Protein 9UOB (pdb70)

B-factor: mean 87.87, std 25.32, range [30.0, 170.55]

Radius of gyration: 32.94 Å; Cα contacts (8 Å, |Δi|>4): 2125; chains: 3; bounding box: 52×70×106 Å

Solvent-accessible surface area: 31831 Å² total; per-residue (Å²): 144,17,74,93,29,1,33,113,6,13,128,63,10,202,72,14,122,62,0,74,55,2,104,52,67,50,95,33,45,119,9,53,98,9,70,34,68,118,96,24,78,2,30,30,5,57,5,49,76,32,44,0,50,18,77,22,3,108,22,4,24,41,0,66,35,2,48,33,0,28,1,18,9,2,117,0,66,34,114,8,25,85,74,7,6,166,59,9,25,176,92,5,37,36,1,47,1,30,8,0,82,0,86,21,82,10,12,76,28,3,21,144,13,132,86,4,90,22,0,0,1,8,18,1,95,0,42,27,68,11,20,48,78,4,1,62,2,80,39,0,67,62,5,3,9,0,69,12,63,15,61,109,12,93,18,18,80,34,3,125,80,1,71,101,0,69,27,5,29,10,11,69,3,74,3,46,30,104,21,12,100,31,2,14,111,4,136,71,0,59,24,0,6,0,7,21,29,44,2,57,22,62,3,35,69,45,1,4,53,3,46,111,2,92,22,1,0,0,16,22,11,82,0,56,36,23,17,94,26,51,142,90,23,52,40,2,75,74,1,49,16,0,0,1,0,2,1,97,157,0,52,23,91,9,10,107,22,1,7,115,0,74,65,0,86,29,1,14,0,2,27,6,73,0,46,28,90,2,17,52,14,7,10,158,27,79,30,9,40,36,5,5,1,4,119,17,156,0,58,25,132,10,4,72,49,8,10,112,85,84,88,21,17,6,44,34,3,12,4,16,59,13,84,2,43,26,64,13,7,114,22,0,23,50,25,41,102,0,45,1,2,0,3,41,64,8,123,2,82,25,56,6,6,72,33,0,1,64,7,58,36,0,32,0,0,3,1,0,53,6,108,1,39,39,121,4,36,132,22,1,13,82,80,1,74,6,44,26,0,14,0,57,78,8,153,0,42,12,64,10,34,113,133,16,57,120,74,5,13,8,0,38,0,45,63,6,95,0,17,32,96,12,1,39,20,0,67,19,0,62,28,2,39,0,8,73,2,73,0,46,16,116,15,18,96,51,3,8,168,8,1,40,75,3,22,10,6,44,0,14,19,5,101,0,99,26,37,22,13,85,16,5,19,141,3,121,86,1,19,46,8,29,4,8,134,8,104,0,37,40,103,10,13,79,108,4,10,84,14,140,8,0,4,17,1,23,1,18,40,10,101,0,49,13,158,8,9,94,75,1,40,66,27,28,4,4,104,9,37,1,10,60,7,102,1,77,11,110,14,24,102,52,5,32,74,57,12,32,47,159,4,1,59,45,6,110,21,1,5,48,132,210,24,72,55,14,126,78,92,89,81,25,10,91,3,1,63,29,4,64,128,42,12,136,48,91,87,78,23,2,135,40,1,44,54,21,15,23,38,3,33,42,6,22,39,5,42,29,60,109,109,80,19,3,41,16,2,18,3,10,59,12,115,6,39,15,39,20,26,60,72,5,10,88,1,96,59,0,66,38,1,7,0,10,38,14,88,0,49,19,96,10,16,120,68,0,2,68,0,80,45,0,23,0,1,2,0,31,83,12,125,0,64,31,35,17,7,103,34,4,10,125,0,120,114,0,68,2,3,33,4,33,70,17,65,0,49,37,122,8,22,118,32,2,21,109,0,88,52,5,70,44,6,43,1,16,60,15,84,1,36,33,72,63,10,96,80,43,24,7,72,141,37,77,113,141,9,32,24,117,16,123,98,51,106,85,57,67,58,79,36,10,42,62,13,7,2,39,11,10,29,87,51,80,133,59,44,139,44,47,67

Nearest PDB structures (foldseek):
  5ixt-assembly1_A  TM=8.768E-01  e=4.515E-34  Arabidopsis thaliana
  5xjo-assembly2_B  TM=7.564E-01  e=3.999E-30  Arabidopsis thaliana
  4mn8-assembly1_A  TM=6.180E-01  e=1.613E-26  Arabidopsis thaliana
  5xjx-assembly4_D  TM=6.017E-01  e=2.844E-13  Arabidopsis thaliana
  6g3w-assembly2_D  TM=8.480E-01  e=1.600E-07  Arabidopsis thaliana

Sequence (771 aa):
DDRQLLIRIKRVWRDPPVLAAWNGSGDHCTWPYVTCDASGRVTSLSLANTGVAGPFPDAIGGLSGLTSLDLSGNYLDGELPADIGRALGKNLTSLMLNGNYFNGTIPTSLSRLKNLQSLALDNNFLAGTIPAELGDLTGLQMLTLANNSFSVGVLPASFKNLTQLKTFWAAICNLTGDFPSYVAEMRELEVLDLSVNALTGSIPPAIWNLAKLQTMALFANNFTGGVVVADGAFSAVNLVMIDLSSNHRLSGPIPEAFGHLPNLETLNLYFNNFSGEIPASIGRLPSLVTLSLFRNRLTGRLPPDLGKNSSAGLMYIDVDDNEISGAIPEGLCANGKFQSLIARNNRLNGSIPAGLASCATLNNLMLGNNQLSGEVPEALWTVPQLEYVLLRNNRLSGSLPVKMFINLSTLHIENNQFGGNIPAAAVGLREFIAGNNNFSGEMPASLGKGMPLLQAMNLSGNQLFGGIPSSVAKLRLLTQLDLSRNQLAGEIPAELGAMRVLSALDLSSNKLSGYIPPPLAGLPLTFLNLSSNQLDGQVPAGLATAAYDRSFLGNPGLCHAYLTGVRSCNTEGDALYSLRQSLKDANNVLQSWDPTLVNPCTWFHVTCNTDNSVIRVDLGNAQLSGALVSQLGQLKNLQYLELYSNNISGTIPLELGNLTNLVSLDLYLNKFTGGIPDTLGKLLKLRFLRLNNNSLSGQIPQSLTNISTLQVLDLSNNNLSGAVPSTGSFSLFTPISFGNNPNLPRGGGSAGAPNGCTNNPKHPPGGKCHG

Structure (mmCIF, N/CA/C/O backbone):
data_9UOB
#
_entry.id   9UOB
#
_cell.length_a   1.00
_cell.length_b   1.00
_cell.length_c   1.00
_cell.angle_alpha   90.00
_cell.angle_beta   90.00
_cell.angle_gamma   90.00
#
_symmetry.space_group_name_H-M   'P 1'
#
loop_
_entity.id
_entity.type
_entity.pdbx_description
1 polymer 'Protein kinase domain-containing protein'
2 polymer 'Somatic embryogenesis receptor kinase 1'
3 polymer TaNNS-C
#
loop_
_atom_site.group_PDB
_atom_site.id
_atom_site.type_symbol
_atom_site.label_atom_id
_atom_site.label_alt_id
_atom_site.label_comp_id
_atom_site.label_asym_id
_atom_site.label_entity_id
_atom_site.label_seq_id
_atom_site.pdbx_PDB_ins_code
_atom_site.Cartn_x
_atom_site.Cartn_y
_atom_site.Cartn_z
_atom_site.occupancy
_atom_site.B_iso_or_equiv
_atom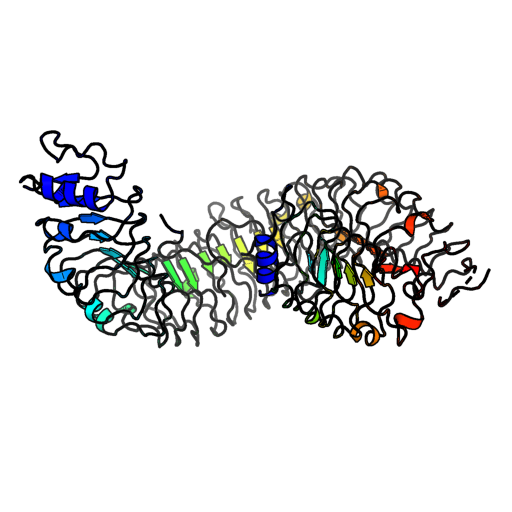_site.auth_seq_id
_atom_site.auth_comp_id
_atom_site.auth_asym_id
_atom_site.auth_atom_id
_atom_site.pdbx_PDB_model_num
ATOM 1 N N . ASP A 1 4 ? 87.650 85.495 59.405 1.00 152.61 30 ASP A N 1
ATOM 2 C CA . ASP A 1 4 ? 88.805 84.839 60.006 1.00 153.05 30 ASP A CA 1
ATOM 3 C C . ASP A 1 4 ? 89.274 85.588 61.248 1.00 152.12 30 ASP A C 1
ATOM 4 O O . ASP A 1 4 ? 89.964 85.027 62.100 1.00 148.87 30 ASP A O 1
ATOM 9 N N . ASP A 1 5 ? 88.895 86.865 61.343 1.00 153.47 31 ASP A N 1
ATOM 10 C CA . ASP A 1 5 ? 89.310 87.676 62.482 1.00 149.19 31 ASP A CA 1
ATOM 11 C C . ASP A 1 5 ? 88.660 87.208 63.777 1.00 145.99 31 ASP A C 1
ATOM 12 O O . ASP A 1 5 ? 89.206 87.439 64.861 1.00 143.52 31 ASP A O 1
ATOM 17 N N . ARG A 1 6 ? 87.496 86.560 63.689 1.00 148.03 32 ARG A N 1
ATOM 18 C CA . ARG A 1 6 ? 86.828 86.075 64.893 1.00 148.35 32 ARG A CA 1
ATOM 19 C C . ARG A 1 6 ? 87.653 84.994 65.583 1.00 145.72 32 ARG A C 1
ATOM 20 O O . ARG A 1 6 ? 87.827 85.015 66.808 1.00 142.11 32 ARG A O 1
ATOM 28 N N . GLN A 1 7 ? 88.171 84.037 64.809 1.00 146.24 33 GLN A N 1
ATOM 29 C CA . GLN A 1 7 ? 89.001 82.985 65.388 1.00 143.17 33 GLN A CA 1
ATOM 30 C C . GLN A 1 7 ? 90.277 83.560 65.987 1.00 140.44 33 GLN A C 1
ATOM 31 O O . GLN A 1 7 ? 90.703 83.153 67.075 1.00 137.62 33 GLN A O 1
ATOM 37 N N . LEU A 1 8 ? 90.900 84.512 65.290 1.00 141.64 34 LEU A N 1
ATOM 38 C CA . LEU A 1 8 ? 92.105 85.147 65.810 1.00 139.55 34 LEU A CA 1
ATOM 39 C C . LEU A 1 8 ? 91.823 85.880 67.115 1.00 136.62 34 LEU A C 1
ATOM 40 O O . LEU A 1 8 ? 92.621 85.818 68.058 1.00 132.54 34 LEU A O 1
ATOM 45 N N . LEU A 1 9 ? 90.694 86.588 67.184 1.00 137.56 35 LEU A N 1
ATOM 46 C CA . LEU A 1 9 ? 90.348 87.321 68.396 1.00 136.28 35 LEU A CA 1
ATOM 47 C C . LEU A 1 9 ? 90.067 86.370 69.554 1.00 135.91 35 LEU A C 1
ATOM 48 O O . LEU A 1 9 ? 90.511 86.607 70.684 1.00 134.19 35 LEU A O 1
ATOM 53 N N . ILE A 1 10 ? 89.329 85.287 69.296 1.00 136.97 36 ILE A N 1
ATOM 54 C CA . ILE A 1 10 ? 89.002 84.361 70.375 1.00 136.53 36 ILE A CA 1
ATOM 55 C C . ILE A 1 10 ? 90.207 83.534 70.802 1.00 136.23 36 ILE A C 1
ATOM 56 O O . ILE A 1 10 ? 90.221 83.015 71.922 1.00 135.74 36 ILE A O 1
ATOM 61 N N . ARG A 1 11 ? 91.215 83.381 69.937 1.00 135.61 37 ARG A N 1
ATOM 62 C CA . ARG A 1 11 ? 92.414 82.649 70.336 1.00 131.98 37 ARG A CA 1
ATOM 63 C C . ARG A 1 11 ? 93.109 83.327 71.509 1.00 131.94 37 ARG A C 1
ATOM 64 O O . ARG A 1 11 ? 93.674 82.654 72.380 1.00 131.62 37 ARG A O 1
ATOM 72 N N . ILE A 1 12 ? 93.078 84.661 71.548 1.00 130.60 38 ILE A N 1
ATOM 73 C CA . ILE A 1 12 ? 93.657 85.391 72.672 1.00 124.42 38 ILE A CA 1
ATOM 74 C C . ILE A 1 12 ? 92.940 85.029 73.966 1.00 125.23 38 ILE A C 1
ATOM 75 O O . ILE A 1 12 ? 93.574 84.811 75.006 1.00 121.77 38 ILE A O 1
ATOM 80 N N . LYS A 1 13 ? 91.607 84.956 73.922 1.00 128.29 39 LYS A N 1
ATOM 81 C CA . LYS A 1 13 ? 90.846 84.549 75.100 1.00 129.35 39 LYS A CA 1
ATOM 82 C C . LYS A 1 13 ? 91.166 83.113 75.498 1.00 130.74 39 LYS A C 1
ATOM 83 O O . LYS A 1 13 ? 91.323 82.813 76.688 1.00 130.12 39 LYS A O 1
ATOM 89 N N . ARG A 1 14 ? 91.266 82.211 74.517 1.00 131.50 40 ARG A N 1
ATOM 90 C CA . ARG A 1 14 ? 91.586 80.817 74.826 1.00 129.36 40 ARG A CA 1
ATOM 91 C C . ARG A 1 14 ? 92.960 80.695 75.473 1.00 128.86 40 ARG A C 1
ATOM 92 O O . ARG A 1 14 ? 93.171 79.838 76.339 1.00 130.00 40 ARG A O 1
ATOM 100 N N . VAL A 1 15 ? 93.911 81.535 75.058 1.00 127.97 41 VAL A N 1
ATOM 101 C CA . VAL A 1 15 ? 95.236 81.519 75.673 1.00 124.30 41 VAL A CA 1
ATOM 102 C C . VAL A 1 15 ? 95.142 81.890 77.149 1.00 122.67 41 VAL A C 1
ATOM 103 O O . VAL A 1 15 ? 95.812 81.292 78.000 1.00 122.18 41 VAL A O 1
ATOM 107 N N . TRP A 1 16 ? 94.292 82.864 77.479 1.00 123.22 42 TRP A N 1
ATOM 108 C CA . TRP A 1 16 ? 94.112 83.321 78.850 1.00 123.48 42 TRP A CA 1
ATOM 109 C C . TRP A 1 16 ? 93.106 82.475 79.630 1.00 130.10 42 TRP A C 1
ATOM 110 O O . TRP A 1 16 ? 92.557 82.951 80.631 1.00 131.17 42 TRP A O 1
ATOM 121 N N . ARG A 1 17 ? 92.856 81.240 79.189 1.00 131.18 43 ARG A N 1
ATOM 122 C CA . ARG A 1 17 ? 91.998 80.288 79.900 1.00 134.23 43 ARG A CA 1
ATOM 123 C C . ARG A 1 17 ? 90.581 80.840 80.076 1.00 135.68 43 ARG A C 1
ATOM 124 O O . ARG A 1 17 ? 89.938 80.649 81.111 1.00 135.29 43 ARG A O 1
ATOM 132 N N . ASP A 1 18 ? 90.095 81.536 79.052 1.00 136.38 44 ASP A N 1
ATOM 133 C CA . ASP A 1 18 ? 88.720 82.022 78.993 1.00 137.00 44 ASP A CA 1
ATOM 134 C C . ASP A 1 18 ? 88.325 82.832 80.231 1.00 136.85 44 ASP A C 1
ATOM 135 O O . ASP A 1 18 ? 87.571 82.346 81.082 1.00 137.96 44 ASP A O 1
ATOM 140 N N . PRO A 1 19 ? 88.827 84.056 80.371 1.00 136.44 45 PRO A N 1
ATOM 141 C CA . PRO A 1 19 ? 88.438 84.895 81.512 1.00 135.15 45 PRO A CA 1
ATOM 142 C C . PRO A 1 19 ? 86.951 85.197 81.485 1.00 134.45 45 PRO A C 1
ATOM 143 O O . PRO A 1 19 ? 86.366 85.383 80.407 1.00 133.80 45 PRO A O 1
ATOM 147 N N . PRO A 1 20 ? 86.301 85.246 82.650 1.00 134.15 46 PRO A N 1
ATOM 148 C CA . PRO A 1 20 ? 84.863 85.563 82.676 1.00 134.57 46 PRO A CA 1
ATOM 149 C C . PRO A 1 20 ? 84.535 86.966 82.194 1.00 134.50 46 PRO A C 1
ATOM 150 O O . PRO A 1 20 ? 83.377 87.224 81.843 1.00 136.00 46 PRO A O 1
ATOM 154 N N . VAL A 1 21 ? 85.509 87.879 82.175 1.00 133.18 47 VAL A N 1
ATOM 155 C CA . VAL A 1 21 ? 85.238 89.255 81.763 1.00 131.52 47 VAL A CA 1
ATOM 156 C C . VAL A 1 21 ? 84.791 89.297 80.307 1.00 132.71 47 VAL A C 1
ATOM 157 O O . VAL A 1 21 ? 83.816 89.972 79.955 1.00 131.84 47 VAL A O 1
ATOM 161 N N . LEU A 1 22 ? 85.490 88.569 79.441 1.00 134.70 48 LEU A N 1
ATOM 162 C CA . LEU A 1 22 ? 85.155 88.517 78.017 1.00 135.85 48 LEU A CA 1
ATOM 163 C C . LEU A 1 22 ? 84.137 87.418 77.721 1.00 136.76 48 LEU A C 1
ATOM 164 O O . LEU A 1 22 ? 84.361 86.541 76.889 1.00 136.71 48 LEU A O 1
ATOM 169 N N . ALA A 1 23 ? 82.997 87.466 78.412 1.00 135.66 49 ALA A N 1
ATOM 170 C CA . ALA A 1 23 ? 81.963 86.452 78.250 1.00 134.07 49 ALA A CA 1
ATOM 171 C C . ALA A 1 23 ? 81.070 86.690 77.040 1.00 134.83 49 ALA A C 1
ATOM 172 O O . ALA A 1 23 ? 80.322 85.784 76.658 1.00 136.37 49 ALA A O 1
ATOM 174 N N . ALA A 1 24 ? 81.127 87.871 76.431 1.00 135.84 50 ALA A N 1
ATOM 175 C CA . ALA A 1 24 ? 80.300 88.190 75.275 1.00 140.15 50 ALA A CA 1
ATOM 176 C C . ALA A 1 24 ? 80.992 87.899 73.950 1.00 143.53 50 ALA A C 1
ATOM 177 O O . ALA A 1 24 ? 80.427 88.199 72.894 1.00 145.49 50 ALA A O 1
ATOM 179 N N . TRP A 1 25 ? 82.194 87.327 73.980 1.00 143.16 51 TRP A N 1
ATOM 180 C CA . TRP A 1 25 ? 82.955 87.048 72.763 1.00 142.99 51 TRP A CA 1
ATOM 181 C C . TRP A 1 25 ? 82.653 85.636 72.253 1.00 147.39 51 TRP A C 1
ATOM 182 O O . TRP A 1 25 ? 83.535 84.791 72.107 1.00 148.45 51 TRP A O 1
ATOM 193 N N . ASN A 1 26 ? 81.367 85.386 71.981 1.00 149.95 52 ASN A N 1
ATOM 194 C CA . ASN A 1 26 ? 80.903 84.076 71.513 1.00 151.76 52 ASN A CA 1
ATOM 195 C C . ASN A 1 26 ? 80.033 84.266 70.270 1.00 153.28 52 ASN A C 1
ATOM 196 O O . ASN A 1 26 ? 78.805 84.318 70.367 1.00 152.51 52 ASN A O 1
ATOM 201 N N . GLY A 1 27 ? 80.687 84.351 69.110 1.00 155.74 53 GLY A N 1
ATOM 202 C CA . GLY A 1 27 ? 80.046 84.342 67.804 1.00 155.92 53 GLY A CA 1
ATOM 203 C C . GLY A 1 27 ? 78.730 85.080 67.665 1.00 156.59 53 GLY A C 1
ATOM 204 O O . GLY A 1 27 ? 77.797 84.568 67.039 1.00 155.18 53 GLY A O 1
ATOM 205 N N . SER A 1 28 ? 78.634 86.278 68.236 1.00 157.06 54 SER A N 1
ATOM 206 C CA . SER A 1 28 ? 77.393 87.051 68.194 1.00 157.61 54 SER A CA 1
ATOM 207 C C . SER A 1 28 ? 77.440 88.044 67.033 1.00 159.14 54 SER A C 1
ATOM 208 O O . SER A 1 28 ? 77.529 89.261 67.206 1.00 159.00 54 SER A O 1
ATOM 211 N N . GLY A 1 29 ? 77.362 87.487 65.827 1.00 159.75 55 GLY A N 1
ATOM 212 C CA . GLY A 1 29 ? 77.378 88.312 64.629 1.00 160.26 55 GLY A CA 1
ATOM 213 C C . GLY A 1 29 ? 78.672 89.091 64.507 1.00 160.26 55 GLY A C 1
ATOM 214 O O . GLY A 1 29 ? 79.771 88.542 64.636 1.00 158.79 55 GLY A O 1
ATOM 215 N N . ASP A 1 30 ? 78.545 90.391 64.248 1.00 160.28 56 ASP A N 1
ATOM 216 C CA . ASP A 1 30 ? 79.717 91.247 64.137 1.00 157.68 56 ASP A CA 1
ATOM 217 C C . ASP A 1 30 ? 80.409 91.385 65.487 1.00 156.36 56 ASP A C 1
ATOM 218 O O . ASP A 1 30 ? 79.767 91.367 66.541 1.00 154.98 56 ASP A O 1
ATOM 223 N N . HIS A 1 31 ? 81.733 91.513 65.452 1.00 155.18 57 HIS A N 1
ATOM 224 C CA . HIS A 1 31 ? 82.538 91.614 66.661 1.00 152.84 57 HIS A CA 1
ATOM 225 C C . HIS A 1 31 ? 82.758 93.051 67.116 1.00 150.66 57 HIS A C 1
ATOM 226 O O . HIS A 1 31 ? 83.391 93.265 68.154 1.00 146.18 57 HIS A O 1
ATOM 233 N N . CYS A 1 32 ? 82.253 94.037 66.371 1.00 151.47 58 CYS A N 1
ATOM 234 C CA . CYS A 1 32 ? 82.476 95.430 66.746 1.00 148.30 58 CYS A CA 1
ATOM 235 C C . CYS A 1 32 ? 81.636 95.835 67.951 1.00 145.27 58 CYS A C 1
ATOM 236 O O . CYS A 1 32 ? 82.052 96.701 68.729 1.00 145.31 58 CYS A O 1
ATOM 239 N N . THR A 1 33 ? 80.461 95.231 68.123 1.00 146.60 59 THR A N 1
ATOM 240 C CA . THR A 1 33 ? 79.642 95.499 69.297 1.00 147.61 59 THR A CA 1
ATOM 241 C C . THR A 1 33 ? 80.178 94.816 70.549 1.00 144.17 59 THR A C 1
ATOM 242 O O . THR A 1 33 ? 79.696 95.105 71.650 1.00 143.95 59 THR A O 1
ATOM 246 N N . TRP A 1 34 ? 81.159 93.929 70.407 1.00 141.05 60 TRP A N 1
ATOM 247 C CA . TRP A 1 34 ? 81.759 93.284 71.561 1.00 135.42 60 TRP A CA 1
ATOM 248 C C . TRP A 1 34 ? 82.485 94.318 72.422 1.00 129.47 60 TRP A C 1
ATOM 249 O O . TRP A 1 34 ? 83.058 95.278 71.901 1.00 129.15 60 TRP A O 1
ATOM 260 N N . PRO A 1 35 ? 82.467 94.148 73.742 1.00 125.65 61 PRO A N 1
ATOM 261 C CA . PRO A 1 35 ? 83.148 95.109 74.614 1.00 121.47 61 PRO A CA 1
ATOM 262 C C . PRO A 1 35 ? 84.653 95.100 74.398 1.00 120.63 61 PRO A C 1
ATOM 263 O O . PRO A 1 35 ? 85.248 94.083 74.032 1.00 122.76 61 PRO A O 1
ATOM 267 N N . TYR A 1 36 ? 85.262 96.266 74.615 1.00 117.28 62 TYR A N 1
ATOM 268 C CA . TYR A 1 36 ? 86.703 96.493 74.545 1.00 111.50 62 TYR A CA 1
ATOM 269 C C . TYR A 1 36 ? 87.275 96.290 73.148 1.00 110.04 62 TYR A C 1
ATOM 270 O O . TYR A 1 36 ? 88.499 96.185 73.000 1.00 108.12 62 TYR A O 1
ATOM 279 N N . VAL A 1 37 ? 86.436 96.234 72.118 1.00 112.05 63 VAL A N 1
ATOM 280 C CA . VAL A 1 37 ? 86.882 95.99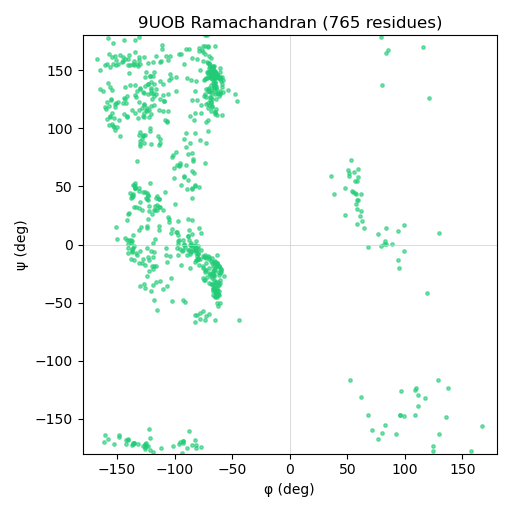7 70.750 1.00 114.84 63 VAL A CA 1
ATOM 281 C C . VAL A 1 37 ? 86.314 97.092 69.859 1.00 118.34 63 VAL A C 1
ATOM 282 O O . VAL A 1 37 ? 85.116 97.392 69.923 1.00 124.11 63 VAL A O 1
ATOM 286 N N . THR A 1 38 ? 87.173 97.691 69.036 1.00 120.07 64 THR A N 1
ATOM 287 C CA . THR A 1 38 ? 86.778 98.737 68.105 1.00 125.76 64 THR A CA 1
ATOM 288 C C . THR A 1 38 ? 87.315 98.400 66.721 1.00 131.06 64 THR A C 1
ATOM 289 O O . THR A 1 38 ? 88.477 98.008 66.576 1.00 129.69 64 THR A O 1
ATOM 293 N N . CYS A 1 39 ? 86.462 98.541 65.709 1.00 137.13 65 CYS A N 1
ATOM 294 C CA . CYS A 1 39 ? 86.833 98.266 64.331 1.00 139.01 65 CYS A CA 1
ATOM 295 C C . CYS A 1 39 ? 86.837 99.556 63.523 1.00 138.78 65 CYS A C 1
ATOM 296 O O . CYS A 1 39 ? 86.179 100.539 63.873 1.00 137.68 65 CYS A O 1
ATOM 299 N N . ASP A 1 40 ? 87.596 99.540 62.431 1.00 141.38 66 ASP A N 1
ATOM 300 C CA . ASP A 1 40 ? 87.601 100.644 61.481 1.00 145.24 66 ASP A CA 1
ATOM 301 C C . ASP A 1 40 ? 86.413 100.492 60.531 1.00 146.53 66 ASP A C 1
ATOM 302 O O . ASP A 1 40 ? 85.507 99.683 60.752 1.00 146.49 66 ASP A O 1
ATOM 307 N N . ALA A 1 41 ? 86.403 101.281 59.453 1.00 145.79 67 ALA A N 1
ATOM 308 C CA . ALA A 1 41 ? 85.319 101.188 58.481 1.00 145.88 67 ALA A CA 1
ATOM 309 C C . ALA A 1 41 ? 85.314 99.842 57.767 1.00 146.53 67 ALA A C 1
ATOM 310 O O . ALA A 1 41 ? 84.258 99.383 57.317 1.00 146.75 67 ALA A O 1
ATOM 312 N N . SER A 1 42 ? 86.473 99.197 57.655 1.00 146.90 68 SER A N 1
ATOM 313 C CA . SER A 1 42 ? 86.588 97.910 56.980 1.00 146.07 68 SER A CA 1
ATOM 314 C C . SER A 1 42 ? 86.277 96.728 57.890 1.00 145.13 68 SER A C 1
ATOM 315 O O . SER A 1 42 ? 86.232 95.591 57.409 1.00 144.73 68 SER A O 1
ATOM 318 N N . GLY A 1 43 ? 86.062 96.964 59.184 1.00 143.32 69 GLY A N 1
ATOM 319 C CA . GLY A 1 43 ? 85.748 95.906 60.119 1.00 141.65 69 GLY A CA 1
ATOM 320 C C . GLY A 1 43 ? 86.933 95.318 60.854 1.00 142.04 69 GLY A C 1
ATOM 321 O O . GLY A 1 43 ? 86.732 94.597 61.840 1.00 143.03 69 GLY A O 1
ATOM 322 N N . ARG A 1 44 ? 88.156 95.594 60.410 1.00 141.72 70 ARG A N 1
ATOM 323 C CA . ARG A 1 44 ? 89.334 95.080 61.093 1.00 137.20 70 ARG A CA 1
ATOM 324 C C . ARG A 1 44 ? 89.537 95.793 62.426 1.00 133.11 70 ARG A C 1
ATOM 325 O O . ARG A 1 44 ? 89.208 96.971 62.584 1.00 134.85 70 ARG A O 1
ATOM 333 N N . VAL A 1 45 ? 90.089 95.059 63.392 1.00 128.33 71 VAL A N 1
ATOM 334 C CA . VAL A 1 45 ? 90.288 95.600 64.731 1.00 126.54 71 VAL A CA 1
ATOM 335 C C . VAL A 1 45 ? 91.371 96.670 64.694 1.00 124.00 71 VAL A C 1
ATOM 336 O O . VAL A 1 45 ? 92.457 96.459 64.137 1.00 122.30 71 VAL A O 1
ATOM 340 N N . THR A 1 46 ? 91.078 97.830 65.288 1.00 123.39 72 THR A N 1
ATOM 341 C CA . THR A 1 46 ? 92.020 98.939 65.342 1.00 119.04 72 THR A CA 1
ATOM 342 C C . THR A 1 46 ? 92.424 99.334 66.755 1.00 115.90 72 THR A C 1
ATOM 343 O O . THR A 1 46 ? 93.455 100.000 66.921 1.00 114.21 72 THR A O 1
ATOM 347 N N . SER A 1 47 ? 91.659 98.941 67.772 1.00 112.18 73 SER A N 1
ATOM 348 C CA . SER A 1 47 ? 91.963 99.281 69.152 1.00 106.02 73 SER A CA 1
ATOM 349 C C . SER A 1 47 ? 91.611 98.106 70.050 1.00 104.63 73 SER A C 1
ATOM 350 O O . SER A 1 47 ? 90.549 97.495 69.901 1.00 111.10 73 SER A O 1
ATOM 353 N N . LEU A 1 48 ? 92.511 97.799 70.981 1.00 101.56 74 LEU A N 1
ATOM 354 C CA . LEU A 1 48 ? 92.319 96.744 71.976 1.00 98.88 74 LEU A CA 1
ATOM 355 C C . LEU A 1 48 ? 92.658 97.351 73.333 1.00 96.61 74 LEU A C 1
ATOM 356 O O . LEU A 1 48 ? 93.824 97.377 73.737 1.00 98.58 74 LEU A O 1
ATOM 361 N N . SER A 1 49 ? 91.635 97.842 74.029 1.00 93.26 75 SER A N 1
ATOM 362 C CA . SER A 1 49 ? 91.786 98.480 75.334 1.00 92.26 75 SER A CA 1
ATOM 363 C C . SER A 1 49 ? 91.248 97.522 76.392 1.00 93.61 75 SER A C 1
ATOM 364 O O . SER A 1 49 ? 90.034 97.340 76.521 1.00 98.28 75 SER A O 1
ATOM 367 N N . LEU A 1 50 ? 92.157 96.909 77.145 1.00 90.20 76 LEU A N 1
ATOM 368 C CA . LEU A 1 50 ? 91.819 95.975 78.212 1.00 88.84 76 LEU A CA 1
ATOM 369 C C . LEU A 1 50 ? 92.465 96.406 79.523 1.00 89.96 76 LEU A C 1
ATOM 370 O O . LEU A 1 50 ? 93.039 95.595 80.253 1.00 91.26 76 LEU A O 1
ATOM 375 N N . ALA A 1 51 ? 92.377 97.697 79.831 1.00 88.82 77 ALA A N 1
ATOM 376 C CA . ALA A 1 51 ? 93.043 98.240 81.007 1.00 89.24 77 ALA A CA 1
ATOM 377 C C . ALA A 1 51 ? 92.357 97.771 82.285 1.00 91.97 77 ALA A C 1
ATOM 378 O O . ALA A 1 51 ? 91.134 97.872 82.416 1.00 92.85 77 ALA A O 1
ATOM 380 N N . ASN A 1 52 ? 93.166 97.298 83.233 1.00 93.61 78 ASN A N 1
ATOM 381 C CA . ASN A 1 52 ? 92.734 96.781 84.539 1.00 95.87 78 ASN A CA 1
ATOM 382 C C . ASN A 1 52 ? 91.409 96.024 84.442 1.00 98.27 78 ASN A C 1
ATOM 383 O O . ASN A 1 52 ? 90.414 96.359 85.086 1.00 100.23 78 ASN A O 1
ATOM 388 N N . THR A 1 53 ? 91.415 94.982 83.613 1.00 98.42 79 THR A N 1
ATOM 389 C CA . THR A 1 53 ? 90.250 94.117 83.475 1.00 98.46 79 THR A CA 1
ATOM 390 C C . THR A 1 53 ? 90.323 92.916 84.413 1.00 102.41 79 THR A C 1
ATOM 391 O O . THR A 1 53 ? 89.348 92.605 85.105 1.00 107.13 79 THR A O 1
ATOM 395 N N . GLY A 1 54 ? 91.467 92.237 84.451 1.00 100.70 80 GLY A N 1
ATOM 396 C CA . GLY A 1 54 ? 91.638 91.106 85.341 1.00 101.58 80 GLY A CA 1
ATOM 397 C C . GLY A 1 54 ? 92.177 89.866 84.658 1.00 103.85 80 GLY A C 1
ATOM 398 O O . GLY A 1 54 ? 92.201 88.785 85.253 1.00 105.57 80 GLY A O 1
ATOM 399 N N . VAL A 1 55 ? 92.611 90.009 83.403 1.00 102.25 81 VAL A N 1
ATOM 400 C CA . VAL A 1 55 ? 93.129 88.862 82.666 1.00 102.75 81 VAL A CA 1
ATOM 401 C C . VAL A 1 55 ? 94.478 88.434 83.238 1.00 102.61 81 VAL A C 1
ATOM 402 O O . VAL A 1 55 ? 95.152 89.176 83.962 1.00 101.80 81 VAL A O 1
ATOM 406 N N . ALA A 1 56 ? 94.874 87.207 82.903 1.00 102.36 82 ALA A N 1
ATOM 407 C CA . ALA A 1 56 ? 96.131 86.653 83.380 1.00 97.59 82 ALA A CA 1
ATOM 408 C C . ALA A 1 56 ? 96.660 85.660 82.357 1.00 103.43 82 ALA A C 1
ATOM 409 O O . ALA A 1 56 ? 95.914 85.138 81.523 1.00 106.83 82 ALA A O 1
ATOM 411 N N . GLY A 1 57 ? 97.964 85.405 82.431 1.00 101.72 83 GLY A N 1
ATOM 412 C CA . GLY A 1 57 ? 98.612 84.480 81.534 1.00 103.88 83 GLY A CA 1
ATOM 413 C C . GLY A 1 57 ? 99.781 85.109 80.803 1.00 101.80 83 GLY A C 1
ATOM 414 O O . GLY A 1 57 ? 100.127 86.274 81.022 1.00 101.87 83 GLY A O 1
ATOM 415 N N . PRO A 1 58 ? 100.412 84.346 79.918 1.00 100.35 84 PRO A N 1
ATOM 416 C CA . PRO A 1 58 ? 101.549 84.869 79.156 1.00 100.12 84 PRO A CA 1
ATOM 417 C C . PRO A 1 58 ? 101.085 85.789 78.033 1.00 101.37 84 PRO A C 1
ATOM 418 O O . PRO A 1 58 ? 99.905 85.857 77.687 1.00 102.79 84 PRO A O 1
ATOM 422 N N . PHE A 1 59 ? 102.047 86.504 77.467 1.00 100.88 85 PHE A N 1
ATOM 423 C CA . PHE A 1 59 ? 101.757 87.411 76.363 1.00 101.00 85 PHE A CA 1
ATOM 424 C C . PHE A 1 59 ? 101.408 86.604 75.120 1.00 104.11 85 PHE A C 1
ATOM 425 O O . PHE A 1 59 ? 102.237 85.810 74.656 1.00 105.91 85 PHE A O 1
ATOM 433 N N . PRO A 1 60 ? 100.211 86.760 74.556 1.00 105.21 86 PRO A N 1
ATOM 434 C CA . PRO A 1 60 ? 99.840 85.961 73.382 1.00 108.61 86 PRO A CA 1
ATOM 435 C C . PRO A 1 60 ? 100.676 86.331 72.166 1.00 111.24 86 PRO A C 1
ATOM 436 O O . PRO A 1 60 ? 101.054 87.489 71.975 1.00 109.62 86 PRO A O 1
ATOM 440 N N . ASP A 1 61 ? 100.962 85.328 71.338 1.00 115.32 87 ASP A N 1
ATOM 441 C CA . ASP A 1 61 ? 101.686 85.529 70.091 1.00 118.55 87 ASP A CA 1
ATOM 442 C C . ASP A 1 61 ? 100.765 85.634 68.883 1.00 117.73 87 ASP A C 1
ATOM 443 O O . ASP A 1 61 ? 101.250 85.862 67.770 1.00 116.15 87 ASP A O 1
ATOM 448 N N . ALA A 1 62 ? 99.455 85.474 69.071 1.00 117.60 88 ALA A N 1
ATOM 449 C CA . ALA A 1 62 ? 98.506 85.611 67.974 1.00 117.76 88 ALA A CA 1
ATOM 450 C C . ALA A 1 62 ? 98.138 87.060 67.689 1.00 118.60 88 ALA A C 1
ATOM 451 O O . ALA A 1 62 ? 97.587 87.342 66.618 1.00 119.85 88 ALA A O 1
ATOM 453 N N . ILE A 1 63 ? 98.440 87.981 68.609 1.00 117.21 89 ILE A N 1
ATOM 454 C CA . ILE A 1 63 ? 98.134 89.390 68.401 1.00 115.74 89 ILE A CA 1
ATOM 455 C C . ILE A 1 63 ? 98.861 89.935 67.182 1.00 115.41 89 ILE A C 1
ATOM 456 O O . ILE A 1 63 ? 98.390 90.888 66.551 1.00 116.19 89 ILE A O 1
ATOM 461 N N . GLY A 1 64 ? 99.999 89.339 66.821 1.00 114.52 90 GLY A N 1
ATOM 462 C CA . GLY A 1 64 ? 100.708 89.751 65.625 1.00 119.11 90 GLY A CA 1
ATOM 463 C C . GLY A 1 64 ? 99.933 89.526 64.344 1.00 120.94 90 GLY A C 1
ATOM 464 O O . GLY A 1 64 ? 100.263 90.126 63.316 1.00 123.23 90 GLY A O 1
ATOM 465 N N . GLY A 1 65 ? 98.904 88.673 64.379 1.00 118.65 91 GLY A N 1
ATOM 466 C CA . GLY A 1 65 ? 98.073 88.482 63.204 1.00 122.06 91 GLY A CA 1
ATOM 467 C C . GLY A 1 65 ? 97.022 89.550 63.004 1.00 123.79 91 GLY A C 1
ATOM 468 O O . GLY A 1 65 ? 96.385 89.587 61.946 1.00 124.58 91 GLY A O 1
ATOM 469 N N . LEU A 1 66 ? 96.823 90.417 63.998 1.00 121.61 92 LEU A N 1
ATOM 470 C CA . LEU A 1 66 ? 95.828 91.486 63.919 1.00 119.26 92 LEU A CA 1
ATOM 471 C C . LEU A 1 66 ? 96.402 92.699 63.183 1.00 117.14 92 LEU A C 1
ATOM 472 O O . LEU A 1 66 ? 96.702 93.742 63.765 1.00 111.01 92 LEU A O 1
ATOM 477 N N . SER A 1 67 ? 96.559 92.537 61.870 1.00 120.86 93 SER A N 1
ATOM 478 C CA . SER A 1 67 ? 97.044 93.624 61.031 1.00 122.62 93 SER A CA 1
ATOM 479 C C . SER A 1 67 ? 96.073 94.796 61.070 1.00 121.79 93 SER A C 1
ATOM 480 O O . SER A 1 67 ? 94.854 94.613 61.134 1.00 124.20 93 SER A O 1
ATOM 483 N N . GLY A 1 68 ? 96.622 96.007 61.030 1.00 117.75 94 GLY A N 1
ATOM 484 C CA . GLY A 1 68 ? 95.842 97.216 61.170 1.00 114.12 94 GLY A CA 1
ATOM 485 C C . GLY A 1 68 ? 95.671 97.693 62.595 1.00 110.17 94 GLY A C 1
ATOM 486 O O . GLY A 1 68 ? 95.003 98.712 62.813 1.00 109.03 94 GLY A O 1
ATOM 487 N N . LEU A 1 69 ? 96.242 96.985 63.567 1.00 111.39 95 LEU A N 1
ATOM 488 C CA . LEU A 1 69 ? 96.175 97.403 64.961 1.00 108.74 95 LEU A CA 1
ATOM 489 C C . LEU A 1 69 ? 96.823 98.767 65.141 1.00 107.81 95 LEU A C 1
ATOM 490 O O . LEU A 1 69 ? 97.949 98.997 64.690 1.00 110.99 95 LEU A O 1
ATOM 495 N N . THR A 1 70 ? 96.107 99.674 65.800 1.00 104.22 96 THR A N 1
ATOM 496 C CA . THR A 1 70 ? 96.596 101.023 66.046 1.00 102.32 96 THR A CA 1
ATOM 497 C C . THR A 1 70 ? 96.734 101.368 67.520 1.00 100.12 96 THR A C 1
ATOM 498 O O . THR A 1 70 ? 97.654 102.108 67.876 1.00 99.46 96 THR A O 1
ATOM 502 N N . SER A 1 71 ? 95.858 100.862 68.384 1.00 100.35 97 SER A N 1
ATOM 503 C CA . SER A 1 71 ? 95.956 101.113 69.816 1.00 96.31 97 SER A CA 1
ATOM 504 C C . SER A 1 71 ? 95.944 99.788 70.561 1.00 97.51 97 SER A C 1
ATOM 505 O O . SER A 1 71 ? 95.071 98.949 70.322 1.00 104.30 97 SER A O 1
ATOM 508 N N . LEU A 1 72 ? 96.906 99.602 71.463 1.00 89.80 98 LEU A N 1
ATOM 509 C CA . LEU A 1 72 ? 96.984 98.388 72.263 1.00 85.91 98 LEU A CA 1
ATOM 510 C C . LEU A 1 72 ? 97.315 98.751 73.702 1.00 86.52 98 LEU A C 1
ATOM 511 O O . LEU A 1 72 ? 98.396 99.284 73.980 1.00 90.27 98 LEU A O 1
ATOM 516 N N . ASP A 1 73 ? 96.383 98.458 74.609 1.00 85.19 99 ASP A N 1
ATOM 517 C CA . ASP A 1 73 ? 96.521 98.776 76.024 1.00 83.95 99 ASP A CA 1
ATOM 518 C C . ASP A 1 73 ? 96.284 97.490 76.802 1.00 83.95 99 ASP A C 1
ATOM 519 O O . ASP A 1 73 ? 95.207 96.891 76.703 1.00 87.98 99 ASP A O 1
ATOM 524 N N . LEU A 1 74 ? 97.291 97.066 77.571 1.00 82.25 100 LEU A N 1
ATOM 525 C CA . LEU A 1 74 ? 97.177 95.896 78.432 1.00 81.55 100 LEU A CA 1
ATOM 526 C C . LEU A 1 74 ? 97.669 96.209 79.840 1.00 79.79 100 LEU A C 1
ATOM 527 O O . LEU A 1 74 ? 98.196 95.329 80.530 1.00 80.72 100 LEU A O 1
ATOM 532 N N . SER A 1 75 ? 97.504 97.454 80.277 1.00 78.63 101 SER A N 1
ATOM 533 C CA . SER A 1 75 ? 98.045 97.893 81.553 1.00 79.09 101 SER A CA 1
ATOM 534 C C . SER A 1 75 ? 97.191 97.405 82.717 1.00 81.02 101 SER A C 1
ATOM 535 O O . SER A 1 75 ? 95.979 97.214 82.595 1.00 87.30 101 SER A O 1
ATOM 538 N N . GLY A 1 76 ? 97.845 97.199 83.859 1.00 78.72 102 GLY A N 1
ATOM 539 C CA . GLY A 1 76 ? 97.167 96.889 85.098 1.00 85.58 102 GLY A CA 1
ATOM 540 C C . GLY A 1 76 ? 96.711 95.457 85.257 1.00 91.55 102 GLY A C 1
ATOM 541 O O . GLY A 1 76 ? 96.150 95.119 86.308 1.00 93.70 102 GLY A O 1
ATOM 542 N N . ASN A 1 77 ? 96.931 94.604 84.263 1.00 89.81 103 ASN A N 1
ATOM 543 C CA . ASN A 1 77 ? 96.481 93.220 84.328 1.00 88.00 103 ASN A CA 1
ATOM 544 C C . ASN A 1 77 ? 97.513 92.375 85.074 1.00 88.97 103 ASN A C 1
ATOM 545 O O . ASN A 1 77 ? 98.478 92.886 85.649 1.00 90.34 103 ASN A O 1
ATOM 550 N N . TYR A 1 78 ? 97.314 91.057 85.070 1.00 89.83 104 TYR A N 1
ATOM 551 C CA . TYR A 1 78 ? 98.218 90.119 85.723 1.00 91.89 104 TYR A CA 1
ATOM 552 C C . TYR A 1 78 ? 99.072 89.352 84.720 1.00 93.17 104 TYR A C 1
ATOM 553 O O . TYR A 1 78 ? 99.546 88.253 85.027 1.00 94.33 104 TYR A O 1
ATOM 562 N N . LEU A 1 79 ? 99.268 89.906 83.525 1.00 92.69 105 LEU A N 1
ATOM 563 C CA . LEU A 1 79 ? 100.068 89.237 82.508 1.00 91.81 105 LEU A CA 1
ATOM 564 C C . LEU A 1 79 ? 101.513 89.099 82.968 1.00 93.87 105 LEU A C 1
ATOM 565 O O . LEU A 1 79 ? 102.099 90.039 83.513 1.00 94.36 105 LEU A O 1
ATOM 570 N N . ASP A 1 80 ? 102.088 87.919 82.744 1.00 96.25 106 ASP A N 1
ATOM 571 C CA . ASP A 1 80 ? 103.473 87.661 83.117 1.00 94.64 106 ASP A CA 1
ATOM 572 C C . ASP A 1 80 ? 104.203 86.914 82.009 1.00 96.87 106 ASP A C 1
ATOM 573 O O . ASP A 1 80 ? 103.667 86.746 80.908 1.00 98.19 106 ASP A O 1
ATOM 578 N N . GLY A 1 81 ? 105.424 86.466 82.286 1.00 96.55 107 GLY A N 1
ATOM 579 C CA . GLY A 1 81 ? 106.182 85.709 81.312 1.00 98.57 107 GLY A CA 1
ATOM 580 C C . GLY A 1 81 ? 107.354 86.471 80.731 1.00 95.85 107 GLY A C 1
ATOM 581 O O . GLY A 1 81 ? 108.208 86.970 81.469 1.00 94.29 107 GLY A O 1
ATOM 582 N N . GLU A 1 82 ? 107.405 86.567 79.404 1.00 97.33 108 GLU A N 1
ATOM 583 C CA . GLU A 1 82 ? 108.509 87.238 78.730 1.00 97.65 108 GLU A CA 1
ATOM 584 C C . GLU A 1 82 ? 108.022 87.751 77.385 1.00 98.89 108 GLU A C 1
ATOM 585 O O . GLU A 1 82 ? 107.366 87.014 76.642 1.00 99.65 108 GLU A O 1
ATOM 591 N N . LEU A 1 83 ? 108.336 89.005 77.082 1.00 98.51 109 LEU A N 1
ATOM 592 C CA . LEU A 1 83 ? 107.978 89.566 75.789 1.00 97.70 109 LEU A CA 1
ATOM 593 C C . LEU A 1 83 ? 108.742 88.839 74.686 1.00 100.42 109 LEU A C 1
ATOM 594 O O . LEU A 1 83 ? 109.945 88.585 74.838 1.00 103.41 109 LEU A O 1
ATOM 599 N N . PRO A 1 84 ? 108.088 88.474 73.583 1.00 100.77 110 PRO A N 1
ATOM 600 C CA . PRO A 1 84 ? 108.793 87.761 72.511 1.00 102.77 110 PRO A CA 1
ATOM 601 C C . PRO A 1 84 ? 109.939 88.587 71.946 1.00 104.68 110 PRO A C 1
ATOM 602 O O . PRO A 1 84 ? 109.842 89.809 71.809 1.00 106.70 110 PRO A O 1
ATOM 606 N N . ALA A 1 85 ? 111.038 87.901 71.621 1.00 104.79 111 ALA A N 1
ATOM 607 C CA . ALA A 1 85 ? 112.197 88.584 71.054 1.00 106.95 111 ALA A CA 1
ATOM 608 C C . ALA A 1 85 ? 111.897 89.149 69.673 1.00 109.73 111 ALA A C 1
ATOM 609 O O . ALA A 1 85 ? 112.526 90.127 69.252 1.00 110.57 111 ALA A O 1
ATOM 611 N N . ASP A 1 86 ? 110.947 88.553 68.955 1.00 109.76 112 ASP A N 1
ATOM 612 C CA . ASP A 1 86 ? 110.554 89.002 67.620 1.00 112.27 112 ASP A CA 1
ATOM 613 C C . ASP A 1 86 ? 109.288 89.847 67.659 1.00 113.70 112 ASP A C 1
ATOM 614 O O . ASP A 1 86 ? 108.466 89.800 66.738 1.00 115.47 112 ASP A O 1
ATOM 619 N N . ILE A 1 87 ? 109.112 90.636 68.722 1.00 111.38 113 ILE A N 1
ATOM 620 C CA . ILE A 1 87 ? 107.912 91.457 68.854 1.00 109.06 113 ILE A CA 1
ATOM 621 C C . ILE A 1 87 ? 107.864 92.516 67.758 1.00 110.82 113 ILE A C 1
ATOM 622 O O . ILE A 1 87 ? 106.791 92.847 67.241 1.00 112.26 113 ILE A O 1
ATOM 627 N N . GLY A 1 88 ? 109.021 93.053 67.376 1.00 110.59 114 GLY A N 1
ATOM 628 C CA . GLY A 1 88 ? 109.059 94.106 66.379 1.00 109.79 114 GLY A CA 1
ATOM 629 C C . GLY A 1 88 ? 108.936 93.652 64.942 1.00 112.20 114 GLY A C 1
ATOM 630 O O . GLY A 1 88 ? 108.883 94.499 64.045 1.00 110.09 114 GLY A O 1
ATOM 631 N N . ARG A 1 89 ? 108.888 92.343 64.696 1.00 117.18 115 ARG A N 1
ATOM 632 C CA . ARG A 1 89 ? 108.849 91.816 63.339 1.00 121.07 115 ARG A CA 1
ATOM 633 C C . ARG A 1 89 ? 107.486 91.275 62.931 1.00 122.38 115 ARG A C 1
ATOM 634 O O . ARG A 1 89 ? 107.256 91.068 61.735 1.00 124.70 115 ARG A O 1
ATOM 642 N N . ALA A 1 90 ? 106.580 91.040 63.881 1.00 119.45 116 ALA A N 1
ATOM 643 C CA . ALA A 1 90 ? 105.280 90.476 63.541 1.00 121.38 116 ALA A CA 1
ATOM 644 C C . ALA A 1 90 ? 104.096 91.149 64.218 1.00 122.52 116 ALA A C 1
ATOM 645 O O . ALA A 1 90 ? 102.964 90.911 63.788 1.00 124.46 116 ALA A O 1
ATOM 647 N N . LEU A 1 91 ? 104.303 91.980 65.242 1.00 118.77 117 LEU A N 1
ATOM 648 C CA . LEU A 1 91 ? 103.184 92.543 65.989 1.00 114.18 117 LEU A CA 1
ATOM 649 C C . LEU A 1 91 ? 102.334 93.486 65.144 1.00 114.01 117 LEU A C 1
ATOM 650 O O . LEU A 1 91 ? 101.112 93.533 65.322 1.00 115.33 117 LEU A O 1
ATOM 655 N N . GLY A 1 92 ? 102.941 94.227 64.235 1.00 113.95 118 GLY A N 1
ATOM 656 C CA . GLY A 1 92 ? 102.189 95.116 63.372 1.00 114.56 118 GLY A CA 1
ATOM 657 C C . GLY A 1 92 ? 103.072 96.224 62.836 1.00 114.98 118 GLY A C 1
ATOM 658 O O . GLY A 1 92 ? 104.270 96.283 63.098 1.00 116.63 118 GLY A O 1
ATOM 659 N N . LYS A 1 93 ? 102.438 97.112 62.067 1.00 110.74 119 LYS A N 1
ATOM 660 C CA . LYS A 1 93 ? 103.140 98.231 61.457 1.00 110.27 119 LYS A CA 1
ATOM 661 C C . LYS A 1 93 ? 102.387 99.551 61.562 1.00 109.53 119 LYS A C 1
ATOM 662 O O . LYS A 1 93 ? 102.923 100.578 61.132 1.00 109.25 119 LYS A O 1
ATOM 668 N N . ASN A 1 94 ? 101.176 99.566 62.119 1.00 108.43 120 ASN A N 1
ATOM 669 C CA . ASN A 1 94 ? 100.369 100.776 62.213 1.00 109.72 120 ASN A CA 1
ATOM 670 C C . ASN A 1 94 ? 99.985 101.095 63.654 1.00 105.14 120 ASN A C 1
ATOM 671 O O . ASN A 1 94 ? 99.005 101.802 63.897 1.00 106.40 120 ASN A O 1
ATOM 676 N N . LEU A 1 95 ? 100.743 100.585 64.621 1.00 97.83 121 LEU A N 1
ATOM 677 C CA . LEU A 1 95 ? 100.450 100.824 66.028 1.00 96.68 121 LEU A CA 1
ATOM 678 C C . LEU A 1 95 ? 101.156 102.090 66.497 1.00 96.14 121 LEU A C 1
ATOM 679 O O . LEU A 1 95 ? 102.279 102.384 66.077 1.00 96.96 121 LEU A O 1
ATOM 684 N N . THR A 1 96 ? 100.484 102.839 67.376 1.00 94.10 122 THR A N 1
ATOM 685 C CA . THR A 1 96 ? 101.033 104.073 67.921 1.00 92.73 122 THR A CA 1
ATOM 686 C C . THR A 1 96 ? 100.895 104.211 69.432 1.00 88.73 122 THR A C 1
ATOM 687 O O . THR A 1 96 ? 101.453 105.161 69.991 1.00 89.20 122 THR A O 1
ATOM 691 N N . SER A 1 97 ? 100.181 103.315 70.109 1.00 85.85 123 SER A N 1
ATOM 692 C CA . SER A 1 97 ? 99.854 103.485 71.524 1.00 86.35 123 SER A CA 1
ATOM 693 C C . SER A 1 97 ? 100.094 102.198 72.304 1.00 88.57 123 SER A C 1
ATOM 694 O O . SER A 1 97 ? 99.242 101.738 73.066 1.00 94.70 123 SER A O 1
ATOM 697 N N . LEU A 1 98 ? 101.265 101.592 72.120 1.00 83.96 124 LEU A N 1
ATOM 698 C CA . LEU A 1 98 ? 101.647 100.409 72.888 1.00 81.36 124 LEU A CA 1
ATOM 699 C C . LEU A 1 98 ? 101.769 100.778 74.363 1.00 79.37 124 LEU A C 1
ATOM 700 O O . LEU A 1 98 ? 102.623 101.588 74.733 1.00 83.12 124 LEU A O 1
ATOM 705 N N . MET A 1 99 ? 100.922 100.192 75.215 1.00 75.84 125 MET A N 1
ATOM 706 C CA . MET A 1 99 ? 100.949 100.477 76.654 1.00 76.79 125 MET A CA 1
ATOM 707 C C . MET A 1 99 ? 101.026 99.165 77.435 1.00 76.70 125 MET A C 1
ATOM 708 O O . MET A 1 99 ? 99.997 98.569 77.767 1.00 83.71 125 MET A O 1
ATOM 713 N N . LEU A 1 100 ? 102.248 98.716 77.727 1.00 71.78 126 LEU A N 1
ATOM 714 C CA . LEU A 1 100 ? 102.474 97.536 78.564 1.00 66.34 126 LEU A CA 1
ATOM 715 C C . LEU A 1 100 ? 103.144 97.974 79.864 1.00 71.94 126 LEU A C 1
ATOM 716 O O . LEU A 1 100 ? 104.364 97.934 80.010 1.00 77.42 126 LEU A O 1
ATOM 721 N N . ASN A 1 101 ? 102.326 98.379 80.834 1.00 73.21 127 ASN A N 1
ATOM 722 C CA . ASN A 1 101 ? 102.838 98.836 82.120 1.00 74.04 127 ASN A CA 1
ATOM 723 C C . ASN A 1 101 ? 102.028 98.234 83.258 1.00 78.27 127 ASN A C 1
ATOM 724 O O . ASN A 1 101 ? 100.858 97.879 83.083 1.00 83.58 127 ASN A O 1
ATOM 729 N N . GLY A 1 102 ? 102.661 98.114 84.422 1.00 76.96 128 GLY A N 1
ATOM 730 C CA . GLY A 1 102 ? 101.993 97.604 85.602 1.00 77.56 128 GLY A CA 1
ATOM 731 C C . GLY A 1 102 ? 101.792 96.107 85.637 1.00 82.86 128 GLY A C 1
ATOM 732 O O . GLY A 1 102 ? 101.084 95.616 86.524 1.00 88.24 128 GLY A O 1
ATOM 733 N N . ASN A 1 103 ? 102.382 95.367 84.706 1.00 81.28 129 ASN A N 1
ATOM 734 C CA . ASN A 1 103 ? 102.215 93.927 84.621 1.00 81.42 129 ASN A CA 1
ATOM 735 C C . ASN A 1 103 ? 103.332 93.225 85.400 1.00 88.16 129 ASN A C 1
ATOM 736 O O . ASN A 1 103 ? 104.109 93.867 86.116 1.00 89.03 129 ASN A O 1
ATOM 741 N N . TYR A 1 104 ? 103.419 91.901 85.263 1.00 90.30 130 TYR A N 1
ATOM 742 C CA . TYR A 1 104 ? 104.415 91.110 85.976 1.00 88.54 130 TYR A CA 1
ATOM 743 C C . TYR A 1 104 ? 105.417 90.514 84.994 1.00 87.40 130 TYR A C 1
ATOM 744 O O . TYR A 1 104 ? 105.836 89.363 85.151 1.00 88.96 130 TYR A O 1
ATOM 753 N N . PHE A 1 105 ? 105.803 91.283 83.979 1.00 85.78 131 PHE A N 1
ATOM 754 C CA . PHE A 1 105 ? 106.670 90.789 82.919 1.00 84.53 131 PHE A CA 1
ATOM 755 C C . PHE A 1 105 ? 108.090 90.580 83.429 1.00 88.84 131 PHE A C 1
ATOM 756 O O . PHE A 1 105 ? 108.649 91.437 84.118 1.00 86.95 131 PHE A O 1
ATOM 764 N N . ASN A 1 106 ? 108.669 89.433 83.080 1.00 94.44 132 ASN A N 1
ATOM 765 C CA . ASN A 1 106 ? 110.040 89.098 83.428 1.00 91.22 132 ASN A CA 1
ATOM 766 C C . ASN A 1 106 ? 110.948 89.314 82.219 1.00 90.59 132 ASN A C 1
ATOM 767 O O . ASN A 1 106 ? 110.535 89.830 81.179 1.00 97.27 132 ASN A O 1
ATOM 772 N N . GLY A 1 107 ? 112.206 88.910 82.364 1.00 89.41 133 GLY A N 1
ATOM 773 C CA . GLY A 1 107 ? 113.151 88.981 81.272 1.00 91.22 133 GLY A CA 1
ATOM 774 C C . GLY A 1 107 ? 113.671 90.385 81.025 1.00 88.89 133 GLY A C 1
ATOM 775 O O . GLY A 1 107 ? 113.500 91.307 81.827 1.00 90.07 133 GLY A O 1
ATOM 776 N N . THR A 1 108 ? 114.325 90.537 79.878 1.00 88.06 134 THR A N 1
ATOM 777 C CA . THR A 1 108 ? 114.913 91.799 79.460 1.00 90.88 134 THR A CA 1
ATOM 778 C C . THR A 1 108 ? 114.093 92.415 78.333 1.00 92.37 134 THR A C 1
ATOM 779 O O . THR A 1 108 ? 113.292 91.744 77.676 1.00 95.44 134 THR A O 1
ATOM 783 N N . ILE A 1 109 ? 114.300 93.708 78.122 1.00 90.08 135 ILE A N 1
ATOM 784 C CA . ILE A 1 109 ? 113.563 94.425 77.075 1.00 88.43 135 ILE A CA 1
ATOM 785 C C . ILE A 1 109 ? 114.038 93.943 75.708 1.00 94.14 135 ILE A C 1
ATOM 786 O O . ILE A 1 109 ? 115.253 93.947 75.441 1.00 99.86 135 ILE A O 1
ATOM 791 N N . PRO A 1 110 ? 113.140 93.509 74.826 1.00 95.63 136 PRO A N 1
ATOM 792 C CA . PRO A 1 110 ? 113.563 93.111 73.478 1.00 97.18 136 PRO A CA 1
ATOM 793 C C . PRO A 1 110 ? 114.164 94.285 72.719 1.00 95.87 136 PRO A C 1
ATOM 794 O O . PRO A 1 110 ? 113.729 95.430 72.861 1.00 95.27 136 PRO A O 1
ATOM 798 N N . THR A 1 111 ? 115.174 93.989 71.905 1.00 98.46 137 THR A N 1
ATOM 799 C CA . THR A 1 111 ? 115.862 95.006 71.121 1.00 101.80 137 THR A CA 1
ATOM 800 C C . THR A 1 111 ? 115.268 95.187 69.730 1.00 106.60 137 THR A C 1
ATOM 801 O O . THR A 1 111 ? 115.764 96.020 68.965 1.00 107.03 137 THR A O 1
ATOM 805 N N . SER A 1 112 ? 114.225 94.433 69.384 1.00 106.58 138 SER A N 1
ATOM 806 C CA . SER A 1 112 ? 113.563 94.592 68.096 1.00 107.93 138 SER A CA 1
ATOM 807 C C . SER A 1 112 ? 112.540 95.720 68.095 1.00 107.53 138 SER A C 1
ATOM 808 O O . SER A 1 112 ? 111.988 96.034 67.033 1.00 107.57 138 SER A O 1
ATOM 811 N N . LEU A 1 113 ? 112.293 96.347 69.249 1.00 106.12 139 LEU A N 1
ATOM 812 C CA . LEU A 1 113 ? 111.294 97.405 69.332 1.00 100.53 139 LEU A CA 1
ATOM 813 C C . LEU A 1 113 ? 111.651 98.607 68.470 1.00 101.02 139 LEU A C 1
ATOM 814 O O . LEU A 1 113 ? 110.780 99.438 68.192 1.00 102.31 139 LEU A O 1
ATOM 819 N N . SER A 1 114 ? 112.910 98.721 68.044 1.00 102.13 140 SER A N 1
ATOM 820 C CA . SER A 1 114 ? 113.306 99.793 67.142 1.00 103.61 140 SER A CA 1
ATOM 821 C C . SER A 1 114 ? 112.735 99.628 65.739 1.00 106.16 140 SER A C 1
ATOM 822 O O . SER A 1 114 ? 112.789 100.583 64.957 1.00 107.60 140 SER A O 1
ATOM 825 N N . ARG A 1 115 ? 112.186 98.461 65.402 1.00 106.78 141 ARG A N 1
ATOM 826 C CA . ARG A 1 115 ? 111.657 98.211 64.067 1.00 108.12 141 ARG A CA 1
ATOM 827 C C . ARG A 1 115 ? 110.199 98.629 63.919 1.00 109.02 141 ARG A C 1
ATOM 828 O O . ARG A 1 115 ? 109.557 98.263 62.930 1.00 111.21 141 ARG A O 1
ATOM 836 N N . LEU A 1 116 ? 109.668 99.385 64.878 1.00 108.30 142 LEU A N 1
ATOM 837 C CA . LEU A 1 116 ? 108.295 99.871 64.843 1.00 106.71 142 LEU A CA 1
ATOM 838 C C . LEU A 1 116 ? 108.262 101.393 64.899 1.00 105.05 142 LEU A C 1
ATOM 839 O O . LEU A 1 116 ? 107.609 101.961 65.780 1.00 102.37 142 LEU A O 1
ATOM 844 N N . LYS A 1 117 ? 109.004 102.058 64.009 1.00 106.43 143 LYS A N 1
ATOM 845 C CA . LYS A 1 117 ? 109.163 103.508 64.064 1.00 104.92 143 LYS A CA 1
ATOM 846 C C . LYS A 1 117 ? 107.865 104.162 63.600 1.00 101.45 143 LYS A C 1
ATOM 847 O O . LYS A 1 117 ? 107.810 104.759 62.519 1.00 106.89 143 LYS A O 1
ATOM 853 N N . ASN A 1 118 ? 106.823 104.049 64.412 1.00 95.99 144 ASN A N 1
ATOM 854 C CA . ASN A 1 118 ? 105.613 104.843 64.244 1.00 95.55 144 ASN A CA 1
ATOM 855 C C . ASN A 1 118 ? 104.966 105.083 65.599 1.00 91.34 144 ASN A C 1
ATOM 856 O O . ASN A 1 118 ? 103.882 105.670 65.645 1.00 87.60 144 ASN A O 1
ATOM 861 N N . LEU A 1 119 ? 105.588 104.656 66.695 1.00 90.25 145 LEU A N 1
ATOM 862 C CA . LEU A 1 119 ? 104.990 104.764 68.016 1.00 85.35 145 LEU A CA 1
ATOM 863 C C . LEU A 1 119 ? 104.919 106.214 68.477 1.00 85.12 145 LEU A C 1
ATOM 864 O O . LEU A 1 119 ? 105.730 107.059 68.087 1.00 89.46 145 LEU A O 1
ATOM 869 N N . GLN A 1 120 ? 103.928 106.493 69.322 1.00 81.94 146 GLN A N 1
ATOM 870 C CA . GLN A 1 120 ? 103.801 107.780 69.985 1.00 79.48 146 GLN A CA 1
ATOM 871 C C . GLN A 1 120 ? 103.778 107.671 71.501 1.00 78.51 146 GLN A C 1
ATOM 872 O O . GLN A 1 120 ? 103.925 108.694 72.178 1.00 80.37 146 GLN A O 1
ATOM 878 N N . SER A 1 121 ? 103.596 106.472 72.050 1.00 77.86 147 SER A N 1
ATOM 879 C CA . SER A 1 121 ? 103.596 106.276 73.497 1.00 74.03 147 SER A CA 1
ATOM 880 C C . SER A 1 121 ? 104.121 104.880 73.785 1.00 73.35 147 SER A C 1
ATOM 881 O O . SER A 1 121 ? 103.567 103.896 73.285 1.00 80.30 147 SER A O 1
ATOM 884 N N . LEU A 1 122 ? 105.184 104.793 74.581 1.00 69.09 148 LEU A N 1
ATOM 885 C CA . LEU A 1 122 ? 105.781 103.514 74.958 1.00 65.03 148 LEU A CA 1
ATOM 886 C C . LEU A 1 122 ? 106.048 103.552 76.456 1.00 67.80 148 LEU A C 1
ATOM 887 O O . LEU A 1 122 ? 106.892 104.327 76.915 1.00 72.27 148 LEU A O 1
ATOM 892 N N . ALA A 1 123 ? 105.330 102.721 77.217 1.00 64.21 149 ALA A N 1
ATOM 893 C CA . ALA A 1 123 ? 105.376 102.749 78.681 1.00 64.29 149 ALA A CA 1
ATOM 894 C C . ALA A 1 123 ? 105.602 101.333 79.209 1.00 68.42 149 ALA A C 1
ATOM 895 O O . ALA A 1 123 ? 104.648 100.620 79.523 1.00 76.05 149 ALA A O 1
ATOM 897 N N . LEU A 1 124 ? 106.865 100.933 79.308 1.00 64.33 150 LEU A N 1
ATOM 898 C CA . LEU A 1 124 ? 107.237 99.682 79.970 1.00 60.18 150 LEU A CA 1
ATOM 899 C C . LEU A 1 124 ? 107.739 99.959 81.387 1.00 64.06 150 LEU A C 1
ATOM 900 O O . LEU A 1 124 ? 108.905 99.747 81.719 1.00 69.99 150 LEU A O 1
ATOM 905 N N . ASP A 1 125 ? 106.833 100.442 82.232 1.00 65.50 151 ASP A N 1
ATOM 906 C CA . ASP A 1 125 ? 107.175 100.859 83.582 1.00 69.76 151 ASP A CA 1
ATOM 907 C C . ASP A 1 125 ? 106.419 100.021 84.606 1.00 72.80 151 ASP A C 1
ATOM 908 O O . ASP A 1 125 ? 105.374 99.434 84.314 1.00 74.72 151 ASP A O 1
ATOM 913 N N . ASN A 1 126 ? 106.979 99.973 85.817 1.00 72.97 152 ASN A N 1
ATOM 914 C CA . ASN A 1 126 ? 106.450 99.200 86.940 1.00 73.11 152 ASN A CA 1
ATOM 915 C C . ASN A 1 126 ? 106.394 97.704 86.646 1.00 78.77 152 ASN A C 1
ATOM 916 O O . ASN A 1 126 ? 105.598 96.980 87.250 1.00 84.78 152 ASN A O 1
ATOM 921 N N . ASN A 1 127 ? 107.225 97.225 85.726 1.00 74.01 153 ASN A N 1
ATOM 922 C CA . ASN A 1 127 ? 107.311 95.804 85.431 1.00 71.73 153 ASN A CA 1
ATOM 923 C C . ASN A 1 127 ? 108.451 95.182 86.238 1.00 80.37 153 ASN A C 1
ATOM 924 O O . ASN A 1 127 ? 109.028 95.811 87.129 1.00 83.70 153 ASN A O 1
ATOM 929 N N . PHE A 1 128 ? 108.787 93.932 85.931 1.00 81.37 154 PHE A N 1
ATOM 930 C CA . PHE A 1 128 ? 109.877 93.214 86.583 1.00 80.77 154 PHE A CA 1
ATOM 931 C C . PHE A 1 128 ? 111.010 92.925 85.602 1.00 82.43 154 PHE A C 1
ATOM 932 O O . PHE A 1 128 ? 111.614 91.851 85.624 1.00 83.36 154 PHE A O 1
ATOM 940 N N . LEU A 1 129 ? 111.301 93.882 84.724 1.00 82.92 155 LEU A N 1
ATOM 941 C CA . LEU A 1 129 ? 112.352 93.705 83.735 1.00 80.73 155 LEU A CA 1
ATOM 942 C C . LEU A 1 129 ? 113.726 93.723 84.404 1.00 81.12 155 LEU A C 1
ATOM 943 O O . LEU A 1 129 ? 113.875 94.050 85.584 1.00 80.67 155 LEU A O 1
ATOM 948 N N . ALA A 1 130 ? 114.744 93.366 83.624 1.00 82.03 156 ALA A N 1
ATOM 949 C CA . ALA A 1 130 ? 116.101 93.286 84.142 1.00 82.77 156 ALA A CA 1
ATOM 950 C C . ALA A 1 130 ? 117.081 93.554 83.011 1.00 83.94 156 ALA A C 1
ATOM 951 O O . ALA A 1 130 ? 116.734 93.474 81.830 1.00 84.86 156 ALA A O 1
ATOM 953 N N . GLY A 1 131 ? 118.313 93.878 83.393 1.00 82.65 157 GLY A N 1
ATOM 954 C CA . GLY A 1 131 ? 119.363 94.146 82.431 1.00 82.34 157 GLY A CA 1
ATOM 955 C C . GLY A 1 131 ? 119.765 95.604 82.370 1.00 81.61 157 GLY A C 1
ATOM 956 O O . GLY A 1 131 ? 120.155 96.193 83.382 1.00 83.40 157 GLY A O 1
ATOM 957 N N . THR A 1 132 ? 119.675 96.197 81.182 1.00 79.34 158 THR A N 1
ATOM 958 C CA . THR A 1 132 ? 120.040 97.592 80.981 1.00 79.28 158 THR A CA 1
ATOM 959 C C . THR A 1 132 ? 119.163 98.152 79.872 1.00 81.38 158 THR A C 1
ATOM 960 O O . THR A 1 132 ? 118.657 97.411 79.025 1.00 82.81 158 THR A O 1
ATOM 964 N N . ILE A 1 133 ? 118.984 99.470 79.888 1.00 81.39 159 ILE A N 1
ATOM 965 C CA . ILE A 1 133 ? 118.195 100.144 78.860 1.00 78.24 159 ILE A CA 1
ATOM 966 C C . ILE A 1 133 ? 118.948 100.046 77.538 1.00 82.80 159 ILE A C 1
ATOM 967 O O . ILE A 1 133 ? 120.076 100.548 77.430 1.00 87.45 159 ILE A O 1
ATOM 972 N N . PRO A 1 134 ? 118.375 99.408 76.519 1.00 84.54 160 PRO A N 1
ATOM 973 C CA . PRO A 1 134 ? 119.088 99.268 75.244 1.00 85.39 160 PRO A CA 1
ATOM 974 C C . PRO A 1 134 ? 119.245 100.605 74.535 1.00 87.34 160 PRO A C 1
ATOM 975 O O . PRO A 1 134 ? 118.397 101.494 74.638 1.00 89.29 160 PRO A O 1
ATOM 979 N N . ALA A 1 135 ? 120.354 100.737 73.804 1.00 87.33 161 ALA A N 1
ATOM 980 C CA . ALA A 1 135 ? 120.583 101.947 73.021 1.00 91.90 161 ALA A CA 1
ATOM 981 C C . ALA A 1 135 ? 119.633 102.037 71.834 1.00 96.85 161 ALA A C 1
ATOM 982 O O . ALA A 1 135 ? 119.233 103.141 71.444 1.00 98.83 161 ALA A O 1
ATOM 984 N N . GLU A 1 136 ? 119.256 100.892 71.255 1.00 97.94 162 GLU A N 1
ATOM 985 C CA . GLU A 1 136 ? 118.370 100.886 70.096 1.00 97.40 162 GLU A CA 1
ATOM 986 C C . GLU A 1 136 ? 117.023 101.531 70.391 1.00 98.22 162 GLU A C 1
ATOM 987 O O . GLU A 1 136 ? 116.345 101.980 69.459 1.00 100.02 162 GLU A O 1
ATOM 993 N N . LEU A 1 137 ? 116.628 101.603 71.666 1.00 95.02 163 LEU A N 1
ATOM 994 C CA . LEU A 1 137 ? 115.376 102.259 72.024 1.00 91.50 163 LEU A CA 1
ATOM 995 C C . LEU A 1 137 ? 115.388 103.741 71.680 1.00 92.33 163 LEU A C 1
ATOM 996 O O . LEU A 1 137 ? 114.322 104.366 71.643 1.00 92.97 163 LEU A O 1
ATOM 1001 N N . GLY A 1 138 ? 116.561 104.316 71.428 1.00 93.15 164 GLY A N 1
ATOM 1002 C CA . GLY A 1 138 ? 116.646 105.684 70.969 1.00 92.95 164 GLY A CA 1
ATOM 1003 C C . GLY A 1 138 ? 116.367 105.882 69.499 1.00 94.48 164 GLY A C 1
ATOM 1004 O O . GLY A 1 138 ? 116.392 107.019 69.020 1.00 94.45 164 GLY A O 1
ATOM 1005 N N . ASP A 1 139 ? 116.098 104.804 68.760 1.00 95.74 165 ASP A N 1
ATOM 1006 C CA . ASP A 1 139 ? 115.806 104.910 67.336 1.00 98.53 165 ASP A CA 1
ATOM 1007 C C . ASP A 1 139 ? 114.373 105.340 67.050 1.00 99.40 165 ASP A C 1
ATOM 1008 O O . ASP A 1 139 ? 114.067 105.688 65.905 1.00 103.31 165 ASP A O 1
ATOM 1013 N N . LEU A 1 140 ? 113.492 105.325 68.052 1.00 95.84 166 LEU A N 1
ATOM 1014 C CA . LEU A 1 140 ? 112.097 105.729 67.874 1.00 95.11 166 LEU A CA 1
ATOM 1015 C C . LEU A 1 140 ? 112.009 107.246 68.017 1.00 100.47 166 LEU A C 1
ATOM 1016 O O . LEU A 1 140 ? 111.612 107.790 69.051 1.00 103.95 166 LEU A O 1
ATOM 1021 N N . THR A 1 141 ? 112.384 107.941 66.940 1.00 101.93 167 THR A N 1
ATOM 1022 C CA . THR A 1 141 ? 112.411 109.399 66.959 1.00 99.37 167 THR A CA 1
ATOM 1023 C C . THR A 1 141 ? 111.018 110.011 67.060 1.00 97.84 167 THR A C 1
ATOM 1024 O O . THR A 1 141 ? 110.901 111.199 67.376 1.00 100.50 167 THR A O 1
ATOM 1028 N N . GLY A 1 142 ? 109.970 109.236 66.803 1.00 93.42 168 GLY A N 1
ATOM 1029 C CA . GLY A 1 142 ? 108.605 109.709 66.884 1.00 92.14 168 GLY A CA 1
ATOM 1030 C C . GLY A 1 142 ? 107.961 109.581 68.246 1.00 88.05 168 GLY A C 1
ATOM 1031 O O . GLY A 1 142 ? 106.757 109.831 68.373 1.00 88.32 168 GLY A O 1
ATOM 1032 N N . LEU A 1 143 ? 108.721 109.195 69.266 1.00 83.81 169 LEU A N 1
ATOM 1033 C CA . LEU A 1 143 ? 108.166 109.001 70.597 1.00 80.12 169 LEU A CA 1
ATOM 1034 C C . LEU A 1 143 ? 107.683 110.320 71.189 1.00 80.07 169 LEU A C 1
ATOM 1035 O O . LEU A 1 143 ? 108.245 111.388 70.931 1.00 82.16 169 LEU A O 1
ATOM 1040 N N . GLN A 1 144 ? 106.622 110.234 71.992 1.00 79.40 170 GLN A N 1
ATOM 1041 C CA . GLN A 1 144 ? 106.092 111.387 72.704 1.00 75.28 170 GLN A CA 1
ATOM 1042 C C . GLN A 1 144 ? 105.930 111.158 74.198 1.00 72.84 170 GLN A C 1
ATOM 1043 O O . GLN A 1 144 ? 105.709 112.129 74.929 1.00 75.98 170 GLN A O 1
ATOM 1049 N N . MET A 1 145 ? 106.029 109.918 74.674 1.00 67.98 171 MET A N 1
ATOM 1050 C CA . MET A 1 145 ? 105.930 109.639 76.104 1.00 63.41 171 MET A CA 1
ATOM 1051 C C . MET A 1 145 ? 106.654 108.326 76.366 1.00 66.46 171 MET A C 1
ATOM 1052 O O . MET A 1 145 ? 106.181 107.265 75.945 1.00 74.86 171 MET A O 1
ATOM 1057 N N . LEU A 1 146 ? 107.801 108.401 77.036 1.00 64.70 172 LEU A N 1
ATOM 1058 C CA . LEU A 1 146 ? 108.599 107.231 77.376 1.00 62.38 172 LEU A CA 1
ATOM 1059 C C . LEU A 1 146 ? 108.733 107.158 78.889 1.00 62.92 172 LEU A C 1
ATOM 1060 O O . LEU A 1 146 ? 109.278 108.077 79.510 1.00 67.44 172 LEU A O 1
ATOM 1065 N N . THR A 1 147 ? 108.237 106.073 79.478 1.00 61.51 173 THR A N 1
ATOM 1066 C CA . THR A 1 147 ? 108.316 105.859 80.920 1.00 64.80 173 THR A CA 1
ATOM 1067 C C . THR A 1 147 ? 108.938 104.493 81.177 1.00 68.13 173 THR A C 1
ATOM 1068 O O . THR A 1 147 ? 108.327 103.460 80.886 1.00 70.26 173 THR A O 1
ATOM 1072 N N . LEU A 1 148 ? 110.160 104.492 81.707 1.00 67.17 174 LEU A N 1
ATOM 1073 C CA . LEU A 1 148 ? 110.849 103.281 82.152 1.00 63.38 174 LEU A CA 1
ATOM 1074 C C . LEU A 1 148 ? 111.253 103.539 83.599 1.00 68.03 174 LEU A C 1
ATOM 1075 O O . LEU A 1 148 ? 112.297 104.140 83.861 1.00 77.15 174 LEU A O 1
ATOM 1080 N N . ALA A 1 149 ? 110.415 103.102 84.536 1.00 61.88 175 ALA A N 1
ATOM 1081 C CA . ALA A 1 149 ? 110.612 103.399 85.945 1.00 62.37 175 ALA A CA 1
ATOM 1082 C C . ALA A 1 149 ? 110.306 102.177 86.796 1.00 70.77 175 ALA A C 1
ATOM 1083 O O . ALA A 1 149 ? 109.532 101.300 86.401 1.00 76.53 175 ALA A O 1
ATOM 1085 N N . ASN A 1 150 ? 110.932 102.136 87.974 1.00 73.07 176 ASN A N 1
ATOM 1086 C CA . ASN A 1 150 ? 110.657 101.124 88.995 1.00 75.31 176 ASN A CA 1
ATOM 1087 C C . ASN A 1 150 ? 110.885 99.709 88.465 1.00 74.79 176 ASN A C 1
ATOM 1088 O O . ASN A 1 150 ? 110.137 98.781 88.777 1.00 76.47 176 ASN A O 1
ATOM 1093 N N . ASN A 1 151 ? 111.923 99.542 87.654 1.00 71.33 177 ASN A N 1
ATOM 1094 C CA . ASN A 1 151 ? 112.295 98.240 87.125 1.00 74.04 177 ASN A CA 1
ATOM 1095 C C . ASN A 1 151 ? 113.519 97.699 87.858 1.00 79.52 177 ASN A C 1
ATOM 1096 O O . ASN A 1 151 ? 114.253 98.431 88.526 1.00 80.13 177 ASN A O 1
ATOM 1101 N N . SER A 1 152 ? 113.734 96.391 87.723 1.00 79.74 178 SER A N 1
ATOM 1102 C CA . SER A 1 152 ? 114.861 95.719 88.371 1.00 76.84 178 SER A CA 1
ATOM 1103 C C . SER A 1 152 ? 116.070 95.679 87.434 1.00 76.25 178 SER A C 1
ATOM 1104 O O . SER A 1 152 ? 116.594 94.623 87.080 1.00 75.13 178 SER A O 1
ATOM 1107 N N . PHE A 1 153 ? 116.512 96.869 87.037 1.00 78.92 179 PHE A N 1
ATOM 1108 C CA . PHE A 1 153 ? 117.646 97.007 86.135 1.00 78.67 179 PHE A CA 1
ATOM 1109 C C . PHE A 1 153 ? 118.948 96.788 86.904 1.00 81.45 179 PHE A C 1
ATOM 1110 O O . PHE A 1 153 ? 118.954 96.430 88.085 1.00 83.54 179 PHE A O 1
ATOM 1118 N N . SER A 1 154 ? 120.071 97.004 86.232 1.00 82.66 180 SER A N 1
ATOM 1119 C CA . SER A 1 154 ? 121.397 96.911 86.822 1.00 84.88 180 SER A CA 1
ATOM 1120 C C . SER A 1 154 ? 122.110 98.250 86.661 1.00 84.22 180 SER A C 1
ATOM 1121 O O . SER A 1 154 ? 121.543 99.225 86.162 1.00 84.81 180 SER A O 1
ATOM 1124 N N . VAL A 1 155 ? 123.367 98.291 87.097 1.00 85.33 181 VAL A N 1
ATOM 1125 C CA . VAL A 1 155 ? 124.175 99.501 86.992 1.00 86.15 181 VAL A CA 1
ATOM 1126 C C . VAL A 1 155 ? 124.407 99.820 85.522 1.00 84.63 181 VAL A C 1
ATOM 1127 O O . VAL A 1 155 ? 125.086 99.070 84.811 1.00 86.08 181 VAL A O 1
ATOM 1131 N N . GLY A 1 156 ? 123.846 100.933 85.058 1.00 78.67 182 GLY A N 1
ATOM 1132 C CA . GLY A 1 156 ? 123.964 101.309 83.663 1.00 79.85 182 GLY A CA 1
ATOM 1133 C C . GLY A 1 156 ? 123.690 102.780 83.472 1.00 79.62 182 GLY A C 1
ATOM 1134 O O . GLY A 1 156 ? 122.982 103.407 84.266 1.00 79.02 182 GLY A O 1
ATOM 1135 N N . VAL A 1 157 ? 124.258 103.334 82.407 1.00 83.88 183 VAL A N 1
ATOM 1136 C CA . VAL A 1 157 ? 124.126 104.748 82.076 1.00 84.60 183 VAL A CA 1
ATOM 1137 C C . VAL A 1 157 ? 123.132 104.889 80.931 1.00 84.15 183 VAL A C 1
ATOM 1138 O O . VAL A 1 157 ? 123.023 104.012 80.066 1.00 88.11 183 VAL A O 1
ATOM 1142 N N . LEU A 1 158 ? 122.386 105.991 80.935 1.00 79.40 184 LEU A N 1
ATOM 1143 C CA . LEU A 1 158 ? 121.447 106.261 79.855 1.00 80.75 184 LEU A CA 1
ATOM 1144 C C . LEU A 1 158 ? 122.197 106.354 78.528 1.00 85.60 184 LEU A C 1
ATOM 1145 O O . LEU A 1 158 ? 123.206 107.069 78.442 1.00 88.28 184 LEU A O 1
ATOM 1150 N N . PRO A 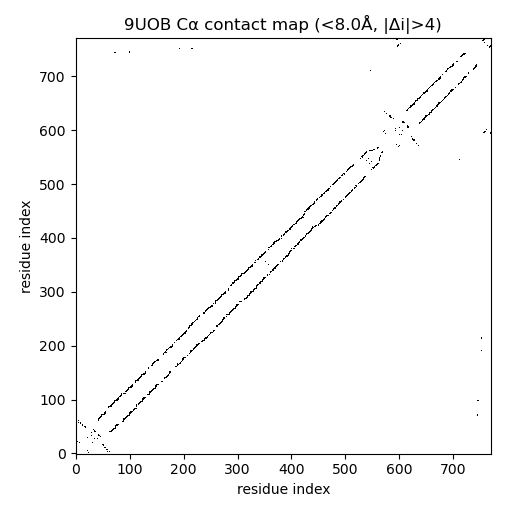1 159 ? 121.753 105.651 77.488 1.00 85.04 185 PRO A N 1
ATOM 1151 C CA . PRO A 1 159 ? 122.455 105.715 76.201 1.00 87.04 185 PRO A CA 1
ATOM 1152 C C . PRO A 1 159 ? 122.422 107.118 75.616 1.00 90.19 185 PRO A C 1
ATOM 1153 O O . PRO A 1 159 ? 121.452 107.860 75.785 1.00 89.74 185 PRO A O 1
ATOM 1157 N N . ALA A 1 160 ? 123.503 107.479 74.921 1.00 92.75 186 ALA A N 1
ATOM 1158 C CA . ALA A 1 160 ? 123.568 108.768 74.245 1.00 92.03 186 ALA A CA 1
ATOM 1159 C C . ALA A 1 160 ? 122.569 108.882 73.102 1.00 93.52 186 ALA A C 1
ATOM 1160 O O . ALA A 1 160 ? 122.196 110.004 72.737 1.00 95.22 186 ALA A O 1
ATOM 1162 N N . SER A 1 161 ? 122.117 107.756 72.543 1.00 93.74 187 SER A N 1
ATOM 1163 C CA . SER A 1 161 ? 121.137 107.788 71.465 1.00 95.87 187 SER A CA 1
ATOM 1164 C C . SER A 1 161 ? 119.826 108.431 71.897 1.00 97.38 187 SER A C 1
ATOM 1165 O O . SER A 1 161 ? 119.048 108.862 71.039 1.00 99.54 187 SER A O 1
ATOM 1168 N N . PHE A 1 162 ? 119.574 108.520 73.205 1.00 95.42 188 PHE A N 1
ATOM 1169 C CA . PHE A 1 162 ? 118.384 109.205 73.691 1.00 93.75 188 PHE A CA 1
ATOM 1170 C C . PHE A 1 162 ? 118.394 110.685 73.335 1.00 94.77 188 PHE A C 1
ATOM 1171 O O . PHE A 1 162 ? 117.347 111.337 73.416 1.00 94.37 188 PHE A O 1
ATOM 1179 N N . LYS A 1 163 ? 119.550 111.231 72.946 1.00 96.38 189 LYS A N 1
ATOM 1180 C CA . LYS A 1 163 ? 119.591 112.604 72.457 1.00 96.18 189 LYS A CA 1
ATOM 1181 C C . LYS A 1 163 ? 118.827 112.768 71.150 1.00 95.55 189 LYS A C 1
ATOM 1182 O O . LYS A 1 163 ? 118.522 113.901 70.761 1.00 95.11 189 LYS A O 1
ATOM 1188 N N . ASN A 1 164 ? 118.512 111.666 70.466 1.00 95.02 190 ASN A N 1
ATOM 1189 C CA . ASN A 1 164 ? 117.774 111.731 69.211 1.00 98.09 190 ASN A CA 1
ATOM 1190 C C . ASN A 1 164 ? 116.282 111.960 69.411 1.00 99.54 190 ASN A C 1
ATOM 1191 O O . ASN A 1 164 ? 115.585 112.260 68.435 1.00 99.93 190 ASN A O 1
ATOM 1196 N N . LEU A 1 165 ? 115.776 111.826 70.636 1.00 97.50 191 LEU A N 1
ATOM 1197 C CA . LEU A 1 165 ? 114.355 112.022 70.924 1.00 93.31 191 LEU A CA 1
ATOM 1198 C C . LEU A 1 165 ? 114.137 113.490 71.266 1.00 94.80 191 LEU A C 1
ATOM 1199 O O . LEU A 1 165 ? 114.320 113.922 72.404 1.00 96.55 191 LEU A O 1
ATOM 1204 N N . THR A 1 166 ? 113.739 114.270 70.263 1.00 95.26 192 THR A N 1
ATOM 1205 C CA . THR A 1 166 ? 113.523 115.701 70.425 1.00 97.06 192 THR A CA 1
ATOM 1206 C C . THR A 1 166 ? 112.048 116.071 70.525 1.00 97.59 192 THR A C 1
ATOM 1207 O O . THR A 1 166 ? 111.714 117.259 70.482 1.00 102.41 192 THR A O 1
ATOM 1211 N N . GLN A 1 167 ? 111.158 115.087 70.659 1.00 92.20 193 GLN A N 1
ATOM 1212 C CA . GLN A 1 167 ? 109.725 115.341 70.743 1.00 88.66 193 GLN A CA 1
ATOM 1213 C C . GLN A 1 167 ? 109.096 114.749 71.998 1.00 83.29 193 GLN A C 1
ATOM 1214 O O . GLN A 1 167 ? 107.868 114.618 72.059 1.00 80.32 193 GLN A O 1
ATOM 1220 N N . LEU A 1 168 ? 109.899 114.386 72.994 1.00 82.70 194 LEU A N 1
ATOM 1221 C CA . LEU A 1 168 ? 109.368 113.787 74.209 1.00 76.40 194 LEU A CA 1
ATOM 1222 C C . LEU A 1 168 ? 108.560 114.800 75.012 1.00 76.70 194 LEU A C 1
ATOM 1223 O O . LEU A 1 168 ? 108.833 116.003 74.999 1.00 79.77 194 LEU A O 1
ATOM 1228 N N . LYS A 1 169 ? 107.548 114.293 75.719 1.00 73.22 195 LYS A N 1
ATOM 1229 C CA . LYS A 1 169 ? 106.739 115.108 76.612 1.00 70.11 195 LYS A CA 1
ATOM 1230 C C . LYS A 1 169 ? 106.733 114.593 78.044 1.00 68.57 195 LYS A C 1
ATOM 1231 O O . LYS A 1 169 ? 106.253 115.302 78.936 1.00 73.35 195 LYS A O 1
ATOM 1237 N N . THR A 1 170 ? 107.249 113.390 78.291 1.00 63.35 196 THR A N 1
ATOM 1238 C CA . THR A 1 170 ? 107.301 112.836 79.643 1.00 58.71 196 THR A CA 1
ATOM 1239 C C . THR A 1 170 ? 108.496 111.895 79.713 1.00 60.42 196 THR A C 1
ATOM 1240 O O . THR A 1 170 ? 108.576 110.940 78.935 1.00 68.71 196 THR A O 1
ATOM 1244 N N . PHE A 1 171 ? 109.414 112.165 80.636 1.00 58.79 197 PHE A N 1
ATOM 1245 C CA . PHE A 1 171 ? 110.625 111.369 80.826 1.00 57.96 197 PHE A CA 1
ATOM 1246 C C . PHE A 1 171 ? 110.600 110.837 82.256 1.00 58.78 197 PHE A C 1
ATOM 1247 O O . PHE A 1 171 ? 111.165 111.448 83.165 1.00 64.21 197 PHE A O 1
ATOM 1255 N N . TRP A 1 172 ? 109.939 109.696 82.453 1.00 55.48 198 TRP A N 1
ATOM 1256 C CA . TRP A 1 172 ? 109.766 109.119 83.785 1.00 58.67 198 TRP A CA 1
ATOM 1257 C C . TRP A 1 172 ? 110.760 107.973 83.972 1.00 65.05 198 TRP A C 1
ATOM 1258 O O . TRP A 1 172 ? 110.421 106.793 83.887 1.00 69.04 198 TRP A O 1
ATOM 1269 N N . ALA A 1 173 ? 112.013 108.341 84.229 1.00 62.67 199 ALA A N 1
ATOM 1270 C CA . ALA A 1 173 ? 113.039 107.379 84.636 1.00 56.34 199 ALA A CA 1
ATOM 1271 C C . ALA A 1 173 ? 113.267 107.487 86.143 1.00 62.31 199 ALA A C 1
ATOM 1272 O O . ALA A 1 173 ? 114.265 108.030 86.619 1.00 66.02 199 ALA A O 1
ATOM 1274 N N . ALA A 1 174 ? 112.311 106.949 86.901 1.00 64.43 200 ALA A N 1
ATOM 1275 C CA . ALA A 1 174 ? 112.318 107.156 88.346 1.00 62.65 200 ALA A CA 1
ATOM 1276 C C . ALA A 1 174 ? 113.404 106.330 89.027 1.00 65.66 200 ALA A C 1
ATOM 1277 O O . ALA A 1 174 ? 114.359 106.876 89.590 1.00 71.22 200 ALA A O 1
ATOM 1279 N N . ILE A 1 175 ? 113.280 105.005 88.976 1.00 65.41 201 ILE A N 1
ATOM 1280 C CA . ILE A 1 175 ? 114.179 104.124 89.713 1.00 63.23 201 ILE A CA 1
ATOM 1281 C C . ILE A 1 175 ? 114.723 103.059 88.771 1.00 70.77 201 ILE A C 1
ATOM 1282 O O . ILE A 1 175 ? 114.064 102.045 88.518 1.00 77.01 201 ILE A O 1
ATOM 1287 N N . CYS A 1 176 ? 115.927 103.282 88.240 1.00 71.60 202 CYS A N 1
ATOM 1288 C CA . CYS A 1 176 ? 116.511 102.352 87.285 1.00 77.27 202 CYS A CA 1
ATOM 1289 C C . CYS A 1 176 ? 118.008 102.142 87.483 1.00 77.84 202 CYS A C 1
ATOM 1290 O O . CYS A 1 176 ? 118.702 101.810 86.514 1.00 79.72 202 CYS A O 1
ATOM 1293 N N . ASN A 1 177 ? 118.524 102.334 88.699 1.00 76.69 203 ASN A N 1
ATOM 1294 C CA . ASN A 1 177 ? 119.902 102.004 89.055 1.00 77.34 203 ASN A CA 1
ATOM 1295 C C . ASN A 1 177 ? 120.929 102.797 88.251 1.00 72.91 203 ASN A C 1
ATOM 1296 O O . ASN A 1 177 ? 122.040 102.310 88.018 1.00 78.36 203 ASN A O 1
ATOM 1301 N N . LEU A 1 178 ? 120.581 104.007 87.817 1.00 66.14 204 LEU A N 1
ATOM 1302 C CA . LEU A 1 178 ? 121.463 104.785 86.958 1.00 69.14 204 LEU A CA 1
ATOM 1303 C C . LEU A 1 178 ? 122.704 105.261 87.707 1.00 72.67 204 LEU A C 1
ATOM 1304 O O . LEU A 1 178 ? 122.70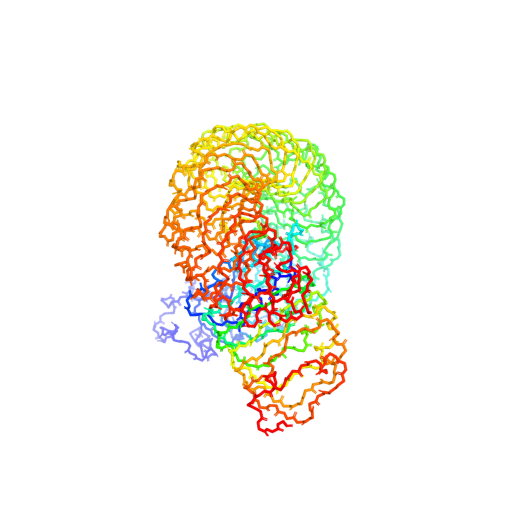2 105.447 88.926 1.00 76.78 204 LEU A O 1
ATOM 1309 N N . THR A 1 179 ? 123.776 105.463 86.944 1.00 73.52 205 THR A N 1
ATOM 1310 C CA . THR A 1 179 ? 124.982 106.139 87.408 1.00 72.85 205 THR A CA 1
ATOM 1311 C C . THR A 1 179 ? 125.413 107.116 86.319 1.00 74.83 205 THR A C 1
ATOM 1312 O O . THR A 1 179 ? 124.689 107.344 85.345 1.00 76.84 205 THR A O 1
ATOM 1316 N N . GLY A 1 180 ? 126.597 107.691 86.479 1.00 76.59 206 GLY A N 1
ATOM 1317 C CA . GLY A 1 180 ? 127.130 108.597 85.481 1.00 83.86 206 GLY A CA 1
ATOM 1318 C C . GLY A 1 180 ? 126.786 110.048 85.756 1.00 84.42 206 GLY A C 1
ATOM 1319 O O . GLY A 1 180 ? 126.394 110.438 86.860 1.00 83.40 206 GLY A O 1
ATOM 1320 N N . ASP A 1 181 ? 126.937 110.861 84.716 1.00 86.49 207 ASP A N 1
ATOM 1321 C CA . ASP A 1 181 ? 126.723 112.297 84.800 1.00 86.68 207 ASP A CA 1
ATOM 1322 C C . ASP A 1 181 ? 125.314 112.667 84.350 1.00 88.82 207 ASP A C 1
ATOM 1323 O O . ASP A 1 181 ? 124.607 111.878 83.718 1.00 90.99 207 ASP A O 1
ATOM 1328 N N . PHE A 1 182 ? 124.913 113.887 84.695 1.00 89.38 208 PHE A N 1
ATOM 1329 C CA . PHE A 1 182 ? 123.596 114.378 84.317 1.00 87.80 208 PHE A CA 1
ATOM 1330 C C . PHE A 1 182 ? 123.508 114.517 82.800 1.00 91.72 208 PHE A C 1
ATOM 1331 O O . PHE A 1 182 ? 124.455 115.012 82.173 1.00 94.75 208 PHE A O 1
ATOM 1339 N N . PRO A 1 183 ? 122.412 114.088 82.178 1.00 90.90 209 PRO A N 1
ATOM 1340 C CA . PRO A 1 183 ? 122.298 114.198 80.717 1.00 93.14 209 PRO A CA 1
ATOM 1341 C C . PRO A 1 183 ? 122.313 115.651 80.264 1.00 94.03 209 PRO A C 1
ATOM 1342 O O . PRO A 1 183 ? 121.576 116.491 80.785 1.00 95.00 209 PRO A O 1
ATOM 1346 N N . SER A 1 184 ? 123.164 115.943 79.282 1.00 95.20 210 SER A N 1
ATOM 1347 C CA . SER A 1 184 ? 123.272 117.285 78.729 1.00 96.49 210 SER A CA 1
ATOM 1348 C C . SER A 1 184 ? 122.317 117.533 77.569 1.00 99.63 210 SER A C 1
ATOM 1349 O O . SER A 1 184 ? 122.198 118.678 77.120 1.00 99.28 210 SER A O 1
ATOM 1352 N N . TYR A 1 185 ? 121.641 116.499 77.076 1.00 99.68 211 TYR A N 1
ATOM 1353 C CA . TYR A 1 185 ? 120.679 116.639 75.991 1.00 100.04 211 TYR A CA 1
ATOM 1354 C C . TYR A 1 185 ? 119.260 116.883 76.486 1.00 100.69 211 TYR A C 1
ATOM 1355 O O . TYR A 1 185 ? 118.350 117.030 75.664 1.00 101.03 211 TYR A O 1
ATOM 1364 N N . VAL A 1 186 ? 119.051 116.925 77.803 1.00 99.42 212 VAL A N 1
ATOM 1365 C CA . VAL A 1 186 ? 117.722 117.208 78.335 1.00 99.11 212 VAL A CA 1
ATOM 1366 C C . VAL A 1 186 ? 117.295 118.626 77.976 1.00 99.49 212 VAL A C 1
ATOM 1367 O O . VAL A 1 186 ? 116.128 118.874 77.647 1.00 97.76 212 VAL A O 1
ATOM 1371 N N . ALA A 1 187 ? 118.235 119.574 78.008 1.00 100.95 213 ALA A N 1
ATOM 1372 C CA . ALA A 1 187 ? 117.911 120.961 77.690 1.00 101.66 213 ALA A CA 1
ATOM 1373 C C . ALA A 1 187 ? 117.590 121.166 76.215 1.00 105.58 213 ALA A C 1
ATOM 1374 O O . ALA A 1 187 ? 117.115 122.243 75.843 1.00 105.09 213 ALA A O 1
ATOM 1376 N N . GLU A 1 188 ? 117.841 120.174 75.365 1.00 106.29 214 GLU A N 1
ATOM 1377 C CA . GLU A 1 188 ? 117.501 120.304 73.954 1.00 108.11 214 GLU A CA 1
ATOM 1378 C C . GLU A 1 188 ? 116.125 119.754 73.611 1.00 111.05 214 GLU A C 1
ATOM 1379 O O . GLU A 1 188 ? 115.692 119.890 72.462 1.00 114.48 214 GLU A O 1
ATOM 1385 N N . MET A 1 189 ? 115.429 119.140 74.568 1.00 109.06 215 MET A N 1
ATOM 1386 C CA . MET A 1 189 ? 114.057 118.681 74.352 1.00 105.16 215 MET A CA 1
ATOM 1387 C C . MET A 1 189 ? 113.111 119.814 74.738 1.00 104.98 215 MET A C 1
ATOM 1388 O O . MET A 1 189 ? 112.590 119.884 75.853 1.00 104.05 215 MET A O 1
ATOM 1393 N N . ARG A 1 190 ? 112.889 120.722 73.787 1.00 104.66 216 ARG A N 1
ATOM 1394 C CA . ARG A 1 190 ? 112.093 121.911 74.069 1.00 105.44 216 ARG A CA 1
ATOM 1395 C C . ARG A 1 190 ? 110.603 121.630 73.915 1.00 101.74 216 ARG A C 1
ATOM 1396 O O . ARG A 1 190 ? 109.881 122.399 73.272 1.00 100.78 216 ARG A O 1
ATOM 1404 N N . GLU A 1 191 ? 110.139 120.531 74.509 1.00 100.18 217 GLU A N 1
ATOM 1405 C CA . GLU A 1 191 ? 108.718 120.237 74.615 1.00 95.44 217 GLU A CA 1
ATOM 1406 C C . GLU A 1 191 ? 108.355 119.577 75.937 1.00 89.14 217 GLU A C 1
ATOM 1407 O O . GLU A 1 191 ? 107.199 119.178 76.109 1.00 86.88 217 GLU A O 1
ATOM 1413 N N . LEU A 1 192 ? 109.300 119.447 76.865 1.00 84.58 218 LEU A N 1
ATOM 1414 C CA . LEU A 1 192 ? 109.078 118.663 78.072 1.00 77.12 218 LEU A CA 1
ATOM 1415 C C . LEU A 1 192 ? 108.006 119.291 78.952 1.00 76.38 218 LEU A C 1
ATOM 1416 O O . LEU A 1 192 ? 107.971 120.508 79.152 1.00 81.38 218 LEU A O 1
ATOM 1421 N N . GLU A 1 193 ? 107.122 118.442 79.479 1.00 73.24 219 GLU A N 1
ATOM 1422 C CA . GLU A 1 193 ? 106.138 118.855 80.467 1.00 71.15 219 GLU A CA 1
ATOM 1423 C C . GLU A 1 193 ? 106.375 118.245 81.838 1.00 68.49 219 GLU A C 1
ATOM 1424 O O . GLU A 1 193 ? 106.057 118.885 82.844 1.00 71.43 219 GLU A O 1
ATOM 1430 N N . VAL A 1 194 ? 106.920 117.032 81.903 1.00 64.48 220 VAL A N 1
ATOM 1431 C CA . VAL A 1 194 ? 107.261 116.385 83.164 1.00 58.51 220 VAL A CA 1
ATOM 1432 C C . VAL A 1 194 ? 108.659 115.800 83.034 1.00 59.24 220 VAL A C 1
ATOM 1433 O O . VAL A 1 194 ? 108.937 115.044 82.098 1.00 64.64 220 VAL A O 1
ATOM 1437 N N . LEU A 1 195 ? 109.538 116.150 83.971 1.00 58.95 221 LEU A N 1
ATOM 1438 C CA . LEU A 1 195 ? 110.878 115.583 84.049 1.00 54.33 221 LEU A CA 1
ATOM 1439 C C . LEU A 1 195 ? 111.027 114.943 85.419 1.00 54.47 221 LEU A C 1
ATOM 1440 O O . LEU A 1 195 ? 110.977 115.640 86.437 1.00 63.31 221 LEU A O 1
ATOM 1445 N N . ASP A 1 196 ? 111.207 113.626 85.448 1.00 51.14 222 ASP A N 1
ATOM 1446 C CA . ASP A 1 196 ? 111.196 112.874 86.698 1.00 56.11 222 ASP A CA 1
ATOM 1447 C C . ASP A 1 196 ? 112.405 111.958 86.798 1.00 59.66 222 ASP A C 1
ATOM 1448 O O . ASP A 1 196 ? 112.291 110.768 87.101 1.00 64.05 222 ASP A O 1
ATOM 1453 N N . LEU A 1 197 ? 113.590 112.497 86.534 1.00 58.81 223 LEU A N 1
ATOM 1454 C CA . LEU A 1 197 ? 114.797 111.804 86.954 1.00 53.85 223 LEU A CA 1
ATOM 1455 C C . LEU A 1 197 ? 114.839 111.752 88.476 1.00 55.64 223 LEU A C 1
ATOM 1456 O O . LEU A 1 197 ? 115.006 112.769 89.152 1.00 63.07 223 LEU A O 1
ATOM 1461 N N . SER A 1 198 ? 114.705 110.546 89.014 1.00 54.11 224 SER A N 1
ATOM 1462 C CA . SER A 1 198 ? 114.432 110.357 90.432 1.00 56.50 224 SER A CA 1
ATOM 1463 C C . SER A 1 198 ? 115.555 109.509 91.012 1.00 60.82 224 SER A C 1
ATOM 1464 O O . SER A 1 198 ? 116.603 109.339 90.382 1.00 66.50 224 SER A O 1
ATOM 1467 N N . VAL A 1 199 ? 115.341 109.001 92.229 1.00 55.78 225 VAL A N 1
ATOM 1468 C CA . VAL A 1 199 ? 116.406 108.448 93.062 1.00 56.82 225 VAL A CA 1
ATOM 1469 C C . VAL A 1 199 ? 117.307 107.523 92.247 1.00 56.87 225 VAL A C 1
ATOM 1470 O O . VAL A 1 199 ? 116.844 106.585 91.585 1.00 59.61 225 VAL A O 1
ATOM 1474 N N . ASN A 1 200 ? 118.598 107.835 92.243 1.00 58.34 226 ASN A N 1
ATOM 1475 C CA . ASN A 1 200 ? 119.587 107.210 91.373 1.00 62.11 226 ASN A CA 1
ATOM 1476 C C . ASN A 1 200 ? 120.963 107.463 91.979 1.00 65.18 226 ASN A C 1
ATOM 1477 O O . ASN A 1 200 ? 121.084 107.831 93.152 1.00 72.10 226 ASN A O 1
ATOM 1482 N N . ALA A 1 201 ? 122.009 107.259 91.176 1.00 67.63 227 ALA A N 1
ATOM 1483 C CA . ALA A 1 201 ? 123.375 107.566 91.580 1.00 70.66 227 ALA A CA 1
ATOM 1484 C C . ALA A 1 201 ? 124.041 108.563 90.636 1.00 74.17 227 ALA A C 1
ATOM 1485 O O . ALA A 1 201 ? 125.266 108.539 90.480 1.00 76.98 227 ALA A O 1
ATOM 1487 N N . LEU A 1 202 ? 123.260 109.434 90.000 1.00 71.11 228 LEU A N 1
ATOM 1488 C CA . LEU A 1 202 ? 123.821 110.428 89.096 1.00 72.51 228 LEU A CA 1
ATOM 1489 C C . LEU A 1 202 ? 124.669 111.437 89.867 1.00 75.15 228 LEU A C 1
ATOM 1490 O O . LEU A 1 202 ? 124.462 111.686 91.056 1.00 75.68 228 LEU A O 1
ATOM 1495 N N . THR A 1 203 ? 125.637 112.024 89.166 1.00 77.82 229 THR A N 1
ATOM 1496 C CA . THR A 1 203 ? 126.550 112.988 89.762 1.00 79.19 229 THR A CA 1
ATOM 1497 C C . THR A 1 203 ? 126.804 114.115 88.772 1.00 80.69 229 THR A C 1
ATOM 1498 O O . THR A 1 203 ? 126.594 113.969 87.565 1.00 81.68 229 THR A O 1
ATOM 1502 N N . GLY A 1 204 ? 127.255 115.245 89.297 1.00 79.70 230 GLY A N 1
ATOM 1503 C CA . GLY A 1 204 ? 127.545 116.424 88.506 1.00 81.62 230 GLY A CA 1
ATOM 1504 C C . GLY A 1 204 ? 126.777 117.628 89.007 1.00 79.80 230 GLY A C 1
ATOM 1505 O O . GLY A 1 204 ? 126.099 117.589 90.037 1.00 80.15 230 GLY A O 1
ATOM 1506 N N . SER A 1 205 ? 126.887 118.718 88.255 1.00 77.17 231 SER A N 1
ATOM 1507 C CA . SER A 1 205 ? 126.232 119.973 88.591 1.00 77.97 231 SER A CA 1
ATOM 1508 C C . SER A 1 205 ? 124.999 120.162 87.720 1.00 80.22 231 SER A C 1
ATOM 1509 O O . SER A 1 205 ? 124.997 119.790 86.542 1.00 80.22 231 SER A O 1
ATOM 1512 N N . ILE A 1 206 ? 123.951 120.734 88.306 1.00 81.06 232 ILE A N 1
ATOM 1513 C CA . ILE A 1 206 ? 122.731 121.046 87.568 1.00 80.59 232 ILE A CA 1
ATOM 1514 C C . ILE A 1 206 ? 123.077 122.080 86.503 1.00 82.37 232 ILE A C 1
ATOM 1515 O O . ILE A 1 206 ? 123.641 123.135 86.827 1.00 84.46 232 ILE A O 1
ATOM 1520 N N . PRO A 1 207 ? 122.770 121.822 85.230 1.00 81.22 233 PRO A N 1
ATOM 1521 C CA . PRO A 1 207 ? 123.170 122.756 84.182 1.00 85.32 233 PRO A CA 1
ATOM 1522 C C . PRO A 1 207 ? 122.428 124.074 84.314 1.00 90.64 233 PRO A C 1
ATOM 1523 O O . PRO A 1 207 ? 121.317 124.124 84.868 1.00 88.18 233 PRO A O 1
ATOM 1527 N N . PRO A 1 208 ? 123.014 125.175 83.840 1.00 95.20 234 PRO A N 1
ATOM 1528 C CA . PRO A 1 208 ? 122.311 126.462 83.861 1.00 92.35 234 PRO A CA 1
ATOM 1529 C C . PRO A 1 208 ? 121.334 126.656 82.713 1.00 89.92 234 PRO A C 1
ATOM 1530 O O . PRO A 1 208 ? 120.730 127.729 82.615 1.00 91.60 234 PRO A O 1
ATOM 1534 N N . ALA A 1 209 ? 121.159 125.656 81.848 1.00 87.91 235 ALA A N 1
ATOM 1535 C CA . ALA A 1 209 ? 120.294 125.778 80.685 1.00 88.28 235 ALA A CA 1
ATOM 1536 C C . ALA A 1 209 ? 118.993 124.996 80.799 1.00 86.80 235 ALA A C 1
ATOM 1537 O O . ALA A 1 209 ? 118.116 125.167 79.946 1.00 89.06 235 ALA A O 1
ATOM 1539 N N . ILE A 1 210 ? 118.843 124.144 81.817 1.00 85.01 236 ILE A N 1
ATOM 1540 C CA . ILE A 1 210 ? 117.609 123.381 81.967 1.00 84.81 236 ILE A CA 1
ATOM 1541 C C . ILE A 1 210 ? 116.446 124.288 82.351 1.00 86.34 236 ILE A C 1
ATOM 1542 O O . ILE A 1 210 ? 115.290 123.983 82.034 1.00 89.57 236 ILE A O 1
ATOM 1547 N N . TRP A 1 211 ? 116.726 125.426 82.988 1.00 87.43 237 TRP A N 1
ATOM 1548 C CA . TRP A 1 211 ? 115.702 126.393 83.362 1.00 88.64 237 TRP A CA 1
ATOM 1549 C C . TRP A 1 211 ? 115.255 127.270 82.195 1.00 89.98 237 TRP A C 1
ATOM 1550 O O . TRP A 1 211 ? 114.603 128.296 82.423 1.00 91.32 237 TRP A O 1
ATOM 1561 N N . ASN A 1 212 ? 115.585 126.898 80.957 1.00 89.65 238 ASN A N 1
ATOM 1562 C CA . ASN A 1 212 ? 115.248 127.699 79.790 1.00 92.19 238 ASN A CA 1
ATOM 1563 C C . ASN A 1 212 ? 114.075 127.152 78.991 1.00 95.03 238 ASN A C 1
ATOM 1564 O O . ASN A 1 212 ? 113.589 127.842 78.088 1.00 99.07 238 ASN A O 1
ATOM 1569 N N . LEU A 1 213 ? 113.609 125.942 79.291 1.00 92.49 239 LEU A N 1
ATOM 1570 C CA . LEU A 1 213 ? 112.493 125.341 78.569 1.00 90.41 239 LEU A CA 1
ATOM 1571 C C . LEU A 1 213 ? 111.190 125.876 79.151 1.00 89.90 239 LEU A C 1
ATOM 1572 O O . LEU A 1 213 ? 110.853 125.587 80.304 1.00 88.90 239 LEU A O 1
ATOM 1577 N N . ALA A 1 214 ? 110.457 126.655 78.361 1.00 91.58 240 ALA A N 1
ATOM 1578 C CA . ALA A 1 214 ? 109.231 127.297 78.834 1.00 92.35 240 ALA A CA 1
ATOM 1579 C C . ALA A 1 214 ? 108.004 126.416 78.616 1.00 89.62 240 ALA A C 1
ATOM 1580 O O . ALA A 1 214 ? 106.976 126.861 78.108 1.00 91.70 240 ALA A O 1
ATOM 1582 N N . LYS A 1 215 ? 108.106 125.147 79.008 1.00 82.90 241 LYS A N 1
ATOM 1583 C CA . LYS A 1 215 ? 106.953 124.257 79.004 1.00 79.74 241 LYS A CA 1
ATOM 1584 C C . LYS A 1 215 ? 106.912 123.310 80.194 1.00 77.38 241 LYS A C 1
ATOM 1585 O O . LYS A 1 215 ? 106.018 122.459 80.247 1.00 80.00 241 LYS A O 1
ATOM 1591 N N . LEU A 1 216 ? 107.841 123.420 81.139 1.00 70.89 242 LEU A N 1
ATOM 1592 C CA . LEU A 1 216 ? 107.893 122.483 82.252 1.00 69.65 242 LEU A CA 1
ATOM 1593 C C . LEU A 1 216 ? 106.733 122.706 83.213 1.00 69.44 242 LEU A C 1
ATOM 1594 O O . LEU A 1 216 ? 106.249 123.829 83.383 1.00 73.10 242 LEU A O 1
ATOM 1599 N N . GLN A 1 217 ? 106.287 121.620 83.841 1.00 64.96 243 GLN A N 1
ATOM 1600 C CA . GLN A 1 217 ? 105.247 121.683 84.855 1.00 64.44 243 GLN A CA 1
ATOM 1601 C C . GLN A 1 217 ? 105.598 120.932 86.128 1.00 64.83 243 GLN A C 1
ATOM 1602 O O . GLN A 1 217 ? 104.938 121.151 87.149 1.00 69.70 243 GLN A O 1
ATOM 1608 N N . THR A 1 218 ? 106.602 120.058 86.105 1.00 61.78 244 THR A N 1
ATOM 1609 C CA . THR A 1 218 ? 107.004 119.320 87.299 1.00 61.52 244 THR A CA 1
ATOM 1610 C C . THR A 1 218 ? 108.482 118.992 87.183 1.00 59.23 244 THR A C 1
ATOM 1611 O O . THR A 1 218 ? 108.897 118.333 86.224 1.00 58.89 244 THR A O 1
ATOM 1615 N N . MET A 1 219 ? 109.271 119.454 88.148 1.00 58.86 245 MET A N 1
ATOM 1616 C CA . MET A 1 219 ? 110.694 119.159 88.228 1.00 53.67 245 MET A CA 1
ATOM 1617 C C . MET A 1 219 ? 110.962 118.405 89.521 1.00 55.88 245 MET A C 1
ATOM 1618 O O . MET A 1 219 ? 110.697 118.926 90.610 1.00 63.67 245 MET A O 1
ATOM 1623 N N . ALA A 1 220 ? 111.493 117.188 89.404 1.00 47.89 246 ALA A N 1
ATOM 1624 C CA . ALA A 1 220 ? 111.679 116.315 90.563 1.00 49.52 246 ALA A CA 1
ATOM 1625 C C . ALA A 1 220 ? 112.997 115.562 90.416 1.00 51.57 246 ALA A C 1
ATOM 1626 O O . ALA A 1 220 ? 113.123 114.684 89.558 1.00 55.01 246 ALA A O 1
ATOM 1628 N N . LEU A 1 221 ? 113.976 115.909 91.263 1.00 52.48 247 LEU A N 1
ATOM 1629 C CA . LEU A 1 221 ? 115.257 115.201 91.374 1.00 49.33 247 LEU A CA 1
ATOM 1630 C C . LEU A 1 221 ? 115.474 114.923 92.863 1.00 46.34 247 LEU A C 1
ATOM 1631 O O . LEU A 1 221 ? 116.083 115.724 93.574 1.00 49.04 247 LEU A O 1
ATOM 1636 N N . PHE A 1 222 ? 114.974 113.777 93.330 1.00 48.32 248 PHE A N 1
ATOM 1637 C CA . PHE A 1 222 ? 114.867 113.552 94.770 1.00 49.67 248 PHE A CA 1
ATOM 1638 C C . PHE A 1 222 ? 116.207 113.177 95.389 1.00 52.66 248 PHE A C 1
ATOM 1639 O O . PHE A 1 222 ? 116.751 113.920 96.212 1.00 58.91 248 PHE A O 1
ATOM 1647 N N . ALA A 1 223 ? 116.758 112.029 95.001 1.00 50.88 249 ALA A N 1
ATOM 1648 C CA . ALA A 1 223 ? 117.934 111.497 95.684 1.00 48.48 249 ALA A CA 1
ATOM 1649 C C . ALA A 1 223 ? 119.009 111.215 94.646 1.00 55.82 249 ALA A C 1
ATOM 1650 O O . ALA A 1 223 ? 118.873 110.278 93.855 1.00 64.06 249 ALA A O 1
ATOM 1652 N N . ASN A 1 224 ? 120.070 112.010 94.661 1.00 57.96 250 ASN A N 1
ATOM 1653 C CA . ASN A 1 224 ? 121.164 111.849 93.714 1.00 66.14 250 ASN A CA 1
ATOM 1654 C C . ASN A 1 224 ? 122.449 112.284 94.408 1.00 71.67 250 ASN A C 1
ATOM 1655 O O . ASN A 1 224 ? 122.491 112.420 95.635 1.00 74.40 250 ASN A O 1
ATOM 1660 N N . ASN A 1 225 ? 123.501 112.498 93.627 1.00 74.55 251 ASN A N 1
ATOM 1661 C CA . ASN A 1 225 ? 124.793 112.931 94.139 1.00 76.28 251 ASN A CA 1
ATOM 1662 C C . ASN A 1 225 ? 125.244 114.199 93.434 1.00 77.77 251 ASN A C 1
ATOM 1663 O O . ASN A 1 225 ? 126.421 114.363 93.098 1.00 80.48 251 ASN A O 1
ATOM 1668 N N . PHE A 1 226 ? 124.310 115.115 93.195 1.00 72.94 252 PHE A N 1
ATOM 1669 C CA . PHE A 1 226 ? 124.642 116.382 92.564 1.00 72.04 252 PHE A CA 1
ATOM 1670 C C . PHE A 1 226 ? 125.471 117.249 93.503 1.00 73.24 252 PHE A C 1
ATOM 1671 O O . PHE A 1 226 ? 125.271 117.254 94.721 1.00 72.34 252 PHE A O 1
ATOM 1679 N N . THR A 1 227 ? 126.413 117.986 92.919 1.00 75.45 253 THR A N 1
ATOM 1680 C CA . THR A 1 227 ? 127.271 118.883 93.683 1.00 75.51 253 THR A CA 1
ATOM 1681 C C . THR A 1 227 ? 127.181 120.296 93.124 1.00 74.99 253 THR A C 1
ATOM 1682 O O . THR A 1 227 ? 126.364 120.568 92.238 1.00 76.81 253 THR A O 1
ATOM 1686 N N . GLY A 1 228 ? 128.016 121.200 93.630 1.00 73.82 254 GLY A N 1
ATOM 1687 C CA . GLY A 1 228 ? 127.942 122.571 93.174 1.00 77.34 254 GLY A CA 1
ATOM 1688 C C . GLY A 1 228 ? 126.688 123.262 93.690 1.00 74.84 254 GLY A C 1
ATOM 1689 O O . GLY A 1 228 ? 126.061 122.845 94.667 1.00 73.54 254 GLY A O 1
ATOM 1690 N N . GLY A 1 229 ? 126.328 124.342 93.009 1.00 72.75 255 GLY A N 1
ATOM 1691 C CA . GLY A 1 229 ? 125.151 125.106 93.368 1.00 73.77 255 GLY A CA 1
ATOM 1692 C C . GLY A 1 229 ? 124.330 125.463 92.148 1.00 79.69 255 GLY A C 1
ATOM 1693 O O . GLY A 1 229 ? 124.826 125.487 91.022 1.00 82.66 255 GLY A O 1
ATOM 1694 N N . VAL A 1 230 ? 123.047 125.735 92.390 1.00 80.86 256 VAL A N 1
ATOM 1695 C CA . VAL A 1 230 ? 122.144 126.172 91.332 1.00 80.22 256 VAL A CA 1
ATOM 1696 C C . VAL A 1 230 ? 122.619 127.528 90.831 1.00 82.97 256 VAL A C 1
ATOM 1697 O O . VAL A 1 230 ? 122.587 128.522 91.566 1.00 84.38 256 VAL A O 1
ATOM 1701 N N . VAL A 1 231 ? 123.058 127.577 89.575 1.00 85.83 257 VAL A N 1
ATOM 1702 C CA . VAL A 1 231 ? 123.754 128.741 89.041 1.00 93.87 257 VAL A CA 1
ATOM 1703 C C . VAL A 1 231 ? 122.936 129.352 87.905 1.00 101.91 257 VAL A C 1
ATOM 1704 O O . VAL A 1 231 ? 123.488 129.899 86.942 1.00 108.07 257 VAL A O 1
ATOM 1708 N N . VAL A 1 232 ? 121.607 129.268 88.016 1.00 100.69 258 VAL A N 1
ATOM 1709 C CA . VAL A 1 232 ? 120.729 129.859 87.011 1.00 106.53 258 VAL A CA 1
ATOM 1710 C C . VAL A 1 232 ? 121.087 131.327 86.822 1.00 112.31 258 VAL A C 1
ATOM 1711 O O . VAL A 1 232 ? 121.285 132.068 87.791 1.00 113.67 258 VAL A O 1
ATOM 1715 N N . ALA A 1 233 ? 121.201 131.741 85.565 1.00 115.00 259 ALA A N 1
ATOM 1716 C CA . ALA A 1 233 ? 121.719 133.053 85.212 1.00 123.56 259 ALA A CA 1
ATOM 1717 C C . ALA A 1 233 ? 120.601 133.986 84.760 1.00 131.67 259 ALA A C 1
ATOM 1718 O O . ALA A 1 233 ? 119.521 133.554 84.349 1.00 128.69 259 ALA A O 1
ATOM 1720 N N . ASP A 1 234 ? 120.882 135.283 84.846 1.00 138.08 260 ASP A N 1
ATOM 1721 C CA . ASP A 1 234 ? 119.932 136.296 84.412 1.00 141.53 260 ASP A CA 1
ATOM 1722 C C . ASP A 1 234 ? 119.768 136.269 82.896 1.00 140.67 260 ASP A C 1
ATOM 1723 O O . ASP A 1 234 ? 120.703 135.967 82.150 1.00 139.70 260 ASP A O 1
ATOM 1728 N N . GLY A 1 235 ? 118.556 136.586 82.445 1.00 137.52 261 GLY A N 1
ATOM 1729 C CA . GLY A 1 235 ? 118.243 136.599 81.033 1.00 134.53 261 GLY A CA 1
ATOM 1730 C C . GLY A 1 235 ? 117.922 135.250 80.431 1.00 134.05 261 GLY A C 1
ATOM 1731 O O . GLY A 1 235 ? 117.646 135.179 79.227 1.00 133.57 261 GLY A O 1
ATOM 1732 N N . ALA A 1 236 ? 117.948 134.178 81.224 1.00 132.69 262 ALA A N 1
ATOM 1733 C CA . ALA A 1 236 ? 117.627 132.845 80.741 1.00 124.84 262 ALA A CA 1
ATOM 1734 C C . ALA A 1 236 ? 116.412 132.228 81.417 1.00 117.32 262 ALA A C 1
ATOM 1735 O O . ALA A 1 236 ? 115.981 131.146 81.001 1.00 111.63 262 ALA A O 1
ATOM 1737 N N . PHE A 1 237 ? 115.851 132.873 82.437 1.00 116.36 263 PHE A N 1
ATOM 1738 C CA . PHE A 1 237 ? 114.690 132.336 83.139 1.00 109.63 263 PHE A CA 1
ATOM 1739 C C . PHE A 1 237 ? 113.439 132.573 82.304 1.00 105.81 263 PHE A C 1
ATOM 1740 O O . PHE A 1 237 ? 113.019 133.719 82.110 1.00 104.13 263 PHE A O 1
ATOM 1748 N N . SER A 1 238 ? 112.838 131.490 81.806 1.00 102.22 264 SER A N 1
ATOM 1749 C CA . SER A 1 238 ? 111.635 131.604 80.993 1.00 102.38 264 SER A CA 1
ATOM 1750 C C . SER A 1 238 ? 110.582 130.560 81.343 1.00 96.53 264 SER A C 1
ATOM 1751 O O . SER A 1 238 ? 109.530 130.525 80.693 1.00 94.15 264 SER A O 1
ATOM 1754 N N . ALA A 1 239 ? 110.819 129.719 82.348 1.00 91.27 265 ALA A N 1
ATOM 1755 C CA . ALA A 1 239 ? 109.858 128.687 82.737 1.00 84.67 265 ALA A CA 1
ATOM 1756 C C . ALA A 1 239 ? 108.818 129.259 83.702 1.00 83.43 265 ALA A C 1
ATOM 1757 O O . ALA A 1 239 ? 108.697 128.851 84.856 1.00 81.96 265 ALA A O 1
ATOM 1759 N N . VAL A 1 240 ? 108.055 130.231 83.196 1.00 87.45 266 VAL A N 1
ATOM 1760 C CA . VAL A 1 240 ? 107.022 130.869 84.003 1.00 87.11 266 VAL A CA 1
ATOM 1761 C C . VAL A 1 240 ? 105.891 129.908 84.339 1.00 86.51 266 VAL A C 1
ATOM 1762 O O . VAL A 1 240 ? 105.177 130.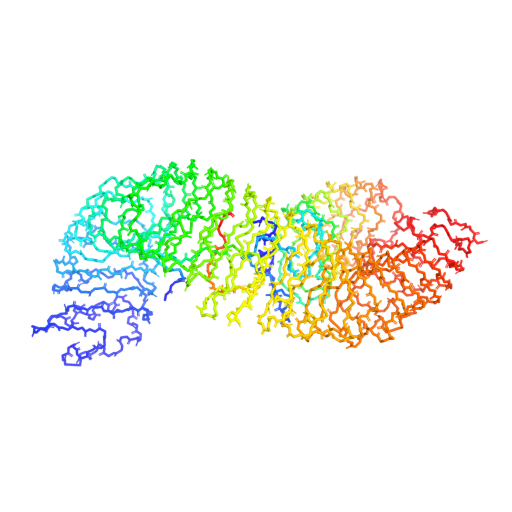119 85.327 1.00 85.85 266 VAL A O 1
ATOM 1766 N N . ASN A 1 241 ? 105.704 128.856 83.545 1.00 83.20 267 ASN A N 1
ATOM 1767 C CA . ASN A 1 241 ? 104.651 127.880 83.790 1.00 76.33 267 ASN A CA 1
ATOM 1768 C C . ASN A 1 241 ? 105.069 126.788 84.765 1.00 70.70 267 ASN A C 1
ATOM 1769 O O . ASN A 1 241 ? 104.272 125.880 85.026 1.00 70.47 267 ASN A O 1
ATOM 1774 N N . LEU A 1 242 ? 106.290 126.846 85.293 1.00 70.97 268 LEU A N 1
ATOM 1775 C CA . LEU A 1 242 ? 106.747 125.841 86.243 1.00 67.32 268 LEU A CA 1
ATOM 1776 C C . LEU A 1 242 ? 105.853 125.827 87.475 1.00 63.97 268 LEU A C 1
ATOM 1777 O O . LEU A 1 242 ? 105.550 126.875 88.052 1.00 68.29 268 LEU A O 1
ATOM 1782 N N . VAL A 1 243 ? 105.427 124.631 87.873 1.00 60.04 269 VAL A N 1
ATOM 1783 C CA . VAL A 1 243 ? 104.514 124.457 88.990 1.00 61.02 269 VAL A CA 1
ATOM 1784 C C . VAL A 1 243 ? 105.223 123.888 90.214 1.00 61.84 269 VAL A C 1
ATOM 1785 O O . VAL A 1 243 ? 104.905 124.259 91.345 1.00 68.87 269 VAL A O 1
ATOM 1789 N N . MET A 1 244 ? 106.198 123.005 90.011 1.00 55.90 270 MET A N 1
ATOM 1790 C CA . MET A 1 244 ? 106.806 122.280 91.116 1.00 55.18 270 MET A CA 1
ATOM 1791 C C . MET A 1 244 ? 108.313 122.187 90.929 1.00 55.98 270 MET A C 1
ATOM 1792 O O . MET A 1 244 ? 108.796 121.930 89.823 1.00 62.85 270 MET A O 1
ATOM 1797 N N . ILE A 1 245 ? 109.049 122.399 92.020 1.00 51.55 271 ILE A N 1
ATOM 1798 C CA . ILE A 1 245 ? 110.496 122.217 92.065 1.00 47.98 271 ILE A CA 1
ATOM 1799 C C . ILE A 1 245 ? 110.811 121.373 93.292 1.00 49.78 271 ILE A C 1
ATOM 1800 O O . ILE A 1 245 ? 110.456 121.753 94.414 1.00 55.68 271 ILE A O 1
ATOM 1805 N N . ASP A 1 246 ? 111.467 120.232 93.086 1.00 48.43 272 ASP A N 1
ATOM 1806 C CA . ASP A 1 246 ? 111.702 119.283 94.172 1.00 48.00 272 ASP A CA 1
ATOM 1807 C C . ASP A 1 246 ? 113.141 118.776 94.174 1.00 48.12 272 ASP A C 1
ATOM 1808 O O . ASP A 1 246 ? 113.396 117.571 94.182 1.00 51.35 272 ASP A O 1
ATOM 1813 N N . LEU A 1 247 ? 114.105 119.690 94.169 1.00 45.62 273 LEU A N 1
ATOM 1814 C CA . LEU A 1 247 ? 115.477 119.308 94.495 1.00 45.04 273 LEU A CA 1
ATOM 1815 C C . LEU A 1 247 ? 115.461 119.011 95.987 1.00 47.52 273 LEU A C 1
ATOM 1816 O O . LEU A 1 247 ? 115.548 119.917 96.817 1.00 56.48 273 LEU A O 1
ATOM 1821 N N . SER A 1 248 ? 115.356 117.729 96.336 1.00 41.89 274 SER A N 1
ATOM 1822 C CA . SER A 1 248 ? 114.890 117.323 97.653 1.00 45.31 274 SER A CA 1
ATOM 1823 C C . SER A 1 248 ? 116.001 116.882 98.590 1.00 49.03 274 SER A C 1
ATOM 1824 O O . SER A 1 248 ? 116.019 117.327 99.736 1.00 56.45 274 SER A O 1
ATOM 1827 N N . SER A 1 249 ? 116.909 116.007 98.158 1.00 50.90 275 SER A N 1
ATOM 1828 C CA . SER A 1 249 ? 117.915 115.473 99.080 1.00 52.19 275 SER A CA 1
ATOM 1829 C C . SER A 1 249 ? 119.140 115.050 98.268 1.00 56.49 275 SER A C 1
ATOM 1830 O O . SER A 1 249 ? 119.145 113.999 97.622 1.00 58.36 275 SER A O 1
ATOM 1833 N N . ASN A 1 250 ? 120.180 115.880 98.320 1.00 58.35 276 ASN A N 1
ATOM 1834 C CA . ASN A 1 250 ? 121.447 115.578 97.670 1.00 57.62 276 ASN A CA 1
ATOM 1835 C C . ASN A 1 250 ? 122.649 115.652 98.598 1.00 60.56 276 ASN A C 1
ATOM 1836 O O . ASN A 1 250 ? 123.708 115.122 98.239 1.00 67.69 276 ASN A O 1
ATOM 1841 N N . HIS A 1 251 ? 122.531 116.296 99.760 1.00 57.28 277 HIS A N 1
ATOM 1842 C CA . HIS A 1 251 ? 123.525 116.354 100.829 1.00 58.35 277 HIS A CA 1
ATOM 1843 C C . HIS A 1 251 ? 124.772 117.148 100.458 1.00 59.20 277 HIS A C 1
ATOM 1844 O O . HIS A 1 251 ? 125.658 117.302 101.307 1.00 65.88 277 HIS A O 1
ATOM 1851 N N . ARG A 1 252 ? 124.879 117.659 99.230 1.00 58.28 278 ARG A N 1
ATOM 1852 C CA . ARG A 1 252 ? 126.078 118.378 98.824 1.00 61.57 278 ARG A CA 1
ATOM 1853 C C . ARG A 1 252 ? 125.806 119.641 98.020 1.00 67.55 278 ARG A C 1
ATOM 1854 O O . ARG A 1 252 ? 126.765 120.272 97.564 1.00 73.77 278 ARG A O 1
ATOM 1862 N N . LEU A 1 253 ? 124.549 120.032 97.825 1.00 65.62 279 LEU A N 1
ATOM 1863 C CA . LEU A 1 253 ? 124.261 121.268 97.110 1.00 64.12 279 LEU A CA 1
ATOM 1864 C C . LEU A 1 253 ? 124.586 122.465 97.993 1.00 67.77 279 LEU A C 1
ATOM 1865 O O . LEU A 1 253 ? 124.153 122.535 99.147 1.00 67.35 279 LEU A O 1
ATOM 1870 N N . SER A 1 254 ? 125.348 123.407 97.451 1.00 69.90 280 SER A N 1
ATOM 1871 C CA . SER A 1 254 ? 125.802 124.583 98.180 1.00 70.98 280 SER A CA 1
ATOM 1872 C C . SER A 1 254 ? 125.366 125.846 97.445 1.00 71.89 280 SER A C 1
ATOM 1873 O O . SER A 1 254 ? 124.618 125.800 96.466 1.00 72.40 280 SER A O 1
ATOM 1876 N N . GLY A 1 255 ? 125.841 126.987 97.937 1.00 71.75 281 GLY A N 1
ATOM 1877 C CA . GLY A 1 255 ? 125.522 128.264 97.347 1.00 72.79 281 GLY A CA 1
ATOM 1878 C C . GLY A 1 255 ? 124.198 128.810 97.839 1.00 70.54 281 GLY A C 1
ATOM 1879 O O . GLY A 1 255 ? 123.386 128.095 98.434 1.00 69.53 281 GLY A O 1
ATOM 1880 N N . PRO A 1 256 ? 123.958 130.096 97.601 1.00 72.38 282 PRO A N 1
ATOM 1881 C CA . PRO A 1 256 ? 122.693 130.702 98.027 1.00 74.68 282 PRO A CA 1
ATOM 1882 C C . PRO A 1 256 ? 121.521 130.194 97.201 1.00 76.28 282 PRO A C 1
ATOM 1883 O O . PRO A 1 256 ? 121.667 129.751 96.060 1.00 78.87 282 PRO A O 1
ATOM 1887 N N . ILE A 1 257 ? 120.340 130.259 97.809 1.00 72.79 283 ILE A N 1
ATOM 1888 C CA . ILE A 1 257 ? 119.115 129.896 97.087 1.00 71.08 283 ILE A CA 1
ATOM 1889 C C . ILE A 1 257 ? 118.911 130.875 95.937 1.00 75.40 283 ILE A C 1
ATOM 1890 O O . ILE A 1 257 ? 119.055 132.098 96.135 1.00 80.44 283 ILE A O 1
ATOM 1895 N N . PRO A 1 258 ? 118.601 130.408 94.727 1.00 72.18 284 PRO A N 1
ATOM 1896 C CA . PRO A 1 258 ? 118.493 131.328 93.587 1.00 72.41 284 PRO A CA 1
ATOM 1897 C C . PRO A 1 258 ? 117.413 132.378 93.803 1.00 79.60 284 PRO A C 1
ATOM 1898 O O . PRO A 1 258 ? 116.358 132.107 94.378 1.00 80.83 284 PRO A O 1
ATOM 1902 N N . GLU A 1 259 ? 117.695 133.593 93.330 1.00 86.25 285 GLU A N 1
ATOM 1903 C CA . GLU A 1 259 ? 116.756 134.702 93.437 1.00 85.64 285 GLU A CA 1
ATOM 1904 C C . GLU A 1 259 ? 115.667 134.654 92.375 1.00 84.55 285 GLU A C 1
ATOM 1905 O O . GLU A 1 259 ? 114.729 135.456 92.435 1.00 84.67 285 GLU A O 1
ATOM 1911 N N . ALA A 1 260 ? 115.763 133.738 91.416 1.00 85.53 286 ALA A N 1
ATOM 1912 C CA . ALA A 1 260 ? 114.781 133.615 90.348 1.00 88.91 286 ALA A CA 1
ATOM 1913 C C . ALA A 1 260 ? 113.590 132.748 90.734 1.00 85.69 286 ALA A C 1
ATOM 1914 O O . ALA A 1 260 ? 112.681 132.572 89.916 1.00 87.43 286 ALA A O 1
ATOM 1916 N N . PHE A 1 261 ? 113.571 132.206 91.949 1.00 81.08 287 PHE A N 1
ATOM 1917 C CA . PHE A 1 261 ? 112.461 131.393 92.425 1.00 78.09 287 PHE A CA 1
ATOM 1918 C C . PHE A 1 261 ? 111.318 132.233 92.976 1.00 80.77 287 PHE A C 1
ATOM 1919 O O . PHE A 1 261 ? 110.296 131.676 93.389 1.00 83.38 287 PHE A O 1
ATOM 1927 N N . GLY A 1 262 ? 111.466 133.555 92.991 1.00 81.79 288 GLY A N 1
ATOM 1928 C CA . GLY A 1 262 ? 110.429 134.433 93.491 1.00 79.55 288 GLY A CA 1
ATOM 1929 C C . GLY A 1 262 ? 109.673 135.149 92.394 1.00 81.09 288 GLY A C 1
ATOM 1930 O O . GLY A 1 262 ? 109.063 136.196 92.630 1.00 82.77 288 GLY A O 1
ATOM 1931 N N . HIS A 1 263 ? 109.709 134.594 91.181 1.00 81.38 289 HIS A N 1
ATOM 1932 C CA . HIS A 1 263 ? 109.014 135.191 90.048 1.00 80.80 289 HIS A CA 1
ATOM 1933 C C . HIS A 1 263 ? 108.226 134.145 89.269 1.00 82.90 289 HIS A C 1
ATOM 1934 O O . HIS A 1 263 ? 108.074 134.259 88.048 1.00 82.89 289 HIS A O 1
ATOM 1941 N N . LEU A 1 264 ? 107.721 133.123 89.958 1.00 85.27 290 LEU A N 1
ATOM 1942 C CA . LEU A 1 264 ? 106.893 132.093 89.339 1.00 82.40 290 LEU A CA 1
ATOM 1943 C C . LEU A 1 264 ? 105.452 132.275 89.795 1.00 83.10 290 LEU A C 1
ATOM 1944 O O . LEU A 1 264 ? 105.125 131.974 90.954 1.00 83.58 290 LEU A O 1
ATOM 1949 N N . PRO A 1 265 ? 104.554 132.757 88.935 1.00 78.11 291 PRO A N 1
ATOM 1950 C CA . PRO A 1 265 ? 103.171 133.011 89.352 1.00 78.94 291 PRO A CA 1
ATOM 1951 C C . PRO A 1 265 ? 102.300 131.769 89.464 1.00 83.99 291 PRO A C 1
ATOM 1952 O O . PRO A 1 265 ? 101.086 131.907 89.635 1.00 88.85 291 PRO A O 1
ATOM 1956 N N . ASN A 1 266 ? 102.873 130.568 89.375 1.00 79.31 292 ASN A N 1
ATOM 1957 C CA . ASN A 1 266 ? 102.103 129.336 89.492 1.00 75.26 292 ASN A CA 1
ATOM 1958 C C . ASN A 1 266 ? 102.790 128.298 90.370 1.00 72.60 292 ASN A C 1
ATOM 1959 O O . ASN A 1 266 ? 102.330 127.151 90.422 1.00 71.89 292 ASN A O 1
ATOM 1964 N N . LEU A 1 267 ? 103.876 128.661 91.048 1.00 71.54 293 LEU A N 1
ATOM 1965 C CA . LEU A 1 267 ? 104.573 127.715 91.908 1.00 66.04 293 LEU A CA 1
ATOM 1966 C C . LEU A 1 267 ? 103.680 127.293 93.069 1.00 65.47 293 LEU A C 1
ATOM 1967 O O . LEU A 1 267 ? 103.008 128.119 93.691 1.00 72.85 293 LEU A O 1
ATOM 1972 N N . GLU A 1 268 ? 103.678 125.992 93.361 1.00 57.85 294 GLU A N 1
ATOM 1973 C CA . GLU A 1 268 ? 102.824 125.442 94.403 1.00 59.21 294 GLU A CA 1
ATOM 1974 C C . GLU A 1 268 ? 103.556 124.584 95.423 1.00 62.56 294 GLU A C 1
ATOM 1975 O O . GLU A 1 268 ? 102.994 124.327 96.494 1.00 67.35 294 GLU A O 1
ATOM 1981 N N . THR A 1 269 ? 104.775 124.136 95.137 1.00 58.69 295 THR A N 1
ATOM 1982 C CA . THR A 1 269 ? 105.508 123.280 96.068 1.00 52.33 295 THR A CA 1
ATOM 1983 C C . THR A 1 269 ? 106.995 123.503 95.857 1.00 51.40 295 THR A C 1
ATOM 1984 O O . THR A 1 269 ? 107.510 123.242 94.765 1.00 59.31 295 THR A O 1
ATOM 1988 N N . LEU A 1 270 ? 107.680 123.987 96.890 1.00 47.70 296 LEU A N 1
ATOM 1989 C CA . LEU A 1 270 ? 109.116 124.238 96.843 1.00 44.65 296 LEU A CA 1
ATOM 1990 C C . LEU A 1 270 ? 109.780 123.429 97.950 1.00 49.54 296 LEU A C 1
ATOM 1991 O O . LEU A 1 270 ? 109.620 123.743 99.134 1.00 53.10 296 LEU A O 1
ATOM 1996 N N . ASN A 1 271 ? 110.519 122.390 97.567 1.00 47.69 297 ASN A N 1
ATOM 1997 C CA . ASN A 1 271 ? 111.217 121.520 98.506 1.00 43.88 297 ASN A CA 1
ATOM 1998 C C . ASN A 1 271 ? 112.706 121.560 98.195 1.00 42.95 297 ASN A C 1
ATOM 1999 O O . ASN A 1 271 ? 113.135 121.081 97.140 1.00 47.70 297 ASN A O 1
ATOM 2004 N N . LEU A 1 272 ? 113.489 122.131 99.111 1.00 39.71 298 LEU A N 1
ATOM 2005 C CA . LEU A 1 272 ? 114.935 122.251 98.944 1.00 39.84 298 LEU A CA 1
ATOM 2006 C C . LEU A 1 272 ? 115.655 121.907 100.239 1.00 47.06 298 LEU A C 1
ATOM 2007 O O . LEU A 1 272 ? 116.602 122.589 100.643 1.00 54.24 298 LEU A O 1
ATOM 2012 N N . TYR A 1 273 ? 115.217 120.849 100.911 1.00 45.98 299 TYR A N 1
ATOM 2013 C CA . TYR A 1 273 ? 115.801 120.470 102.186 1.00 49.92 299 TYR A CA 1
ATOM 2014 C C . TYR A 1 273 ? 116.983 119.523 101.990 1.00 53.71 299 TYR A C 1
ATOM 2015 O O . TYR A 1 273 ? 117.416 119.248 100.870 1.00 55.04 299 TYR A O 1
ATOM 2024 N N . PHE A 1 274 ? 117.513 119.041 103.116 1.00 54.92 300 PHE A N 1
ATOM 2025 C CA . PHE A 1 274 ? 118.584 118.042 103.156 1.00 52.77 300 PHE A CA 1
ATOM 2026 C C . PHE A 1 274 ? 119.733 118.414 102.216 1.00 57.72 300 PHE A C 1
ATOM 2027 O O . PHE A 1 274 ? 120.218 117.605 101.424 1.00 63.06 300 PHE A O 1
ATOM 2035 N N . ASN A 1 275 ? 120.161 119.667 102.320 1.00 57.46 301 ASN A N 1
ATOM 2036 C CA . ASN A 1 275 ? 121.263 120.176 101.519 1.00 57.29 301 ASN A CA 1
ATOM 2037 C C . ASN A 1 275 ? 122.087 121.113 102.394 1.00 65.29 301 ASN A C 1
ATOM 2038 O O . ASN A 1 275 ? 121.871 121.207 103.606 1.00 68.31 301 ASN A O 1
ATOM 2043 N N . ASN A 1 276 ? 123.035 121.812 101.778 1.00 68.43 302 ASN A N 1
ATOM 2044 C CA . ASN A 1 276 ? 123.905 122.742 102.488 1.00 69.96 302 ASN A CA 1
ATOM 2045 C C . ASN A 1 276 ? 123.811 124.130 101.874 1.00 69.74 302 ASN A C 1
ATOM 2046 O O . ASN A 1 276 ? 124.818 124.819 101.686 1.00 74.23 302 ASN A O 1
ATOM 2051 N N . PHE A 1 277 ? 122.592 124.555 101.545 1.00 66.20 303 PHE A N 1
ATOM 2052 C CA . PHE A 1 277 ? 122.380 125.905 101.045 1.00 65.08 303 PHE A CA 1
ATOM 2053 C C . PHE A 1 277 ? 122.722 126.924 102.124 1.00 66.40 303 PHE A C 1
ATOM 2054 O O . PHE A 1 277 ? 122.486 126.698 103.314 1.00 68.54 303 PHE A O 1
ATOM 2062 N N . SER A 1 278 ? 123.285 128.053 101.701 1.00 68.99 304 SER A N 1
ATOM 2063 C CA . SER A 1 278 ? 123.653 129.108 102.636 1.00 72.09 304 SER A CA 1
ATOM 2064 C C . SER A 1 278 ? 123.028 130.432 102.221 1.00 76.51 304 SER A C 1
ATOM 2065 O O . SER A 1 278 ? 122.234 130.483 101.277 1.00 79.28 304 SER A O 1
ATOM 2068 N N . GLY A 1 279 ? 123.376 131.506 102.923 1.00 75.44 305 GLY A N 1
ATOM 2069 C CA . GLY A 1 279 ? 122.849 132.815 102.608 1.00 77.70 305 GLY A CA 1
ATOM 2070 C C . GLY A 1 279 ? 121.447 133.024 103.145 1.00 80.39 305 GLY A C 1
ATOM 2071 O O . GLY A 1 279 ? 120.833 132.152 103.760 1.00 79.08 305 GLY A O 1
ATOM 2072 N N . GLU A 1 280 ? 120.935 134.225 102.897 1.00 82.87 306 GLU A N 1
ATOM 2073 C CA . GLU A 1 280 ? 119.607 134.600 103.358 1.00 79.89 306 GLU A CA 1
ATOM 2074 C C . GLU A 1 280 ? 118.540 134.056 102.417 1.00 79.59 306 GLU A C 1
ATOM 2075 O O . GLU A 1 280 ? 118.718 134.044 101.196 1.00 83.51 306 GLU A O 1
ATOM 2081 N N . ILE A 1 281 ? 117.435 133.593 102.994 1.00 76.48 307 ILE A N 1
ATOM 2082 C CA . ILE A 1 281 ? 116.289 133.202 102.166 1.00 77.57 307 ILE A CA 1
ATOM 2083 C C . ILE A 1 281 ? 115.795 134.424 101.404 1.00 81.34 307 ILE A C 1
ATOM 2084 O O . ILE A 1 281 ? 115.561 135.483 102.021 1.00 81.86 307 ILE A O 1
ATOM 2089 N N . PRO A 1 282 ? 115.636 134.352 100.083 1.00 83.36 308 PRO A N 1
ATOM 2090 C CA . PRO A 1 282 ? 115.237 135.542 99.320 1.00 81.87 308 PRO A CA 1
ATOM 2091 C C . PRO A 1 282 ? 113.902 136.091 99.800 1.00 84.26 308 PRO A C 1
ATOM 2092 O O . PRO A 1 282 ? 112.950 135.344 100.038 1.00 85.14 308 PRO A O 1
ATOM 2096 N N . ALA A 1 283 ? 113.841 137.416 99.943 1.00 86.77 309 ALA A N 1
ATOM 2097 C CA . ALA A 1 283 ? 112.598 138.076 100.317 1.00 85.98 309 ALA A CA 1
ATOM 2098 C C . ALA A 1 283 ? 111.591 138.110 99.178 1.00 84.68 309 ALA A C 1
ATOM 2099 O O . ALA A 1 283 ? 110.439 138.498 99.403 1.00 87.51 309 ALA A O 1
ATOM 2101 N N . SER A 1 284 ? 111.996 137.720 97.968 1.00 80.33 310 SER A N 1
ATOM 2102 C CA . SER A 1 284 ? 111.090 137.778 96.828 1.00 80.05 310 SER A CA 1
ATOM 2103 C C . SER A 1 284 ? 109.948 136.778 96.959 1.00 81.18 310 SER A C 1
ATOM 2104 O O . SER A 1 284 ? 108.855 137.024 96.437 1.00 84.26 310 SER A O 1
ATOM 2107 N N . ILE A 1 285 ? 110.168 135.655 97.644 1.00 80.94 311 ILE A N 1
ATOM 2108 C CA . ILE A 1 285 ? 109.082 134.704 97.842 1.00 79.26 311 ILE A CA 1
ATOM 2109 C C . ILE A 1 285 ? 108.319 135.076 99.105 1.00 78.08 311 ILE A C 1
ATOM 2110 O O . ILE A 1 285 ? 108.483 134.451 100.159 1.00 78.53 311 ILE A O 1
ATOM 2115 N N . GLY A 1 286 ? 107.468 136.089 98.997 1.00 79.00 312 GLY A N 1
ATOM 2116 C CA . GLY A 1 286 ? 106.506 136.404 100.029 1.00 81.29 312 GLY A CA 1
ATOM 2117 C C . GLY A 1 286 ? 105.271 137.050 99.444 1.00 85.02 312 GLY A C 1
ATOM 2118 O O . GLY A 1 286 ? 104.453 137.634 100.162 1.00 90.67 312 GLY A O 1
ATOM 2119 N N . ARG A 1 287 ? 105.131 136.937 98.124 1.00 85.23 313 ARG A N 1
ATOM 2120 C CA . ARG A 1 287 ? 104.089 137.628 97.384 1.00 90.07 313 ARG A CA 1
ATOM 2121 C C . ARG A 1 287 ? 103.523 136.737 96.289 1.00 90.58 313 ARG A C 1
ATOM 2122 O O . ARG A 1 287 ? 102.542 137.129 95.648 1.00 95.69 313 ARG A O 1
ATOM 2130 N N . LEU A 1 288 ? 104.111 135.567 96.050 1.00 87.09 314 LEU A N 1
ATOM 2131 C CA . LEU A 1 288 ? 103.595 134.614 95.077 1.00 83.63 314 LEU A CA 1
ATOM 2132 C C . LEU A 1 288 ? 102.214 134.146 95.519 1.00 86.47 314 LEU A C 1
ATOM 2133 O O . LEU A 1 288 ? 102.094 133.449 96.534 1.00 87.80 314 LEU A O 1
ATOM 2138 N N . PRO A 1 289 ? 101.146 134.507 94.796 1.00 89.41 315 PRO A N 1
ATOM 2139 C CA . PRO A 1 289 ? 99.803 134.110 95.237 1.00 89.81 315 PRO A CA 1
ATOM 2140 C C . PRO A 1 289 ? 99.433 132.717 94.762 1.00 88.10 315 PRO A C 1
ATOM 2141 O O . PRO A 1 289 ? 98.295 132.473 94.348 1.00 92.66 315 PRO A O 1
ATOM 2145 N N . SER A 1 290 ? 100.397 131.801 94.801 1.00 80.70 316 SER A N 1
ATOM 2146 C CA . SER A 1 290 ? 100.128 130.404 94.496 1.00 76.24 316 SER A CA 1
ATOM 2147 C C . SER A 1 290 ? 100.819 129.433 95.438 1.00 73.97 316 SER A C 1
ATOM 2148 O O . SER A 1 290 ? 100.475 128.247 95.419 1.00 75.26 316 SER A O 1
ATOM 2151 N N . LEU A 1 291 ? 101.772 129.882 96.251 1.00 71.43 317 LEU A N 1
ATOM 2152 C CA . LEU A 1 291 ? 102.561 128.969 97.066 1.00 64.85 317 LEU A CA 1
ATOM 2153 C C . LEU A 1 291 ? 101.690 128.274 98.106 1.00 65.98 317 LEU A C 1
ATOM 2154 O O . LEU A 1 291 ? 100.842 128.897 98.751 1.00 73.14 317 LEU A O 1
ATOM 2159 N N . VAL A 1 292 ? 101.902 126.970 98.261 1.00 60.61 318 VAL A N 1
ATOM 2160 C CA . VAL A 1 292 ? 101.162 126.183 99.238 1.00 58.83 318 VAL A CA 1
ATOM 2161 C C . VAL A 1 292 ? 102.070 125.444 100.214 1.00 58.75 318 VAL A C 1
ATOM 2162 O O . VAL A 1 292 ? 101.659 125.207 101.362 1.00 61.22 318 VAL A O 1
ATOM 2166 N N . THR A 1 293 ? 103.298 125.101 99.830 1.00 58.55 319 THR A N 1
ATOM 2167 C CA . THR A 1 293 ? 104.181 124.327 100.697 1.00 56.38 319 THR A CA 1
ATOM 2168 C C . THR A 1 293 ? 105.606 124.825 100.524 1.00 55.84 319 THR A C 1
ATOM 2169 O O . THR A 1 293 ? 106.114 124.873 99.400 1.00 58.97 319 THR A O 1
ATOM 2173 N N . LEU A 1 294 ? 106.242 125.199 101.632 1.00 50.79 320 LEU A N 1
ATOM 2174 C CA . LEU A 1 294 ? 107.635 125.633 101.651 1.00 45.33 320 LEU A CA 1
ATOM 2175 C C . LEU A 1 294 ? 108.370 124.791 102.686 1.00 51.03 320 LEU A C 1
ATOM 2176 O O . LEU A 1 294 ? 108.093 124.895 103.885 1.00 54.43 320 LEU A O 1
ATOM 2181 N N . SER A 1 295 ? 109.302 123.957 102.226 1.00 49.38 321 SER A N 1
ATOM 2182 C CA . SER A 1 295 ? 109.993 123.005 103.088 1.00 46.88 321 SER A CA 1
ATOM 2183 C C . SER A 1 295 ? 111.496 123.146 102.903 1.00 49.66 321 SER A C 1
ATOM 2184 O O . SER A 1 295 ? 112.012 122.923 101.803 1.00 51.89 321 SER A O 1
ATOM 2187 N N . LEU A 1 296 ? 112.192 123.515 103.978 1.00 50.78 322 LEU A N 1
ATOM 2188 C CA . LEU A 1 296 ? 113.642 123.685 103.974 1.00 47.48 322 LEU A CA 1
ATOM 2189 C C . LEU A 1 296 ? 114.236 123.055 105.238 1.00 50.83 322 LEU A C 1
ATOM 2190 O O . LEU A 1 296 ? 114.993 123.691 105.965 1.00 54.42 322 LEU A O 1
ATOM 2195 N N . PHE A 1 297 ? 113.873 121.790 105.500 1.00 52.73 323 PHE A N 1
ATOM 2196 C CA . PHE A 1 297 ? 114.111 121.169 106.807 1.00 50.94 323 PHE A CA 1
ATOM 2197 C C . PHE A 1 297 ? 115.503 121.464 107.354 1.00 56.21 323 PHE A C 1
ATOM 2198 O O . PHE A 1 297 ? 115.648 122.138 108.378 1.00 63.50 323 PHE A O 1
ATOM 2206 N N . ARG A 1 298 ? 116.543 120.984 106.677 1.00 55.26 324 ARG A N 1
ATOM 2207 C CA . ARG A 1 298 ? 117.890 121.061 107.232 1.00 57.39 324 ARG A CA 1
ATOM 2208 C C . ARG A 1 298 ? 118.811 121.721 106.221 1.00 57.12 324 ARG A C 1
ATOM 2209 O O . ARG A 1 298 ? 118.977 121.213 105.108 1.00 60.01 324 ARG A O 1
ATOM 2217 N N . ASN A 1 299 ? 119.415 122.836 106.615 1.00 57.60 325 ASN A N 1
ATOM 2218 C CA . ASN A 1 299 ? 120.329 123.590 105.764 1.00 61.18 325 ASN A CA 1
ATOM 2219 C C . ASN A 1 299 ? 121.218 124.426 106.680 1.00 67.07 325 ASN A C 1
ATOM 2220 O O . ASN A 1 299 ? 121.253 124.221 107.897 1.00 70.32 325 ASN A O 1
ATOM 2225 N N . ARG A 1 300 ? 121.939 125.372 106.084 1.00 67.71 326 ARG A N 1
ATOM 2226 C CA . ARG A 1 300 ? 122.736 126.348 106.822 1.00 67.37 326 ARG A CA 1
ATOM 2227 C C . ARG A 1 300 ? 122.335 127.773 106.454 1.00 72.96 326 ARG A C 1
ATOM 2228 O O . ARG A 1 300 ? 123.177 128.664 106.330 1.00 74.75 326 ARG A O 1
ATOM 2236 N N . LEU A 1 301 ? 121.035 127.996 106.275 1.00 72.86 327 LEU A N 1
ATOM 2237 C CA . LEU A 1 301 ? 120.520 129.305 105.903 1.00 70.21 327 LEU A CA 1
ATOM 2238 C C . LEU A 1 301 ? 120.598 130.263 107.084 1.00 72.87 327 LEU A C 1
ATOM 2239 O O . LEU A 1 301 ? 120.225 129.911 108.208 1.00 72.43 327 LEU A O 1
ATOM 2244 N N . THR A 1 302 ? 121.084 131.471 106.827 1.00 74.21 328 THR A N 1
ATOM 2245 C CA . THR A 1 302 ? 121.127 132.538 107.812 1.00 74.92 328 THR A CA 1
ATOM 2246 C C . THR A 1 302 ? 120.157 133.643 107.397 1.00 78.34 328 THR A C 1
ATOM 2247 O O . THR A 1 302 ? 119.416 133.515 106.416 1.00 80.24 328 THR A O 1
ATOM 2251 N N . GLY A 1 303 ? 120.157 134.735 108.155 1.00 77.10 329 GLY A N 1
ATOM 2252 C CA . GLY A 1 303 ? 119.309 135.865 107.833 1.00 81.42 329 GLY A CA 1
ATOM 2253 C C . GLY A 1 303 ? 118.005 135.882 108.603 1.00 80.91 329 GLY A C 1
ATOM 2254 O O . GLY A 1 303 ? 118.004 135.823 109.836 1.00 83.46 329 GLY A O 1
ATOM 2255 N N . ARG A 1 304 ? 116.887 135.966 107.887 1.00 79.67 330 ARG A N 1
ATOM 2256 C CA . ARG A 1 304 ? 115.581 136.026 108.526 1.00 80.74 330 ARG A CA 1
ATOM 2257 C C . ARG A 1 304 ? 114.531 135.494 107.564 1.00 83.15 330 ARG A C 1
ATOM 2258 O O . ARG A 1 304 ? 114.752 135.416 106.352 1.00 85.11 330 ARG A O 1
ATOM 2266 N N . LEU A 1 305 ? 113.383 135.125 108.125 1.00 81.19 331 LEU A N 1
ATOM 2267 C CA . LEU A 1 305 ? 112.235 134.772 107.309 1.00 81.07 331 LEU A CA 1
ATOM 2268 C C . LEU A 1 305 ? 111.746 136.005 106.549 1.00 85.60 331 LEU A C 1
ATOM 2269 O O . LEU A 1 305 ? 111.891 137.133 107.029 1.00 88.75 331 LEU A O 1
ATOM 2274 N N . PRO A 1 306 ? 111.186 135.821 105.356 1.00 86.85 332 PRO A N 1
ATOM 2275 C CA . PRO A 1 306 ? 110.663 136.964 104.596 1.00 87.23 332 PRO A CA 1
ATOM 2276 C C . PRO A 1 306 ? 109.598 137.700 105.389 1.00 88.54 332 PRO A C 1
ATOM 2277 O O . PRO A 1 306 ? 108.752 137.071 106.042 1.00 87.60 332 PRO A O 1
ATOM 2281 N N . PRO A 1 307 ? 109.612 139.037 105.362 1.00 89.76 333 PRO A N 1
ATOM 2282 C CA . PRO A 1 307 ? 108.649 139.806 106.166 1.00 91.29 333 PRO A CA 1
ATOM 2283 C C . PRO A 1 307 ? 107.207 139.547 105.761 1.00 89.74 333 PRO A C 1
ATOM 2284 O O . PRO A 1 307 ? 106.369 139.208 106.602 1.00 88.06 333 PRO A O 1
ATOM 2288 N N . ASP A 1 308 ? 106.910 139.702 104.474 1.00 89.34 334 ASP A N 1
ATOM 2289 C CA . ASP A 1 308 ? 105.576 139.445 103.950 1.00 89.04 334 ASP A CA 1
ATOM 2290 C C . ASP A 1 308 ? 105.445 137.958 103.650 1.00 85.32 334 ASP A C 1
ATOM 2291 O O . ASP A 1 308 ? 106.260 137.397 102.912 1.00 91.07 334 ASP A O 1
ATOM 2296 N N . LEU A 1 309 ? 104.438 137.316 104.239 1.00 78.06 335 LEU A N 1
ATOM 2297 C CA . LEU A 1 309 ? 104.170 135.908 103.955 1.00 79.46 335 LEU A CA 1
ATOM 2298 C C . LEU A 1 309 ? 102.711 135.632 104.290 1.00 81.87 335 LEU A C 1
ATOM 2299 O O . LEU A 1 309 ? 102.365 135.491 105.467 1.00 84.92 335 LEU A O 1
ATOM 2304 N N . GLY A 1 310 ? 101.866 135.549 103.265 1.00 80.82 336 GLY A N 1
ATOM 2305 C CA . GLY A 1 310 ? 100.454 135.305 103.460 1.00 82.06 336 GLY A CA 1
ATOM 2306 C C . GLY A 1 310 ? 99.619 136.529 103.763 1.00 88.43 336 GLY A C 1
ATOM 2307 O O . GLY A 1 310 ? 98.475 136.378 104.210 1.00 90.13 336 GLY A O 1
ATOM 2308 N N . LYS A 1 311 ? 100.153 137.734 103.548 1.00 89.14 337 LYS A N 1
ATOM 2309 C CA . LYS A 1 311 ? 99.376 138.947 103.791 1.00 89.40 337 LYS A CA 1
ATOM 2310 C C . LYS A 1 311 ? 98.161 139.016 102.874 1.00 92.78 337 LYS A C 1
ATOM 2311 O O . LYS A 1 311 ? 97.092 139.488 103.275 1.00 95.51 337 LYS A O 1
ATOM 2317 N N . ASN A 1 312 ? 98.316 138.563 101.629 1.00 94.99 338 ASN A N 1
ATOM 2318 C CA . ASN A 1 312 ? 97.199 138.522 100.695 1.00 99.58 338 ASN A CA 1
ATOM 2319 C C . ASN A 1 312 ? 96.062 137.679 101.258 1.00 100.22 338 ASN A C 1
ATOM 2320 O O . ASN A 1 312 ? 96.271 136.555 101.723 1.00 100.09 338 ASN A O 1
ATOM 2325 N N . SER A 1 313 ? 94.850 138.231 101.214 1.00 102.72 339 SER A N 1
ATOM 2326 C CA . SER A 1 313 ? 93.680 137.544 101.743 1.00 102.67 339 SER A CA 1
ATOM 2327 C C . SER A 1 313 ? 93.213 136.398 100.859 1.00 103.36 339 SER A C 1
ATOM 2328 O O . SER A 1 313 ? 92.545 135.483 101.354 1.00 98.99 339 SER A O 1
ATOM 2331 N N . SER A 1 314 ? 93.543 136.426 99.571 1.00 104.52 340 SER A N 1
ATOM 2332 C CA . SER A 1 314 ? 93.190 135.365 98.632 1.00 100.60 340 SER A CA 1
ATOM 2333 C C . SER A 1 314 ? 94.486 134.685 98.197 1.00 98.91 340 SER A C 1
ATOM 2334 O O . SER A 1 314 ? 95.096 135.043 97.189 1.00 102.19 340 SER A O 1
ATOM 2337 N N . ALA A 1 315 ? 94.904 133.692 98.973 1.00 96.04 341 ALA A N 1
ATOM 2338 C CA . ALA A 1 315 ? 96.139 132.965 98.705 1.00 93.17 341 ALA A CA 1
ATOM 2339 C C . ALA A 1 315 ? 95.901 131.498 99.045 1.00 91.75 341 ALA A C 1
ATOM 2340 O O . ALA A 1 315 ? 94.765 131.061 99.254 1.00 96.95 341 ALA A O 1
ATOM 2342 N N . GLY A 1 316 ? 96.980 130.722 99.100 1.00 83.78 342 GLY A N 1
ATOM 2343 C CA . GLY A 1 316 ? 96.873 129.306 99.387 1.00 79.68 342 GLY A CA 1
ATOM 2344 C C . GLY A 1 316 ? 97.982 128.779 100.273 1.00 78.46 342 GLY A C 1
ATOM 2345 O O . GLY A 1 316 ? 98.251 127.574 100.287 1.00 79.21 342 GLY A O 1
ATOM 2346 N N . LEU A 1 317 ? 98.638 129.669 101.013 1.00 74.86 343 LEU A N 1
ATOM 2347 C CA . LEU A 1 317 ? 99.720 129.262 101.899 1.00 66.75 343 LEU A CA 1
ATOM 2348 C C . LEU A 1 317 ? 99.157 128.494 103.088 1.00 64.93 343 LEU A C 1
ATOM 2349 O O . LEU A 1 317 ? 98.378 129.040 103.876 1.00 71.22 343 LEU A O 1
ATOM 2354 N N . MET A 1 318 ? 99.547 127.224 103.216 1.00 60.70 344 MET A N 1
ATOM 2355 C CA . MET A 1 318 ? 99.076 126.394 104.318 1.00 61.69 344 MET A CA 1
ATOM 2356 C C . MET A 1 318 ? 100.171 125.620 105.036 1.00 60.41 344 MET A C 1
ATOM 2357 O O . MET A 1 318 ? 99.882 125.031 106.082 1.00 60.61 344 MET A O 1
ATOM 2362 N N . TYR A 1 319 ? 101.406 125.595 104.535 1.00 58.51 345 TYR A N 1
ATOM 2363 C CA . TYR A 1 319 ? 102.459 124.804 105.158 1.00 52.23 345 TYR A CA 1
ATOM 2364 C C . TYR A 1 319 ? 103.777 125.562 105.116 1.00 53.00 345 TYR A C 1
ATOM 2365 O O . TYR A 1 319 ? 104.203 126.016 104.050 1.00 61.99 345 TYR A O 1
ATOM 2374 N N . ILE A 1 320 ? 104.414 125.690 106.278 1.00 47.06 346 ILE A N 1
ATOM 2375 C CA . ILE A 1 320 ? 105.762 126.230 106.404 1.00 47.50 346 ILE A CA 1
ATOM 2376 C C . ILE A 1 320 ? 106.547 125.290 107.307 1.00 53.18 346 ILE A C 1
ATOM 2377 O O . ILE A 1 320 ? 106.059 124.902 108.374 1.00 55.34 346 ILE A O 1
ATOM 2382 N N . ASP A 1 321 ? 107.758 124.920 106.884 1.00 55.33 347 ASP A N 1
ATOM 2383 C CA . ASP A 1 321 ? 108.542 123.938 107.633 1.00 52.75 347 ASP A CA 1
ATOM 2384 C C . ASP A 1 321 ? 110.025 124.241 107.433 1.00 54.92 347 ASP A C 1
ATOM 2385 O O . ASP A 1 321 ? 110.601 123.891 106.399 1.00 54.87 347 ASP A O 1
ATOM 2390 N N . VAL A 1 322 ? 110.629 124.886 108.429 1.00 54.73 348 VAL A N 1
ATOM 2391 C CA . VAL A 1 322 ? 112.073 125.114 108.480 1.00 53.20 348 VAL A CA 1
ATOM 2392 C C . VAL A 1 322 ? 112.523 124.600 109.846 1.00 54.82 348 VAL A C 1
ATOM 2393 O O . VAL A 1 322 ? 112.469 125.321 110.847 1.00 56.26 348 VAL A O 1
ATOM 2397 N N . ASP A 1 323 ? 112.973 123.348 109.895 1.00 56.55 349 ASP A N 1
ATOM 2398 C CA . ASP A 1 323 ? 113.118 122.618 111.148 1.00 59.19 349 ASP A CA 1
ATOM 2399 C C . ASP A 1 323 ? 114.515 122.693 111.753 1.00 58.81 349 ASP A C 1
ATOM 2400 O O . ASP A 1 323 ? 114.674 122.388 112.939 1.00 61.82 349 ASP A O 1
ATOM 2405 N N . ASP A 1 324 ? 115.531 123.071 110.980 1.00 57.62 350 ASP A N 1
ATOM 2406 C CA . ASP A 1 324 ? 116.892 123.141 111.509 1.00 59.38 350 ASP A CA 1
ATOM 2407 C C . ASP A 1 324 ? 117.703 124.073 110.621 1.00 62.66 350 ASP A C 1
ATOM 2408 O O . ASP A 1 324 ? 118.041 123.707 109.492 1.00 66.98 350 ASP A O 1
ATOM 2413 N N . ASN A 1 325 ? 118.024 125.257 111.133 1.00 62.77 351 ASN A N 1
ATOM 2414 C CA . ASN A 1 325 ? 118.764 126.255 110.371 1.00 65.66 351 ASN A CA 1
ATOM 2415 C C . ASN A 1 325 ? 119.367 127.254 111.353 1.00 71.74 351 ASN A C 1
ATOM 2416 O O . ASN A 1 325 ? 119.353 127.041 112.570 1.00 77.45 351 ASN A O 1
ATOM 2421 N N . GLU A 1 326 ? 119.904 128.351 110.819 1.00 74.15 352 GLU A N 1
ATOM 2422 C CA . GLU A 1 326 ? 120.474 129.430 111.617 1.00 77.71 352 GLU A CA 1
ATOM 2423 C C . GLU A 1 326 ? 119.701 130.728 111.415 1.00 77.30 352 GLU A C 1
ATOM 2424 O O . GLU A 1 326 ? 120.266 131.819 111.507 1.00 81.50 352 GLU A O 1
ATOM 2430 N N . ILE A 1 327 ? 118.402 130.618 111.132 1.00 70.71 353 ILE A N 1
ATOM 2431 C CA . ILE A 1 327 ? 117.591 131.792 110.846 1.00 67.48 353 ILE A CA 1
ATOM 2432 C C . ILE A 1 327 ? 117.362 132.592 112.124 1.00 74.43 353 ILE A C 1
ATOM 2433 O O . ILE A 1 327 ? 117.195 132.035 113.218 1.00 79.02 353 ILE A O 1
ATOM 2438 N N . SER A 1 328 ? 117.356 133.915 111.984 1.00 76.92 354 SER A N 1
ATOM 2439 C CA . SER A 1 328 ? 117.116 134.825 113.095 1.00 79.74 354 SER A CA 1
ATOM 2440 C C . SER A 1 328 ? 115.958 135.739 112.710 1.00 79.52 354 SER A C 1
ATOM 2441 O O . SER A 1 328 ? 115.280 135.524 111.701 1.00 81.52 354 SER A O 1
ATOM 2444 N N . GLY A 1 329 ? 115.721 136.764 113.524 1.00 80.38 355 GLY A N 1
ATOM 2445 C CA . GLY A 1 329 ? 114.667 137.716 113.234 1.00 81.42 355 GLY A CA 1
ATOM 2446 C C . GLY A 1 329 ? 113.392 137.465 114.011 1.00 82.51 355 GLY A C 1
ATOM 2447 O O . GLY A 1 329 ? 113.434 136.992 115.151 1.00 85.58 355 GLY A O 1
ATOM 2448 N N . ALA A 1 330 ? 112.250 137.780 113.405 1.00 82.12 356 ALA A N 1
ATOM 2449 C CA . ALA A 1 330 ? 110.955 137.645 114.054 1.00 81.28 356 ALA A CA 1
ATOM 2450 C C . ALA A 1 330 ? 109.994 136.888 113.150 1.00 82.92 356 ALA A C 1
ATOM 2451 O O . ALA A 1 330 ? 110.155 136.862 111.926 1.00 87.96 356 ALA A O 1
ATOM 2453 N N . ILE A 1 331 ? 108.997 136.264 113.771 1.00 79.79 357 ILE A N 1
ATOM 2454 C CA . ILE A 1 331 ? 107.975 135.536 113.011 1.00 77.95 357 ILE A CA 1
ATOM 2455 C C . ILE A 1 331 ? 107.184 136.526 112.165 1.00 83.43 357 ILE A C 1
ATOM 2456 O O . ILE A 1 331 ? 106.876 137.637 112.643 1.00 87.57 357 ILE A O 1
ATOM 2461 N N . PRO A 1 332 ? 106.848 136.205 110.914 1.00 80.84 358 PRO A N 1
ATOM 2462 C CA . PRO A 1 332 ? 106.048 137.132 110.105 1.00 79.93 358 PRO A CA 1
ATOM 2463 C C . PRO A 1 332 ? 104.707 137.434 110.758 1.00 81.60 358 PRO A C 1
ATOM 2464 O O . PRO A 1 332 ? 104.092 136.572 111.390 1.00 83.25 358 PRO A O 1
ATOM 2468 N N . GLU A 1 333 ? 104.256 138.679 110.595 1.00 81.74 359 GLU A N 1
ATOM 2469 C CA . GLU A 1 333 ? 103.055 139.135 111.288 1.00 82.63 359 GLU A CA 1
ATOM 2470 C C . GLU A 1 333 ? 101.797 138.526 110.680 1.00 84.51 359 GLU A C 1
ATOM 2471 O O . GLU A 1 333 ? 101.056 137.798 111.351 1.00 84.20 359 GLU A O 1
ATOM 2477 N N . GLY A 1 334 ? 101.540 138.812 109.407 1.00 85.39 360 GLY A N 1
ATOM 2478 C CA . GLY A 1 334 ? 100.324 138.356 108.764 1.00 84.18 360 GLY A CA 1
ATOM 2479 C C . GLY A 1 334 ? 100.448 137.005 108.093 1.00 81.76 360 GLY A C 1
ATOM 2480 O O . GLY A 1 334 ? 100.399 136.909 106.864 1.00 84.96 360 GLY A O 1
ATOM 2481 N N . LEU A 1 335 ? 100.602 135.948 108.892 1.00 79.54 361 LEU A N 1
ATOM 2482 C CA . LEU A 1 335 ? 100.718 134.604 108.337 1.00 77.86 361 LEU A CA 1
ATOM 2483 C C . LEU A 1 335 ? 99.357 134.063 107.914 1.00 76.83 361 LEU A C 1
ATOM 2484 O O . LEU A 1 335 ? 99.146 133.724 106.745 1.00 76.96 361 LEU A O 1
ATOM 2489 N N . CYS A 1 336 ? 98.418 133.974 108.857 1.00 77.08 362 CYS A N 1
ATOM 2490 C CA . CYS A 1 336 ? 97.090 133.430 108.581 1.00 79.97 362 CYS A CA 1
ATOM 2491 C C . CYS A 1 336 ? 96.116 134.582 108.351 1.00 83.71 362 CYS A C 1
ATOM 2492 O O . CYS A 1 336 ? 95.343 134.970 109.226 1.00 83.16 362 CYS A O 1
ATOM 2495 N N . ALA A 1 337 ? 96.163 135.133 107.141 1.00 84.61 363 ALA A N 1
ATOM 2496 C CA . ALA A 1 337 ? 95.190 136.128 106.711 1.00 81.29 363 ALA A CA 1
ATOM 2497 C C . ALA A 1 337 ? 94.140 135.556 105.772 1.00 85.94 363 ALA A C 1
ATOM 2498 O O . ALA A 1 337 ? 93.009 136.052 105.749 1.00 90.31 363 ALA A O 1
ATOM 2500 N N . ASN A 1 338 ? 94.490 134.525 105.000 1.00 87.46 364 ASN A N 1
ATOM 2501 C CA . ASN A 1 338 ? 93.516 133.886 104.124 1.00 88.78 364 ASN A CA 1
ATOM 2502 C C . ASN A 1 338 ? 92.536 133.022 104.906 1.00 87.58 364 ASN A C 1
ATOM 2503 O O . ASN A 1 338 ? 91.379 132.875 104.497 1.00 90.49 364 ASN A O 1
ATOM 2508 N N . GLY A 1 339 ? 92.972 132.448 106.021 1.00 82.54 365 GLY A N 1
ATOM 2509 C CA . GLY A 1 339 ? 92.111 131.635 106.849 1.00 77.76 365 GLY A CA 1
ATOM 2510 C C . GLY A 1 339 ? 92.229 130.137 106.666 1.00 78.94 365 GLY A C 1
ATOM 2511 O O . GLY A 1 339 ? 91.320 129.413 107.085 1.00 78.68 365 GLY A O 1
ATOM 2512 N N . LYS A 1 340 ? 93.307 129.650 106.045 1.00 78.15 366 LYS A N 1
ATOM 2513 C CA . LYS A 1 340 ? 93.516 128.217 105.873 1.00 71.90 366 LYS A CA 1
ATOM 2514 C C . LYS A 1 340 ? 94.895 127.760 106.338 1.00 69.78 366 LYS A C 1
ATOM 2515 O O . LYS A 1 340 ? 95.308 126.645 105.997 1.00 73.64 366 LYS A O 1
ATOM 2521 N N . PHE A 1 341 ? 95.617 128.584 107.094 1.00 67.13 367 PHE A N 1
ATOM 2522 C CA . PHE A 1 341 ? 96.932 128.193 107.584 1.00 64.05 367 PHE A CA 1
ATOM 2523 C C . PHE A 1 341 ? 96.807 127.014 108.540 1.00 62.60 367 PHE A C 1
ATOM 2524 O O . PHE A 1 341 ? 95.888 126.954 109.362 1.00 64.93 367 PHE A O 1
ATOM 2532 N N . GLN A 1 342 ? 97.742 126.063 108.432 1.00 57.50 368 GLN A N 1
ATOM 2533 C CA . GLN A 1 342 ? 97.599 124.813 109.166 1.00 56.73 368 GLN A CA 1
ATOM 2534 C C . GLN A 1 342 ? 98.881 124.315 109.825 1.00 57.33 368 GLN A C 1
ATOM 2535 O O . GLN A 1 342 ? 98.831 123.304 110.537 1.00 60.84 368 GLN A O 1
ATOM 2541 N N . SER A 1 343 ? 100.020 124.978 109.636 1.00 55.07 369 SER A N 1
ATOM 2542 C CA . SER A 1 343 ? 101.258 124.435 110.184 1.00 49.84 369 SER A CA 1
ATOM 2543 C C . SER A 1 343 ? 102.334 125.510 110.185 1.00 49.86 369 SER A C 1
ATOM 2544 O O . SER A 1 343 ? 102.344 126.407 109.338 1.00 55.46 369 SER A O 1
ATOM 2547 N N . LEU A 1 344 ? 103.246 125.398 111.150 1.00 44.96 370 LEU A N 1
ATOM 2548 C CA . LEU A 1 344 ? 104.417 126.269 111.231 1.00 41.08 370 LEU A CA 1
ATOM 2549 C C . LEU A 1 344 ? 105.456 125.571 112.092 1.00 46.62 370 LEU A C 1
ATOM 2550 O O . LEU A 1 344 ? 105.217 125.343 113.282 1.00 49.57 370 LEU A O 1
ATOM 2555 N N . ILE A 1 345 ? 106.601 125.235 111.501 1.00 49.22 371 ILE A N 1
ATOM 2556 C CA . ILE A 1 345 ? 107.662 124.498 112.181 1.00 47.29 371 ILE A CA 1
ATOM 2557 C C . ILE A 1 345 ? 108.944 125.310 112.058 1.00 50.37 371 ILE A C 1
ATOM 2558 O O . ILE A 1 345 ? 109.446 125.518 110.947 1.00 55.21 371 ILE A O 1
ATOM 2563 N N . ALA A 1 346 ? 109.472 125.775 113.190 1.00 44.18 372 ALA A N 1
ATOM 2564 C CA . ALA A 1 346 ? 110.715 126.542 113.211 1.00 40.62 372 ALA A CA 1
ATOM 2565 C C . ALA A 1 346 ? 111.592 126.119 114.382 1.00 46.27 372 ALA A C 1
ATOM 2566 O O . ALA A 1 346 ? 112.152 126.959 115.094 1.00 51.41 372 ALA A O 1
ATOM 2568 N N . ARG A 1 347 ? 111.724 124.814 114.602 1.00 48.77 373 ARG A N 1
ATOM 2569 C CA . ARG A 1 347 ? 112.533 124.327 115.710 1.00 52.18 373 ARG A CA 1
ATOM 2570 C C . ARG A 1 347 ? 114.016 124.581 115.462 1.00 56.03 373 ARG A C 1
ATOM 2571 O O . ARG A 1 347 ? 114.462 124.732 114.322 1.00 60.31 373 ARG A O 1
ATOM 2579 N N . ASN A 1 348 ? 114.775 124.635 116.556 1.00 57.68 374 ASN A N 1
ATOM 2580 C CA . ASN A 1 348 ? 116.235 124.738 116.540 1.00 58.44 374 ASN A CA 1
ATOM 2581 C C . ASN A 1 348 ? 116.705 125.884 115.640 1.00 60.66 374 ASN A C 1
ATOM 2582 O O . ASN A 1 348 ? 117.416 125.700 114.653 1.00 66.39 374 ASN A O 1
ATOM 2587 N N . ASN A 1 349 ? 116.283 127.086 116.020 1.00 60.65 375 ASN A N 1
ATOM 2588 C CA . ASN A 1 349 ? 116.633 128.293 115.286 1.00 61.70 375 ASN A CA 1
ATOM 2589 C C . ASN A 1 349 ? 117.009 129.367 116.298 1.00 70.05 375 ASN A C 1
ATOM 2590 O O . ASN A 1 349 ? 117.153 129.098 117.494 1.00 77.20 375 ASN A O 1
ATOM 2595 N N . ARG A 1 350 ? 117.167 130.600 115.817 1.00 69.83 376 ARG A N 1
ATOM 2596 C CA . ARG A 1 350 ? 117.533 131.719 116.676 1.00 73.13 376 ARG A CA 1
ATOM 2597 C C . ARG A 1 350 ? 116.588 132.899 116.486 1.00 74.97 376 ARG A C 1
ATOM 2598 O O . ARG A 1 350 ? 116.990 134.054 116.650 1.00 79.37 376 ARG A O 1
ATOM 2606 N N . LEU A 1 351 ? 115.334 132.630 116.133 1.00 72.29 377 LEU A N 1
ATOM 2607 C CA . LEU A 1 351 ? 114.334 133.687 116.080 1.00 74.88 377 LEU A CA 1
ATOM 2608 C C . LEU A 1 351 ? 114.001 134.152 117.489 1.00 77.65 377 LEU A C 1
ATOM 2609 O O . LEU A 1 351 ? 113.980 133.354 118.431 1.00 77.38 377 LEU A O 1
ATOM 2614 N N . ASN A 1 352 ? 113.748 135.450 117.642 1.00 78.12 378 ASN A N 1
ATOM 2615 C CA . ASN A 1 352 ? 113.312 135.974 118.926 1.00 77.57 378 ASN A CA 1
ATOM 2616 C C . ASN A 1 352 ? 112.137 136.913 118.698 1.00 76.39 378 ASN A C 1
ATOM 2617 O O . ASN A 1 352 ? 111.856 137.337 117.573 1.00 78.89 378 ASN A O 1
ATOM 2622 N N . GLY A 1 353 ? 111.445 137.235 119.786 1.00 76.74 379 GLY A N 1
ATOM 2623 C CA . GLY A 1 353 ? 110.307 138.125 119.717 1.00 77.00 379 GLY A CA 1
ATOM 2624 C C . GLY A 1 353 ? 109.148 137.653 120.566 1.00 77.31 379 GLY A C 1
ATOM 2625 O O . GLY A 1 353 ? 109.293 137.452 121.774 1.00 79.88 379 GLY A O 1
ATOM 2626 N N . SER A 1 354 ? 107.988 137.479 119.939 1.00 77.62 380 SER A N 1
ATOM 2627 C CA . SER A 1 354 ? 106.805 136.991 120.631 1.00 76.39 380 SER A CA 1
ATOM 2628 C C . SER A 1 354 ? 105.865 136.376 119.607 1.00 79.06 380 SER A C 1
ATOM 2629 O O . SER A 1 354 ? 106.005 136.593 118.400 1.00 84.50 380 SER A O 1
ATOM 2632 N N . ILE A 1 355 ? 104.905 135.603 120.104 1.00 74.27 381 ILE A N 1
ATOM 2633 C CA . ILE A 1 355 ? 103.905 134.976 119.244 1.00 74.74 381 ILE A CA 1
ATOM 2634 C C . ILE A 1 355 ? 103.015 136.069 118.665 1.00 79.08 381 ILE A C 1
ATOM 2635 O O . ILE A 1 355 ? 102.409 136.839 119.425 1.00 81.17 381 ILE A O 1
ATOM 2640 N N . PRO A 1 356 ? 102.915 136.184 117.341 1.00 77.88 382 PRO A N 1
ATOM 2641 C CA . PRO A 1 356 ? 102.082 137.241 116.756 1.00 79.50 382 PRO A CA 1
ATOM 2642 C C . PRO A 1 356 ? 100.613 137.050 117.098 1.00 80.89 382 PRO A C 1
ATOM 2643 O O . PRO A 1 356 ? 100.130 135.928 117.265 1.00 82.29 382 PRO A O 1
ATOM 2647 N N . ALA A 1 357 ? 99.900 138.175 117.208 1.00 77.26 383 ALA A N 1
ATOM 2648 C CA . ALA A 1 357 ? 98.476 138.119 117.517 1.00 74.77 383 ALA A CA 1
ATOM 2649 C C . ALA A 1 357 ? 97.681 137.471 116.392 1.00 75.52 383 ALA A C 1
ATOM 2650 O O . ALA A 1 357 ? 96.646 136.844 116.644 1.00 74.49 383 ALA A O 1
ATOM 2652 N N . GLY A 1 358 ? 98.142 137.614 115.148 1.00 77.67 384 GLY A N 1
ATOM 2653 C CA . GLY A 1 358 ? 97.447 136.986 114.036 1.00 76.81 384 GLY A CA 1
ATOM 2654 C C . GLY A 1 358 ? 97.509 135.471 114.084 1.00 76.66 384 GLY A C 1
ATOM 2655 O O . GLY A 1 358 ? 96.523 134.791 113.789 1.00 77.86 384 GLY A O 1
ATOM 2656 N N . LEU A 1 359 ? 98.668 134.921 114.454 1.00 76.32 385 LEU A N 1
ATOM 2657 C CA . LEU A 1 359 ? 98.821 133.473 114.530 1.00 73.59 385 LEU A CA 1
ATOM 2658 C C . LEU A 1 359 ? 98.011 132.859 115.664 1.00 72.00 385 LEU A C 1
ATOM 2659 O O . LEU A 1 359 ? 97.620 131.692 115.567 1.00 71.40 385 LEU A O 1
ATOM 2664 N N . ALA A 1 360 ? 97.746 133.614 116.729 1.00 72.15 386 ALA A N 1
ATOM 2665 C CA . ALA A 1 360 ? 97.009 133.095 117.873 1.00 72.32 386 ALA A CA 1
ATOM 2666 C C . ALA A 1 360 ? 95.499 133.128 117.678 1.00 77.18 386 ALA A C 1
ATOM 2667 O O . ALA A 1 360 ? 94.770 132.641 118.548 1.00 77.87 386 ALA A O 1
ATOM 2669 N N . SER A 1 361 ? 95.012 133.687 116.570 1.00 76.97 387 SER A N 1
ATOM 2670 C CA . SER A 1 361 ? 93.584 133.758 116.298 1.00 75.14 387 SER A CA 1
ATOM 2671 C C . SER A 1 361 ? 93.177 133.019 115.032 1.00 76.36 387 SER A C 1
ATOM 2672 O O . SER A 1 361 ? 91.990 133.025 114.684 1.00 79.17 387 SER A O 1
ATOM 2675 N N . CYS A 1 362 ? 94.118 132.386 114.337 1.00 76.62 388 CYS A N 1
ATOM 2676 C CA . CYS A 1 362 ? 93.814 131.645 113.117 1.00 77.48 388 CYS A CA 1
ATOM 2677 C C . CYS A 1 362 ? 93.077 130.359 113.471 1.00 75.76 388 CYS A C 1
ATOM 2678 O O . CYS A 1 362 ? 93.687 129.403 113.957 1.00 76.16 388 CYS A O 1
ATOM 2681 N N . ALA A 1 363 ? 91.769 130.324 113.217 1.00 73.21 389 ALA A N 1
ATOM 2682 C CA . ALA A 1 363 ? 90.968 129.161 113.579 1.00 71.77 389 ALA A CA 1
ATOM 2683 C C . ALA A 1 363 ? 91.026 128.082 112.506 1.00 71.60 389 ALA A C 1
ATOM 2684 O O . ALA A 1 363 ? 89.992 127.551 112.090 1.00 75.34 389 ALA A O 1
ATOM 2686 N N . THR A 1 364 ? 92.235 127.755 112.053 1.00 68.09 390 THR A N 1
ATOM 2687 C CA . THR A 1 364 ? 92.446 126.638 111.145 1.00 66.42 390 THR A CA 1
ATOM 2688 C C . THR A 1 364 ? 93.715 125.865 111.496 1.00 68.17 390 THR A C 1
ATOM 2689 O O . THR A 1 364 ? 93.978 124.821 110.889 1.00 67.23 390 THR A O 1
ATOM 2693 N N . LEU A 1 365 ? 94.472 126.313 112.497 1.00 68.58 391 LEU A N 1
ATOM 2694 C CA . LEU A 1 365 ? 95.778 125.744 112.798 1.00 60.30 391 LEU A CA 1
ATOM 2695 C C . LEU A 1 365 ? 95.673 124.262 113.143 1.00 59.32 391 LEU A C 1
ATOM 2696 O O . LEU A 1 365 ? 94.640 123.779 113.613 1.00 62.24 391 LEU A O 1
ATOM 2701 N N . ASN A 1 366 ? 96.747 123.537 112.871 1.00 57.58 392 ASN A N 1
ATOM 2702 C CA . ASN A 1 366 ? 96.809 122.114 113.177 1.00 55.47 392 ASN A CA 1
ATOM 2703 C C . ASN A 1 366 ? 98.064 121.715 113.938 1.00 58.10 392 ASN A C 1
ATOM 2704 O O . ASN A 1 366 ? 97.998 120.829 114.793 1.00 59.65 392 ASN A O 1
ATOM 2709 N N . ASN A 1 367 ? 99.206 122.345 113.654 1.00 55.27 393 ASN A N 1
ATOM 2710 C CA . ASN A 1 367 ? 100.480 121.881 114.203 1.00 48.82 393 ASN A CA 1
ATOM 2711 C C . ASN A 1 367 ? 101.427 123.074 114.310 1.00 47.77 393 ASN A C 1
ATOM 2712 O O . ASN A 1 367 ? 101.904 123.584 113.292 1.00 49.76 393 ASN A O 1
ATOM 2717 N N . LEU A 1 368 ? 101.691 123.508 115.539 1.00 46.00 394 LEU A N 1
ATOM 2718 C CA . LEU A 1 368 ? 102.674 124.544 115.825 1.00 41.81 394 LEU A CA 1
ATOM 2719 C C . LEU A 1 368 ? 103.870 123.907 116.518 1.00 46.46 394 LEU A C 1
ATOM 2720 O O . LEU A 1 368 ? 103.715 123.262 117.561 1.00 50.13 394 LEU A O 1
ATOM 2725 N N . MET A 1 369 ? 105.058 124.088 115.945 1.00 44.55 395 MET A N 1
ATOM 2726 C CA . MET A 1 369 ? 106.253 123.382 116.404 1.00 42.81 395 MET A CA 1
ATOM 2727 C C . MET A 1 369 ? 107.438 124.336 116.529 1.00 47.35 395 MET A C 1
ATOM 2728 O O . MET A 1 369 ? 108.539 124.062 116.050 1.00 47.83 395 MET A O 1
ATOM 2733 N N . LEU A 1 370 ? 107.223 125.477 117.177 1.00 48.29 396 LEU A N 1
ATOM 2734 C CA . LEU A 1 370 ? 108.325 126.367 117.511 1.00 45.79 396 LEU A CA 1
ATOM 2735 C C . LEU A 1 370 ? 109.009 125.880 118.782 1.00 50.52 396 LEU A C 1
ATOM 2736 O O . LEU A 1 370 ? 108.348 125.592 119.783 1.00 53.11 396 LEU A O 1
ATOM 2741 N N . GLY A 1 371 ? 110.332 125.798 118.747 1.00 51.54 397 GLY A N 1
ATOM 2742 C CA . GLY A 1 371 ? 111.064 125.303 119.898 1.00 52.20 397 GLY A CA 1
ATOM 2743 C C . GLY A 1 371 ? 112.547 125.576 119.768 1.00 58.32 397 GLY A C 1
ATOM 2744 O O . GLY A 1 371 ? 113.069 125.805 118.671 1.00 61.98 397 GLY A O 1
ATOM 2745 N N . ASN A 1 372 ? 113.215 125.547 120.921 1.00 62.49 398 ASN A N 1
ATOM 2746 C CA . ASN A 1 372 ? 114.654 125.753 121.069 1.00 61.23 398 ASN A CA 1
ATOM 2747 C C . ASN A 1 372 ? 115.123 127.100 120.533 1.00 60.66 398 ASN A C 1
ATOM 2748 O O . ASN A 1 372 ? 116.324 127.281 120.292 1.00 58.74 398 ASN A O 1
ATOM 2753 N N . ASN A 1 373 ? 114.214 128.050 120.339 1.00 62.79 399 ASN A N 1
ATOM 2754 C CA . ASN A 1 373 ? 114.570 129.387 119.894 1.00 63.79 399 ASN A CA 1
ATOM 2755 C C . ASN A 1 373 ? 114.765 130.290 121.112 1.00 69.08 399 ASN A C 1
ATOM 2756 O O . ASN A 1 373 ? 114.811 129.829 122.255 1.00 74.00 399 ASN A O 1
ATOM 2761 N N . GLN A 1 374 ? 114.881 131.594 120.877 1.00 72.65 400 GLN A N 1
ATOM 2762 C CA . GLN A 1 374 ? 115.069 132.579 121.935 1.00 74.48 400 GLN A CA 1
ATOM 2763 C C . GLN A 1 374 ? 113.875 133.523 122.017 1.00 74.28 400 GLN A C 1
ATOM 2764 O O . GLN A 1 374 ? 114.026 134.733 122.195 1.00 73.80 400 GLN A O 1
ATOM 2770 N N . LEU A 1 375 ? 112.670 132.971 121.891 1.00 74.59 401 LEU A N 1
ATOM 2771 C CA . LEU A 1 375 ? 111.462 133.777 121.964 1.00 73.77 401 LEU A CA 1
ATOM 2772 C C . LEU A 1 375 ? 111.253 134.307 123.381 1.00 76.51 401 LEU A C 1
ATOM 2773 O O . LEU A 1 375 ? 111.799 133.788 124.358 1.00 81.13 401 LEU A O 1
ATOM 2778 N N . SER A 1 376 ? 110.446 135.358 123.481 1.00 75.81 402 SER A N 1
ATOM 2779 C CA . SER A 1 376 ? 110.172 136.011 124.753 1.00 78.24 402 SER A CA 1
ATOM 2780 C C . SER A 1 376 ? 108.751 136.562 124.713 1.00 81.65 402 SER A C 1
ATOM 2781 O O . SER A 1 376 ? 107.942 136.180 123.863 1.00 85.49 402 SER A O 1
ATOM 2784 N N . GLY A 1 377 ? 108.444 137.459 125.645 1.00 83.12 403 GLY A N 1
ATOM 2785 C CA . GLY A 1 377 ? 107.131 138.067 125.687 1.00 83.66 403 GLY A CA 1
ATOM 2786 C C . GLY A 1 377 ? 106.098 137.171 126.347 1.00 82.80 403 GLY A C 1
ATOM 2787 O O . GLY A 1 377 ? 106.416 136.220 127.068 1.00 79.73 403 GLY A O 1
ATOM 2788 N N . GLU A 1 378 ? 104.833 137.489 126.087 1.00 82.95 404 GLU A N 1
ATOM 2789 C CA . GLU A 1 378 ? 103.707 136.773 126.666 1.00 80.19 404 GLU A CA 1
ATOM 2790 C C . GLU A 1 378 ? 102.844 136.184 125.560 1.00 79.03 404 GLU A C 1
ATOM 2791 O O . GLU A 1 378 ? 102.515 136.866 124.584 1.00 85.39 404 GLU A O 1
ATOM 2797 N N . VAL A 1 379 ? 102.483 134.918 125.719 1.00 74.44 405 VAL A N 1
ATOM 2798 C CA . VAL A 1 379 ? 101.626 134.238 124.746 1.00 74.06 405 VAL A CA 1
ATOM 2799 C C . VAL A 1 379 ? 100.194 134.740 124.919 1.00 75.93 405 VAL A C 1
ATOM 2800 O O . VAL A 1 379 ? 99.680 134.740 126.048 1.00 76.55 405 VAL A O 1
ATOM 2804 N N . PRO A 1 380 ? 99.537 135.188 123.850 1.00 74.29 406 PRO A N 1
ATOM 2805 C CA . PRO A 1 380 ? 98.143 135.633 123.974 1.00 71.25 406 PRO A CA 1
ATOM 2806 C C . PRO A 1 380 ? 97.241 134.506 124.454 1.00 74.49 406 PRO A C 1
ATOM 2807 O O . PRO A 1 380 ? 97.427 133.340 124.099 1.00 78.91 406 PRO A O 1
ATOM 2811 N N . GLU A 1 381 ? 96.251 134.868 125.272 1.00 73.78 407 GLU A N 1
ATOM 2812 C CA . GLU A 1 381 ? 95.346 133.884 125.855 1.00 73.29 407 GLU A CA 1
ATOM 2813 C C . GLU A 1 381 ? 94.427 133.235 124.828 1.00 70.94 407 GLU A C 1
ATOM 2814 O O . GLU A 1 381 ? 93.821 132.203 125.133 1.00 71.71 407 GLU A O 1
ATOM 2820 N N . ALA A 1 382 ? 94.316 133.801 123.626 1.00 68.30 408 ALA A N 1
ATOM 2821 C CA . ALA A 1 382 ? 93.431 133.253 122.608 1.00 68.47 408 ALA A CA 1
ATOM 2822 C C . ALA A 1 382 ? 94.024 132.055 121.880 1.00 69.43 408 ALA A C 1
ATOM 2823 O O . ALA A 1 382 ? 93.290 131.368 121.162 1.00 71.97 408 ALA A O 1
ATOM 2825 N N . LEU A 1 383 ? 95.322 131.788 122.043 1.00 69.04 409 LEU A N 1
ATOM 2826 C CA . LEU A 1 383 ? 95.953 130.672 121.346 1.00 68.85 409 LEU A CA 1
ATOM 2827 C C . LEU A 1 383 ? 95.412 129.321 121.796 1.00 70.42 409 LEU A C 1
ATOM 2828 O O . LEU A 1 383 ? 95.451 128.361 121.019 1.00 70.70 409 LEU A O 1
ATOM 2833 N N . TRP A 1 384 ? 94.911 129.222 123.026 1.00 69.11 410 TRP A N 1
ATOM 2834 C CA . TRP A 1 384 ? 94.435 127.957 123.567 1.00 70.88 410 TRP A CA 1
ATOM 2835 C C . TRP A 1 384 ? 92.933 127.755 123.412 1.00 72.60 410 TRP A C 1
ATOM 2836 O O . TRP A 1 384 ? 92.432 126.683 123.767 1.00 74.71 410 TRP A O 1
ATOM 2847 N N . THR A 1 385 ? 92.204 128.745 122.896 1.00 69.82 411 THR A N 1
ATOM 2848 C CA . THR A 1 385 ? 90.749 128.665 122.825 1.00 69.75 411 THR A CA 1
ATOM 2849 C C . THR A 1 385 ? 90.233 128.638 121.392 1.00 69.93 411 THR A C 1
ATOM 2850 O O . THR A 1 385 ? 89.518 127.703 121.021 1.00 73.69 411 THR A O 1
ATOM 2854 N N . VAL A 1 386 ? 90.572 129.631 120.576 1.00 68.84 412 VAL A N 1
ATOM 2855 C CA . VAL A 1 386 ? 89.998 129.759 119.237 1.00 70.77 412 VAL A CA 1
ATOM 2856 C C . VAL A 1 386 ? 90.602 128.733 118.279 1.00 70.91 412 VAL A C 1
ATOM 2857 O O . VAL A 1 386 ? 89.848 127.941 117.695 1.00 71.34 412 VAL A O 1
ATOM 2861 N N . PRO A 1 387 ? 91.923 128.690 118.071 1.00 69.95 413 PRO A N 1
ATOM 2862 C CA . PRO A 1 387 ? 92.459 127.780 117.052 1.00 66.19 413 PRO A CA 1
ATOM 2863 C C . PRO A 1 387 ? 92.420 126.331 117.509 1.00 67.03 413 PRO A C 1
ATOM 2864 O O . PRO A 1 387 ? 92.650 126.022 118.680 1.00 68.47 413 PRO A O 1
ATOM 2868 N N . GLN A 1 388 ? 92.120 125.441 116.567 1.00 70.41 414 GLN A N 1
ATOM 2869 C CA . GLN A 1 388 ? 92.345 124.023 116.795 1.00 71.24 414 GLN A CA 1
ATOM 2870 C C . GLN A 1 388 ? 93.841 123.767 116.922 1.00 72.40 414 GLN A C 1
ATOM 2871 O O . GLN A 1 388 ? 94.653 124.402 116.245 1.00 76.14 414 GLN A O 1
ATOM 2877 N N . LEU A 1 389 ? 94.210 122.847 117.808 1.00 67.32 415 LEU A N 1
ATOM 2878 C CA . LEU A 1 389 ? 95.621 122.567 118.052 1.00 62.95 415 LEU A CA 1
ATOM 2879 C C . LEU A 1 389 ? 95.759 121.152 118.587 1.00 63.91 415 LEU A C 1
ATOM 2880 O O . LEU A 1 389 ? 95.134 120.805 119.594 1.00 68.16 415 LEU A O 1
ATOM 2885 N N . GLU A 1 390 ? 96.571 120.341 117.910 1.00 60.38 416 GLU A N 1
ATOM 2886 C CA . GLU A 1 390 ? 96.814 118.969 118.323 1.00 58.23 416 GLU A CA 1
ATOM 2887 C C . GLU A 1 390 ? 98.269 118.681 118.662 1.00 58.53 416 GLU A C 1
ATOM 2888 O O . GLU A 1 390 ? 98.552 117.615 119.220 1.00 59.25 416 GLU A O 1
ATOM 2894 N N . TYR A 1 391 ? 99.194 119.587 118.349 1.00 56.93 417 TYR A N 1
ATOM 2895 C CA . TYR A 1 391 ? 100.611 119.371 118.634 1.00 51.46 417 TYR A CA 1
ATOM 2896 C C . TYR A 1 391 ? 101.254 120.721 118.921 1.00 50.56 417 TYR A C 1
ATOM 2897 O O . TYR A 1 391 ? 101.447 121.522 118.003 1.00 54.89 417 TYR A O 1
ATOM 2906 N N . VAL A 1 392 ? 101.582 120.969 120.187 1.00 48.05 418 VAL A N 1
ATOM 2907 C CA . VAL A 1 392 ? 102.287 122.175 120.608 1.00 46.13 418 VAL A CA 1
ATOM 2908 C C . VAL A 1 392 ? 103.600 121.740 121.242 1.00 51.22 418 VAL A C 1
ATOM 2909 O O . VAL A 1 392 ? 103.602 120.928 122.176 1.00 54.66 418 VAL A O 1
ATOM 2913 N N . LEU A 1 393 ? 104.710 122.280 120.744 1.00 49.05 419 LEU A N 1
ATOM 2914 C CA . LEU A 1 393 ? 106.050 121.870 121.160 1.00 49.80 419 LEU A CA 1
ATOM 2915 C C . LEU A 1 393 ? 106.905 123.085 121.504 1.00 53.81 419 LEU A C 1
ATOM 2916 O O . LEU A 1 393 ? 108.065 123.193 121.103 1.00 54.43 419 LEU A O 1
ATOM 2921 N N . LEU A 1 394 ? 106.339 124.017 122.270 1.00 53.87 420 LEU A N 1
ATOM 2922 C CA . LEU A 1 394 ? 107.068 125.215 122.675 1.00 52.55 420 LEU A CA 1
ATOM 2923 C C . LEU A 1 394 ? 108.026 124.906 123.820 1.00 58.52 420 LEU A C 1
ATOM 2924 O O . LEU A 1 394 ? 107.654 125.020 124.991 1.00 64.44 420 LEU A O 1
ATOM 2929 N N . ARG A 1 395 ? 109.262 124.534 123.495 1.00 60.61 421 ARG A N 1
ATOM 2930 C CA . ARG A 1 395 ? 110.236 124.072 124.478 1.00 63.35 421 ARG A CA 1
ATOM 2931 C C . ARG A 1 395 ? 111.441 125.002 124.487 1.00 68.78 421 ARG A C 1
ATOM 2932 O O . ARG A 1 395 ? 111.827 125.532 123.439 1.00 72.20 421 ARG A O 1
ATOM 2940 N N . ASN A 1 396 ? 112.023 125.204 125.672 1.00 67.91 422 ASN A N 1
ATOM 2941 C CA . ASN A 1 396 ? 113.302 125.901 125.829 1.00 66.07 422 ASN A CA 1
ATOM 2942 C C . ASN A 1 396 ? 113.231 127.351 125.350 1.00 68.52 422 ASN A C 1
ATOM 2943 O O . ASN A 1 396 ? 114.133 127.836 124.666 1.00 69.47 422 ASN A O 1
ATOM 2948 N N . ASN A 1 397 ? 112.156 128.045 125.704 1.00 71.56 423 ASN A N 1
ATOM 2949 C CA . ASN A 1 397 ? 112.001 129.461 125.412 1.00 70.57 423 ASN A CA 1
ATOM 2950 C C . ASN A 1 397 ? 111.863 130.247 126.716 1.00 74.46 423 ASN A C 1
ATOM 2951 O O . ASN A 1 397 ? 111.928 129.689 127.817 1.00 78.35 423 ASN A O 1
ATOM 2956 N N . ARG A 1 398 ? 111.686 131.560 126.587 1.00 76.28 424 ARG A N 1
ATOM 2957 C CA . ARG A 1 398 ? 111.471 132.451 127.722 1.00 76.02 424 ARG A CA 1
ATOM 2958 C C . ARG A 1 398 ? 110.057 133.025 127.712 1.00 74.68 424 ARG A C 1
ATOM 2959 O O . ARG A 1 398 ? 109.823 134.153 128.148 1.00 76.02 424 ARG A O 1
ATOM 2967 N N . LEU A 1 399 ? 109.101 132.248 127.212 1.00 72.75 425 LEU A N 1
ATOM 2968 C CA . LEU A 1 399 ? 107.725 132.702 127.106 1.00 72.77 425 LEU A CA 1
ATOM 2969 C C . LEU A 1 399 ? 107.056 132.733 128.479 1.00 73.43 425 LEU A C 1
ATOM 2970 O O . LEU A 1 399 ? 107.535 132.147 129.454 1.00 74.72 425 LEU A O 1
ATOM 2975 N N . SER A 1 400 ? 105.927 133.435 128.542 1.00 73.61 426 SER A N 1
ATOM 2976 C CA . SER A 1 400 ? 105.150 133.549 129.766 1.00 74.44 426 SER A CA 1
ATOM 2977 C C . SER A 1 400 ? 103.674 133.602 129.400 1.00 75.19 426 SER A C 1
ATOM 2978 O O . SER A 1 400 ? 103.307 133.969 128.282 1.00 80.42 426 SER A O 1
ATOM 2981 N N . GLY A 1 401 ? 102.828 133.230 130.355 1.00 71.12 427 GLY A N 1
ATOM 2982 C CA . GLY A 1 401 ? 101.395 133.245 130.105 1.00 73.01 427 GLY A CA 1
ATOM 2983 C C . GLY A 1 401 ? 100.632 132.505 131.182 1.00 74.01 427 GLY A C 1
ATOM 2984 O O . GLY A 1 401 ? 101.110 132.353 132.312 1.00 78.37 427 GLY A O 1
ATOM 2985 N N . SER A 1 402 ? 99.438 132.045 130.814 1.00 74.13 428 SER A N 1
ATOM 2986 C CA . SER A 1 402 ? 98.572 131.331 131.749 1.00 73.71 428 SER A CA 1
ATOM 2987 C C . SER A 1 402 ? 97.608 130.469 130.952 1.00 73.02 428 SER A C 1
ATOM 2988 O O . SER A 1 402 ? 96.825 130.994 130.153 1.00 74.45 428 SER A O 1
ATOM 2991 N N . LEU A 1 403 ? 97.666 129.157 131.163 1.00 73.42 429 LEU A N 1
ATOM 2992 C CA . LEU A 1 403 ? 96.772 128.250 130.464 1.00 73.19 429 LEU A CA 1
ATOM 2993 C C . LEU A 1 403 ? 95.338 128.423 130.965 1.00 74.33 429 LEU A C 1
ATOM 2994 O O . LEU A 1 403 ? 95.116 128.771 132.128 1.00 77.62 429 LEU A O 1
ATOM 2999 N N . PRO A 1 404 ? 94.350 128.190 130.108 1.00 72.34 430 PRO A N 1
ATOM 3000 C CA . PRO A 1 404 ? 92.952 128.303 130.533 1.00 72.28 430 PRO A CA 1
ATOM 3001 C C . PRO A 1 404 ? 92.530 127.105 131.376 1.00 75.47 430 PRO A C 1
ATOM 3002 O O . PRO A 1 404 ? 93.248 126.114 131.510 1.00 78.46 430 PRO A O 1
ATOM 3006 N N . VAL A 1 405 ? 91.334 127.223 131.956 1.00 77.14 431 VAL A N 1
ATOM 3007 C CA . VAL A 1 405 ? 90.807 126.151 132.795 1.00 79.67 431 VAL A CA 1
ATOM 3008 C C . VAL A 1 405 ? 90.550 124.899 131.965 1.00 79.03 431 VAL A C 1
ATOM 3009 O O . VAL A 1 405 ? 90.902 123.785 132.371 1.00 83.37 431 VAL A O 1
ATOM 3013 N N . LYS A 1 406 ? 89.946 125.060 130.791 1.00 76.58 432 LYS A N 1
ATOM 3014 C CA . LYS A 1 406 ? 89.637 123.949 129.902 1.00 78.50 432 LYS A CA 1
ATOM 3015 C C . LYS A 1 406 ? 90.371 124.140 128.584 1.00 77.48 432 LYS A C 1
ATOM 3016 O O . LYS A 1 406 ? 90.304 125.218 127.983 1.00 78.26 432 LYS A O 1
ATOM 3022 N N . MET A 1 407 ? 91.067 123.099 128.141 1.00 73.70 433 MET A N 1
ATOM 3023 C CA . MET A 1 407 ? 91.807 123.127 126.891 1.00 73.16 433 MET A CA 1
ATOM 3024 C C . MET A 1 407 ? 90.945 122.566 125.763 1.00 72.56 433 MET A C 1
ATOM 3025 O O . MET A 1 407 ? 89.786 122.188 125.956 1.00 70.19 433 MET A O 1
ATOM 3030 N N . PHE A 1 408 ? 91.521 122.518 124.565 1.00 73.38 434 PHE A N 1
ATOM 3031 C CA . PHE A 1 408 ? 90.789 122.042 123.401 1.00 70.88 434 PHE A CA 1
ATOM 3032 C C . PHE A 1 408 ? 90.489 120.551 123.522 1.00 70.13 434 PHE A C 1
ATOM 3033 O O . PHE A 1 408 ? 91.210 119.797 124.181 1.00 74.52 434 PHE A O 1
ATOM 3041 N N . ILE A 1 409 ? 89.401 120.131 122.872 1.00 68.41 435 ILE A N 1
ATOM 3042 C CA . ILE A 1 409 ? 88.944 118.748 122.961 1.00 69.66 435 ILE A CA 1
ATOM 3043 C C . ILE A 1 409 ? 89.820 117.774 122.188 1.00 72.10 435 ILE A C 1
ATOM 3044 O O . ILE A 1 409 ? 89.678 116.559 122.365 1.00 74.13 435 ILE A O 1
ATOM 3049 N N . ASN A 1 410 ? 90.727 118.267 121.342 1.00 70.81 436 ASN A N 1
ATOM 3050 C CA . ASN A 1 410 ? 91.554 117.402 120.508 1.00 70.86 436 ASN A CA 1
ATOM 3051 C C . ASN A 1 410 ? 93.046 117.640 120.714 1.00 69.90 436 ASN A C 1
ATOM 3052 O O . ASN A 1 410 ? 93.858 117.179 119.905 1.00 71.38 436 ASN A O 1
ATOM 3057 N N . LEU A 1 411 ? 93.427 118.351 121.772 1.00 66.41 437 LEU A N 1
ATOM 3058 C CA . LEU A 1 411 ? 94.840 118.502 122.092 1.00 62.56 437 LEU A CA 1
ATOM 3059 C C . LEU A 1 411 ? 95.397 117.171 122.580 1.00 64.33 437 LEU A C 1
ATOM 3060 O O . LEU A 1 411 ? 94.799 116.515 123.438 1.00 66.72 437 LEU A O 1
ATOM 3065 N N . SER A 1 412 ? 96.547 116.768 122.031 1.00 59.13 438 SER A N 1
ATOM 3066 C CA . SER A 1 412 ? 97.097 115.455 122.345 1.00 53.70 438 SER A CA 1
ATOM 3067 C C . SER A 1 412 ? 98.592 115.475 122.640 1.00 53.73 438 SER A C 1
ATOM 3068 O O . SER A 1 412 ? 99.158 114.417 122.940 1.00 59.20 438 SER A O 1
ATOM 3071 N N . THR A 1 413 ? 99.250 116.631 122.572 1.00 52.62 439 THR A N 1
ATOM 3072 C CA . THR A 1 413 ? 100.684 116.707 122.840 1.00 48.88 439 THR A CA 1
ATOM 3073 C C . THR A 1 413 ? 101.013 118.124 123.279 1.00 51.63 439 THR A C 1
ATOM 3074 O O . THR A 1 413 ? 100.688 119.080 122.568 1.00 57.89 439 THR A O 1
ATOM 3078 N N . LEU A 1 414 ? 101.650 118.261 124.440 1.00 49.40 440 LEU A N 1
ATOM 3079 C CA . LEU A 1 414 ? 101.978 119.570 124.999 1.00 48.41 440 LEU A CA 1
ATOM 3080 C C . LEU A 1 414 ? 103.352 119.491 125.649 1.00 52.69 440 LEU A C 1
ATOM 3081 O O . LEU A 1 414 ? 103.512 118.843 126.688 1.00 57.72 440 LEU A O 1
ATOM 3086 N N . HIS A 1 415 ? 104.339 120.145 125.041 1.00 51.35 441 HIS A N 1
ATOM 3087 C CA . HIS A 1 415 ? 105.697 120.224 125.580 1.00 51.36 441 HIS A CA 1
ATOM 3088 C C . HIS A 1 415 ? 106.036 121.697 125.784 1.00 55.36 441 HIS A C 1
ATOM 3089 O O . HIS A 1 415 ? 106.384 122.399 124.829 1.00 56.95 441 HIS A O 1
ATOM 3096 N N . ILE A 1 416 ? 105.934 122.164 127.027 1.00 55.68 442 ILE A N 1
ATOM 3097 C CA . ILE A 1 416 ? 106.242 123.551 127.357 1.00 55.23 442 ILE A CA 1
ATOM 3098 C C . ILE A 1 416 ? 107.329 123.592 128.423 1.00 62.94 442 ILE A C 1
ATOM 3099 O O . ILE A 1 416 ? 107.344 124.487 129.275 1.00 64.81 442 ILE A O 1
ATOM 3104 N N . GLU A 1 417 ? 108.238 122.622 128.385 1.00 65.86 443 GLU A N 1
ATOM 3105 C CA . GLU A 1 417 ? 109.301 122.543 129.376 1.00 66.19 443 GLU A CA 1
ATOM 3106 C C . GLU A 1 417 ? 110.267 123.716 129.243 1.00 70.61 443 GLU A C 1
ATOM 3107 O O . GLU A 1 417 ? 110.436 124.295 128.166 1.00 73.35 443 GLU A O 1
ATOM 3113 N N . ASN A 1 418 ? 110.901 124.060 130.363 1.00 70.21 444 ASN A N 1
ATOM 3114 C CA . ASN A 1 418 ? 111.916 125.110 130.436 1.00 69.65 444 ASN A CA 1
ATOM 3115 C C . ASN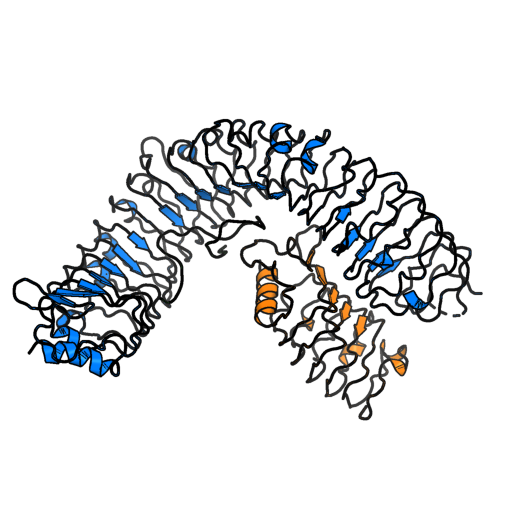 A 1 418 ? 111.369 126.447 129.935 1.00 72.88 444 ASN A C 1
ATOM 3116 O O . ASN A 1 418 ? 111.921 127.087 129.039 1.00 76.89 444 ASN A O 1
ATOM 3121 N N . ASN A 1 419 ? 110.258 126.861 130.542 1.00 71.31 445 ASN A N 1
ATOM 3122 C CA . ASN A 1 419 ? 109.645 128.146 130.230 1.00 71.03 445 ASN A CA 1
ATOM 3123 C C . ASN A 1 419 ? 109.323 128.894 131.518 1.00 73.49 445 ASN A C 1
ATOM 3124 O O . ASN A 1 419 ? 109.724 128.466 132.605 1.00 76.11 445 ASN A O 1
ATOM 3129 N N . GLN A 1 420 ? 108.604 130.008 131.410 1.00 72.24 446 GLN A N 1
ATOM 3130 C CA . GLN A 1 420 ? 108.194 130.799 132.563 1.00 71.48 446 GLN A CA 1
ATOM 3131 C C . GLN A 1 420 ? 106.680 130.968 132.601 1.00 70.54 446 GLN A C 1
ATOM 3132 O O . GLN A 1 420 ? 106.162 132.049 132.889 1.00 72.00 446 GLN A O 1
ATOM 3138 N N . PHE A 1 421 ? 105.953 129.893 132.305 1.00 69.81 447 PHE A N 1
ATOM 3139 C CA . PHE A 1 421 ? 104.500 129.932 132.357 1.00 68.86 447 PHE A CA 1
ATOM 3140 C C . PHE A 1 421 ? 104.013 130.006 133.799 1.00 70.61 447 PHE A C 1
ATOM 3141 O O . PHE A 1 421 ? 104.622 129.450 134.716 1.00 74.00 447 PHE A O 1
ATOM 3149 N N . GLY A 1 422 ? 102.897 130.703 133.993 1.00 72.35 448 GLY A N 1
ATOM 3150 C CA . GLY A 1 422 ? 102.314 130.848 135.312 1.00 71.12 448 GLY A CA 1
ATOM 3151 C C . GLY A 1 422 ? 100.888 130.344 135.382 1.00 74.99 448 GLY A C 1
ATOM 3152 O O . GLY A 1 422 ? 100.469 129.532 134.552 1.00 76.28 448 GLY A O 1
ATOM 3153 N N . GLY A 1 423 ? 100.132 130.818 136.370 1.00 77.16 449 GLY A N 1
ATOM 3154 C CA . GLY A 1 423 ? 98.749 130.402 136.506 1.00 85.33 449 GLY A CA 1
ATOM 3155 C C . GLY A 1 423 ? 98.613 129.071 137.229 1.00 84.31 449 GLY A C 1
ATOM 3156 O O . GLY A 1 423 ? 99.476 128.663 138.008 1.00 82.88 449 GLY A O 1
ATOM 3157 N N . ASN A 1 424 ? 97.503 128.390 136.960 1.00 82.35 450 ASN A N 1
ATOM 3158 C CA . ASN A 1 424 ? 97.187 127.116 137.586 1.00 80.25 450 ASN A CA 1
ATOM 3159 C C . ASN A 1 424 ? 97.137 126.013 136.538 1.00 83.22 450 ASN A C 1
ATOM 3160 O O . ASN A 1 424 ? 97.025 126.269 135.336 1.00 83.35 450 ASN A O 1
ATOM 3165 N N . ILE A 1 425 ? 97.223 124.777 137.014 1.00 81.75 451 ILE A N 1
ATOM 3166 C CA . ILE A 1 425 ? 97.196 123.615 136.119 1.00 79.38 451 ILE A CA 1
ATOM 3167 C C . ILE A 1 425 ? 95.796 123.464 135.536 1.00 81.55 451 ILE A C 1
ATOM 3168 O O . ILE A 1 425 ? 94.805 123.581 136.279 1.00 82.85 451 ILE A O 1
ATOM 3173 N N . PRO A 1 426 ? 95.657 123.231 134.230 1.00 76.78 452 PRO A N 1
ATOM 3174 C CA . PRO A 1 426 ? 94.323 123.012 133.658 1.00 72.79 452 PRO A CA 1
ATOM 3175 C C . PRO A 1 426 ? 93.647 121.799 134.278 1.00 78.08 452 PRO A C 1
ATOM 3176 O O . PRO A 1 426 ? 94.291 120.796 134.591 1.00 85.86 452 PRO A O 1
ATOM 3180 N N . ALA A 1 427 ? 92.330 121.901 134.458 1.00 79.02 453 ALA A N 1
ATOM 3181 C CA . ALA A 1 427 ? 91.558 120.857 135.116 1.00 82.84 453 ALA A CA 1
ATOM 3182 C C . ALA A 1 427 ? 90.869 119.903 134.148 1.00 81.85 453 ALA A C 1
ATOM 3183 O O . ALA A 1 427 ? 90.338 118.879 134.592 1.00 78.73 453 ALA A O 1
ATOM 3185 N N . ALA A 1 428 ? 90.864 120.200 132.849 1.00 82.90 454 ALA A N 1
ATOM 3186 C CA . ALA A 1 428 ? 90.188 119.336 131.882 1.00 82.37 454 ALA A CA 1
ATOM 3187 C C . ALA A 1 428 ? 90.816 119.558 130.513 1.00 82.19 454 ALA A C 1
ATOM 3188 O O . ALA A 1 428 ? 90.643 120.626 129.919 1.00 82.29 454 ALA A O 1
ATOM 3190 N N . ALA A 1 429 ? 91.534 118.553 130.019 1.00 80.35 455 ALA A N 1
ATOM 3191 C CA . ALA A 1 429 ? 92.181 118.602 128.710 1.00 76.90 455 ALA A CA 1
ATOM 3192 C C . ALA A 1 429 ? 91.947 117.289 127.970 1.00 72.98 455 ALA A C 1
ATOM 3193 O O . ALA A 1 429 ? 92.883 116.645 127.493 1.00 74.26 455 ALA A O 1
ATOM 3195 N N . VAL A 1 430 ? 90.681 116.872 127.894 1.00 71.49 456 VAL A N 1
ATOM 3196 C CA . VAL A 1 430 ? 90.281 115.586 127.324 1.00 72.46 456 VAL A CA 1
ATOM 3197 C C . VAL A 1 430 ? 90.959 115.349 125.981 1.00 72.09 456 VAL A C 1
ATOM 3198 O O . VAL A 1 430 ? 90.929 116.209 125.093 1.00 71.63 456 VAL A O 1
ATOM 3202 N N . GLY A 1 431 ? 91.575 114.179 125.830 1.00 69.61 457 GLY A N 1
ATOM 3203 C CA . GLY A 1 431 ? 92.328 113.840 124.642 1.00 66.79 457 GLY A CA 1
ATOM 3204 C C . GLY A 1 431 ? 93.826 114.015 124.763 1.00 67.06 457 GLY A C 1
ATOM 3205 O O . GLY A 1 431 ? 94.550 113.647 123.830 1.00 69.03 457 GLY A O 1
ATOM 3206 N N . LEU A 1 432 ? 94.313 114.559 125.875 1.00 64.48 458 LEU A N 1
ATOM 3207 C CA . LEU A 1 432 ? 95.743 114.750 126.066 1.00 60.01 458 LEU A CA 1
ATOM 3208 C C . LEU A 1 432 ? 96.421 113.422 126.372 1.00 61.85 458 LEU A C 1
ATOM 3209 O O . LEU A 1 432 ? 95.872 112.578 127.086 1.00 63.96 458 LEU A O 1
ATOM 3214 N N . ARG A 1 433 ? 97.622 113.238 125.822 1.00 59.61 459 ARG A N 1
ATOM 3215 C CA . ARG A 1 433 ? 98.384 112.016 126.034 1.00 55.90 459 ARG A CA 1
ATOM 3216 C C . ARG A 1 433 ? 99.824 112.262 126.463 1.00 57.24 459 ARG A C 1
ATOM 3217 O O . ARG A 1 433 ? 100.528 111.297 126.777 1.00 66.37 459 ARG A O 1
ATOM 3225 N N . GLU A 1 434 ? 100.283 113.513 126.486 1.00 55.96 460 GLU A N 1
ATOM 3226 C CA . GLU A 1 434 ? 101.655 113.816 126.890 1.00 52.57 460 GLU A CA 1
ATOM 3227 C C . GLU A 1 434 ? 101.675 115.239 127.442 1.00 56.16 460 GLU A C 1
ATOM 3228 O O . GLU A 1 434 ? 101.664 116.204 126.673 1.00 62.36 460 GLU A O 1
ATOM 3234 N N . PHE A 1 435 ? 101.707 115.357 128.765 1.00 51.83 461 PHE A N 1
ATOM 3235 C CA . PHE A 1 435 ? 101.767 116.643 129.455 1.00 49.56 461 PHE A CA 1
ATOM 3236 C C . PHE A 1 435 ? 103.136 116.728 130.130 1.00 53.95 461 PHE A C 1
ATOM 3237 O O . PHE A 1 435 ? 103.306 116.313 131.277 1.00 60.67 461 PHE A O 1
ATOM 3245 N N . ILE A 1 436 ? 104.109 117.274 129.409 1.00 54.13 462 ILE A N 1
ATOM 3246 C CA . ILE A 1 436 ? 105.464 117.455 129.914 1.00 52.74 462 ILE A CA 1
ATOM 3247 C C . ILE A 1 436 ? 105.685 118.950 130.100 1.00 54.94 462 ILE A C 1
ATOM 3248 O O . ILE A 1 436 ? 105.686 119.714 129.126 1.00 54.04 462 ILE A O 1
ATOM 3253 N N . ALA A 1 437 ? 105.870 119.372 131.353 1.00 59.93 463 ALA A N 1
ATOM 3254 C CA . ALA A 1 437 ? 106.041 120.791 131.662 1.00 59.38 463 ALA A CA 1
ATOM 3255 C C . ALA A 1 437 ? 106.870 120.890 132.942 1.00 67.68 463 ALA A C 1
ATOM 3256 O O . ALA A 1 437 ? 106.335 120.714 134.040 1.00 70.90 463 ALA A O 1
ATOM 3258 N N . GLY A 1 438 ? 108.164 121.182 132.790 1.00 71.25 464 GLY A N 1
ATOM 3259 C CA . GLY A 1 438 ? 109.059 121.276 133.919 1.00 74.62 464 GLY A CA 1
ATOM 3260 C C . GLY A 1 438 ? 109.793 122.605 133.930 1.00 74.40 464 GLY A C 1
ATOM 3261 O O . GLY A 1 438 ? 109.862 123.313 132.922 1.00 77.60 464 GLY A O 1
ATOM 3262 N N . ASN A 1 439 ? 110.334 122.934 135.105 1.00 71.55 465 ASN A N 1
ATOM 3263 C CA . ASN A 1 439 ? 111.102 124.163 135.312 1.00 70.38 465 ASN A CA 1
ATOM 3264 C C . ASN A 1 439 ? 110.279 125.405 134.979 1.00 71.96 465 ASN A C 1
ATOM 3265 O O . ASN A 1 439 ? 110.817 126.430 134.554 1.00 74.93 465 ASN A O 1
ATOM 3270 N N . ASN A 1 440 ? 108.966 125.320 135.171 1.00 70.79 466 ASN A N 1
ATOM 3271 C CA . ASN A 1 440 ? 108.066 126.434 134.927 1.00 71.92 466 ASN A CA 1
ATOM 3272 C C . ASN A 1 440 ? 107.799 127.178 136.234 1.00 76.63 466 ASN A C 1
ATOM 3273 O O . ASN A 1 440 ? 108.419 126.921 137.268 1.00 81.01 466 ASN A O 1
ATOM 3278 N N . ASN A 1 441 ? 106.857 128.120 136.182 1.00 76.53 467 ASN A N 1
ATOM 3279 C CA . ASN A 1 441 ? 106.473 128.909 137.345 1.00 79.84 467 ASN A CA 1
ATOM 3280 C C . ASN A 1 441 ? 105.031 128.652 137.770 1.00 79.52 467 ASN A C 1
ATOM 3281 O O . ASN A 1 441 ? 104.380 129.549 138.314 1.00 86.70 467 ASN A O 1
ATOM 3286 N N . PHE A 1 442 ? 104.517 127.449 137.520 1.00 74.31 468 PHE A N 1
ATOM 3287 C CA . PHE A 1 442 ? 103.168 127.107 137.946 1.00 73.11 468 PHE A CA 1
ATOM 3288 C C . PHE A 1 442 ? 103.069 127.142 139.466 1.00 78.82 468 PHE A C 1
ATOM 3289 O O . PHE A 1 442 ? 104.018 126.809 140.181 1.00 85.62 468 PHE A O 1
ATOM 3297 N N . SER A 1 443 ? 101.905 127.555 139.960 1.00 79.24 469 SER A N 1
ATOM 3298 C CA . SER A 1 443 ? 101.678 127.679 141.392 1.00 85.65 469 SER A CA 1
ATOM 3299 C C . SER A 1 443 ? 100.240 127.283 141.697 1.00 88.87 469 SER A C 1
ATOM 3300 O O . SER A 1 443 ? 99.447 126.997 140.796 1.00 87.34 469 SER A O 1
ATOM 3303 N N . GLY A 1 444 ? 99.910 127.266 142.985 1.00 90.57 470 GLY A N 1
ATOM 3304 C CA . GLY A 1 444 ? 98.583 126.900 143.428 1.00 93.95 470 GLY A CA 1
ATOM 3305 C C . GLY A 1 444 ? 98.414 125.400 143.574 1.00 95.72 470 GLY A C 1
ATOM 3306 O O . GLY A 1 444 ? 99.233 124.593 143.130 1.00 96.63 470 GLY A O 1
ATOM 3307 N N . GLU A 1 445 ? 97.316 125.023 144.224 1.00 99.07 471 GLU A N 1
ATOM 3308 C CA . GLU A 1 445 ? 97.008 123.614 144.417 1.00 99.78 471 GLU A CA 1
ATOM 3309 C C . GLU A 1 445 ? 96.663 122.951 143.089 1.00 101.10 471 GLU A C 1
ATOM 3310 O O . GLU A 1 445 ? 96.035 123.550 142.212 1.00 103.56 471 GLU A O 1
ATOM 3316 N N . MET A 1 446 ? 97.086 121.698 142.948 1.00 98.75 472 MET A N 1
ATOM 3317 C CA . MET A 1 446 ? 96.759 120.940 141.754 1.00 98.96 472 MET A CA 1
ATOM 3318 C C . MET A 1 446 ? 95.255 120.668 141.710 1.00 99.74 472 MET A C 1
ATOM 3319 O O . MET A 1 446 ? 94.603 120.583 142.754 1.00 98.73 472 MET A O 1
ATOM 3324 N N . PRO A 1 447 ? 94.680 120.540 140.513 1.00 100.20 473 PRO A N 1
ATOM 3325 C CA . PRO A 1 447 ? 93.225 120.365 140.411 1.00 96.40 473 PRO A CA 1
ATOM 3326 C C . PRO A 1 447 ? 92.755 119.110 141.130 1.00 95.28 473 PRO A C 1
ATOM 3327 O O . PRO A 1 447 ? 93.468 118.107 141.213 1.00 97.90 473 PRO A O 1
ATOM 3331 N N . ALA A 1 448 ? 91.532 119.187 141.660 1.00 96.56 474 ALA A N 1
ATOM 3332 C CA . ALA A 1 448 ? 91.038 118.152 142.564 1.00 100.55 474 ALA A CA 1
ATOM 3333 C C . ALA A 1 448 ? 90.936 116.799 141.870 1.00 101.42 474 ALA A C 1
ATOM 3334 O O . ALA A 1 448 ? 91.428 115.788 142.386 1.00 103.38 474 ALA A O 1
ATOM 3336 N N . SER A 1 449 ? 90.300 116.753 140.700 1.00 96.65 475 SER A N 1
ATOM 3337 C CA . SER A 1 449 ? 90.059 115.460 140.059 1.00 98.90 475 SER A CA 1
ATOM 3338 C C . SER A 1 449 ? 91.284 114.982 139.284 1.00 101.29 475 SER A C 1
ATOM 3339 O O . SER A 1 449 ? 91.930 114.002 139.668 1.00 105.63 475 SER A O 1
ATOM 3342 N N . LEU A 1 450 ? 91.638 115.690 138.208 1.00 96.32 476 LEU A N 1
ATOM 3343 C CA . LEU A 1 450 ? 92.758 115.328 137.332 1.00 93.55 476 LEU A CA 1
ATOM 3344 C C . LEU A 1 450 ? 92.738 113.853 136.928 1.00 91.47 476 LEU A C 1
ATOM 3345 O O . LEU A 1 450 ? 93.783 113.276 136.612 1.00 94.27 476 LEU A O 1
ATOM 3350 N N . GLY A 1 451 ? 91.565 113.224 136.932 1.00 89.28 477 GLY A N 1
ATOM 3351 C CA . GLY A 1 451 ? 91.459 111.822 136.580 1.00 90.91 477 GLY A CA 1
ATOM 3352 C C . GLY A 1 451 ? 90.272 111.542 135.685 1.00 91.75 477 GLY A C 1
ATOM 3353 O O . GLY A 1 451 ? 90.102 110.426 135.186 1.00 94.41 477 GLY A O 1
ATOM 3354 N N . LYS A 1 452 ? 89.441 112.563 135.474 1.00 92.11 478 LYS A N 1
ATOM 3355 C CA . LYS A 1 452 ? 88.331 112.486 134.540 1.00 92.44 478 LYS A CA 1
ATOM 3356 C C . LYS A 1 452 ? 88.431 113.488 133.403 1.00 88.87 478 LYS A C 1
ATOM 3357 O O . LYS A 1 452 ? 87.796 113.278 132.364 1.00 87.07 478 LYS A O 1
ATOM 3363 N N . GLY A 1 453 ? 89.199 114.562 133.567 1.00 88.96 479 GLY A N 1
ATOM 3364 C CA . GLY A 1 453 ? 89.425 115.509 132.496 1.00 85.31 479 GLY A CA 1
ATOM 3365 C C . GLY A 1 453 ? 90.587 115.112 131.610 1.00 83.14 479 GLY A C 1
ATOM 3366 O O . GLY A 1 453 ? 90.693 115.577 130.473 1.00 84.62 479 GLY A O 1
ATOM 3367 N N . MET A 1 454 ? 91.471 114.257 132.121 1.00 79.79 480 MET A N 1
ATOM 3368 C CA . MET A 1 454 ? 92.583 113.699 131.349 1.00 78.92 480 MET A CA 1
ATOM 3369 C C . MET A 1 454 ? 92.638 112.192 131.568 1.00 77.83 480 MET A C 1
ATOM 3370 O O . MET A 1 454 ? 93.533 111.682 132.252 1.00 79.86 480 MET A O 1
ATOM 3375 N N . PRO A 1 455 ? 91.688 111.444 131.000 1.00 75.49 481 PRO A N 1
ATOM 3376 C CA . PRO A 1 455 ? 91.705 109.985 131.153 1.00 72.92 481 PRO A CA 1
ATOM 3377 C C . PRO A 1 455 ? 92.652 109.271 130.204 1.00 71.30 481 PRO A C 1
ATOM 3378 O O . PRO A 1 455 ? 92.800 108.049 130.312 1.00 70.98 481 PRO A O 1
ATOM 3382 N N . LEU A 1 456 ? 93.297 109.991 129.286 1.00 71.62 482 LEU A N 1
ATOM 3383 C CA . LEU A 1 456 ? 94.177 109.393 128.291 1.00 70.41 482 LEU A CA 1
ATOM 3384 C C . LEU A 1 456 ? 95.638 109.784 128.482 1.00 67.57 482 LEU A C 1
ATOM 3385 O O . LEU A 1 456 ? 96.441 109.605 127.560 1.00 67.86 482 LEU A O 1
ATOM 3390 N N . LEU A 1 457 ? 96.000 110.318 129.646 1.00 67.18 483 LEU A N 1
ATOM 3391 C CA . LEU A 1 457 ? 97.376 110.734 129.880 1.00 64.40 483 LEU A CA 1
ATOM 3392 C C . LEU A 1 457 ? 98.306 109.527 129.913 1.00 67.22 483 LEU A C 1
ATOM 3393 O O . LEU A 1 457 ? 97.978 108.485 130.485 1.00 69.87 483 LEU A O 1
ATOM 3398 N N . GLN A 1 458 ? 99.479 109.677 129.292 1.00 67.32 484 GLN A N 1
ATOM 3399 C CA . GLN A 1 458 ? 100.483 108.623 129.261 1.00 60.38 484 GLN A CA 1
ATOM 3400 C C . GLN A 1 458 ? 101.811 109.013 129.889 1.00 58.89 484 GLN A C 1
ATOM 3401 O O . GLN A 1 458 ? 102.600 108.120 130.216 1.00 61.06 484 GLN A O 1
ATOM 3407 N N . ALA A 1 459 ? 102.083 110.304 130.064 1.00 58.97 485 ALA A N 1
ATOM 3408 C CA . ALA A 1 459 ? 103.341 110.748 130.661 1.00 56.48 485 ALA A CA 1
ATOM 3409 C C . ALA A 1 459 ? 103.144 112.153 131.201 1.00 56.86 485 ALA A C 1
ATOM 3410 O O . ALA A 1 459 ? 102.772 113.057 130.447 1.00 62.45 485 ALA A O 1
ATOM 3412 N N . MET A 1 460 ? 103.389 112.337 132.495 1.00 52.43 486 MET A N 1
ATOM 3413 C CA . MET A 1 460 ? 103.253 113.631 133.147 1.00 52.58 486 MET A CA 1
ATOM 3414 C C . MET A 1 460 ? 104.551 113.987 133.859 1.00 57.52 486 MET A C 1
ATOM 3415 O O . MET A 1 460 ? 105.155 113.143 134.528 1.00 66.48 486 MET A O 1
ATOM 3420 N N . ASN A 1 461 ? 104.974 115.240 133.710 1.00 55.32 487 ASN A N 1
ATOM 3421 C CA . ASN A 1 461 ? 106.187 115.743 134.346 1.00 60.80 487 ASN A CA 1
ATOM 3422 C C . ASN A 1 461 ? 105.931 117.174 134.788 1.00 65.45 487 ASN A C 1
ATOM 3423 O O . ASN A 1 461 ? 105.600 118.029 133.961 1.00 68.89 487 ASN A O 1
ATOM 3428 N N . LEU A 1 462 ? 106.078 117.433 136.091 1.00 66.67 488 LEU A N 1
ATOM 3429 C CA . LEU A 1 462 ? 105.883 118.768 136.643 1.00 65.65 488 LEU A CA 1
ATOM 3430 C C . LEU A 1 462 ? 106.991 119.132 137.625 1.00 72.25 488 LEU A C 1
ATOM 3431 O O . LEU A 1 462 ? 106.750 119.855 138.598 1.00 77.34 488 LEU A O 1
ATOM 3436 N N . SER A 1 463 ? 108.203 118.638 137.391 1.00 73.70 489 SER A N 1
ATOM 3437 C CA . SER A 1 463 ? 109.319 118.929 138.279 1.00 76.85 489 SER A CA 1
ATOM 3438 C C . SER A 1 463 ? 109.746 120.388 138.159 1.00 80.09 489 SER A C 1
ATOM 3439 O O . SER A 1 463 ? 109.646 121.004 137.095 1.00 82.16 489 SER A O 1
ATOM 3442 N N . GLY A 1 464 ? 110.227 120.939 139.271 1.00 77.33 490 GLY A N 1
ATOM 3443 C CA . GLY A 1 464 ? 110.762 122.284 139.294 1.00 75.98 490 GLY A CA 1
ATOM 3444 C C . GLY A 1 464 ? 109.743 123.390 139.455 1.00 75.40 490 GLY A C 1
ATOM 3445 O O . GLY A 1 464 ? 110.132 124.565 139.481 1.00 77.44 490 GLY A O 1
ATOM 3446 N N . ASN A 1 465 ? 108.460 123.061 139.566 1.00 75.35 491 ASN A N 1
ATOM 3447 C CA . ASN A 1 465 ? 107.421 124.072 139.705 1.00 77.87 491 ASN A CA 1
ATOM 3448 C C . ASN A 1 465 ? 107.343 124.536 141.159 1.00 82.01 491 ASN A C 1
ATOM 3449 O O . ASN A 1 465 ? 108.172 124.180 142.001 1.00 87.90 491 ASN A O 1
ATOM 3454 N N . GLN A 1 466 ? 106.330 125.347 141.469 1.00 82.98 492 GLN A N 1
ATOM 3455 C CA . GLN A 1 466 ? 106.114 125.857 142.817 1.00 85.68 492 GLN A CA 1
ATOM 3456 C C . GLN A 1 466 ? 104.762 125.427 143.375 1.00 86.18 492 GLN A C 1
ATOM 3457 O O . GLN A 1 466 ? 104.202 126.113 144.236 1.00 92.65 492 GLN A O 1
ATOM 3463 N N . LEU A 1 467 ? 104.225 124.308 142.894 1.00 83.03 493 LEU A N 1
ATOM 3464 C CA . LEU A 1 467 ? 102.932 123.833 143.364 1.00 85.01 493 LEU A CA 1
ATOM 3465 C C . LEU A 1 467 ? 103.009 123.414 144.826 1.00 89.20 493 LEU A C 1
ATOM 3466 O O . LEU A 1 467 ? 104.021 122.880 145.286 1.00 92.90 493 LEU A O 1
ATOM 3471 N N . PHE A 1 468 ? 101.926 123.664 145.557 1.00 93.20 494 PHE A N 1
ATOM 3472 C CA . PHE A 1 468 ? 101.787 123.236 146.941 1.00 98.03 494 PHE A CA 1
ATOM 3473 C C . PHE A 1 468 ? 100.436 122.551 147.109 1.00 100.48 494 PHE A C 1
ATOM 3474 O O . PHE A 1 468 ? 99.640 122.458 146.169 1.00 101.56 494 PHE A O 1
ATOM 3482 N N . GLY A 1 469 ? 100.175 122.067 148.319 1.00 97.31 495 GLY A N 1
ATOM 3483 C CA . GLY A 1 469 ? 98.935 121.369 148.591 1.00 97.35 495 GLY A CA 1
ATOM 3484 C C . GLY A 1 469 ? 99.137 119.892 148.851 1.00 99.17 495 GLY A C 1
ATOM 3485 O O . GLY A 1 469 ? 99.978 119.512 149.671 1.00 102.31 495 GLY A O 1
ATOM 3486 N N . GLY A 1 470 ? 98.373 119.047 148.161 1.00 100.20 496 GLY A N 1
ATOM 3487 C CA . GLY A 1 470 ? 98.481 117.616 148.344 1.00 101.51 496 GLY A CA 1
ATOM 3488 C C . GLY A 1 470 ? 98.293 116.879 147.034 1.00 101.65 496 GLY A C 1
ATOM 3489 O O . GLY A 1 470 ? 97.735 117.407 146.069 1.00 102.72 496 GLY A O 1
ATOM 3490 N N . ILE A 1 471 ? 98.774 115.643 147.018 1.00 101.67 497 ILE A N 1
ATOM 3491 C CA . ILE A 1 471 ? 98.636 114.799 145.825 1.00 103.20 497 ILE A CA 1
ATOM 3492 C C . ILE A 1 471 ? 97.183 114.354 145.694 1.00 102.93 497 ILE A C 1
ATOM 3493 O O . ILE A 1 471 ? 96.614 113.815 146.660 1.00 102.44 497 ILE A O 1
ATOM 3498 N N . PRO A 1 472 ? 96.542 114.564 144.545 1.00 102.58 498 PRO A N 1
ATOM 3499 C CA . PRO A 1 472 ? 95.147 114.133 144.389 1.00 101.32 498 PRO A CA 1
ATOM 3500 C C . PRO A 1 472 ? 95.012 112.623 144.512 1.00 102.83 498 PRO A C 1
ATOM 3501 O O . PRO A 1 472 ? 95.884 111.863 144.086 1.00 105.12 498 PRO A O 1
ATOM 3505 N N . SER A 1 473 ? 93.898 112.191 145.106 1.00 102.51 499 SER A N 1
ATOM 3506 C CA . SER A 1 473 ? 93.627 110.768 145.264 1.00 100.62 499 SER A CA 1
ATOM 3507 C C . SER A 1 473 ? 93.097 110.121 143.991 1.00 98.55 499 SER A C 1
ATOM 3508 O O . SER A 1 473 ? 93.040 108.888 143.922 1.00 94.77 499 SER A O 1
ATOM 3511 N N . SER A 1 474 ? 92.713 110.911 142.992 1.00 98.63 500 SER A N 1
ATOM 3512 C CA . SER A 1 474 ? 92.188 110.387 141.740 1.00 98.00 500 SER A CA 1
ATOM 3513 C C . SER A 1 474 ? 93.282 110.101 140.717 1.00 98.21 500 SER A C 1
ATOM 3514 O O . SER A 1 474 ? 92.987 109.554 139.648 1.00 97.24 500 SER A O 1
ATOM 3517 N N . VAL A 1 475 ? 94.538 110.436 141.028 1.00 99.85 501 VAL A N 1
ATOM 3518 C CA . VAL A 1 475 ? 95.643 110.144 140.118 1.00 98.16 501 VAL A CA 1
ATOM 3519 C C . VAL A 1 475 ? 95.761 108.644 139.879 1.00 98.96 501 VAL A C 1
ATOM 3520 O O . VAL A 1 475 ? 96.173 108.208 138.797 1.00 99.16 501 VAL A O 1
ATOM 3524 N N . ALA A 1 476 ? 95.382 107.832 140.868 1.00 99.11 502 ALA A N 1
ATOM 3525 C CA . ALA A 1 476 ? 95.407 106.383 140.717 1.00 99.23 502 ALA A CA 1
ATOM 3526 C C . ALA A 1 476 ? 94.378 105.871 139.717 1.00 98.46 502 ALA A C 1
ATOM 3527 O O . ALA A 1 476 ? 94.439 104.695 139.344 1.00 97.51 502 ALA A O 1
ATOM 3529 N N . LYS A 1 477 ? 93.444 106.712 139.279 1.00 98.58 503 LYS A N 1
ATOM 3530 C CA . LYS A 1 477 ? 92.420 106.314 138.323 1.00 97.88 503 LYS A CA 1
ATOM 3531 C C . LYS A 1 477 ? 92.867 106.463 136.874 1.00 92.73 503 LYS A C 1
ATOM 3532 O O . LYS A 1 477 ? 92.087 106.157 135.967 1.00 89.79 503 LYS A O 1
ATOM 3538 N N . LEU A 1 478 ? 94.091 106.926 136.634 1.00 90.68 504 LEU A N 1
ATOM 3539 C CA . LEU A 1 478 ? 94.626 107.041 135.279 1.00 87.23 504 LEU A CA 1
ATOM 3540 C C . LEU A 1 478 ? 95.177 105.679 134.877 1.00 88.64 504 LEU A C 1
ATOM 3541 O O . LEU A 1 478 ? 96.218 105.244 135.374 1.00 89.39 504 LEU A O 1
ATOM 3546 N N . ARG A 1 479 ? 94.466 104.997 133.977 1.00 87.54 505 ARG A N 1
ATOM 3547 C CA . ARG A 1 479 ? 94.799 103.615 133.643 1.00 84.11 505 ARG A CA 1
ATOM 3548 C C . ARG A 1 479 ? 96.168 103.511 132.979 1.00 79.92 505 ARG A C 1
ATOM 3549 O O . ARG A 1 479 ? 97.099 102.917 133.533 1.00 83.66 505 ARG A O 1
ATOM 3557 N N . LEU A 1 480 ? 96.308 104.087 131.788 1.00 75.51 506 LEU A N 1
ATOM 3558 C CA . LEU A 1 480 ? 97.501 103.881 130.966 1.00 75.46 506 LEU A CA 1
ATOM 3559 C C . LEU A 1 480 ? 98.481 105.040 131.147 1.00 74.42 506 LEU A C 1
ATOM 3560 O O . LEU A 1 480 ? 98.738 105.837 130.245 1.00 74.34 506 LEU A O 1
ATOM 3565 N N . LEU A 1 481 ? 99.050 105.108 132.348 1.00 74.38 507 LEU A N 1
ATOM 3566 C CA . LEU A 1 481 ? 100.084 106.080 132.675 1.00 71.46 507 LEU A CA 1
ATOM 3567 C C . LEU A 1 481 ? 101.374 105.341 132.997 1.00 75.73 507 LEU A C 1
ATOM 3568 O O . LEU A 1 481 ? 101.374 104.411 133.811 1.00 80.05 507 LEU A O 1
ATOM 3573 N N . THR A 1 482 ? 102.469 105.755 132.363 1.00 71.89 508 THR A N 1
ATOM 3574 C CA . THR A 1 482 ? 103.758 105.090 132.511 1.00 69.19 508 THR A CA 1
ATOM 3575 C C . THR A 1 482 ? 104.783 105.905 133.284 1.00 69.99 508 THR A C 1
ATOM 3576 O O . THR A 1 482 ? 105.549 105.337 134.064 1.00 73.51 508 THR A O 1
ATOM 3580 N N . GLN A 1 483 ? 104.823 107.222 133.095 1.00 63.84 509 GLN A N 1
ATOM 3581 C CA . GLN A 1 483 ? 105.814 108.074 133.737 1.00 59.42 509 GLN A CA 1
ATOM 3582 C C . GLN A 1 483 ? 105.129 109.160 134.554 1.00 60.82 509 GLN A C 1
ATOM 3583 O O . GLN A 1 483 ? 104.140 109.755 134.114 1.00 65.23 509 GLN A O 1
ATOM 3589 N N . LEU A 1 484 ? 105.666 109.412 135.747 1.00 59.64 510 LEU A N 1
ATOM 3590 C CA . LEU A 1 484 ? 105.181 110.461 136.630 1.00 60.07 510 LEU A CA 1
ATOM 3591 C C . LEU A 1 484 ? 106.376 111.144 137.278 1.00 62.72 510 LEU A C 1
ATOM 3592 O O . LEU A 1 484 ? 107.406 110.513 137.531 1.00 65.16 510 LEU A O 1
ATOM 3597 N N . ASP A 1 485 ? 106.233 112.441 137.544 1.00 66.46 511 ASP A N 1
ATOM 3598 C CA . ASP A 1 485 ? 107.326 113.213 138.131 1.00 69.42 511 ASP A CA 1
ATOM 3599 C C . ASP A 1 485 ? 106.736 114.464 138.761 1.00 72.72 511 ASP A C 1
ATOM 3600 O O . ASP A 1 485 ? 106.148 115.292 138.058 1.00 72.63 511 ASP A O 1
ATOM 3605 N N . LEU A 1 486 ? 106.893 114.602 140.076 1.00 70.79 512 LEU A N 1
ATOM 3606 C CA . LEU A 1 486 ? 106.474 115.793 140.809 1.00 68.03 512 LEU A CA 1
ATOM 3607 C C . LEU A 1 486 ? 107.556 116.204 141.799 1.00 75.15 512 LEU A C 1
ATOM 3608 O O . LEU A 1 486 ? 107.272 116.545 142.952 1.00 79.46 512 LEU A O 1
ATOM 3613 N N . SER A 1 487 ? 108.811 116.174 141.364 1.00 77.05 513 SER A N 1
ATOM 3614 C CA . SER A 1 487 ? 109.936 116.456 142.241 1.00 80.78 513 SER A CA 1
ATOM 3615 C C . SER A 1 487 ? 110.235 117.953 142.291 1.00 83.74 513 SER A C 1
ATOM 3616 O O . SER A 1 487 ? 109.730 118.745 141.492 1.00 86.00 513 SER A O 1
ATOM 3619 N N . ARG A 1 488 ? 111.077 118.330 143.254 1.00 82.81 514 ARG A N 1
ATOM 3620 C CA . ARG A 1 488 ? 111.517 119.713 143.446 1.00 81.54 514 ARG A CA 1
ATOM 3621 C C . ARG A 1 488 ? 110.326 120.660 143.588 1.00 82.74 514 ARG A C 1
ATOM 3622 O O . ARG A 1 488 ? 110.274 121.737 142.990 1.00 86.20 514 ARG A O 1
ATOM 3630 N N . ASN A 1 489 ? 109.358 120.241 144.401 1.00 82.40 515 ASN A N 1
ATOM 3631 C CA . ASN A 1 489 ? 108.178 121.048 144.677 1.00 81.99 515 ASN A CA 1
ATOM 3632 C C . ASN A 1 489 ? 108.003 121.223 146.180 1.00 88.33 515 ASN A C 1
ATOM 3633 O O . ASN A 1 489 ? 108.880 120.841 146.960 1.00 94.97 515 ASN A O 1
ATOM 3638 N N . GLN A 1 490 ? 106.876 121.799 146.595 1.00 88.74 516 GLN A N 1
ATOM 3639 C CA . GLN A 1 490 ? 106.559 121.979 148.006 1.00 91.66 516 GLN A CA 1
ATOM 3640 C C . GLN A 1 490 ? 105.293 121.217 148.387 1.00 94.32 516 GLN A C 1
ATOM 3641 O O . GLN A 1 490 ? 104.556 121.631 149.284 1.00 97.75 516 GLN A O 1
ATOM 3647 N N . LEU A 1 491 ? 105.032 120.106 147.702 1.00 92.54 517 LEU A N 1
ATOM 3648 C CA . LEU A 1 491 ? 103.858 119.297 147.999 1.00 93.44 517 LEU A CA 1
ATOM 3649 C C . LEU A 1 491 ? 103.962 118.692 149.393 1.00 99.65 517 LEU A C 1
ATOM 3650 O O . LEU A 1 491 ? 105.044 118.313 149.848 1.00 102.21 517 LEU A O 1
ATOM 3655 N N . ALA A 1 492 ? 102.822 118.603 150.073 1.00 101.87 518 ALA A N 1
ATOM 3656 C CA . ALA A 1 492 ? 102.739 118.030 151.407 1.00 103.48 518 ALA A CA 1
ATOM 3657 C C . ALA A 1 492 ? 101.549 117.084 151.472 1.00 108.43 518 ALA A C 1
ATOM 3658 O O . ALA A 1 492 ? 100.783 116.944 150.515 1.00 108.69 518 ALA A O 1
ATOM 3660 N N . GLY A 1 493 ? 101.401 116.423 152.616 1.00 110.87 519 GLY A N 1
ATOM 3661 C CA . GLY A 1 493 ? 100.287 115.518 152.812 1.00 114.01 519 GLY A CA 1
ATOM 3662 C C . GLY A 1 493 ? 100.690 114.060 152.880 1.00 118.56 519 GLY A C 1
ATOM 3663 O O . GLY A 1 493 ? 101.700 113.714 153.500 1.00 117.63 519 GLY A O 1
ATOM 3664 N N . GLU A 1 494 ? 99.904 113.195 152.243 1.00 120.14 520 GLU A N 1
ATOM 3665 C CA . GLU A 1 494 ? 100.124 111.758 152.281 1.00 117.03 520 GLU A CA 1
ATOM 3666 C C . GLU A 1 494 ? 100.211 111.208 150.866 1.00 114.75 520 GLU A C 1
ATOM 3667 O O . GLU A 1 494 ? 99.517 111.673 149.957 1.00 114.70 520 GLU A O 1
ATOM 3673 N N . ILE A 1 495 ? 101.072 110.215 150.688 1.00 112.58 521 ILE A N 1
ATOM 3674 C CA . ILE A 1 495 ? 101.125 109.494 149.412 1.00 113.10 521 ILE A CA 1
ATOM 3675 C C . ILE A 1 495 ? 99.845 108.682 149.251 1.00 113.45 521 ILE A C 1
ATOM 3676 O O . ILE A 1 495 ? 99.423 108.006 150.207 1.00 112.99 521 ILE A O 1
ATOM 3681 N N . PRO A 1 496 ? 99.184 108.728 148.094 1.00 113.49 522 PRO A N 1
ATOM 3682 C CA . PRO A 1 496 ? 97.936 107.972 147.929 1.00 110.29 522 PRO A CA 1
ATOM 3683 C C . PRO A 1 496 ? 98.151 106.480 148.140 1.00 109.84 522 PRO A C 1
ATOM 3684 O O . PRO A 1 496 ? 99.161 105.912 147.719 1.00 109.41 522 PRO A O 1
ATOM 3688 N N . ALA A 1 497 ? 97.182 105.847 148.803 1.00 110.65 523 ALA A N 1
ATOM 3689 C CA . ALA A 1 497 ? 97.266 104.420 149.081 1.00 111.94 523 ALA A CA 1
ATOM 3690 C C . ALA A 1 497 ? 96.901 103.564 147.877 1.00 109.57 523 ALA A C 1
ATOM 3691 O O . ALA A 1 497 ? 97.232 102.373 147.858 1.00 104.88 523 ALA A O 1
ATOM 3693 N N . GLU A 1 498 ? 96.233 104.136 146.879 1.00 109.54 524 GLU A N 1
ATOM 3694 C CA . GLU A 1 498 ? 95.859 103.415 145.672 1.00 107.44 524 GLU A CA 1
ATOM 3695 C C . GLU A 1 498 ? 96.844 103.622 144.531 1.00 103.15 524 GLU A C 1
ATOM 3696 O O . GLU A 1 498 ? 96.604 103.125 143.426 1.00 100.75 524 GLU A O 1
ATOM 3702 N N . LEU A 1 499 ? 97.945 104.339 144.770 1.00 101.92 525 LEU A N 1
ATOM 3703 C CA . LEU A 1 499 ? 98.930 104.575 143.721 1.00 98.82 525 LEU A CA 1
ATOM 3704 C C . LEU A 1 499 ? 99.615 103.292 143.272 1.00 100.76 525 LEU A C 1
ATOM 3705 O O . LEU A 1 499 ? 100.148 103.244 142.159 1.00 100.80 525 LEU A O 1
ATOM 3710 N N . GLY A 1 500 ? 99.612 102.258 144.105 1.00 102.02 526 GLY A N 1
ATOM 3711 C CA . GLY A 1 500 ? 100.197 100.981 143.766 1.00 102.12 526 GLY A CA 1
ATOM 3712 C C . GLY A 1 500 ? 99.268 100.018 143.061 1.00 102.84 526 GLY A C 1
ATOM 3713 O O . GLY A 1 500 ? 99.640 98.858 142.855 1.00 102.76 526 GLY A O 1
ATOM 3714 N N . ALA A 1 501 ? 98.069 100.457 142.684 1.00 101.05 527 ALA A N 1
ATOM 3715 C CA . ALA A 1 501 ? 97.088 99.591 142.048 1.00 99.44 527 ALA A CA 1
ATOM 3716 C C . ALA A 1 501 ? 96.910 99.871 140.562 1.00 100.11 527 ALA A C 1
ATOM 3717 O O . ALA A 1 501 ? 96.145 99.160 139.903 1.00 101.29 527 ALA A O 1
ATOM 3719 N N . MET A 1 502 ? 97.586 100.878 140.017 1.00 98.41 528 MET A N 1
ATOM 3720 C CA . MET A 1 502 ? 97.459 101.158 138.596 1.00 95.41 528 MET A CA 1
ATOM 3721 C C . MET A 1 502 ? 98.242 100.135 137.778 1.00 92.93 528 MET A C 1
ATOM 3722 O O . MET A 1 502 ? 99.075 99.386 138.296 1.00 93.64 528 MET A O 1
ATOM 3727 N N . ARG A 1 503 ? 97.963 100.117 136.474 1.00 89.65 529 ARG A N 1
ATOM 3728 C CA . ARG A 1 503 ? 98.421 99.024 135.624 1.00 89.21 529 ARG A CA 1
ATOM 3729 C C . ARG A 1 503 ? 99.881 99.185 135.212 1.00 85.77 529 ARG A C 1
ATOM 3730 O O . ARG A 1 503 ? 100.723 98.339 135.530 1.00 90.04 529 ARG A O 1
ATOM 3738 N N . VAL A 1 504 ? 100.202 100.269 134.505 1.00 80.85 530 VAL A N 1
ATOM 3739 C CA . VAL A 1 504 ? 101.468 100.352 133.785 1.00 78.19 530 VAL A CA 1
ATOM 3740 C C . VAL A 1 504 ? 102.343 101.454 134.378 1.00 81.57 530 VAL A C 1
ATOM 3741 O O . VAL A 1 504 ? 103.096 102.124 133.662 1.00 82.26 530 VAL A O 1
ATOM 3745 N N . LEU A 1 505 ? 102.254 101.660 135.690 1.00 82.14 531 LEU A N 1
ATOM 3746 C CA . LEU A 1 505 ? 103.172 102.586 136.343 1.00 80.30 531 LEU A CA 1
ATOM 3747 C C . LEU A 1 505 ? 104.579 102.000 136.345 1.00 84.16 531 LEU A C 1
ATOM 3748 O O . LEU A 1 505 ? 104.798 100.886 136.832 1.00 90.61 531 LEU A O 1
ATOM 3753 N N . SER A 1 506 ? 105.533 102.751 135.797 1.00 79.75 532 SER A N 1
ATOM 3754 C CA . SER A 1 506 ? 106.905 102.272 135.701 1.00 79.27 532 SER A CA 1
ATOM 3755 C C . SER A 1 506 ? 107.956 103.332 135.998 1.00 76.20 532 SER A C 1
ATOM 3756 O O . SER A 1 506 ? 109.148 103.036 135.869 1.00 79.08 532 SER A O 1
ATOM 3759 N N . ALA A 1 507 ? 107.567 104.545 136.386 1.00 72.02 533 ALA A N 1
ATOM 3760 C CA . ALA A 1 507 ? 108.540 105.591 136.692 1.00 66.70 533 ALA A CA 1
ATOM 3761 C C . ALA A 1 507 ? 107.892 106.566 137.665 1.00 69.22 533 ALA A C 1
ATOM 3762 O O . ALA A 1 507 ? 106.941 107.263 137.298 1.00 72.31 533 ALA A O 1
ATOM 3764 N N . LEU A 1 508 ? 108.404 106.614 138.893 1.00 68.77 534 LEU A N 1
ATOM 3765 C CA . LEU A 1 508 ? 107.853 107.463 139.945 1.00 64.81 534 LEU A CA 1
ATOM 3766 C C . LEU A 1 508 ? 108.993 108.237 140.591 1.00 69.30 534 LEU A C 1
ATOM 3767 O O . LEU A 1 508 ? 109.884 107.639 141.203 1.00 73.26 534 LEU A O 1
ATOM 3772 N N . ASP A 1 509 ? 108.967 109.561 140.456 1.00 69.53 535 ASP A N 1
ATOM 3773 C CA . ASP A 1 509 ? 109.970 110.440 141.048 1.00 70.92 535 ASP A CA 1
ATOM 3774 C C . ASP A 1 509 ? 109.251 111.463 141.918 1.00 73.30 535 ASP A C 1
ATOM 3775 O O . ASP A 1 509 ? 108.493 112.295 141.408 1.00 71.39 535 ASP A O 1
ATOM 3780 N N . LEU A 1 510 ? 109.489 111.402 143.226 1.00 75.45 536 LEU A N 1
ATOM 3781 C CA . LEU A 1 510 ? 108.847 112.295 144.187 1.00 71.19 536 LEU A CA 1
ATOM 3782 C C . LEU A 1 510 ? 109.874 112.800 145.195 1.00 78.37 536 LEU A C 1
ATOM 3783 O O . LEU A 1 510 ? 109.614 112.887 146.396 1.00 85.55 536 LEU A O 1
ATOM 3788 N N . SER A 1 511 ? 111.061 113.141 144.709 1.00 79.41 537 SER A N 1
ATOM 3789 C CA . SER A 1 511 ? 112.163 113.565 145.559 1.00 85.19 537 SER A CA 1
ATOM 3790 C C . SER A 1 511 ? 112.069 115.054 145.875 1.00 89.36 537 SER A C 1
ATOM 3791 O O . SER A 1 511 ? 111.391 115.819 145.185 1.00 93.05 537 SER A O 1
ATOM 3794 N N . SER A 1 512 ? 112.769 115.449 146.942 1.00 90.05 538 SER A N 1
ATOM 3795 C CA . SER A 1 512 ? 112.892 116.840 147.387 1.00 91.35 538 SER A CA 1
ATOM 3796 C C . SER A 1 512 ? 111.516 117.508 147.501 1.00 91.33 538 SER A C 1
ATOM 3797 O O . SER A 1 512 ? 111.185 118.466 146.799 1.00 88.67 538 SER A O 1
ATOM 3800 N N . ASN A 1 513 ? 110.726 116.971 148.422 1.00 93.59 539 ASN A N 1
ATOM 3801 C CA . ASN A 1 513 ? 109.376 117.461 148.677 1.00 92.41 539 ASN A CA 1
ATOM 3802 C C . ASN A 1 513 ? 109.195 117.563 150.188 1.00 96.91 539 ASN A C 1
ATOM 3803 O O . ASN A 1 513 ? 110.147 117.424 150.963 1.00 101.84 539 ASN A O 1
ATOM 3808 N N . LYS A 1 514 ? 107.961 117.808 150.621 1.00 95.92 540 LYS A N 1
ATOM 3809 C CA . LYS A 1 514 ? 107.624 117.933 152.034 1.00 100.43 540 LYS A CA 1
ATOM 3810 C C . LYS A 1 514 ? 106.549 116.929 152.419 1.00 102.91 540 LYS A C 1
ATOM 3811 O O . LYS A 1 514 ? 105.651 117.222 153.214 1.00 104.84 540 LYS A O 1
ATOM 3817 N N . LEU A 1 515 ? 106.623 115.727 151.856 1.00 103.60 541 LEU A N 1
ATOM 3818 C CA . LEU A 1 515 ? 105.666 114.680 152.173 1.00 105.39 541 LEU A CA 1
ATOM 3819 C C . LEU A 1 515 ? 106.035 113.991 153.483 1.00 111.44 541 LEU A C 1
ATOM 3820 O O . LEU A 1 515 ? 107.178 114.040 153.945 1.00 112.66 541 LEU A O 1
ATOM 3825 N N . SER A 1 516 ? 105.041 113.342 154.084 1.00 115.65 542 SER A N 1
ATOM 3826 C CA . SER A 1 516 ? 105.241 112.609 155.325 1.00 118.65 542 SER A CA 1
ATOM 3827 C C . SER A 1 516 ? 104.248 111.460 155.389 1.00 123.60 542 SER A C 1
ATOM 3828 O O . SER A 1 516 ? 103.178 111.512 154.776 1.00 124.12 542 SER A O 1
ATOM 3831 N N . GLY A 1 517 ? 104.611 110.422 156.137 1.00 122.86 543 GLY A N 1
ATOM 3832 C CA . GLY A 1 517 ? 103.767 109.268 156.341 1.00 124.25 543 GLY A CA 1
ATOM 3833 C C . GLY A 1 517 ? 104.514 107.984 156.066 1.00 125.41 543 GLY A C 1
ATOM 3834 O O . GLY A 1 517 ? 105.748 107.947 156.016 1.00 124.51 543 GLY A O 1
ATOM 3835 N N . TYR A 1 518 ? 103.751 106.911 155.879 1.00 125.45 544 TYR A N 1
ATOM 3836 C CA . TYR A 1 518 ? 104.294 105.580 155.662 1.00 123.29 544 TYR A CA 1
ATOM 3837 C C . TYR A 1 518 ? 104.302 105.245 154.176 1.00 119.42 544 TYR A C 1
ATOM 3838 O O . TYR A 1 518 ? 103.398 105.628 153.429 1.00 119.71 544 TYR A O 1
ATOM 3847 N N . ILE A 1 519 ? 105.333 104.525 153.756 1.00 117.54 545 ILE A N 1
ATOM 3848 C CA . ILE A 1 519 ? 105.422 104.084 152.359 1.00 114.52 545 ILE A CA 1
ATOM 3849 C C . ILE A 1 519 ? 104.322 103.063 152.087 1.00 118.40 545 ILE A C 1
ATOM 3850 O O . ILE A 1 519 ? 104.157 102.113 152.872 1.00 122.74 545 ILE A O 1
ATOM 3855 N N . PRO A 1 520 ? 103.545 103.215 151.019 1.00 116.17 546 PRO A N 1
ATOM 3856 C CA . PRO A 1 520 ? 102.485 102.240 150.719 1.00 113.33 546 PRO A CA 1
ATOM 3857 C C . PRO A 1 520 ? 103.063 100.873 150.400 1.00 114.29 546 PRO A C 1
ATOM 3858 O O . PRO A 1 520 ? 103.980 100.753 149.574 1.00 114.65 546 PRO A O 1
ATOM 3862 N N . PRO A 1 521 ? 102.567 99.821 151.048 1.00 113.88 547 PRO A N 1
ATOM 3863 C CA . PRO A 1 521 ? 103.029 98.454 150.739 1.00 114.38 547 PRO A CA 1
ATOM 3864 C C . PRO A 1 521 ? 102.763 98.054 149.294 1.00 112.21 547 PRO A C 1
ATOM 3865 O O . PRO A 1 521 ? 103.687 97.575 148.618 1.00 110.07 547 PRO A O 1
ATOM 3869 N N . PRO A 1 522 ? 101.540 98.222 148.765 1.00 112.00 548 PRO A N 1
ATOM 3870 C CA . PRO A 1 522 ? 101.278 97.731 147.397 1.00 110.10 548 PRO A CA 1
ATOM 3871 C C . PRO A 1 522 ? 102.111 98.416 146.322 1.00 108.56 548 PRO A C 1
ATOM 3872 O O . PRO A 1 522 ? 102.104 97.955 145.172 1.00 106.14 548 PRO A O 1
ATOM 3876 N N . LEU A 1 523 ? 102.840 99.482 146.660 1.00 108.72 549 LEU A N 1
ATOM 3877 C CA . LEU A 1 523 ? 103.787 100.079 145.728 1.00 105.21 549 LEU A CA 1
ATOM 3878 C C . LEU A 1 523 ? 104.877 99.093 145.318 1.00 105.94 549 LEU A C 1
ATOM 3879 O O . LEU A 1 523 ? 105.449 99.230 144.230 1.00 103.12 549 LEU A O 1
ATOM 3884 N N . ALA A 1 524 ? 105.154 98.081 146.144 1.00 107.93 550 ALA A N 1
ATOM 3885 C CA . ALA A 1 524 ? 106.189 97.109 145.805 1.00 107.49 550 ALA A CA 1
ATOM 3886 C C . ALA A 1 524 ? 105.809 96.266 144.591 1.00 103.84 550 ALA A C 1
ATOM 3887 O O . ALA A 1 524 ? 106.677 95.938 143.773 1.00 101.80 550 ALA A O 1
ATOM 3889 N N . GLY A 1 525 ? 104.534 95.908 144.455 1.00 102.86 551 GLY A N 1
ATOM 3890 C CA . GLY A 1 525 ? 104.094 95.072 143.355 1.00 102.12 551 GLY A CA 1
ATOM 3891 C C . GLY A 1 525 ? 103.828 95.833 142.072 1.00 101.33 551 GLY A C 1
ATOM 3892 O O . GLY A 1 525 ? 102.699 95.847 141.573 1.00 100.89 551 GLY A O 1
ATOM 3893 N N . LEU A 1 526 ? 104.855 96.475 141.535 1.00 101.04 552 LEU A N 1
ATOM 3894 C CA . LEU A 1 526 ? 104.771 97.232 140.297 1.00 96.81 552 LEU A CA 1
ATOM 3895 C C . LEU A 1 526 ? 105.978 96.921 139.429 1.00 92.41 552 LEU A C 1
ATOM 3896 O O . LEU A 1 526 ? 107.033 96.524 139.936 1.00 92.74 552 LEU A O 1
ATOM 3901 N N . PRO A 1 527 ? 105.855 97.086 138.098 1.00 87.84 553 PRO A N 1
ATOM 3902 C CA . PRO A 1 527 ? 107.002 96.946 137.192 1.00 88.94 553 PRO A CA 1
ATOM 3903 C C . PRO A 1 527 ? 107.907 98.178 137.181 1.00 88.51 553 PRO A C 1
ATOM 3904 O O . PRO A 1 527 ? 108.260 98.704 136.124 1.00 87.95 553 PRO A O 1
ATOM 3908 N N . LEU A 1 528 ? 108.282 98.639 138.371 1.00 86.10 554 LEU A N 1
ATOM 3909 C CA . LEU A 1 528 ? 109.069 99.857 138.499 1.00 79.34 554 LEU A CA 1
ATOM 3910 C C . LEU A 1 528 ? 110.476 99.660 137.949 1.00 77.29 554 LEU A C 1
ATOM 3911 O O . LEU A 1 528 ? 111.116 98.632 138.184 1.00 82.22 554 LEU A O 1
ATOM 3916 N N . THR A 1 529 ? 110.955 100.660 137.211 1.00 73.86 555 THR A N 1
ATOM 3917 C CA . THR A 1 529 ? 112.327 100.684 136.731 1.00 75.27 555 THR A CA 1
ATOM 3918 C C . THR A 1 529 ? 113.099 101.898 137.227 1.00 76.38 555 THR A C 1
ATOM 3919 O O . THR A 1 529 ? 114.307 101.991 136.979 1.00 75.90 555 THR A O 1
ATOM 3923 N N . PHE A 1 530 ? 112.442 102.824 137.919 1.00 77.19 556 PHE A N 1
ATOM 3924 C CA . PHE A 1 530 ? 113.101 103.986 138.496 1.00 74.69 556 PHE A CA 1
ATOM 3925 C C . PHE A 1 530 ? 112.240 104.506 139.636 1.00 74.82 556 PHE A C 1
ATOM 3926 O O . PHE A 1 530 ? 111.013 104.549 139.521 1.00 75.92 556 PHE A O 1
ATOM 3934 N N . LEU A 1 531 ? 112.891 104.904 140.728 1.00 75.48 557 LEU A N 1
ATOM 3935 C CA . LEU A 1 531 ? 112.178 105.366 141.913 1.00 78.54 557 LEU A CA 1
ATOM 3936 C C . LEU A 1 531 ? 113.103 106.153 142.833 1.00 84.28 557 LEU A C 1
ATOM 3937 O O . LEU A 1 531 ? 114.214 105.705 143.132 1.00 87.27 557 LEU A O 1
ATOM 3942 N N . ASN A 1 532 ? 112.658 107.327 143.288 1.00 82.68 558 ASN A N 1
ATOM 3943 C CA . ASN A 1 532 ? 113.459 108.129 144.216 1.00 85.96 558 ASN A CA 1
ATOM 3944 C C . ASN A 1 532 ? 112.494 108.879 145.137 1.00 82.77 558 ASN A C 1
ATOM 3945 O O . ASN A 1 532 ? 112.030 109.975 144.814 1.00 80.57 558 ASN A O 1
ATOM 3950 N N . LEU A 1 533 ? 112.209 108.278 146.287 1.00 84.75 559 LEU A N 1
ATOM 3951 C CA . LEU A 1 533 ? 111.421 108.927 147.337 1.00 82.29 559 LEU A CA 1
ATOM 3952 C C . LEU A 1 533 ? 112.340 109.475 148.427 1.00 91.31 559 LEU A C 1
ATOM 3953 O O . LEU A 1 533 ? 112.229 109.136 149.604 1.00 99.23 559 LEU A O 1
ATOM 3958 N N . SER A 1 534 ? 113.258 110.342 148.017 1.00 90.40 560 SER A N 1
ATOM 3959 C CA . SER A 1 534 ? 114.302 110.846 148.895 1.00 93.68 560 SER A CA 1
ATOM 3960 C C . SER A 1 534 ? 114.089 112.323 149.197 1.00 98.19 560 SER A C 1
ATOM 3961 O O . SER A 1 534 ? 113.224 112.986 148.617 1.00 98.00 560 SER A O 1
ATOM 3964 N N . SER A 1 535 ? 114.903 112.827 150.126 1.00 103.61 561 SER A N 1
ATOM 3965 C CA . SER A 1 535 ? 114.878 114.229 150.543 1.00 102.42 561 SER A CA 1
ATOM 3966 C C . SER A 1 535 ? 113.476 114.647 150.981 1.00 100.38 561 SER A C 1
ATOM 3967 O O . SER A 1 535 ? 112.966 115.706 150.608 1.00 99.08 561 SER A O 1
ATOM 3970 N N . ASN A 1 536 ? 112.850 113.795 151.789 1.00 103.36 562 ASN A N 1
ATOM 3971 C CA . ASN A 1 536 ? 111.490 114.041 152.250 1.00 104.09 562 ASN A CA 1
ATOM 3972 C C . ASN A 1 536 ? 111.420 113.980 153.770 1.00 112.08 562 ASN A C 1
ATOM 3973 O O . ASN A 1 536 ? 112.451 113.878 154.442 1.00 115.40 562 ASN A O 1
ATOM 3978 N N . GLN A 1 537 ? 110.210 114.039 154.317 1.00 114.21 563 GLN A N 1
ATOM 3979 C CA . GLN A 1 537 ? 109.976 113.929 155.751 1.00 117.34 563 GLN A CA 1
ATOM 3980 C C . GLN A 1 537 ? 109.154 112.685 156.063 1.00 118.14 563 GLN A C 1
ATOM 3981 O O . GLN A 1 537 ? 108.261 112.702 156.912 1.00 118.81 563 GLN A O 1
ATOM 3987 N N . LEU A 1 538 ? 109.452 111.589 155.372 1.00 118.10 564 LEU A N 1
ATOM 3988 C CA . LEU A 1 538 ? 108.741 110.340 155.581 1.00 119.00 564 LEU A CA 1
ATOM 3989 C C . LEU A 1 538 ? 109.134 109.710 156.915 1.00 125.92 564 LEU A C 1
ATOM 3990 O O . LEU A 1 538 ? 110.202 109.977 157.473 1.00 128.60 564 LEU A O 1
ATOM 3995 N N . ASP A 1 539 ? 108.244 108.861 157.422 1.00 126.81 565 ASP A N 1
ATOM 3996 C CA . ASP A 1 539 ? 108.425 108.197 158.703 1.00 129.38 565 ASP A CA 1
ATOM 3997 C C . ASP A 1 539 ? 108.115 106.715 158.565 1.00 130.37 565 ASP A C 1
ATOM 3998 O O . ASP A 1 539 ? 107.374 106.299 157.671 1.00 128.62 565 ASP A O 1
ATOM 4003 N N . GLY A 1 540 ? 108.702 105.917 159.458 1.00 132.11 566 GLY A N 1
ATOM 4004 C CA . GLY A 1 540 ? 108.388 104.508 159.554 1.00 134.06 566 GLY A CA 1
ATOM 4005 C C . GLY A 1 540 ? 109.531 103.640 159.055 1.00 136.59 566 GLY A C 1
ATOM 4006 O O . GLY A 1 540 ? 110.709 103.988 159.204 1.00 135.56 566 GLY A O 1
ATOM 4007 N N . GLN A 1 541 ? 109.164 102.508 158.461 1.00 138.81 567 GLN A N 1
ATOM 4008 C CA . GLN A 1 541 ? 110.122 101.530 157.973 1.00 138.44 567 GLN A CA 1
ATOM 4009 C C . GLN A 1 541 ? 109.867 101.255 156.498 1.00 133.44 567 GLN A C 1
ATOM 4010 O O . GLN A 1 541 ? 108.730 101.322 156.023 1.00 131.58 567 GLN A O 1
ATOM 4016 N N . VAL A 1 542 ? 110.941 100.953 155.781 1.00 132.03 568 VAL A N 1
ATOM 4017 C CA . VAL A 1 542 ? 110.825 100.600 154.362 1.00 128.42 568 VAL A CA 1
ATOM 4018 C C . VAL A 1 542 ? 110.121 99.253 154.240 1.00 130.63 568 VAL A C 1
ATOM 4019 O O . VAL A 1 542 ? 110.538 98.278 154.891 1.00 131.78 568 VAL A O 1
ATOM 4023 N N . PRO A 1 543 ? 109.055 99.145 153.444 1.00 132.63 569 PRO A N 1
ATOM 4024 C CA . PRO A 1 543 ? 108.358 97.857 153.296 1.00 130.58 569 PRO A CA 1
ATOM 4025 C C . PRO A 1 543 ? 109.263 96.818 152.651 1.00 129.87 569 PRO A C 1
ATOM 4026 O O . PRO A 1 543 ? 110.092 97.144 151.798 1.00 128.48 569 PRO A O 1
ATOM 4030 N N . ALA A 1 544 ? 109.107 95.564 153.072 1.00 132.17 570 ALA A N 1
ATOM 4031 C CA . ALA A 1 544 ? 109.927 94.476 152.555 1.00 132.32 570 ALA A CA 1
ATOM 4032 C C . ALA A 1 544 ? 109.717 94.299 151.058 1.00 129.89 570 ALA A C 1
ATOM 4033 O O . ALA A 1 544 ? 108.583 94.216 150.580 1.00 128.66 570 ALA A O 1
ATOM 4035 N N . GLY A 1 545 ? 110.823 94.242 150.323 1.00 129.04 571 GLY A N 1
ATOM 4036 C CA . GLY A 1 545 ? 110.783 94.088 148.883 1.00 127.05 571 GLY A CA 1
ATOM 4037 C C . GLY A 1 545 ? 111.433 95.250 148.164 1.00 126.49 571 GLY A C 1
ATOM 4038 O O . GLY A 1 545 ? 112.160 95.058 147.185 1.00 126.45 571 GLY A O 1
ATOM 4039 N N . LEU A 1 546 ? 111.178 96.466 148.646 1.00 125.22 572 LEU A N 1
ATOM 4040 C CA . LEU A 1 546 ? 111.850 97.649 148.127 1.00 125.52 572 LEU A CA 1
ATOM 4041 C C . LEU A 1 546 ? 113.068 97.975 148.981 1.00 125.86 572 LEU A C 1
ATOM 4042 O O . LEU A 1 546 ? 113.231 99.113 149.432 1.00 123.17 572 LEU A O 1
ATOM 4047 N N . ALA A 1 547 ? 113.927 96.982 149.207 1.00 130.96 573 ALA A N 1
ATOM 4048 C CA . ALA A 1 547 ? 115.102 97.169 150.044 1.00 132.01 573 ALA A CA 1
ATOM 4049 C C . ALA A 1 547 ? 116.355 96.510 149.488 1.00 136.50 573 ALA A C 1
ATOM 4050 O O . ALA A 1 547 ? 117.402 96.577 150.140 1.00 138.59 573 ALA A O 1
ATOM 4052 N N . THR A 1 548 ? 116.288 95.877 148.320 1.00 136.46 574 THR A N 1
ATOM 4053 C CA . THR A 1 548 ? 117.445 95.204 147.753 1.00 135.23 574 THR A CA 1
ATOM 4054 C C . THR A 1 548 ? 118.466 96.230 147.262 1.00 134.06 574 THR A C 1
ATOM 4055 O O . THR A 1 548 ? 118.273 97.446 147.359 1.00 131.57 574 THR A O 1
ATOM 4059 N N . ALA A 1 549 ? 119.576 95.723 146.720 1.00 133.78 575 ALA A N 1
ATOM 4060 C CA . ALA A 1 549 ? 120.639 96.599 146.241 1.00 130.26 575 ALA A CA 1
ATOM 4061 C C . ALA A 1 549 ? 120.216 97.423 145.033 1.00 126.02 575 ALA A C 1
ATOM 4062 O O . ALA A 1 549 ? 120.865 98.429 144.727 1.00 124.95 575 ALA A O 1
ATOM 4064 N N . ALA A 1 550 ? 119.154 97.016 144.332 1.00 124.73 576 ALA A N 1
ATOM 4065 C CA . ALA A 1 550 ? 118.698 97.778 143.173 1.00 121.77 576 ALA A CA 1
ATOM 4066 C C . ALA A 1 550 ? 118.219 99.168 143.575 1.00 124.08 576 ALA A C 1
ATOM 4067 O O . ALA A 1 550 ? 118.550 100.161 142.917 1.00 121.16 576 ALA A O 1
ATOM 4069 N N . TYR A 1 551 ? 117.446 99.260 144.652 1.00 123.10 577 TYR A N 1
ATOM 4070 C CA . TYR A 1 551 ? 116.933 100.544 145.127 1.00 119.19 577 TYR A CA 1
ATOM 4071 C C . TYR A 1 551 ? 117.838 101.081 146.235 1.00 120.67 577 TYR A C 1
ATOM 4072 O O . TYR A 1 551 ? 117.467 101.173 147.404 1.00 121.03 577 TYR A O 1
ATOM 4081 N N . ASP A 1 552 ? 119.060 101.439 145.837 1.00 120.16 578 ASP A N 1
ATOM 4082 C CA . ASP A 1 552 ? 120.057 101.897 146.802 1.00 117.15 578 ASP A CA 1
ATOM 4083 C C . ASP A 1 552 ? 119.840 103.372 147.126 1.00 112.56 578 ASP A C 1
ATOM 4084 O O . ASP A 1 552 ? 119.593 103.737 148.280 1.00 115.05 578 ASP A O 1
ATOM 4089 N N . ARG A 1 553 ? 119.937 104.234 146.116 1.00 111.57 579 ARG A N 1
ATOM 4090 C CA . ARG A 1 553 ? 119.806 105.676 146.319 1.00 110.15 579 ARG A CA 1
ATOM 4091 C C . ARG A 1 553 ? 118.366 106.104 146.041 1.00 107.44 579 ARG A C 1
ATOM 4092 O O . ARG A 1 553 ? 118.058 106.803 145.074 1.00 105.81 579 ARG A O 1
ATOM 4100 N N . SER A 1 554 ? 117.479 105.669 146.920 1.00 105.20 580 SER A N 1
ATOM 4101 C CA . SER A 1 554 ? 116.062 105.991 146.795 1.00 98.09 580 SER A CA 1
ATOM 4102 C C . SER A 1 554 ? 115.484 106.638 148.044 1.00 98.06 580 SER A C 1
ATOM 4103 O O . SER A 1 554 ? 114.649 107.538 147.929 1.00 99.45 580 SER A O 1
ATOM 4106 N N . PHE A 1 555 ? 115.906 106.209 149.233 1.00 100.27 581 PHE A N 1
ATOM 4107 C CA . PHE A 1 555 ? 115.358 106.715 150.485 1.00 99.54 581 PHE A CA 1
ATOM 4108 C C . PHE A 1 555 ? 116.374 107.503 151.303 1.00 105.60 581 PHE A C 1
ATOM 4109 O O . PHE A 1 555 ? 116.120 107.786 152.479 1.00 110.42 581 PHE A O 1
ATOM 4117 N N . LEU A 1 556 ? 117.515 107.858 150.719 1.00 106.90 582 LEU A N 1
ATOM 4118 C CA . LEU A 1 556 ? 118.521 108.617 151.448 1.00 114.04 582 LEU A CA 1
ATOM 4119 C C . LEU A 1 556 ? 118.019 110.024 151.750 1.00 113.78 582 LEU A C 1
ATOM 4120 O O . LEU A 1 556 ? 117.332 110.646 150.936 1.00 111.64 582 LEU A O 1
ATOM 4125 N N . GLY A 1 557 ? 118.360 110.523 152.934 1.00 116.95 583 GLY A N 1
ATOM 4126 C CA . GLY A 1 557 ? 117.943 111.842 153.356 1.00 113.46 583 GLY A CA 1
ATOM 4127 C C . GLY A 1 557 ? 116.681 111.896 154.185 1.00 116.68 583 GLY A C 1
ATOM 4128 O O . GLY A 1 557 ? 116.153 112.993 154.401 1.00 117.68 583 GLY A O 1
ATOM 4129 N N . ASN A 1 558 ? 116.178 110.753 154.657 1.00 119.55 584 ASN A N 1
ATOM 4130 C CA . ASN A 1 558 ? 114.977 110.721 155.478 1.00 123.34 584 ASN A CA 1
ATOM 4131 C C . ASN A 1 558 ? 115.372 110.424 156.918 1.00 128.68 584 ASN A C 1
ATOM 4132 O O . ASN A 1 558 ? 115.722 109.277 157.236 1.00 133.36 584 ASN A O 1
ATOM 4137 N N . PRO A 1 559 ? 115.346 111.409 157.820 1.00 128.31 585 PRO A N 1
ATOM 4138 C CA . PRO A 1 559 ? 115.749 111.141 159.211 1.00 130.70 585 PRO A CA 1
ATOM 4139 C C . PRO A 1 559 ? 114.869 110.126 159.919 1.00 134.78 585 PRO A C 1
ATOM 4140 O O . PRO A 1 559 ? 115.365 109.384 160.777 1.00 137.91 585 PRO A O 1
ATOM 4144 N N . GLY A 1 560 ? 113.582 110.067 159.591 1.00 133.05 586 GLY A N 1
ATOM 4145 C CA . GLY A 1 560 ? 112.663 109.200 160.302 1.00 130.94 586 GLY A CA 1
ATOM 4146 C C . GLY A 1 560 ? 112.415 107.863 159.635 1.00 133.02 586 GLY A C 1
ATOM 4147 O O . GLY A 1 560 ? 111.413 107.200 159.922 1.00 133.61 586 GLY A O 1
ATOM 4148 N N . LEU A 1 561 ? 113.315 107.451 158.748 1.00 134.42 587 LEU A N 1
ATOM 4149 C CA . LEU A 1 561 ? 113.185 106.197 158.021 1.00 137.13 587 LEU A CA 1
ATOM 4150 C C . LEU A 1 561 ? 114.268 105.221 158.462 1.00 140.39 587 LEU A C 1
ATOM 4151 O O . LEU A 1 561 ? 115.417 105.613 158.689 1.00 140.11 587 LEU A O 1
ATOM 4156 N N . CYS A 1 562 ? 113.893 103.949 158.582 1.00 142.55 588 CYS A N 1
ATOM 4157 C CA . CYS A 1 562 ? 114.822 102.902 158.978 1.00 147.55 588 CYS A CA 1
ATOM 4158 C C . CYS A 1 562 ? 114.426 101.604 158.291 1.00 149.81 588 CYS A C 1
ATOM 4159 O O . CYS A 1 562 ? 113.310 101.461 157.787 1.00 147.74 588 CYS A O 1
ATOM 4162 N N . HIS A 1 563 ? 115.361 100.658 158.270 1.00 151.86 589 HIS A N 1
ATOM 4163 C CA . HIS A 1 563 ? 115.138 99.345 157.684 1.00 148.53 589 HIS A CA 1
ATOM 4164 C C . HIS A 1 563 ? 115.358 98.269 158.737 1.00 150.24 589 HIS A C 1
ATOM 4165 O O . HIS A 1 563 ? 116.218 98.408 159.612 1.00 151.99 589 HIS A O 1
ATOM 4172 N N . ALA A 1 564 ? 114.572 97.200 158.652 1.00 150.33 590 ALA A N 1
ATOM 4173 C CA . ALA A 1 564 ? 114.674 96.096 159.599 1.00 151.60 590 ALA A CA 1
ATOM 4174 C C . ALA A 1 564 ? 115.696 95.066 159.129 1.00 148.42 590 ALA A C 1
ATOM 4175 O O . ALA A 1 564 ? 116.825 95.412 158.780 1.00 145.59 590 ALA A O 1
ATOM 4177 N N . TYR A 1 570 ? 122.694 97.528 152.816 1.00 151.42 596 TYR A N 1
ATOM 4178 C CA . TYR A 1 570 ? 122.211 97.440 151.444 1.00 153.82 596 TYR A CA 1
ATOM 4179 C C . TYR A 1 570 ? 121.710 98.795 150.955 1.00 149.85 596 TYR A C 1
ATOM 4180 O O . TYR A 1 570 ? 121.605 99.031 149.752 1.00 145.39 596 TYR A O 1
ATOM 4189 N N . LEU A 1 571 ? 121.403 99.682 151.898 1.00 145.81 597 LEU A N 1
ATOM 4190 C CA . LEU A 1 571 ? 120.891 101.009 151.596 1.00 139.39 597 LEU A CA 1
ATOM 4191 C C . LEU A 1 571 ? 121.860 102.067 152.105 1.00 138.54 597 LEU A C 1
ATOM 4192 O O . LEU A 1 571 ? 122.550 101.870 153.110 1.00 136.80 597 LEU A O 1
ATOM 4197 N N . THR A 1 572 ? 121.906 103.193 151.400 1.00 138.43 598 THR A N 1
ATOM 4198 C CA . THR A 1 572 ? 122.770 104.313 151.748 1.00 138.38 598 THR A CA 1
ATOM 4199 C C . THR A 1 572 ? 121.930 105.432 152.347 1.00 136.10 598 THR A C 1
ATOM 4200 O O . THR A 1 572 ? 120.917 105.833 151.765 1.00 133.29 598 THR A O 1
ATOM 4204 N N . GLY A 1 573 ? 122.351 105.927 153.509 1.00 135.62 599 GLY A N 1
ATOM 4205 C CA . GLY A 1 573 ? 121.657 107.008 154.176 1.00 134.81 599 GLY A CA 1
ATOM 4206 C C . GLY A 1 573 ? 120.461 106.598 155.005 1.00 136.73 599 GLY A C 1
ATOM 4207 O O . GLY A 1 573 ? 119.785 107.475 155.558 1.00 133.79 599 GLY A O 1
ATOM 4208 N N . VAL A 1 574 ? 120.174 105.304 155.113 1.00 140.78 600 VAL A N 1
ATOM 4209 C CA . VAL A 1 574 ? 119.044 104.799 155.883 1.00 143.47 600 VAL A CA 1
ATOM 4210 C C . VAL A 1 574 ? 119.583 104.088 157.115 1.00 147.02 600 VAL A C 1
ATOM 4211 O O . VAL A 1 574 ? 120.453 103.215 157.006 1.00 146.10 600 VAL A O 1
ATOM 4215 N N . ARG A 1 575 ? 119.067 104.459 158.284 1.00 148.88 601 ARG A N 1
ATOM 4216 C CA . ARG A 1 575 ? 119.504 103.864 159.536 1.00 150.20 601 ARG A CA 1
ATOM 4217 C C . ARG A 1 575 ? 118.809 102.522 159.756 1.00 150.59 601 ARG A C 1
ATOM 4218 O O . ARG A 1 575 ? 118.061 102.028 158.908 1.00 150.35 601 ARG A O 1
ATOM 4226 N N . SER A 1 576 ? 119.058 101.925 160.918 1.00 151.17 602 SER A N 1
ATOM 4227 C CA . SER A 1 576 ? 118.479 100.641 161.291 1.00 150.65 602 SER A CA 1
ATOM 4228 C C . SER A 1 576 ? 117.468 100.852 162.409 1.00 152.19 602 SER A C 1
ATOM 4229 O O . SER A 1 576 ? 117.713 101.633 163.334 1.00 153.87 602 SER A O 1
ATOM 4232 N N . CYS A 1 577 ? 116.337 100.161 162.316 1.00 150.98 603 CYS A N 1
ATOM 4233 C CA . CYS A 1 577 ? 115.270 100.297 163.301 1.00 151.85 603 CYS A CA 1
ATOM 4234 C C . CYS A 1 577 ? 115.693 99.732 164.653 1.00 154.79 603 CYS A C 1
ATOM 4235 O O . CYS A 1 577 ? 116.048 100.478 165.565 1.00 157.71 603 CYS A O 1
ATOM 4238 N N . ASN B 2 1 ? 115.650 107.731 108.645 1.00 90.45 31 ASN B N 1
ATOM 4239 C CA . ASN B 2 1 ? 116.117 107.334 109.967 1.00 87.35 31 ASN B CA 1
ATOM 4240 C C . ASN B 2 1 ? 115.993 105.826 110.156 1.00 86.90 31 ASN B C 1
ATOM 4241 O O . ASN B 2 1 ? 114.924 105.253 109.949 1.00 86.75 31 ASN B O 1
ATOM 4246 N N . THR B 2 2 ? 117.097 105.188 110.554 1.00 86.67 32 THR B N 1
ATOM 4247 C CA . THR B 2 2 ? 117.101 103.737 110.708 1.00 86.72 32 THR B CA 1
ATOM 4248 C C . THR B 2 2 ? 116.220 103.283 111.865 1.00 85.82 32 THR B C 1
ATOM 4249 O O . THR B 2 2 ? 115.611 102.210 111.791 1.00 86.41 32 THR B O 1
ATOM 4253 N N . GLU B 2 3 ? 116.147 104.074 112.939 1.00 82.49 33 GLU B N 1
ATOM 4254 C CA . GLU B 2 3 ? 115.308 103.704 114.075 1.00 80.42 33 GLU B CA 1
ATOM 4255 C C . GLU B 2 3 ? 113.838 103.649 113.679 1.00 79.08 33 GLU B C 1
ATOM 4256 O O . GLU B 2 3 ? 113.110 102.731 114.079 1.00 77.79 33 GLU B O 1
ATOM 4262 N N . GLY B 2 4 ? 113.384 104.626 112.891 1.00 78.60 34 GLY B N 1
ATOM 4263 C CA . GLY B 2 4 ? 112.009 104.606 112.423 1.00 75.68 34 GLY B CA 1
ATOM 4264 C C . GLY B 2 4 ? 111.712 103.406 111.546 1.00 76.78 34 GLY B C 1
ATOM 4265 O O . GLY B 2 4 ? 110.652 102.787 111.663 1.00 73.44 34 GLY B O 1
ATOM 4266 N N . ASP B 2 5 ? 112.646 103.060 110.656 1.00 79.15 35 ASP B N 1
ATOM 4267 C CA . ASP B 2 5 ? 112.459 101.887 109.808 1.00 78.52 35 ASP B CA 1
ATOM 4268 C C . ASP B 2 5 ? 112.405 100.611 110.638 1.00 77.42 35 ASP B C 1
ATOM 4269 O O . ASP B 2 5 ? 111.593 99.720 110.365 1.00 79.40 35 ASP B O 1
ATOM 4274 N N . ALA B 2 6 ? 113.267 100.501 111.653 1.00 74.42 36 ALA B N 1
ATOM 4275 C CA . ALA B 2 6 ? 113.244 99.324 112.516 1.00 70.35 36 ALA B CA 1
ATOM 4276 C C . ALA B 2 6 ? 111.925 99.218 113.271 1.00 71.48 36 ALA B C 1
ATOM 4277 O O . ALA B 2 6 ? 111.343 98.130 113.373 1.00 74.20 36 ALA B O 1
ATOM 4279 N N . LEU B 2 7 ? 111.431 100.340 113.801 1.00 69.21 37 LEU B N 1
ATOM 4280 C CA . LEU B 2 7 ? 110.159 100.313 114.518 1.00 66.97 37 LEU B CA 1
ATOM 4281 C C . LEU B 2 7 ? 109.002 99.979 113.583 1.00 67.29 37 LEU B C 1
ATOM 4282 O O . LEU B 2 7 ? 108.079 99.250 113.964 1.00 66.37 37 LEU B O 1
ATOM 4287 N N . TYR B 2 8 ? 109.035 100.495 112.353 1.00 66.08 38 TYR B N 1
ATOM 4288 C CA . TYR B 2 8 ? 107.980 100.181 111.394 1.00 64.43 38 TYR B CA 1
ATOM 4289 C C . TYR B 2 8 ? 108.019 98.710 110.995 1.00 65.37 38 TYR B C 1
ATOM 4290 O O . TYR B 2 8 ? 106.969 98.080 110.817 1.00 67.36 38 TYR B O 1
ATOM 4299 N N . SER B 2 9 ? 109.222 98.149 110.843 1.00 64.40 39 SER B N 1
ATOM 4300 C CA . SER B 2 9 ? 109.353 96.723 110.565 1.00 63.63 39 SER B CA 1
ATOM 4301 C C . SER B 2 9 ? 108.820 95.890 111.722 1.00 67.78 39 SER B C 1
ATOM 4302 O O . SER B 2 9 ? 108.190 94.847 111.509 1.00 71.75 39 SER B O 1
ATOM 4305 N N . LEU B 2 10 ? 109.076 96.329 112.956 1.00 66.23 40 LEU B N 1
ATOM 4306 C CA . LEU B 2 10 ? 108.477 95.670 114.113 1.00 61.04 40 LEU B CA 1
ATOM 4307 C C . LEU B 2 10 ? 106.957 95.747 114.059 1.00 62.84 40 LEU B C 1
ATOM 4308 O O . LEU B 2 10 ? 106.264 94.781 114.400 1.00 64.72 40 LEU B O 1
ATOM 4313 N N . ARG B 2 11 ? 106.422 96.894 113.638 1.00 62.13 41 ARG B N 1
ATOM 4314 C CA . ARG B 2 11 ? 104.974 97.050 113.528 1.00 60.11 41 ARG B CA 1
ATOM 4315 C C . ARG B 2 11 ? 104.390 96.099 112.489 1.00 64.31 41 ARG B C 1
ATOM 4316 O O . ARG B 2 11 ? 103.319 95.517 112.697 1.00 65.54 41 ARG B O 1
ATOM 4324 N N . GLN B 2 12 ? 105.077 95.936 111.354 1.00 67.79 42 GLN B N 1
ATOM 4325 C CA . GLN B 2 12 ? 104.556 95.075 110.294 1.00 64.33 42 GLN B CA 1
ATOM 4326 C C . GLN B 2 12 ? 104.469 93.620 110.732 1.00 66.95 42 GLN B C 1
ATOM 4327 O O . GLN B 2 12 ? 103.577 92.891 110.285 1.00 72.69 42 GLN B O 1
ATOM 4333 N N . SER B 2 13 ? 105.377 93.180 111.598 1.00 67.04 43 SER B N 1
ATOM 4334 C CA . SER B 2 13 ? 105.407 91.802 112.064 1.00 67.07 43 SER B CA 1
ATOM 4335 C C . SER B 2 13 ? 104.519 91.572 113.279 1.00 68.67 43 SER B C 1
ATOM 4336 O O . SER B 2 13 ? 104.502 90.461 113.818 1.00 70.82 43 SER B O 1
ATOM 4339 N N . LEU B 2 14 ? 103.786 92.591 113.720 1.00 68.59 44 LEU B N 1
ATOM 4340 C CA . LEU B 2 14 ? 102.920 92.495 114.883 1.00 73.18 44 LEU B CA 1
ATOM 4341 C C . LEU B 2 14 ? 101.482 92.788 114.481 1.00 76.81 44 LEU B C 1
ATOM 4342 O O . LEU B 2 14 ? 101.213 93.745 113.748 1.00 80.43 44 LEU B O 1
ATOM 4347 N N . LYS B 2 15 ? 100.563 91.955 114.959 1.00 78.46 45 LYS B N 1
ATOM 4348 C CA . LYS B 2 15 ? 99.135 92.145 114.750 1.00 81.56 45 LYS B CA 1
ATOM 4349 C C . LYS B 2 15 ? 98.537 92.795 115.989 1.00 82.58 45 LYS B C 1
ATOM 4350 O O . LYS B 2 15 ? 98.800 92.357 117.116 1.00 82.26 45 LYS B O 1
ATOM 4356 N N . ASP B 2 16 ? 97.737 93.837 115.779 1.00 88.11 46 ASP B N 1
ATOM 4357 C CA . ASP B 2 16 ? 97.108 94.585 116.858 1.00 92.70 46 ASP B CA 1
ATOM 4358 C C . ASP B 2 16 ? 95.595 94.529 116.711 1.00 98.13 46 ASP B C 1
ATOM 4359 O O . ASP B 2 16 ? 95.064 94.615 115.599 1.00 101.78 46 ASP B O 1
ATOM 4364 N N . ALA B 2 17 ? 94.904 94.376 117.840 1.00 95.72 47 ALA B N 1
ATOM 4365 C CA . ALA B 2 17 ? 93.449 94.285 117.846 1.00 97.80 47 ALA B CA 1
ATOM 4366 C C . ALA B 2 17 ? 92.790 95.651 118.011 1.00 101.07 47 ALA B C 1
ATOM 4367 O O . ALA B 2 17 ? 91.881 96.000 117.251 1.00 103.53 47 ALA B O 1
ATOM 4369 N N . ASN B 2 18 ? 93.233 96.430 118.995 1.00 98.86 48 ASN B N 1
ATOM 4370 C CA . ASN B 2 18 ? 92.656 97.739 119.274 1.00 94.88 48 ASN B CA 1
ATOM 4371 C C . ASN B 2 18 ? 93.451 98.883 118.654 1.00 91.20 48 ASN B C 1
ATOM 4372 O O . ASN B 2 18 ? 93.192 100.046 118.981 1.00 88.56 48 ASN B O 1
ATOM 4377 N N . ASN B 2 19 ? 94.409 98.578 117.776 1.00 91.65 49 ASN B N 1
ATOM 4378 C CA . ASN B 2 19 ? 95.140 99.578 116.995 1.00 88.84 49 ASN B CA 1
ATOM 4379 C C . ASN B 2 19 ? 95.873 100.576 117.897 1.00 83.19 49 ASN B C 1
ATOM 4380 O O . ASN B 2 19 ? 95.576 101.771 117.923 1.00 84.70 49 ASN B O 1
ATOM 4385 N N . VAL B 2 20 ? 96.849 100.056 118.649 1.00 80.96 50 VAL B N 1
ATOM 4386 C CA . VAL B 2 20 ? 97.693 100.910 119.482 1.00 75.87 50 VAL B CA 1
ATOM 4387 C C . VAL B 2 20 ? 98.886 101.477 118.724 1.00 71.63 50 VAL B C 1
ATOM 4388 O O . VAL B 2 20 ? 99.600 102.334 119.267 1.00 72.42 50 VAL B O 1
ATOM 4392 N N . LEU B 2 21 ? 99.124 101.033 117.489 1.00 69.23 51 LEU B N 1
ATOM 4393 C CA . LEU B 2 21 ? 100.221 101.526 116.664 1.00 65.51 51 LEU B CA 1
ATOM 4394 C C . LEU B 2 21 ? 99.716 102.298 115.449 1.00 68.61 51 LEU B C 1
ATOM 4395 O O . LEU B 2 21 ? 100.345 102.281 114.389 1.00 68.42 51 LEU B O 1
ATOM 4400 N N . GLN B 2 22 ? 98.575 102.976 115.590 1.00 69.85 52 GLN B N 1
ATOM 4401 C CA . GLN B 2 22 ? 97.979 103.687 114.467 1.00 70.53 52 GLN B CA 1
ATOM 4402 C C . GLN B 2 22 ? 98.781 104.915 114.055 1.00 68.66 52 GLN B C 1
ATOM 4403 O O . GLN B 2 22 ? 98.693 105.337 112.897 1.00 72.89 52 GLN B O 1
ATOM 4409 N N . SER B 2 23 ? 99.563 105.492 114.965 1.00 68.04 53 SER B N 1
ATOM 4410 C CA . SER B 2 23 ? 100.261 106.746 114.717 1.00 65.63 53 SER B CA 1
ATOM 4411 C C . SER B 2 23 ? 101.705 106.550 114.273 1.00 61.38 53 SER B C 1
ATOM 4412 O O . SER B 2 23 ? 102.450 107.531 114.184 1.00 62.87 53 SER B O 1
ATOM 4415 N N . TRP B 2 24 ? 102.119 105.314 113.994 1.00 60.49 54 TRP B N 1
ATOM 4416 C CA . TRP B 2 24 ? 103.494 105.033 113.577 1.00 61.00 54 TRP B CA 1
ATOM 4417 C C . TRP B 2 24 ? 103.622 105.257 112.069 1.00 64.03 54 TRP B C 1
ATOM 4418 O O . TRP B 2 24 ? 103.708 104.328 111.263 1.00 67.23 54 TRP B O 1
ATOM 4429 N N . ASP B 2 25 ? 103.630 106.529 111.695 1.00 61.57 55 ASP B N 1
ATOM 4430 C CA . ASP B 2 25 ? 103.748 106.909 110.291 1.00 62.95 55 ASP B CA 1
ATOM 4431 C C . ASP B 2 25 ? 105.194 106.757 109.835 1.00 65.01 55 ASP B C 1
ATOM 4432 O O . ASP B 2 25 ? 106.082 107.409 110.399 1.00 66.31 55 ASP B O 1
ATOM 4437 N N . PRO B 2 26 ? 105.481 105.926 108.828 1.00 63.49 56 PRO B N 1
ATOM 4438 C CA . PRO B 2 26 ? 106.871 105.756 108.382 1.00 58.45 56 PRO B CA 1
ATOM 4439 C C . PRO B 2 26 ? 107.437 106.945 107.623 1.00 61.73 56 PRO B C 1
ATOM 4440 O O . PRO B 2 26 ? 108.663 107.027 107.472 1.00 62.19 56 PRO B O 1
ATOM 4444 N N . THR B 2 27 ? 106.596 107.863 107.144 1.00 63.62 57 THR B N 1
ATOM 4445 C CA . THR B 2 27 ? 107.080 108.983 106.346 1.00 60.97 57 THR B CA 1
ATOM 4446 C C . THR B 2 27 ? 107.765 110.056 107.181 1.00 62.89 57 THR B C 1
ATOM 4447 O O . THR B 2 27 ? 108.506 110.873 106.624 1.00 66.72 57 THR B O 1
ATOM 4451 N N . LEU B 2 28 ? 107.535 110.077 108.490 1.00 59.35 58 LEU B N 1
ATOM 4452 C CA . LEU B 2 28 ? 108.148 111.084 109.344 1.00 56.75 58 LEU B CA 1
ATOM 4453 C C . LEU B 2 28 ? 109.655 110.872 109.436 1.00 61.03 58 LEU B C 1
ATOM 4454 O O . LEU B 2 28 ? 110.154 109.745 109.376 1.00 66.83 58 LEU B O 1
ATOM 4459 N N . VAL B 2 29 ? 110.384 111.980 109.579 1.00 57.83 59 VAL B N 1
ATOM 4460 C CA . VAL B 2 29 ? 111.840 111.908 109.675 1.00 59.75 59 VAL B CA 1
ATOM 4461 C C . VAL B 2 29 ? 112.251 111.285 111.004 1.00 66.48 59 VAL B C 1
ATOM 4462 O O . VAL B 2 29 ? 112.918 110.245 111.043 1.00 70.40 59 VAL B O 1
ATOM 4466 N N . ASN B 2 30 ? 111.852 111.907 112.112 1.00 68.33 60 ASN B N 1
ATOM 4467 C CA . ASN B 2 30 ? 112.191 111.305 113.393 1.00 65.78 60 ASN B CA 1
ATOM 4468 C C . ASN B 2 30 ? 110.968 110.645 114.018 1.00 61.48 60 ASN B C 1
ATOM 4469 O O . ASN B 2 30 ? 109.858 111.181 113.928 1.00 67.55 60 ASN B O 1
ATOM 4474 N N . PRO B 2 31 ? 111.139 109.488 114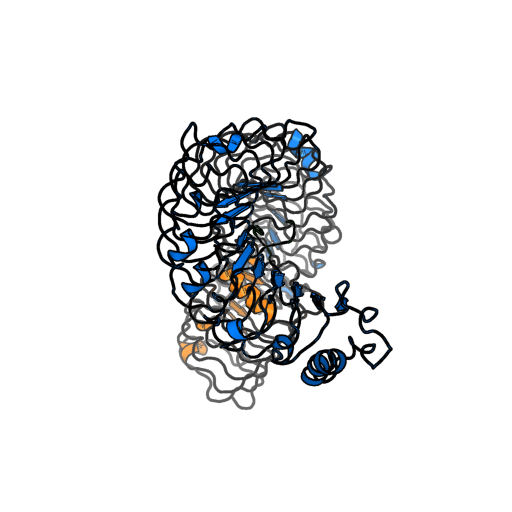.655 1.00 56.98 61 PRO B N 1
ATOM 4475 C CA . PRO B 2 31 ? 110.012 108.808 115.310 1.00 60.85 61 PRO B CA 1
ATOM 4476 C C . PRO B 2 31 ? 109.711 109.283 116.724 1.00 66.97 61 PRO B C 1
ATOM 4477 O O . PRO B 2 31 ? 108.905 108.644 117.407 1.00 68.98 61 PRO B O 1
ATOM 4481 N N . CYS B 2 32 ? 110.336 110.371 117.178 1.00 66.71 62 CYS B N 1
ATOM 4482 C CA . CYS B 2 32 ? 110.121 110.836 118.544 1.00 63.36 62 CYS B CA 1
ATOM 4483 C C . CYS B 2 32 ? 108.703 111.358 118.739 1.00 60.83 62 CYS B C 1
ATOM 4484 O O . CYS B 2 32 ? 108.120 111.206 119.818 1.00 63.80 62 CYS B O 1
ATOM 4487 N N . THR B 2 33 ? 108.130 111.977 117.704 1.00 63.85 63 THR B N 1
ATOM 4488 C CA . THR B 2 33 ? 106.772 112.498 117.793 1.00 65.55 63 THR B CA 1
ATOM 4489 C C . THR B 2 33 ? 105.719 111.396 117.828 1.00 65.40 63 THR B C 1
ATOM 4490 O O . THR B 2 33 ? 104.549 111.690 118.097 1.00 63.76 63 THR B O 1
ATOM 4494 N N . TRP B 2 34 ? 106.102 110.145 117.576 1.00 63.04 64 TRP B N 1
ATOM 4495 C CA . TRP B 2 34 ? 105.164 109.036 117.635 1.00 60.91 64 TRP B CA 1
ATOM 4496 C C . TRP B 2 34 ? 104.655 108.839 119.063 1.00 62.08 64 TRP B C 1
ATOM 4497 O O . TRP B 2 34 ? 105.143 109.442 120.022 1.00 64.84 64 TRP B O 1
ATOM 4508 N N . PHE B 2 35 ? 103.656 107.973 119.193 1.00 58.52 65 PHE B N 1
ATOM 4509 C CA . PHE B 2 35 ? 103.159 107.571 120.498 1.00 59.78 65 PHE B CA 1
ATOM 4510 C C . PHE B 2 35 ? 103.888 106.320 120.969 1.00 60.99 65 PHE B C 1
ATOM 4511 O O . PHE B 2 35 ? 104.412 105.544 120.164 1.00 64.82 65 PHE B O 1
ATOM 4519 N N . HIS B 2 36 ? 103.930 106.143 122.290 1.00 58.41 66 HIS B N 1
ATOM 4520 C CA . HIS B 2 36 ? 104.595 105.021 122.947 1.00 52.46 66 HIS B CA 1
ATOM 4521 C C . HIS B 2 36 ? 106.098 104.995 122.691 1.00 52.44 66 HIS B C 1
ATOM 4522 O O . HIS B 2 36 ? 106.732 103.946 122.840 1.00 55.60 66 HIS B O 1
ATOM 4529 N N . VAL B 2 37 ? 106.686 106.126 122.306 1.00 54.03 67 VAL B N 1
ATOM 4530 C CA . VAL B 2 37 ? 108.122 106.232 122.070 1.00 49.94 67 VAL B CA 1
ATOM 4531 C C . VAL B 2 37 ? 108.621 107.502 122.743 1.00 53.46 67 VAL B C 1
ATOM 4532 O O . VAL B 2 37 ? 108.058 108.581 122.535 1.00 60.25 67 VAL B O 1
ATOM 4536 N N . THR B 2 38 ? 109.676 107.377 123.547 1.00 52.06 68 THR B N 1
ATOM 4537 C CA . THR B 2 38 ? 110.256 108.500 124.271 1.00 52.80 68 THR B CA 1
ATOM 4538 C C . THR B 2 38 ? 111.709 108.672 123.855 1.00 55.43 68 THR B C 1
ATOM 4539 O O . THR B 2 38 ? 112.482 107.706 123.861 1.00 65.56 68 THR B O 1
ATOM 4543 N N . CYS B 2 39 ? 112.073 109.902 123.508 1.00 54.08 69 CYS B N 1
ATOM 4544 C CA . CYS B 2 39 ? 113.398 110.250 123.022 1.00 62.52 69 CYS B CA 1
ATOM 4545 C C . CYS B 2 39 ? 114.135 111.103 124.045 1.00 71.01 69 CYS B C 1
ATOM 4546 O O . CYS B 2 39 ? 113.560 111.593 125.020 1.00 74.01 69 CYS B O 1
ATOM 4549 N N . ASN B 2 40 ? 115.431 111.273 123.806 1.00 73.82 70 ASN B N 1
ATOM 4550 C CA . ASN B 2 40 ? 116.250 112.197 124.573 1.00 76.68 70 ASN B CA 1
ATOM 4551 C C . ASN B 2 40 ? 116.281 113.549 123.859 1.00 80.99 70 ASN B C 1
ATOM 4552 O O . ASN B 2 40 ? 115.522 113.796 122.918 1.00 80.46 70 ASN B O 1
ATOM 4557 N N . THR B 2 41 ? 117.166 114.443 124.302 1.00 84.50 71 THR B N 1
ATOM 4558 C CA . THR B 2 41 ? 117.253 115.770 123.706 1.00 84.23 71 THR B CA 1
ATOM 4559 C C . THR B 2 41 ? 117.925 115.767 122.338 1.00 84.27 71 THR B C 1
ATOM 4560 O O . THR B 2 41 ? 117.878 116.790 121.646 1.00 85.61 71 THR B O 1
ATOM 4564 N N . ASP B 2 42 ? 118.545 114.658 121.933 1.00 83.90 72 ASP B N 1
ATOM 4565 C CA . ASP B 2 42 ? 119.245 114.573 120.659 1.00 82.71 72 ASP B CA 1
ATOM 4566 C C . ASP B 2 42 ? 118.473 113.771 119.616 1.00 79.67 72 ASP B C 1
ATOM 4567 O O . ASP B 2 42 ? 119.069 113.307 118.637 1.00 80.10 72 ASP B O 1
ATOM 4572 N N . ASN B 2 43 ? 117.165 113.595 119.811 1.00 77.26 73 ASN B N 1
ATOM 4573 C CA . ASN B 2 43 ? 116.297 112.887 118.869 1.00 78.12 73 ASN B CA 1
ATOM 4574 C C . ASN B 2 43 ? 116.784 111.455 118.637 1.00 79.77 73 ASN B C 1
ATOM 4575 O O . ASN B 2 43 ? 117.025 111.020 117.508 1.00 81.34 73 ASN B O 1
ATOM 4580 N N . SER B 2 44 ? 116.927 110.723 119.738 1.00 80.37 74 SER B N 1
ATOM 4581 C CA . SER B 2 44 ? 117.308 109.318 119.710 1.00 75.84 74 SER B CA 1
ATOM 4582 C C . SER B 2 44 ? 116.339 108.537 120.582 1.00 69.54 74 SER B C 1
ATOM 4583 O O . SER B 2 44 ? 116.032 108.959 121.701 1.00 69.97 74 SER B O 1
ATOM 4586 N N . VAL B 2 45 ? 115.860 107.405 120.071 1.00 64.04 75 VAL B N 1
ATOM 4587 C CA . VAL B 2 45 ? 114.900 106.593 120.811 1.00 58.08 75 VAL B CA 1
ATOM 4588 C C . VAL B 2 45 ? 115.591 106.004 122.033 1.00 59.78 75 VAL B C 1
ATOM 4589 O O . VAL B 2 45 ? 116.567 105.254 121.911 1.00 63.97 75 VAL B O 1
ATOM 4593 N N . ILE B 2 46 ? 115.088 106.343 123.219 1.00 58.71 76 ILE B N 1
ATOM 4594 C CA . ILE B 2 46 ? 115.694 105.879 124.462 1.00 57.04 76 ILE B CA 1
ATOM 4595 C C . ILE B 2 46 ? 114.665 105.151 125.315 1.00 55.27 76 ILE B C 1
ATOM 4596 O O . ILE B 2 46 ? 114.996 104.635 126.389 1.00 60.98 76 ILE B O 1
ATOM 4601 N N . ARG B 2 47 ? 113.414 105.102 124.860 1.00 50.96 77 ARG B N 1
ATOM 4602 C CA . ARG B 2 47 ? 112.414 104.349 125.604 1.00 47.40 77 ARG B CA 1
ATOM 4603 C C . ARG B 2 47 ? 111.284 103.928 124.676 1.00 49.55 77 ARG B C 1
ATOM 4604 O O . ARG B 2 47 ? 110.793 104.733 123.882 1.00 58.35 77 ARG B O 1
ATOM 4612 N N . VAL B 2 48 ? 110.869 102.667 124.797 1.00 47.04 78 VAL B N 1
ATOM 4613 C CA . VAL B 2 48 ? 109.730 102.143 124.051 1.00 46.28 78 VAL B CA 1
ATOM 4614 C C . VAL B 2 48 ? 108.817 101.396 125.015 1.00 48.76 78 VAL B C 1
ATOM 4615 O O . VAL B 2 48 ? 109.160 100.311 125.497 1.00 52.70 78 VAL B O 1
ATOM 4619 N N . ASP B 2 49 ? 107.655 101.973 125.309 1.00 50.59 79 ASP B N 1
ATOM 4620 C CA . ASP B 2 49 ? 106.700 101.390 126.243 1.00 55.00 79 ASP B CA 1
ATOM 4621 C C . ASP B 2 49 ? 105.527 100.802 125.467 1.00 56.71 79 ASP B C 1
ATOM 4622 O O . ASP B 2 49 ? 104.776 101.538 124.819 1.00 63.87 79 ASP B O 1
ATOM 4627 N N . LEU B 2 50 ? 105.376 99.481 125.533 1.00 52.71 80 LEU B N 1
ATOM 4628 C CA . LEU B 2 50 ? 104.270 98.781 124.890 1.00 53.20 80 LEU B CA 1
ATOM 4629 C C . LEU B 2 50 ? 103.712 97.714 125.819 1.00 58.02 80 LEU B C 1
ATOM 4630 O O . LEU B 2 50 ? 103.393 96.598 125.395 1.00 63.44 80 LEU B O 1
ATOM 4635 N N . GLY B 2 51 ? 103.590 98.042 127.102 1.00 56.80 81 GLY B N 1
ATOM 4636 C CA . GLY B 2 51 ? 103.134 97.083 128.093 1.00 64.64 81 GLY B CA 1
ATOM 4637 C C . GLY B 2 51 ? 101.618 97.028 128.189 1.00 70.49 81 GLY B C 1
ATOM 4638 O O . GLY B 2 51 ? 100.936 98.047 128.102 1.00 77.75 81 GLY B O 1
ATOM 4639 N N . ASN B 2 52 ? 101.104 95.810 128.375 1.00 68.93 82 ASN B N 1
ATOM 4640 C CA . ASN B 2 52 ? 99.675 95.560 128.568 1.00 70.01 82 ASN B CA 1
ATOM 4641 C C . ASN B 2 52 ? 98.838 96.093 127.408 1.00 74.26 82 ASN B C 1
ATOM 4642 O O . ASN B 2 52 ? 97.715 96.565 127.602 1.00 79.92 82 ASN B O 1
ATOM 4647 N N . ALA B 2 53 ? 99.378 96.030 126.194 1.00 74.38 83 ALA B N 1
ATOM 4648 C CA . ALA B 2 53 ? 98.653 96.393 124.983 1.00 77.23 83 ALA B CA 1
ATOM 4649 C C . ALA B 2 53 ? 98.436 95.130 124.163 1.00 82.31 83 ALA B C 1
ATOM 4650 O O . ALA B 2 53 ? 99.398 94.424 123.843 1.00 82.95 83 ALA B O 1
ATOM 4652 N N . GLN B 2 54 ? 97.176 94.847 123.829 1.00 84.53 84 GLN B N 1
ATOM 4653 C CA . GLN B 2 54 ? 96.829 93.616 123.129 1.00 88.45 84 GLN B CA 1
ATOM 4654 C C . GLN B 2 54 ? 97.561 93.516 121.796 1.00 88.72 84 GLN B C 1
ATOM 4655 O O . GLN B 2 54 ? 97.287 94.282 120.867 1.00 90.30 84 GLN B O 1
ATOM 4661 N N . LEU B 2 55 ? 98.494 92.571 121.700 1.00 86.96 85 LEU B N 1
ATOM 4662 C CA . LEU B 2 55 ? 99.303 92.389 120.505 1.00 84.59 85 LEU B CA 1
ATOM 4663 C C . LEU B 2 55 ? 99.570 90.904 120.315 1.00 84.59 85 LEU B C 1
ATOM 4664 O O . LEU B 2 55 ? 99.437 90.105 121.246 1.00 86.45 85 LEU B O 1
ATOM 4669 N N . SER B 2 56 ? 99.952 90.542 119.094 1.00 82.35 86 SER B N 1
ATOM 4670 C CA . SER B 2 56 ? 100.306 89.162 118.791 1.00 81.59 86 SER B CA 1
ATOM 4671 C C . SER B 2 56 ? 101.274 89.161 117.618 1.00 81.96 86 SER B C 1
ATOM 4672 O O . SER B 2 56 ? 101.538 90.196 117.005 1.00 79.20 86 SER B O 1
ATOM 4675 N N . GLY B 2 57 ? 101.799 87.979 117.310 1.00 83.92 87 GLY B N 1
ATOM 4676 C CA . GLY B 2 57 ? 102.722 87.844 116.201 1.00 82.40 87 GLY B CA 1
ATOM 4677 C C . GLY B 2 57 ? 104.097 87.374 116.624 1.00 79.54 87 GLY B C 1
ATOM 4678 O O . GLY B 2 57 ? 104.221 86.407 117.380 1.00 83.27 87 GLY B O 1
ATOM 4679 N N . ALA B 2 58 ? 105.138 88.050 116.144 1.00 73.55 88 ALA B N 1
ATOM 4680 C CA . ALA B 2 58 ? 106.506 87.671 116.466 1.00 73.21 88 ALA B CA 1
ATOM 4681 C C . ALA B 2 58 ? 107.409 88.885 116.316 1.00 73.39 88 ALA B C 1
ATOM 4682 O O . ALA B 2 58 ? 107.123 89.794 115.532 1.00 76.29 88 ALA B O 1
ATOM 4684 N N . LEU B 2 59 ? 108.503 88.885 117.073 1.00 71.21 89 LEU B N 1
ATOM 4685 C CA . LEU B 2 59 ? 109.478 89.961 117.000 1.00 68.31 89 LEU B CA 1
ATOM 4686 C C . LEU B 2 59 ? 110.281 89.856 115.704 1.00 71.07 89 LEU B C 1
ATOM 4687 O O . LEU B 2 59 ? 110.083 88.956 114.882 1.00 74.97 89 LEU B O 1
ATOM 4692 N N . VAL B 2 60 ? 111.211 90.793 115.522 1.00 69.49 90 VAL B N 1
ATOM 4693 C CA . VAL B 2 60 ? 112.044 90.846 114.330 1.00 74.27 90 VAL B CA 1
ATOM 4694 C C . VAL B 2 60 ? 113.501 90.988 114.746 1.00 74.85 90 VAL B C 1
ATOM 4695 O O . VAL B 2 60 ? 113.819 91.378 115.871 1.00 76.01 90 VAL B O 1
ATOM 4699 N N . SER B 2 61 ? 114.391 90.663 113.810 1.00 75.78 91 SER B N 1
ATOM 4700 C CA . SER B 2 61 ? 115.825 90.791 114.027 1.00 78.76 91 SER B CA 1
ATOM 4701 C C . SER B 2 61 ? 116.329 92.212 113.815 1.00 80.23 91 SER B C 1
ATOM 4702 O O . SER B 2 61 ? 117.519 92.468 114.027 1.00 80.68 91 SER B O 1
ATOM 4705 N N . GLN B 2 62 ? 115.459 93.135 113.408 1.00 77.80 92 GLN B N 1
ATOM 4706 C CA . GLN B 2 62 ? 115.842 94.526 113.208 1.00 76.91 92 GLN B CA 1
ATOM 4707 C C . GLN B 2 62 ? 115.856 95.327 114.502 1.00 78.50 92 GLN B C 1
ATOM 4708 O O . GLN B 2 62 ? 116.169 96.521 114.467 1.00 78.98 92 GLN B O 1
ATOM 4714 N N . LEU B 2 63 ? 115.521 94.707 115.633 1.00 77.50 93 LEU B N 1
ATOM 4715 C CA . LEU B 2 63 ? 115.590 95.383 116.922 1.00 71.61 93 LEU B CA 1
ATOM 4716 C C . LEU B 2 63 ? 117.013 95.347 117.464 1.00 77.69 93 LEU B C 1
ATOM 4717 O O . LEU B 2 63 ? 117.237 94.955 118.614 1.00 81.81 93 LEU B O 1
ATOM 4722 N N . GLY B 2 64 ? 117.977 95.753 116.642 1.00 78.65 94 GLY B N 1
ATOM 4723 C CA . GLY B 2 64 ? 119.364 95.800 117.057 1.00 81.73 94 GLY B CA 1
ATOM 4724 C C . GLY B 2 64 ? 120.082 97.022 116.527 1.00 82.89 94 GLY B C 1
ATOM 4725 O O . GLY B 2 64 ? 121.275 97.213 116.782 1.00 85.17 94 GLY B O 1
ATOM 4726 N N . GLN B 2 65 ? 119.361 97.858 115.782 1.00 79.48 95 GLN B N 1
ATOM 4727 C CA . GLN B 2 65 ? 119.905 99.098 115.248 1.00 79.48 95 GLN B CA 1
ATOM 4728 C C . GLN B 2 65 ? 119.569 100.306 116.109 1.00 80.58 95 GLN B C 1
ATOM 4729 O O . GLN B 2 65 ? 119.962 101.425 115.764 1.00 83.38 95 GLN B O 1
ATOM 4735 N N . LEU B 2 66 ? 118.851 100.110 117.214 1.00 78.37 96 LEU B N 1
ATOM 4736 C CA . LEU B 2 66 ? 118.546 101.186 118.156 1.00 76.89 96 LEU B CA 1
ATOM 4737 C C . LEU B 2 66 ? 119.646 101.184 119.210 1.00 78.81 96 LEU B C 1
ATOM 4738 O O . LEU B 2 66 ? 119.560 100.503 120.232 1.00 78.24 96 LEU B O 1
ATOM 4743 N N . LYS B 2 67 ? 120.698 101.964 118.952 1.00 79.17 97 LYS B N 1
ATOM 4744 C CA . LYS B 2 67 ? 121.895 101.911 119.782 1.00 78.08 97 LYS B CA 1
ATOM 4745 C C . LYS B 2 67 ? 121.688 102.533 121.157 1.00 75.19 97 LYS B C 1
ATOM 4746 O O . LYS B 2 67 ? 122.359 102.127 122.112 1.00 75.10 97 LYS B O 1
ATOM 4752 N N . ASN B 2 68 ? 120.782 103.502 121.283 1.00 69.88 98 ASN B N 1
ATOM 4753 C CA . ASN B 2 68 ? 120.593 104.236 122.527 1.00 65.52 98 ASN B CA 1
ATOM 4754 C C . ASN B 2 68 ? 119.369 103.779 123.310 1.00 62.70 98 ASN B C 1
ATOM 4755 O O . ASN B 2 68 ? 118.947 104.476 124.238 1.00 62.89 98 ASN B O 1
ATOM 4760 N N . LEU B 2 69 ? 118.784 102.637 122.956 1.00 60.59 99 LEU B N 1
ATOM 4761 C CA . LEU B 2 69 ? 117.640 102.126 123.699 1.00 57.77 99 LEU B CA 1
ATOM 4762 C C . LEU B 2 69 ? 118.055 101.794 125.127 1.00 62.36 99 LEU B C 1
ATOM 4763 O O . LEU B 2 69 ? 119.095 101.170 125.356 1.00 68.35 99 LEU B O 1
ATOM 4768 N N . GLN B 2 70 ? 117.233 102.215 126.092 1.00 57.43 100 GLN B N 1
ATOM 4769 C CA . GLN B 2 70 ? 117.523 102.002 127.502 1.00 57.01 100 GLN B CA 1
ATOM 4770 C C . GLN B 2 70 ? 116.449 101.230 128.251 1.00 57.55 100 GLN B C 1
ATOM 4771 O O . GLN B 2 70 ? 116.760 100.632 129.286 1.00 63.72 100 GLN B O 1
ATOM 4777 N N . TYR B 2 71 ? 115.207 101.223 127.771 1.00 51.71 101 TYR B N 1
ATOM 4778 C CA . TYR B 2 71 ? 114.131 100.498 128.442 1.00 49.26 101 TYR B CA 1
ATOM 4779 C C . TYR B 2 71 ? 113.218 99.917 127.373 1.00 52.54 101 TYR B C 1
ATOM 4780 O O . TYR B 2 71 ? 112.542 100.666 126.662 1.00 58.25 101 TYR B O 1
ATOM 4789 N N . LEU B 2 72 ? 113.202 98.591 127.257 1.00 50.95 102 LEU B N 1
ATOM 4790 C CA . LEU B 2 72 ? 112.346 97.887 126.308 1.00 51.32 102 LEU B CA 1
ATOM 4791 C C . LEU B 2 72 ? 111.323 97.080 127.097 1.00 55.27 102 LEU B C 1
ATOM 4792 O O . LEU B 2 72 ? 111.687 96.152 127.827 1.00 62.11 102 LEU B O 1
ATOM 4797 N N . GLU B 2 73 ? 110.048 97.433 126.953 1.00 50.30 103 GLU B N 1
ATOM 4798 C CA . GLU B 2 73 ? 108.964 96.784 127.680 1.00 51.19 103 GLU B CA 1
ATOM 4799 C C . GLU B 2 73 ? 107.942 96.260 126.683 1.00 56.65 103 GLU B C 1
ATOM 4800 O O . GLU B 2 73 ? 107.332 97.042 125.946 1.00 63.61 103 GLU B O 1
ATOM 4806 N N . LEU B 2 74 ? 107.758 94.941 126.660 1.00 56.27 104 LEU B N 1
ATOM 4807 C CA . LEU B 2 74 ? 106.781 94.293 125.790 1.00 58.85 104 LEU B CA 1
ATOM 4808 C C . LEU B 2 74 ? 106.050 93.188 126.541 1.00 63.26 104 LEU B C 1
ATOM 4809 O O . LEU B 2 74 ? 105.784 92.113 125.995 1.00 66.68 104 LEU B O 1
ATOM 4814 N N . TYR B 2 75 ? 105.716 93.435 127.803 1.00 61.94 105 TYR B N 1
ATOM 4815 C CA . TYR B 2 75 ? 105.143 92.401 128.648 1.00 65.22 105 TYR B CA 1
ATOM 4816 C C . TYR B 2 75 ? 103.618 92.382 128.548 1.00 70.74 105 TYR B C 1
ATOM 4817 O O . TYR B 2 75 ? 102.989 93.286 127.994 1.00 74.50 105 TYR B O 1
ATOM 4826 N N . SER B 2 76 ? 103.029 91.318 129.101 1.00 70.92 106 SER B N 1
ATOM 4827 C CA . SER B 2 76 ? 101.576 91.146 129.180 1.00 71.07 106 SER B CA 1
ATOM 4828 C C . SER B 2 76 ? 100.925 91.187 127.797 1.00 76.58 106 SER B C 1
ATOM 4829 O O . SER B 2 76 ? 99.879 91.807 127.593 1.00 79.10 106 SER B O 1
ATOM 4832 N N . ASN B 2 77 ? 101.555 90.510 126.838 1.00 77.51 107 ASN B N 1
ATOM 4833 C CA . ASN B 2 77 ? 101.011 90.424 125.488 1.00 76.23 107 ASN B CA 1
ATOM 4834 C C . ASN B 2 77 ? 100.873 88.969 125.058 1.00 84.07 107 ASN B C 1
ATOM 4835 O O . ASN B 2 77 ? 101.131 88.055 125.847 1.00 86.83 107 ASN B O 1
ATOM 4840 N N . ASN B 2 78 ? 100.466 88.745 123.808 1.00 85.43 108 ASN B N 1
ATOM 4841 C CA . ASN B 2 78 ? 100.317 87.405 123.252 1.00 85.77 108 ASN B CA 1
ATOM 4842 C C . ASN B 2 78 ? 101.372 87.114 122.188 1.00 85.24 108 ASN B C 1
ATOM 4843 O O . ASN B 2 78 ? 101.129 86.340 121.259 1.00 86.88 108 ASN B O 1
ATOM 4848 N N . ILE B 2 79 ? 102.546 87.735 122.312 1.00 82.12 109 ILE B N 1
ATOM 4849 C CA . ILE B 2 79 ? 103.612 87.527 121.342 1.00 77.30 109 ILE B CA 1
ATOM 4850 C C . ILE B 2 79 ? 104.147 86.103 121.457 1.00 81.68 109 ILE B C 1
ATOM 4851 O O . ILE B 2 79 ? 104.208 85.519 122.547 1.00 83.80 109 ILE B O 1
ATOM 4856 N N . SER B 2 80 ? 104.533 85.534 120.317 1.00 83.92 110 SER B N 1
ATOM 4857 C CA . SER B 2 80 ? 105.052 84.175 120.273 1.00 86.02 110 SER B CA 1
ATOM 4858 C C . SER B 2 80 ? 106.214 84.122 119.293 1.00 87.94 110 SER B C 1
ATOM 4859 O O . SER B 2 80 ? 106.305 84.926 118.363 1.00 86.31 110 SER B O 1
ATOM 4862 N N . GLY B 2 81 ? 107.107 83.162 119.514 1.00 89.04 111 GLY B N 1
ATOM 4863 C CA . GLY B 2 81 ? 108.256 82.996 118.647 1.00 89.20 111 GLY B CA 1
ATOM 4864 C C . GLY B 2 81 ? 109.546 82.771 119.406 1.00 91.87 111 GLY B C 1
ATOM 4865 O O . GLY B 2 81 ? 109.539 82.186 120.492 1.00 92.31 111 GLY B O 1
ATOM 4866 N N . THR B 2 82 ? 110.661 83.235 118.846 1.00 91.38 112 THR B N 1
ATOM 4867 C CA . THR B 2 82 ? 111.974 83.067 119.452 1.00 90.22 112 THR B CA 1
ATOM 4868 C C . THR B 2 82 ? 112.602 84.431 119.689 1.00 88.09 112 THR B C 1
ATOM 4869 O O . THR B 2 82 ? 112.407 85.360 118.899 1.00 87.80 112 THR B O 1
ATOM 4873 N N . ILE B 2 83 ? 113.348 84.548 120.783 1.00 85.58 113 ILE B N 1
ATOM 4874 C CA . ILE B 2 83 ? 114.048 85.786 121.116 1.00 79.68 113 ILE B CA 1
ATOM 4875 C C . ILE B 2 83 ? 115.153 86.008 120.090 1.00 79.01 113 ILE B C 1
ATOM 4876 O O . ILE B 2 83 ? 115.984 85.114 119.874 1.00 83.26 113 ILE B O 1
ATOM 4881 N N . PRO B 2 84 ? 115.193 87.164 119.429 1.00 75.44 114 PRO B N 1
ATOM 4882 C CA . PRO B 2 84 ? 116.223 87.397 118.409 1.00 78.26 114 PRO B CA 1
ATOM 4883 C C . PRO B 2 84 ? 117.625 87.344 118.998 1.00 81.76 114 PRO B C 1
ATOM 4884 O O . PRO B 2 84 ? 117.864 87.774 120.128 1.00 85.16 114 PRO B O 1
ATOM 4888 N N . LEU B 2 85 ? 118.558 86.805 118.211 1.00 81.43 115 LEU B N 1
ATOM 4889 C CA . LEU B 2 85 ? 119.954 86.727 118.624 1.00 83.09 115 LEU B CA 1
ATOM 4890 C C . LEU B 2 85 ? 120.660 88.075 118.574 1.00 84.40 115 LEU B C 1
ATOM 4891 O O . LEU B 2 85 ? 121.779 88.187 119.086 1.00 86.76 115 LEU B O 1
ATOM 4896 N N . GLU B 2 86 ? 120.045 89.089 117.973 1.00 84.52 116 GLU B N 1
ATOM 4897 C CA . GLU B 2 86 ? 120.653 90.405 117.836 1.00 89.50 116 GLU B CA 1
ATOM 4898 C C . GLU B 2 86 ? 120.392 91.307 119.034 1.00 88.20 116 GLU B C 1
ATOM 4899 O O . GLU B 2 86 ? 120.939 92.415 119.087 1.00 90.67 116 GLU B O 1
ATOM 4905 N N . LEU B 2 87 ? 119.587 90.857 120.001 1.00 83.97 117 LEU B N 1
ATOM 4906 C CA . LEU B 2 87 ? 119.270 91.683 121.161 1.00 80.22 117 LEU B CA 1
ATOM 4907 C C . LEU B 2 87 ? 120.506 92.033 121.979 1.00 82.68 117 LEU B C 1
ATOM 4908 O O . LEU B 2 87 ? 120.464 92.985 122.766 1.00 88.33 117 LEU B O 1
ATOM 4913 N N . GLY B 2 88 ? 121.600 91.292 121.813 1.00 82.09 118 GLY B N 1
ATOM 4914 C CA . GLY B 2 88 ? 122.835 91.622 122.496 1.00 86.95 118 GLY B CA 1
ATOM 4915 C C . GLY B 2 88 ? 123.602 92.782 121.903 1.00 88.21 118 GLY B C 1
ATOM 4916 O O . GLY B 2 88 ? 124.622 93.185 122.469 1.00 90.42 118 GLY B O 1
ATOM 4917 N N . ASN B 2 89 ? 123.140 93.328 120.777 1.00 86.11 119 ASN B N 1
ATOM 4918 C CA . ASN B 2 89 ? 123.805 94.467 120.158 1.00 89.63 119 ASN B CA 1
ATOM 4919 C C . ASN B 2 89 ? 123.430 95.798 120.797 1.00 89.41 119 ASN B C 1
ATOM 4920 O O . ASN B 2 89 ? 124.025 96.823 120.447 1.00 91.88 119 ASN B O 1
ATOM 4925 N N . LEU B 2 90 ? 122.468 95.811 121.716 1.00 85.93 120 LEU B N 1
ATOM 4926 C CA . LEU B 2 90 ? 122.041 97.038 122.386 1.00 80.16 120 LEU B CA 1
ATOM 4927 C C . LEU B 2 90 ? 122.946 97.271 123.589 1.00 80.31 120 LEU B C 1
ATOM 4928 O O . LEU B 2 90 ? 122.630 96.861 124.708 1.00 81.07 120 LEU B O 1
ATOM 4933 N N . THR B 2 91 ? 124.072 97.952 123.365 1.00 81.54 121 THR B N 1
ATOM 4934 C CA . THR B 2 91 ? 125.077 98.107 124.412 1.00 81.57 121 THR B CA 1
ATOM 4935 C C . THR B 2 91 ? 124.591 98.967 125.573 1.00 82.00 121 THR B C 1
ATOM 4936 O O . THR B 2 91 ? 125.088 98.818 126.695 1.00 82.73 121 THR B O 1
ATOM 4940 N N . ASN B 2 92 ? 123.632 99.858 125.335 1.00 78.38 122 ASN B N 1
ATOM 4941 C CA . ASN B 2 92 ? 123.147 100.768 126.364 1.00 74.25 122 ASN B CA 1
ATOM 4942 C C . ASN B 2 92 ? 121.852 100.300 127.015 1.00 68.98 122 ASN B C 1
ATOM 4943 O O . ASN B 2 92 ? 121.233 101.075 127.752 1.00 67.07 122 ASN B O 1
ATOM 4948 N N . LEU B 2 93 ? 121.427 99.066 126.757 1.00 68.44 123 LEU B N 1
ATOM 4949 C CA . LEU B 2 93 ? 120.195 98.558 127.344 1.00 64.35 123 LEU B CA 1
ATOM 4950 C C . LEU B 2 93 ? 120.341 98.446 128.859 1.00 67.06 123 LEU B C 1
ATOM 4951 O O . LEU B 2 93 ? 121.359 97.970 129.367 1.00 73.97 123 LEU B O 1
ATOM 4956 N N . VAL B 2 94 ? 119.314 98.893 129.583 1.00 63.15 124 VAL B N 1
ATOM 4957 C CA . VAL B 2 94 ? 119.368 98.942 131.040 1.00 64.67 124 VAL B CA 1
ATOM 4958 C C . VAL B 2 94 ? 118.323 98.010 131.645 1.00 66.56 124 VAL B C 1
ATOM 4959 O O . VAL B 2 94 ? 118.540 97.427 132.713 1.00 72.96 124 VAL B O 1
ATOM 4963 N N . SER B 2 95 ? 117.193 97.843 130.962 1.00 62.70 125 SER B N 1
ATOM 4964 C CA . SER B 2 95 ? 116.111 97.022 131.490 1.00 60.35 125 SER B CA 1
ATOM 4965 C C . SER B 2 95 ? 115.417 96.303 130.344 1.00 60.64 125 SER B C 1
ATOM 4966 O O . SER B 2 95 ? 114.902 96.947 129.426 1.00 61.99 125 SER B O 1
ATOM 4969 N N . LEU B 2 96 ? 115.401 94.974 130.407 1.00 62.10 126 LEU B N 1
ATOM 4970 C CA . LEU B 2 96 ? 114.837 94.123 129.361 1.00 60.25 126 LEU B CA 1
ATOM 4971 C C . LEU B 2 96 ? 113.731 93.276 129.983 1.00 64.88 126 LEU B C 1
ATOM 4972 O O . LEU B 2 96 ? 113.996 92.239 130.596 1.00 70.48 126 LEU B O 1
ATOM 4977 N N . ASP B 2 97 ? 112.488 93.723 129.827 1.00 60.73 127 ASP B N 1
ATOM 4978 C CA . ASP B 2 97 ? 111.328 93.017 130.352 1.00 58.86 127 ASP B CA 1
ATOM 4979 C C . ASP B 2 97 ? 110.538 92.407 129.202 1.00 59.88 127 ASP B C 1
ATOM 4980 O O . ASP B 2 97 ? 110.118 93.119 128.284 1.00 63.68 127 ASP B O 1
ATOM 4985 N N . LEU B 2 98 ? 110.341 91.087 129.255 1.00 57.87 128 LEU B N 1
ATOM 4986 C CA . LEU B 2 98 ? 109.582 90.373 128.235 1.00 59.60 128 LEU B CA 1
ATOM 4987 C C . LEU B 2 98 ? 108.687 89.307 128.854 1.00 66.89 128 LEU B C 1
ATOM 4988 O O . LEU B 2 98 ? 108.371 88.304 128.204 1.00 72.06 128 LEU B O 1
ATOM 4993 N N . TYR B 2 99 ? 108.270 89.502 130.101 1.00 68.35 129 TYR B N 1
ATOM 4994 C CA . TYR B 2 99 ? 107.514 88.482 130.808 1.00 73.83 129 TYR B CA 1
ATOM 4995 C C . TYR B 2 99 ? 106.050 88.484 130.373 1.00 74.30 129 TYR B C 1
ATOM 4996 O O . TYR B 2 99 ? 105.575 89.387 129.679 1.00 75.25 129 TYR B O 1
ATOM 5005 N N . LEU B 2 100 ? 105.335 87.438 130.792 1.00 74.88 130 LEU B N 1
ATOM 5006 C CA . LEU B 2 100 ? 103.924 87.235 130.461 1.00 75.20 130 LEU B CA 1
ATOM 5007 C C . LEU B 2 100 ? 103.711 87.245 128.945 1.00 79.83 130 LEU B C 1
ATOM 5008 O O . LEU B 2 100 ? 103.007 88.090 128.388 1.00 79.39 130 LEU B O 1
ATOM 5013 N N . ASN B 2 101 ? 104.342 86.279 128.284 1.00 83.32 131 ASN B N 1
ATOM 5014 C CA . ASN B 2 101 ? 104.257 86.135 126.837 1.00 83.08 131 ASN B CA 1
ATOM 5015 C C . ASN B 2 101 ? 104.169 84.647 126.514 1.00 89.02 131 ASN B C 1
ATOM 5016 O O . ASN B 2 101 ? 103.951 83.810 127.395 1.00 95.26 131 ASN B O 1
ATOM 5021 N N . LYS B 2 102 ? 104.339 84.315 125.237 1.00 86.83 132 LYS B N 1
ATOM 5022 C CA . LYS B 2 102 ? 104.297 82.939 124.754 1.00 86.77 132 LYS B CA 1
ATOM 5023 C C . LYS B 2 102 ? 105.548 82.627 123.945 1.00 88.67 132 LYS B C 1
ATOM 5024 O O . LYS B 2 102 ? 105.495 82.034 122.865 1.00 90.90 132 LYS B O 1
ATOM 5030 N N . PHE B 2 103 ? 106.700 83.036 124.466 1.00 89.85 133 PHE B N 1
ATOM 5031 C CA . PHE B 2 103 ? 107.967 82.796 123.797 1.00 89.96 133 PHE B CA 1
ATOM 5032 C C . PHE B 2 103 ? 108.393 81.339 123.955 1.00 95.85 133 PHE B C 1
ATOM 5033 O O . PHE B 2 103 ? 107.960 80.631 124.867 1.00 96.94 133 PHE B O 1
ATOM 5041 N N . THR B 2 104 ? 109.255 80.896 123.044 1.00 100.36 134 THR B N 1
ATOM 5042 C CA . THR B 2 104 ? 109.771 79.536 123.072 1.00 102.86 134 THR B CA 1
ATOM 5043 C C . THR B 2 104 ? 111.134 79.523 122.395 1.00 102.12 134 THR B C 1
ATOM 5044 O O . THR B 2 104 ? 111.444 80.384 121.567 1.00 99.42 134 THR B O 1
ATOM 5048 N N . GLY B 2 105 ? 111.944 78.534 122.761 1.00 100.55 135 GLY B N 1
ATOM 5049 C CA . GLY B 2 105 ? 113.275 78.408 122.203 1.00 100.27 135 GLY B CA 1
ATOM 5050 C C . GLY B 2 105 ? 114.348 78.263 123.262 1.00 103.81 135 GLY B C 1
ATOM 5051 O O . GLY B 2 105 ? 114.360 77.283 124.012 1.00 108.12 135 GLY B O 1
ATOM 5052 N N . GLY B 2 106 ? 115.257 79.230 123.329 1.00 102.54 136 GLY B N 1
ATOM 5053 C CA . GLY B 2 106 ? 116.316 79.201 124.318 1.00 103.47 136 GLY B CA 1
ATOM 5054 C C . GLY B 2 106 ? 116.881 80.583 124.537 1.00 102.21 136 GLY B C 1
ATOM 5055 O O . GLY B 2 106 ? 116.796 81.451 123.662 1.00 102.93 136 GLY B O 1
ATOM 5056 N N . ILE B 2 107 ? 117.459 80.790 125.717 1.00 99.88 137 ILE B N 1
ATOM 5057 C CA . ILE B 2 107 ? 118.071 82.073 126.056 1.00 96.51 137 ILE B CA 1
ATOM 5058 C C . ILE B 2 107 ? 119.310 82.257 125.189 1.00 98.20 137 ILE B C 1
ATOM 5059 O O . ILE B 2 107 ? 120.224 81.420 125.229 1.00 101.19 137 ILE B O 1
ATOM 5064 N N . PRO B 2 108 ? 119.385 83.326 124.399 1.00 95.34 138 PRO B N 1
ATOM 5065 C CA . PRO B 2 108 ? 120.521 83.490 123.484 1.00 94.89 138 PRO B CA 1
ATOM 5066 C C . PRO B 2 108 ? 121.834 83.699 124.225 1.00 95.85 138 PRO B C 1
ATOM 5067 O O . PRO B 2 108 ? 121.873 84.232 125.336 1.00 97.22 138 PRO B O 1
ATOM 5071 N N . ASP B 2 109 ? 122.921 83.259 123.585 1.00 96.99 139 ASP B N 1
ATOM 5072 C CA . ASP B 2 109 ? 124.255 83.476 124.133 1.00 97.34 139 ASP B CA 1
ATOM 5073 C C . ASP B 2 109 ? 124.586 84.966 124.163 1.00 94.95 139 ASP B C 1
ATOM 5074 O O . ASP B 2 109 ? 125.272 85.433 125.079 1.00 94.17 139 ASP B O 1
ATOM 5079 N N . THR B 2 110 ? 124.064 85.734 123.203 1.00 93.94 140 THR B N 1
ATOM 5080 C CA . THR B 2 110 ? 124.432 87.135 123.048 1.00 95.74 140 THR B CA 1
ATOM 5081 C C . THR B 2 110 ? 124.016 88.009 124.226 1.00 99.47 140 THR B C 1
ATOM 5082 O O . THR B 2 110 ? 124.507 89.139 124.329 1.00 100.79 140 THR B O 1
ATOM 5086 N N . LEU B 2 111 ? 123.143 87.531 125.116 1.00 99.46 141 LEU B N 1
ATOM 5087 C CA . LEU B 2 111 ? 122.778 88.319 126.289 1.00 96.59 141 LEU B CA 1
ATOM 5088 C C . LEU B 2 111 ? 123.811 88.158 127.397 1.00 99.78 141 LEU B C 1
ATOM 5089 O O . LEU B 2 111 ? 123.460 87.884 128.548 1.00 100.18 141 LEU B O 1
ATOM 5094 N N . GLY B 2 112 ? 125.084 88.335 127.056 1.00 102.51 142 GLY B N 1
ATOM 5095 C CA . GLY B 2 112 ? 126.151 88.373 128.036 1.00 105.36 142 GLY B CA 1
ATOM 5096 C C . GLY B 2 112 ? 127.130 89.483 127.716 1.00 104.10 142 GLY B C 1
ATOM 5097 O O . GLY B 2 112 ? 128.063 89.752 128.478 1.00 107.31 142 GLY B O 1
ATOM 5098 N N . LYS B 2 113 ? 126.915 90.130 126.572 1.00 98.04 143 LYS B N 1
ATOM 5099 C CA . LYS B 2 113 ? 127.723 91.266 126.152 1.00 97.80 143 LYS B CA 1
ATOM 5100 C C . LYS B 2 113 ? 127.217 92.580 126.726 1.00 101.86 143 LYS B C 1
ATOM 5101 O O . LYS B 2 113 ? 127.868 93.617 126.553 1.00 105.47 143 LYS B O 1
ATOM 5107 N N . LEU B 2 114 ? 126.071 92.555 127.401 1.00 101.03 144 LEU B N 1
ATOM 5108 C CA . LEU B 2 114 ? 125.478 93.756 127.975 1.00 98.82 144 LEU B CA 1
ATOM 5109 C C . LEU B 2 114 ? 126.074 93.980 129.359 1.00 98.14 144 LEU B C 1
ATOM 5110 O O . LEU B 2 114 ? 125.798 93.219 130.291 1.00 98.88 144 LEU B O 1
ATOM 5115 N N . LEU B 2 115 ? 126.888 95.023 129.497 1.00 98.13 145 LEU B N 1
ATOM 5116 C CA . LEU B 2 115 ? 127.546 95.330 130.759 1.00 100.59 145 LEU B CA 1
ATOM 5117 C C . LEU B 2 115 ? 126.808 96.383 131.574 1.00 98.70 145 LEU B C 1
ATOM 5118 O O . LEU B 2 115 ? 127.291 96.770 132.642 1.00 97.16 145 LEU B O 1
ATOM 5123 N N . LYS B 2 116 ? 125.656 96.854 131.100 1.00 94.02 146 LYS B N 1
ATOM 5124 C CA . LYS B 2 116 ? 124.862 97.843 131.815 1.00 88.36 146 LYS B CA 1
ATOM 5125 C C . LYS B 2 116 ? 123.493 97.324 132.229 1.00 85.03 146 LYS B C 1
ATOM 5126 O O . LYS B 2 116 ? 122.689 98.098 132.760 1.00 82.60 146 LYS B O 1
ATOM 5132 N N . LEU B 2 117 ? 123.205 96.045 131.999 1.00 84.97 147 LEU B N 1
ATOM 5133 C CA . LEU B 2 117 ? 121.898 95.499 132.338 1.00 78.36 147 LEU B CA 1
ATOM 5134 C C . LEU B 2 117 ? 121.683 95.509 133.847 1.00 81.81 147 LEU B C 1
ATOM 5135 O O . LEU B 2 117 ? 122.602 95.238 134.625 1.00 89.86 147 LEU B O 1
ATOM 5140 N N . ARG B 2 118 ? 120.456 95.828 134.259 1.00 76.85 148 ARG B N 1
ATOM 5141 C CA . ARG B 2 118 ? 120.120 95.892 135.676 1.00 80.54 148 ARG B CA 1
ATOM 5142 C C . ARG B 2 118 ? 118.906 95.028 135.994 1.00 80.63 148 ARG B C 1
ATOM 5143 O O . ARG B 2 118 ? 118.819 94.445 137.079 1.00 82.45 148 ARG B O 1
ATOM 5151 N N . PHE B 2 119 ? 117.964 94.940 135.057 1.00 77.68 149 PHE B N 1
ATOM 5152 C CA . PHE B 2 119 ? 116.759 94.140 135.220 1.00 75.90 149 PHE B CA 1
ATOM 5153 C C . PHE B 2 119 ? 116.650 93.135 134.082 1.00 75.16 149 PHE B C 1
ATOM 5154 O O . PHE B 2 119 ? 116.912 93.466 132.921 1.00 75.10 149 PHE B O 1
ATOM 5162 N N . LEU B 2 120 ? 116.261 91.905 134.421 1.00 77.13 150 LEU B N 1
ATOM 5163 C CA . LEU B 2 120 ? 116.076 90.855 133.420 1.00 75.63 150 LEU B CA 1
ATOM 5164 C C . LEU B 2 120 ? 115.020 89.893 133.959 1.00 80.60 150 LEU B C 1
ATOM 5165 O O . LEU B 2 120 ? 115.334 89.017 134.771 1.00 88.27 150 LEU B O 1
ATOM 5170 N N . ARG B 2 121 ? 113.780 90.064 133.508 1.00 73.96 151 ARG B N 1
ATOM 5171 C CA . ARG B 2 121 ? 112.659 89.244 133.949 1.00 74.08 151 ARG B CA 1
ATOM 5172 C C . ARG B 2 121 ? 112.006 88.588 132.741 1.00 74.18 151 ARG B C 1
ATOM 5173 O O . ARG B 2 121 ? 111.694 89.265 131.756 1.00 75.97 151 ARG B O 1
ATOM 5181 N N . LEU B 2 122 ? 111.804 87.275 132.820 1.00 74.60 152 LEU B N 1
ATOM 5182 C CA . LEU B 2 122 ? 111.179 86.501 131.749 1.00 73.01 152 LEU B CA 1
ATOM 5183 C C . LEU B 2 122 ? 110.135 85.554 132.333 1.00 78.53 152 LEU B C 1
ATOM 5184 O O . LEU B 2 122 ? 110.101 84.360 132.031 1.00 86.16 152 LEU B O 1
ATOM 5189 N N . ASN B 2 123 ? 109.270 86.090 133.190 1.00 79.61 153 ASN B N 1
ATOM 5190 C CA . ASN B 2 123 ? 108.240 85.293 133.837 1.00 84.05 153 ASN B CA 1
ATOM 5191 C C . ASN B 2 123 ? 107.232 84.764 132.820 1.00 87.80 153 ASN B C 1
ATOM 5192 O O . ASN B 2 123 ? 107.010 85.350 131.758 1.00 86.33 153 ASN B O 1
ATOM 5197 N N . ASN B 2 124 ? 106.621 83.635 133.169 1.00 89.36 154 ASN B N 1
ATOM 5198 C CA . ASN B 2 124 ? 105.480 83.065 132.454 1.00 90.25 154 ASN B CA 1
ATOM 5199 C C . ASN B 2 124 ? 105.755 82.937 130.956 1.00 91.90 154 ASN B C 1
ATOM 5200 O O . ASN B 2 124 ? 105.056 83.494 130.110 1.00 90.66 154 ASN B O 1
ATOM 5205 N N . ASN B 2 125 ? 106.804 82.180 130.638 1.00 94.69 155 ASN B N 1
ATOM 5206 C CA . ASN B 2 125 ? 107.141 81.902 129.248 1.00 94.60 155 ASN B CA 1
ATOM 5207 C C . ASN B 2 125 ? 107.284 80.402 129.029 1.00 100.17 155 ASN B C 1
ATOM 5208 O O . ASN B 2 125 ? 106.997 79.608 129.930 1.00 103.55 155 ASN B O 1
ATOM 5213 N N . SER B 2 126 ? 107.725 80.005 127.838 1.00 103.23 156 SER B N 1
ATOM 5214 C CA . SER B 2 126 ? 107.911 78.601 127.492 1.00 106.01 156 SER B CA 1
ATOM 5215 C C . SER B 2 126 ? 109.294 78.376 126.899 1.00 106.14 156 SER B C 1
ATOM 5216 O O . SER B 2 126 ? 109.474 77.576 125.976 1.00 107.22 156 SER B O 1
ATOM 5219 N N . LEU B 2 127 ? 110.292 79.083 127.421 1.00 105.56 157 LEU B N 1
ATOM 5220 C CA . LEU B 2 127 ? 111.658 78.902 126.960 1.00 106.66 157 LEU B CA 1
ATOM 5221 C C . LEU B 2 127 ? 112.206 77.556 127.426 1.00 113.26 157 LEU B C 1
ATOM 5222 O O . LEU B 2 127 ? 111.743 76.970 128.409 1.00 114.90 157 LEU B O 1
ATOM 5227 N N . SER B 2 128 ? 113.207 77.065 126.701 1.00 115.32 158 SER B N 1
ATOM 5228 C CA . SER B 2 128 ? 113.833 75.786 127.005 1.00 117.07 158 SER B CA 1
ATOM 5229 C C . SER B 2 128 ? 115.342 75.949 126.864 1.00 115.88 158 SER B C 1
ATOM 5230 O O . SER B 2 128 ? 115.852 77.057 126.673 1.00 115.92 158 SER B O 1
ATOM 5233 N N . GLY B 2 129 ? 116.063 74.835 126.963 1.00 115.92 159 GLY B N 1
ATOM 5234 C CA . GLY B 2 129 ? 117.507 74.863 126.855 1.00 118.06 159 GLY B CA 1
ATOM 5235 C C . GLY B 2 129 ? 118.200 74.931 128.200 1.00 122.51 159 GLY B C 1
ATOM 5236 O O . GLY B 2 129 ? 117.708 74.376 129.187 1.00 124.79 159 GLY B O 1
ATOM 5237 N N . GLN B 2 130 ? 119.344 75.608 128.252 1.00 123.97 160 GLN B N 1
ATOM 5238 C CA . GLN B 2 130 ? 120.117 75.750 129.476 1.00 125.28 160 GLN B CA 1
ATOM 5239 C C . GLN B 2 130 ? 120.497 77.210 129.674 1.00 121.93 160 GLN B C 1
ATOM 5240 O O . GLN B 2 130 ? 120.597 77.978 128.713 1.00 119.80 160 GLN B O 1
ATOM 5246 N N . ILE B 2 131 ? 120.704 77.586 130.932 1.00 120.78 161 ILE B N 1
ATOM 5247 C CA . ILE B 2 131 ? 121.069 78.957 131.279 1.00 117.49 161 ILE B CA 1
ATOM 5248 C C . ILE B 2 131 ? 122.499 79.220 130.824 1.00 116.06 161 ILE B C 1
ATOM 5249 O O . ILE B 2 131 ? 123.424 78.510 131.246 1.00 117.09 161 ILE B O 1
ATOM 5254 N N . PRO B 2 132 ? 122.727 80.213 129.965 1.00 116.11 162 PRO B N 1
ATOM 5255 C CA . PRO B 2 132 ? 124.094 80.502 129.518 1.00 116.08 162 PRO B CA 1
ATOM 5256 C C . PRO B 2 132 ? 124.970 80.985 130.664 1.00 116.87 162 PRO B C 1
ATOM 5257 O O . PRO B 2 132 ? 124.503 81.627 131.608 1.00 118.41 162 PRO B O 1
ATOM 5261 N N . GLN B 2 133 ? 126.263 80.664 130.571 1.00 116.60 163 GLN B N 1
ATOM 5262 C CA . GLN B 2 133 ? 127.216 81.108 131.580 1.00 117.18 163 GLN B CA 1
ATOM 5263 C C . GLN B 2 133 ? 127.557 82.586 131.445 1.00 116.33 163 GLN B C 1
ATOM 5264 O O . GLN B 2 133 ? 128.015 83.195 132.419 1.00 117.26 163 GLN B O 1
ATOM 5270 N N . SER B 2 134 ? 127.330 83.177 130.268 1.00 114.79 164 SER B N 1
ATOM 5271 C CA . SER B 2 134 ? 127.656 84.583 130.055 1.00 116.28 164 SER B CA 1
ATOM 5272 C C . SER B 2 134 ? 126.913 85.500 131.017 1.00 117.94 164 SER B C 1
ATOM 5273 O O . SER B 2 134 ? 127.383 86.614 131.281 1.00 120.78 164 SER B O 1
ATOM 5276 N N . LEU B 2 135 ? 125.776 85.053 131.555 1.00 116.04 165 LEU B N 1
ATOM 5277 C CA . LEU B 2 135 ? 125.050 85.841 132.544 1.00 116.25 165 LEU B CA 1
ATOM 5278 C C . LEU B 2 135 ? 125.910 86.175 133.755 1.00 119.36 165 LEU B C 1
ATOM 5279 O O . LEU B 2 135 ? 125.666 87.192 134.412 1.00 120.74 165 LEU B O 1
ATOM 5284 N N . THR B 2 136 ? 126.909 85.344 134.066 1.00 121.20 166 THR B N 1
ATOM 5285 C CA . THR B 2 136 ? 127.775 85.626 135.203 1.00 121.77 166 THR B CA 1
ATOM 5286 C C . THR B 2 136 ? 128.695 86.814 134.956 1.00 120.48 166 THR B C 1
ATOM 5287 O O . THR B 2 136 ? 129.199 87.400 135.921 1.00 119.80 166 THR B O 1
ATOM 5291 N N . ASN B 2 137 ? 128.929 87.187 133.695 1.00 121.23 167 ASN B N 1
ATOM 5292 C CA . ASN B 2 137 ? 129.855 88.281 133.422 1.00 124.28 167 ASN B CA 1
ATOM 5293 C C . ASN B 2 137 ? 129.191 89.638 133.621 1.00 121.33 167 ASN B C 1
ATOM 5294 O O . ASN B 2 137 ? 129.873 90.668 133.680 1.00 123.92 167 ASN B O 1
ATOM 5299 N N . ILE B 2 138 ? 127.864 89.664 133.727 1.00 117.87 168 ILE B N 1
ATOM 5300 C CA . ILE B 2 138 ? 127.127 90.909 133.941 1.00 116.33 168 ILE B CA 1
ATOM 5301 C C . ILE B 2 138 ? 127.180 91.223 135.433 1.00 115.81 168 ILE B C 1
ATOM 5302 O O . ILE B 2 138 ? 126.374 90.718 136.216 1.00 115.27 168 ILE B O 1
ATOM 5307 N N . SER B 2 139 ? 128.137 92.063 135.832 1.00 115.58 169 SER B N 1
ATOM 5308 C CA . SER B 2 139 ? 128.272 92.430 137.238 1.00 113.60 169 SER B CA 1
ATOM 5309 C C . SER B 2 139 ? 127.206 93.423 137.680 1.00 107.94 169 SER B C 1
ATOM 5310 O O . SER B 2 139 ? 126.835 93.442 138.858 1.00 106.86 169 SER B O 1
ATOM 5313 N N . THR B 2 140 ? 126.707 94.251 136.761 1.00 104.62 170 THR B N 1
ATOM 5314 C CA . THR B 2 140 ? 125.731 95.278 137.103 1.00 100.38 170 THR B CA 1
ATOM 5315 C C . THR B 2 140 ? 124.314 94.735 137.237 1.00 98.50 170 THR B C 1
ATOM 5316 O O . THR B 2 140 ? 123.425 95.475 137.672 1.00 96.30 170 THR B O 1
ATOM 5320 N N . LEU B 2 141 ? 124.078 93.475 136.876 1.00 99.31 171 LEU B N 1
ATOM 5321 C CA . LEU B 2 141 ? 122.740 92.908 136.977 1.00 94.63 171 LEU B CA 1
ATOM 5322 C C . LEU B 2 141 ? 122.319 92.811 138.439 1.00 95.76 171 LEU B C 1
ATOM 5323 O O . LEU B 2 141 ? 123.084 92.345 139.289 1.00 99.52 171 LEU B O 1
ATOM 5328 N N . GLN B 2 142 ? 121.098 93.251 138.728 1.00 94.02 172 GLN B N 1
ATOM 5329 C CA . GLN B 2 142 ? 120.587 93.283 140.094 1.00 94.84 172 GLN B CA 1
ATOM 5330 C C . GLN B 2 142 ? 119.336 92.445 140.293 1.00 96.23 172 GLN B C 1
ATOM 5331 O O . GLN B 2 142 ? 119.201 91.789 141.329 1.00 98.09 172 GLN B O 1
ATOM 5337 N N . VAL B 2 143 ? 118.413 92.450 139.335 1.00 96.05 173 VAL B N 1
ATOM 5338 C CA . VAL B 2 143 ? 117.151 91.729 139.447 1.00 94.46 173 VAL B CA 1
ATOM 5339 C C . VAL B 2 143 ? 117.095 90.683 138.345 1.00 94.49 173 VAL B C 1
ATOM 5340 O O . VAL B 2 143 ? 117.297 91.001 137.167 1.00 93.49 173 VAL B O 1
ATOM 5344 N N . LEU B 2 144 ? 116.821 89.439 138.730 1.00 94.40 174 LEU B N 1
ATOM 5345 C CA . LEU B 2 144 ? 116.712 88.338 137.780 1.00 91.94 174 LEU B CA 1
ATOM 5346 C C . LEU B 2 144 ? 115.615 87.408 138.269 1.00 97.50 174 LEU B C 1
ATOM 5347 O O . LEU B 2 144 ? 115.653 86.960 139.418 1.00 105.45 174 LEU B O 1
ATOM 5352 N N . ASP B 2 145 ? 114.639 87.129 137.410 1.00 94.98 175 ASP B N 1
ATOM 5353 C CA . ASP B 2 145 ? 113.450 86.373 137.791 1.00 98.20 175 ASP B CA 1
ATOM 5354 C C . ASP B 2 145 ? 113.124 85.313 136.746 1.00 99.57 175 ASP B C 1
ATOM 5355 O O . ASP B 2 145 ? 111.997 85.215 136.259 1.00 98.25 175 ASP B O 1
ATOM 5360 N N . LEU B 2 146 ? 114.116 84.507 136.372 1.00 101.43 176 LEU B N 1
ATOM 5361 C CA . LEU B 2 146 ? 113.880 83.439 135.408 1.00 96.48 176 LEU B CA 1
ATOM 5362 C C . LEU B 2 146 ? 113.080 82.308 136.043 1.00 102.17 176 LEU B C 1
ATOM 5363 O O . LEU B 2 146 ? 113.655 81.346 136.561 1.00 110.82 176 LEU B O 1
ATOM 5368 N N . SER B 2 147 ? 111.754 82.415 136.004 1.00 98.10 177 SER B N 1
ATOM 5369 C CA . SER B 2 147 ? 110.875 81.433 136.620 1.00 103.32 177 SER B CA 1
ATOM 5370 C C . SER B 2 147 ? 109.685 81.178 135.708 1.00 102.96 177 SER B C 1
ATOM 5371 O O . SER B 2 147 ? 109.401 81.955 134.793 1.00 99.78 177 SER B O 1
ATOM 5374 N N . ASN B 2 148 ? 108.991 80.070 135.975 1.00 107.47 178 ASN B N 1
ATOM 5375 C CA . ASN B 2 148 ? 107.830 79.639 135.195 1.00 108.03 178 ASN B CA 1
ATOM 5376 C C . ASN B 2 148 ? 108.208 79.425 133.727 1.00 108.61 178 ASN B C 1
ATOM 5377 O O . ASN B 2 148 ? 107.652 80.037 132.813 1.00 106.82 178 ASN B O 1
ATOM 5382 N N . ASN B 2 149 ? 109.173 78.534 133.518 1.00 109.78 179 ASN B N 1
ATOM 5383 C CA . ASN B 2 149 ? 109.659 78.205 132.184 1.00 110.66 179 ASN B CA 1
ATOM 5384 C C . ASN B 2 149 ? 109.915 76.703 132.125 1.00 116.96 179 ASN B C 1
ATOM 5385 O O . ASN B 2 149 ? 109.511 75.947 133.014 1.00 119.14 179 ASN B O 1
ATOM 5390 N N . ASN B 2 150 ? 110.593 76.268 131.067 1.00 121.81 180 ASN B N 1
ATOM 5391 C CA . ASN B 2 150 ? 110.964 74.872 130.871 1.00 126.12 180 ASN B CA 1
ATOM 5392 C C . ASN B 2 150 ? 112.471 74.752 130.675 1.00 124.21 180 ASN B C 1
ATOM 5393 O O . ASN B 2 150 ? 112.951 74.055 129.779 1.00 120.28 180 ASN B O 1
ATOM 5398 N N . LEU B 2 151 ? 113.235 75.455 131.506 1.00 125.39 181 LEU B N 1
ATOM 5399 C CA . LEU B 2 151 ? 114.684 75.424 131.421 1.00 123.34 181 LEU B CA 1
ATOM 5400 C C . LEU B 2 151 ? 115.233 74.150 132.062 1.00 127.95 181 LEU B C 1
ATOM 5401 O O . LEU B 2 151 ? 114.532 73.421 132.769 1.00 130.21 181 LEU B O 1
ATOM 5406 N N . SER B 2 152 ? 116.510 73.888 131.803 1.00 128.65 182 SER B N 1
ATOM 5407 C CA . SER B 2 152 ? 117.191 72.722 132.347 1.00 128.93 182 SER B CA 1
ATOM 5408 C C . SER B 2 152 ? 118.677 73.047 132.459 1.00 130.04 182 SER B C 1
ATOM 5409 O O . SER B 2 152 ? 119.097 74.190 132.259 1.00 130.60 182 SER B O 1
ATOM 5412 N N . GLY B 2 153 ? 119.476 72.033 132.782 1.00 130.96 183 GLY B N 1
ATOM 5413 C CA . GLY B 2 153 ? 120.908 72.215 132.908 1.00 132.37 183 GLY B CA 1
ATOM 5414 C C . GLY B 2 153 ? 121.359 72.466 134.331 1.00 135.14 183 GLY B C 1
ATOM 5415 O O . GLY B 2 153 ? 120.765 71.944 135.280 1.00 132.48 183 GLY B O 1
ATOM 5416 N N . ALA B 2 154 ? 122.410 73.266 134.493 1.00 137.33 184 ALA B N 1
ATOM 5417 C CA . ALA B 2 154 ? 122.971 73.582 135.798 1.00 136.63 184 ALA B CA 1
ATOM 5418 C C . ALA B 2 154 ? 122.851 75.075 136.064 1.00 137.27 184 ALA B C 1
ATOM 5419 O O . ALA B 2 154 ? 123.088 75.896 135.172 1.00 135.14 184 ALA B O 1
ATOM 5421 N N . VAL B 2 155 ? 122.482 75.420 137.293 1.00 137.73 185 VAL B N 1
ATOM 5422 C CA . VAL B 2 155 ? 122.327 76.814 137.700 1.00 134.86 185 VAL B CA 1
ATOM 5423 C C . VAL B 2 155 ? 123.700 77.399 138.012 1.00 136.19 185 VAL B C 1
ATOM 5424 O O . VAL B 2 155 ? 124.435 76.841 138.840 1.00 138.98 185 VAL B O 1
ATOM 5428 N N . PRO B 2 156 ? 124.091 78.501 137.374 1.00 132.53 186 PRO B N 1
ATOM 5429 C CA . PRO B 2 156 ? 125.382 79.120 137.696 1.00 130.63 186 PRO B CA 1
ATOM 5430 C C . PRO B 2 156 ? 125.421 79.606 139.137 1.00 132.39 186 PRO B C 1
ATOM 5431 O O . PRO B 2 156 ? 124.412 80.041 139.698 1.00 132.07 186 PRO B O 1
ATOM 5435 N N . SER B 2 157 ? 126.610 79.527 139.738 1.00 134.48 187 SER B N 1
ATOM 5436 C CA . SER B 2 157 ? 126.805 79.942 141.121 1.00 134.63 187 SER B CA 1
ATOM 5437 C C . SER B 2 157 ? 128.002 80.871 141.292 1.00 134.89 187 SER B C 1
ATOM 5438 O O . SER B 2 157 ? 128.426 81.109 142.429 1.00 134.62 187 SER B O 1
ATOM 5441 N N . THR B 2 158 ? 128.554 81.398 140.205 1.00 135.16 188 THR B N 1
ATOM 5442 C CA . THR B 2 158 ? 129.695 82.297 140.256 1.00 134.69 188 THR B CA 1
ATOM 5443 C C . THR B 2 158 ? 129.281 83.698 139.821 1.00 133.57 188 THR B C 1
ATOM 5444 O O . THR B 2 158 ? 128.281 83.889 139.123 1.00 133.37 188 THR B O 1
ATOM 5448 N N . GLY B 2 159 ? 130.070 84.683 140.247 1.00 132.63 189 GLY B N 1
ATOM 5449 C CA . GLY B 2 159 ? 129.785 86.060 139.894 1.00 132.02 189 GLY B CA 1
ATOM 5450 C C . GLY B 2 159 ? 128.520 86.580 140.558 1.00 133.00 189 GLY B C 1
ATOM 5451 O O . GLY B 2 159 ? 128.168 86.208 141.683 1.00 135.45 189 GLY B O 1
ATOM 5452 N N . SER B 2 160 ? 127.818 87.456 139.833 1.00 131.27 190 SER B N 1
ATOM 5453 C CA . SER B 2 160 ? 126.618 88.095 140.364 1.00 131.67 190 SER B CA 1
ATOM 5454 C C . SER B 2 160 ? 125.538 87.090 140.740 1.00 131.92 190 SER B C 1
ATOM 5455 O O . SER B 2 160 ? 124.653 87.419 141.537 1.00 130.81 190 SER B O 1
ATOM 5458 N N . PHE B 2 161 ? 125.585 85.877 140.184 1.00 131.12 191 PHE B N 1
ATOM 5459 C CA . PHE B 2 161 ? 124.623 84.842 140.542 1.00 130.08 191 PHE B CA 1
ATOM 5460 C C . PHE B 2 161 ? 124.752 84.390 141.991 1.00 131.93 191 PHE B C 1
ATOM 5461 O O . PHE B 2 161 ? 123.835 83.735 142.498 1.00 131.90 191 PHE B O 1
ATOM 5469 N N . SER B 2 162 ? 125.861 84.713 142.662 1.00 133.64 192 SER B N 1
ATOM 5470 C CA . SER B 2 162 ? 126.034 84.295 144.051 1.00 133.68 192 SER B CA 1
ATOM 5471 C C . SER B 2 162 ? 125.011 84.961 144.965 1.00 134.13 192 SER B C 1
ATOM 5472 O O . SER B 2 162 ? 124.484 84.325 145.885 1.00 135.33 192 SER B O 1
ATOM 5475 N N . LEU B 2 163 ? 124.720 86.242 144.730 1.00 133.28 193 LEU B N 1
ATOM 5476 C CA . LEU B 2 163 ? 123.814 86.971 145.613 1.00 133.83 193 LEU B CA 1
ATOM 5477 C C . LEU B 2 163 ? 122.363 86.546 145.424 1.00 132.75 193 LEU B C 1
ATOM 5478 O O . LEU B 2 163 ? 121.542 86.738 146.329 1.00 130.49 193 LEU B O 1
ATOM 5483 N N . PHE B 2 164 ? 122.026 85.975 144.271 1.00 131.47 194 PHE B N 1
ATOM 5484 C CA . PHE B 2 164 ? 120.634 85.669 143.968 1.00 129.47 194 PHE B CA 1
ATOM 5485 C C . PHE B 2 164 ? 120.136 84.480 144.781 1.00 130.06 194 PHE B C 1
ATOM 5486 O O . PHE B 2 164 ? 120.868 83.516 145.023 1.00 130.59 194 PHE B O 1
ATOM 5494 N N . THR B 2 165 ? 118.883 84.559 145.195 1.00 131.93 195 THR B N 1
ATOM 5495 C CA . THR B 2 165 ? 118.206 83.559 146.004 1.00 132.62 195 THR B CA 1
ATOM 5496 C C . THR B 2 165 ? 117.434 82.590 145.117 1.00 130.50 195 THR B C 1
ATOM 5497 O O . THR B 2 165 ? 117.196 82.859 143.937 1.00 128.12 195 THR B O 1
ATOM 5501 N N . PRO B 2 166 ? 117.037 81.429 145.654 1.00 130.57 196 PRO B N 1
ATOM 5502 C CA . PRO B 2 166 ? 116.349 80.434 144.811 1.00 131.08 196 PRO B CA 1
ATOM 5503 C C . PRO B 2 166 ? 115.045 80.918 144.197 1.00 128.37 196 PRO B C 1
ATOM 5504 O O . PRO B 2 166 ? 114.588 80.323 143.213 1.00 124.84 196 PRO B O 1
ATOM 5508 N N . ILE B 2 167 ? 114.423 81.968 144.742 1.00 127.77 197 ILE B N 1
ATOM 5509 C CA . ILE B 2 167 ? 113.179 82.472 144.167 1.00 126.54 197 ILE B CA 1
ATOM 5510 C C . ILE B 2 167 ? 113.394 82.977 142.746 1.00 124.90 197 ILE B C 1
ATOM 5511 O O . ILE B 2 167 ? 112.447 83.020 141.952 1.00 121.48 197 ILE B O 1
ATOM 5516 N N . SER B 2 168 ? 114.629 83.347 142.397 1.00 123.70 198 SER B N 1
ATOM 5517 C CA . SER B 2 168 ? 114.917 83.796 141.038 1.00 116.92 198 SER B CA 1
ATOM 5518 C C . SER B 2 168 ? 114.646 82.693 140.021 1.00 115.67 198 SER B C 1
ATOM 5519 O O . SER B 2 168 ? 114.083 82.950 138.951 1.00 111.33 198 SER B O 1
ATOM 5522 N N . PHE B 2 169 ? 115.039 81.463 140.335 1.00 118.21 199 PHE B N 1
ATOM 5523 C CA . PHE B 2 169 ? 114.824 80.307 139.467 1.00 113.27 199 PHE B CA 1
ATOM 5524 C C . PHE B 2 169 ? 113.853 79.366 140.176 1.00 113.57 199 PHE B C 1
ATOM 5525 O O . PHE B 2 169 ? 114.255 78.520 140.977 1.00 117.18 199 PHE B O 1
ATOM 5533 N N . GLY B 2 170 ? 112.570 79.518 139.874 1.00 111.57 200 GLY B N 1
ATOM 5534 C CA . GLY B 2 170 ? 111.543 78.704 140.492 1.00 113.42 200 GLY B CA 1
ATOM 5535 C C . GLY B 2 170 ? 110.606 78.117 139.459 1.00 116.32 200 GLY B C 1
ATOM 5536 O O . GLY B 2 170 ? 110.480 78.620 138.343 1.00 116.43 200 GLY B O 1
ATOM 5537 N N . ASN B 2 171 ? 109.937 77.032 139.858 1.00 119.66 201 ASN B N 1
ATOM 5538 C CA . ASN B 2 171 ? 108.991 76.314 139.002 1.00 121.75 201 ASN B CA 1
ATOM 5539 C C . ASN B 2 171 ? 109.656 75.850 137.705 1.00 123.38 201 ASN B C 1
ATOM 5540 O O . ASN B 2 171 ? 109.102 75.978 136.611 1.00 121.82 201 ASN B O 1
ATOM 5545 N N . ASN B 2 172 ? 110.863 75.304 137.839 1.00 126.32 202 ASN B N 1
ATOM 5546 C CA . ASN B 2 172 ? 111.600 74.707 136.726 1.00 127.79 202 ASN B CA 1
ATOM 5547 C C . ASN B 2 172 ? 111.984 73.293 137.139 1.00 132.77 202 ASN B C 1
ATOM 5548 O O . ASN B 2 172 ? 113.073 73.067 137.686 1.00 134.15 202 ASN B O 1
ATOM 5553 N N . PRO B 2 173 ? 111.104 72.316 136.907 1.00 135.56 203 PRO B N 1
ATOM 5554 C CA . PRO B 2 173 ? 111.384 70.947 137.375 1.00 134.30 203 PRO B CA 1
ATOM 5555 C C . PRO B 2 173 ? 112.642 70.337 136.783 1.00 132.38 203 PRO B C 1
ATOM 5556 O O . PRO B 2 173 ? 113.317 69.555 137.465 1.00 129.81 203 PRO B O 1
ATOM 5560 N N . ASN B 2 174 ? 112.984 70.668 135.539 1.00 135.45 204 ASN B N 1
ATOM 5561 C CA . ASN B 2 174 ? 114.152 70.088 134.890 1.00 134.52 204 ASN B CA 1
ATOM 5562 C C . ASN B 2 174 ? 115.446 70.819 135.222 1.00 132.05 204 ASN B C 1
ATOM 5563 O O . ASN B 2 174 ? 116.511 70.398 134.757 1.00 130.37 204 ASN B O 1
ATOM 5568 N N . LEU B 2 175 ? 115.386 71.892 136.004 1.00 131.33 205 LEU B N 1
ATOM 5569 C CA . LEU B 2 175 ? 116.584 72.627 136.389 1.00 130.06 205 LEU B CA 1
ATOM 5570 C C . LEU B 2 175 ? 117.428 71.822 137.371 1.00 127.94 205 LEU B C 1
ATOM 5571 O O . LEU B 2 175 ? 118.656 71.912 137.370 1.00 124.07 205 LEU B O 1
ATOM 5576 N N . PRO C 3 1 ? 95.527 97.065 88.557 1.00 106.87 1 PRO C N 1
ATOM 5577 C CA . PRO C 3 1 ? 96.800 97.776 88.716 1.00 106.90 1 PRO C CA 1
ATOM 5578 C C . PRO C 3 1 ? 97.777 97.021 89.610 1.00 104.23 1 PRO C C 1
ATOM 5579 O O . PRO C 3 1 ? 97.435 95.962 90.136 1.00 106.74 1 PRO C O 1
ATOM 5583 N N . ARG C 3 2 ? 98.980 97.565 89.777 1.00 102.97 2 ARG C N 1
ATOM 5584 C CA . ARG C 3 2 ? 99.996 96.960 90.629 1.00 104.36 2 ARG C CA 1
ATOM 5585 C C . ARG C 3 2 ? 100.388 97.854 91.793 1.00 111.97 2 ARG C C 1
ATOM 5586 O O . ARG C 3 2 ? 100.441 97.387 92.937 1.00 120.44 2 ARG C O 1
ATOM 5594 N N . GLY C 3 3 ? 100.663 99.130 91.537 1.00 110.14 3 GLY C N 1
ATOM 5595 C CA . GLY C 3 3 ? 101.086 100.032 92.590 1.00 107.63 3 GLY C CA 1
ATOM 5596 C C . GLY C 3 3 ? 100.813 101.470 92.210 1.00 103.79 3 GLY C C 1
ATOM 5597 O O . GLY C 3 3 ? 100.328 101.769 91.116 1.00 103.09 3 GLY C O 1
ATOM 5598 N N . GLY C 3 4 ? 101.135 102.365 93.138 1.00 104.40 4 GLY C N 1
ATOM 5599 C CA . GLY C 3 4 ? 100.918 103.784 92.960 1.00 107.32 4 GLY C CA 1
ATOM 5600 C C . GLY C 3 4 ? 102.077 104.474 92.271 1.00 105.70 4 GLY C C 1
ATOM 5601 O O . GLY C 3 4 ? 102.909 103.849 91.609 1.00 101.11 4 GLY C O 1
ATOM 5602 N N . GLY C 3 5 ? 102.123 105.794 92.434 1.00 105.85 5 GLY C N 1
ATOM 5603 C CA . GLY C 3 5 ? 103.156 106.603 91.817 1.00 96.65 5 GLY C CA 1
ATOM 5604 C C . GLY C 3 5 ? 102.874 106.891 90.358 1.00 90.81 5 GLY C C 1
ATOM 5605 O O . GLY C 3 5 ? 102.458 105.998 89.613 1.00 92.91 5 GLY C O 1
ATOM 5606 N N . SER C 3 6 ? 103.104 108.132 89.935 1.00 86.15 6 SER C N 1
ATOM 5607 C CA . SER C 3 6 ? 102.836 108.528 88.560 1.00 83.81 6 SER C CA 1
ATOM 5608 C C . SER C 3 6 ? 103.534 109.848 88.278 1.00 81.51 6 SER C C 1
ATOM 5609 O O . SER C 3 6 ? 103.449 110.781 89.080 1.00 84.57 6 SER C O 1
ATOM 5612 N N . ALA C 3 7 ? 104.213 109.913 87.131 1.00 74.80 7 ALA C N 1
ATOM 5613 C CA . ALA C 3 7 ? 104.868 111.126 86.653 1.00 71.11 7 ALA C CA 1
ATOM 5614 C C . ALA C 3 7 ? 105.788 111.741 87.701 1.00 65.86 7 ALA C C 1
ATOM 5615 O O . ALA C 3 7 ? 106.776 111.123 88.109 1.00 67.19 7 ALA C O 1
ATOM 5617 N N . GLY C 3 8 ? 105.461 112.950 88.148 1.00 63.98 8 GLY C N 1
ATOM 5618 C CA . GLY C 3 8 ? 106.321 113.706 89.037 1.00 65.40 8 GLY C CA 1
ATOM 5619 C C . GLY C 3 8 ? 105.808 113.819 90.458 1.00 68.80 8 GLY C C 1
ATOM 5620 O O . GLY C 3 8 ? 105.828 114.908 91.040 1.00 70.72 8 GLY C O 1
ATOM 5621 N N . ALA C 3 9 ? 105.334 112.709 91.016 1.00 70.35 9 ALA C N 1
ATOM 5622 C CA . ALA C 3 9 ? 104.769 112.725 92.358 1.00 70.74 9 ALA C CA 1
ATOM 5623 C C . ALA C 3 9 ? 105.796 113.245 93.362 1.00 71.99 9 ALA C C 1
ATOM 5624 O O . ALA C 3 9 ? 106.988 112.938 93.247 1.00 72.40 9 ALA C O 1
ATOM 5626 N N . PRO C 3 10 ? 105.375 114.034 94.348 1.00 72.32 10 PRO C N 1
ATOM 5627 C CA . PRO C 3 10 ? 106.334 114.663 95.262 1.00 66.17 10 PRO C CA 1
ATOM 5628 C C . PRO C 3 10 ? 106.974 113.663 96.213 1.00 69.46 10 PRO C C 1
ATOM 5629 O O . PRO C 3 10 ? 106.577 112.499 96.308 1.00 74.85 10 PRO C O 1
ATOM 5633 N N . ASN C 3 11 ? 107.991 114.145 96.924 1.00 66.18 11 ASN C N 1
ATOM 5634 C CA . ASN C 3 11 ? 108.626 113.357 97.969 1.00 67.45 11 ASN C CA 1
ATOM 5635 C C . ASN C 3 11 ? 107.716 113.263 99.192 1.00 72.62 11 ASN C C 1
ATOM 5636 O O . ASN C 3 11 ? 106.687 113.939 99.290 1.00 78.90 11 ASN C O 1
ATOM 5641 N N . GLY C 3 12 ? 108.112 112.415 100.138 1.00 66.90 12 GLY C N 1
ATOM 5642 C CA . GLY C 3 12 ? 107.258 112.120 101.273 1.00 66.41 12 GLY C CA 1
ATOM 5643 C C . GLY C 3 12 ? 107.781 112.529 102.636 1.00 66.64 12 GLY C C 1
ATOM 5644 O O . GLY C 3 12 ? 107.003 112.624 103.590 1.00 70.98 12 GLY C O 1
ATOM 5645 N N . CYS C 3 13 ? 109.084 112.772 102.752 1.00 66.08 13 CYS C N 1
ATOM 5646 C CA . CYS C 3 13 ? 109.681 113.049 104.054 1.00 65.41 13 CYS C CA 1
ATOM 5647 C C . CYS C 3 13 ? 109.204 114.396 104.588 1.00 63.81 13 CYS C C 1
ATOM 5648 O O . CYS C 3 13 ? 109.508 115.444 104.008 1.00 63.98 13 CYS C O 1
ATOM 5651 N N . THR C 3 14 ? 108.459 114.366 105.693 1.00 59.38 14 THR C N 1
ATOM 5652 C CA . THR C 3 14 ? 108.007 115.567 106.384 1.00 57.06 14 THR C CA 1
ATOM 5653 C C . THR C 3 14 ? 108.000 115.303 107.883 1.00 59.84 14 THR C C 1
ATOM 5654 O O . THR C 3 14 ? 107.939 114.151 108.321 1.00 62.30 14 THR C O 1
ATOM 5658 N N . ASN C 3 15 ? 108.067 116.381 108.668 1.00 58.21 15 ASN C N 1
ATOM 5659 C CA . ASN C 3 15 ? 107.912 116.272 110.113 1.00 59.15 15 ASN C CA 1
ATOM 5660 C C . ASN C 3 15 ? 106.477 116.492 110.569 1.00 57.46 15 ASN C C 1
ATOM 5661 O O . ASN C 3 15 ? 106.193 116.334 111.762 1.00 58.08 15 ASN C O 1
ATOM 5666 N N . ASN C 3 16 ? 105.575 116.855 109.663 1.00 57.06 16 ASN C N 1
ATOM 5667 C CA . ASN C 3 16 ? 104.197 117.148 110.037 1.00 55.78 16 ASN C CA 1
ATOM 5668 C C . ASN C 3 16 ? 103.462 115.861 110.387 1.00 59.21 16 ASN C C 1
ATOM 5669 O O . ASN C 3 16 ? 103.369 114.964 109.541 1.00 65.24 16 ASN C O 1
ATOM 5674 N N . PRO C 3 17 ? 102.929 115.726 111.603 1.00 54.45 17 PRO C N 1
ATOM 5675 C CA . PRO C 3 17 ? 102.119 114.540 111.920 1.00 54.64 17 PRO C CA 1
ATOM 5676 C C . PRO C 3 17 ? 100.839 114.451 111.109 1.00 59.69 17 PRO C C 1
ATOM 5677 O O . PRO C 3 17 ? 100.275 113.357 110.987 1.00 61.21 17 PRO C O 1
ATOM 5681 N N . LYS C 3 18 ? 100.364 115.565 110.555 1.00 60.91 18 LYS C N 1
ATOM 5682 C CA . LYS C 3 18 ? 99.132 115.608 109.770 1.00 63.88 18 LYS C CA 1
ATOM 5683 C C . LYS C 3 18 ? 99.458 116.270 108.435 1.00 67.57 18 LYS C C 1
ATOM 5684 O O . LYS C 3 18 ? 99.420 117.499 108.320 1.00 69.90 18 LYS C O 1
ATOM 5690 N N . HIS C 3 19 ? 99.771 115.461 107.434 1.00 66.01 19 HIS C N 1
ATOM 5691 C CA . HIS C 3 19 ? 100.172 115.927 106.117 1.00 64.05 19 HIS C CA 1
ATOM 5692 C C . HIS C 3 19 ? 99.249 115.335 105.065 1.00 68.99 19 HIS C C 1
ATOM 5693 O O . HIS C 3 19 ? 98.623 114.294 105.292 1.00 75.89 19 HIS C O 1
ATOM 5700 N N . PRO C 3 20 ? 99.124 115.987 103.910 1.00 66.93 20 PRO C N 1
ATOM 5701 C CA . PRO C 3 20 ? 98.327 115.406 102.835 1.00 71.55 20 PRO C CA 1
ATOM 5702 C C . PRO C 3 20 ? 98.930 114.096 102.371 1.00 77.61 20 PRO C C 1
ATOM 5703 O O . PRO C 3 20 ? 100.164 113.930 102.355 1.00 81.64 20 PRO C O 1
ATOM 5707 N N . PRO C 3 21 ? 98.096 113.134 101.983 1.00 76.13 21 PRO C N 1
ATOM 5708 C CA . PRO C 3 21 ? 98.615 111.814 101.610 1.00 78.49 21 PRO C CA 1
ATOM 5709 C C . PRO C 3 21 ? 99.402 111.854 100.310 1.00 84.76 21 PRO C C 1
ATOM 5710 O O . PRO C 3 21 ? 99.199 112.721 99.456 1.00 86.65 21 PRO C O 1
ATOM 5714 N N . GLY C 3 22 ? 100.314 110.896 100.170 1.00 85.24 22 GLY C N 1
ATOM 5715 C CA . GLY C 3 22 ? 101.052 110.752 98.915 1.00 86.89 22 GLY C CA 1
ATOM 5716 C C . GLY C 3 22 ? 102.552 110.887 99.091 1.00 89.24 22 GLY C C 1
ATOM 5717 O O . GLY C 3 22 ? 103.060 111.866 99.637 1.00 88.07 22 GLY C O 1
ATOM 5718 N N . GLY C 3 23 ? 103.270 109.879 98.619 1.00 88.21 23 GLY C N 1
ATOM 5719 C CA . GLY C 3 23 ? 104.718 109.905 98.571 1.00 83.48 23 GLY C CA 1
ATOM 5720 C C . GLY C 3 23 ? 105.347 108.848 99.461 1.00 80.29 23 GLY C C 1
ATOM 5721 O O . GLY C 3 23 ? 104.693 108.196 100.273 1.00 78.32 23 GLY C O 1
ATOM 5722 N N . LYS C 3 24 ? 106.657 108.698 99.280 1.00 78.88 24 LYS C N 1
ATOM 5723 C CA . LYS C 3 24 ? 107.476 107.796 100.074 1.00 75.26 24 LYS C CA 1
ATOM 5724 C C . LYS C 3 24 ? 108.742 108.529 100.496 1.00 76.01 24 LYS C C 1
ATOM 5725 O O . LYS C 3 24 ? 109.351 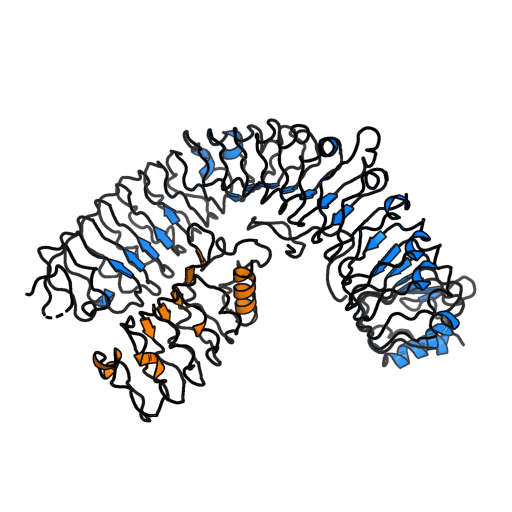109.252 99.703 1.00 78.25 24 LYS C O 1
ATOM 5731 N N . CYS C 3 25 ? 109.133 108.340 101.755 1.00 72.45 25 CYS C N 1
ATOM 5732 C CA . CYS C 3 25 ? 110.247 109.086 102.332 1.00 71.64 25 CYS C CA 1
ATOM 5733 C C . CYS C 3 25 ? 111.556 108.600 101.719 1.00 70.07 25 CYS C C 1
ATOM 5734 O O . CYS C 3 25 ? 112.023 107.496 102.021 1.00 73.32 25 CYS C O 1
ATOM 5737 N N . HIS C 3 26 ? 112.146 109.427 100.859 1.00 69.94 26 HIS C N 1
ATOM 5738 C CA . HIS C 3 26 ? 113.440 109.160 100.245 1.00 72.84 26 HIS C CA 1
ATOM 5739 C C . HIS C 3 26 ? 114.434 110.214 100.707 1.00 75.89 26 HIS C C 1
ATOM 5740 O O . HIS C 3 26 ? 114.124 111.410 100.698 1.00 76.07 26 HIS C O 1
ATOM 5747 N N . GLY C 3 27 ? 115.621 109.772 101.109 1.00 79.90 27 GLY C N 1
ATOM 5748 C CA . GLY C 3 27 ? 116.660 110.683 101.553 1.00 83.14 27 GLY C CA 1
ATOM 5749 C C . GLY C 3 27 ? 117.194 110.364 102.935 1.00 87.11 27 GLY C C 1
ATOM 5750 O O . GLY C 3 27 ? 116.572 109.628 103.700 1.00 97.59 27 GLY C O 1
#

Secondary structure (DSSP, 8-state):
-HHHHHHHHHHHTT--GGGTT-S--S-STTSTTEEE-TTS-EEEEE-TT---EEEPPSGGGG-TT--EEE-TTSEEEEE--TTHHHHS-SS--EEE--SSEEES---GGGGG-TT-S-EE--SS--EE---GGGGG-TT-S-EE--S-EE-SBPPPGGGGG--S-SEEE--SS-B-SBPPSSGGG-TT-SEE---SS--EEPPPTTGGG-TT--EEEEEE-EE-S-----TT----TT--EEEEEE-S---SBPPGGGG--TT--EEE--SS--BSBPPTTTT--TT--EEE--B---BSB--S-SS-SSS----EEE--B---EE---S-SSSSS---EEE--S-EE-S---TTTTS-TT--EEE--SS---SB--GGGGTSS--S-B---S---B-B--SB--TT---EE--SS--BS---SB-TT---EE--S----SBPPS--SSS-TT--BEE-TT---EE---GGGGG-TT--EEE--SSEEEE---TTGGG-SS--EEE--SSEE-SPPPGGGGSS--S-EE--SS--EEEPPTTTTSGGG-TTSTT-TEEEE---SS-EE-/-HHHHHHHHHHHTEEESS-TTTT--TTBS-GGGSTTEEE-TTS-EEEEE-TT--EEE---TTTTS-TT--EEE--SSEEEE---GGGGG-TT--EEE--SSEEEEE--TTTTS-SS--EEE--S-EEESB--GGGGG-TT--EEE--SS--BS----SGGGGT--GGGS-S-TT-/------TTPPP--B--SS--S------

Foldseek 3Di:
DVLVLVVVVCVQQVNDVLQVVSDCPDQCCPRPQFHADPVSQTAERACEQPATEHEDDPSLLVRENHAYYADANYAYEEEDDLCCLPRNYARYAHDHYDHYAYEEADHLSVLNRLPYAEDEHDPYAYEEEDDLSVLNNLNYAEYAHDDYHYEEDADHPSVLSNQRYAYYHHADHQYEEEDDPSLLNNLRYAYDHDYAYAYEEEDDLRNQQRQRYAEAAYAEYQYAEENPHDPPRHRNLNYAYHDPAANQHYEEADDPVVLRRLRYAEYHNANYAYEEADDLSNQPNQHYAEDEHAEYAYEEADRQHHQQDLRGHHAYDHHAAYAYEEEDHANHQNVQAHEEDHDDHYAYEEEDHPNQLQRQHYEEYHYEPYAYEEEHDQSNFPRHDYAYDAHYQYAYEYEHDQEGDQRHAYDHHANYAYEYEDHDADHNYAYAEYELYAYEEEHDQASCVRYLRYAEHEYYNYAYEEEDHLNVLNNARYAYDYHENYAYEDEDHLSVLVHDHHAYDEHEQYAYEEEDHQSVLVHNYDYAAHENYAYADEDHPNCQDCSNARHHAHHPRYAYVNHPNHHHD/DLVLVLVVVQVVQKDADVCPQVQSDSVDDACCPGPQFHDDPVRATAGGDDPLGEMEGEGDLSVQPRQNHAEDDDAQYAYEEEDHLNPLNNQNYAEDDYAHYEYEEADHLSVLNHQRYAYDEHYQYAYEEEDHPSVQNRQNYHYAAQENYAYADDDDCHHPNVPDDCNSYPPHVRD/DPDDDDDCWDADDDPDPDDDDGHYHDD

Organism: Triticum aestivum (NCBI:txid4565)

InterPro domains:
  IPR000719 Protein kinase domain [PS50011] (678-977)
  IPR000719 Protein kinase domain [SM00220] (678-977)
  IPR001245 Serine-threonine/tyrosine-protein kinase, catalytic domain [PF07714] (681-974)
  IPR001611 Leucine-rich repeat [PF00560] (95-114)
  IPR001611 Leucine-rich repeat [PF00560] (218-239)
  IPR001611 Leucine-rich repeat [PF00560] (483-504)
  IPR001611 Leucine-rich repeat [PF00560] (507-527)
  IPR001611 Leucine-rich repeat [PF00560] (531-552)
  IPR001611 Leucine-rich repeat [PF00560] (554-573)
  IPR001611 Leucine-rich repeat [PF13855] (120-178)
  IPR001611 Leucine-rich repeat [PF13855] (267-327)
  IPR003591 Leucine-rich repeat, typical subtype [SM00369] (92-116)
  IPR003591 Leucine-rich repeat, typical subtype [SM00369] (142-166)
  IPR003591 Leucine-rich repeat, typical subtype [SM00369] (215-239)
  IPR003591 Leucine-rich repeat, typical subtype [SM00369] (290-313)
  IPR003591 Leucine-rich repeat, typical subtype [SM00369] (314-338)
  IPR003591 Leucine-rich repeat, typical subtype [SM00369] (412-436)
  IPR003591 Leucine-rich repeat, typical subtype [SM00369] (504-528)
  IPR008271 Serine/threonine-protein kinase, active site [PS00108] (828-840)
  IPR011009 Protein kinase-like domain superfamily [SSF56112] (677-976)